Protein AF-A0A6J8BXV3-F1 (afdb_monomer_lite)

InterPro domains:
  IPR002928 Myosin tail [PF01576] (64-296)
  IPR002928 Myosin tail [PF01576] (306-474)
  IPR002928 Myosin tail [PF01576] (907-971)
  IPR049270 Cilia- and flagella-associated protein 58, central coiled coil [PF21771] (560-860)

Structure (mmCIF, N/CA/C/O backbone):
data_AF-A0A6J8BXV3-F1
#
_entry.id   AF-A0A6J8BXV3-F1
#
loop_
_atom_site.group_PDB
_atom_site.id
_atom_site.type_symbol
_atom_site.label_atom_id
_atom_site.label_alt_id
_atom_site.label_comp_id
_atom_site.label_asym_id
_atom_site.label_entity_id
_atom_site.label_seq_id
_atom_site.pdbx_PDB_ins_code
_atom_site.Cartn_x
_atom_site.Cartn_y
_atom_site.Cartn_z
_atom_site.occupancy
_atom_site.B_iso_or_equiv
_atom_site.auth_seq_id
_atom_site.auth_comp_id
_atom_site.auth_asym_id
_atom_site.auth_atom_id
_atom_site.pdbx_PDB_model_num
ATOM 1 N N . MET A 1 1 ? 88.554 -88.468 -6.798 1.00 35.94 1 MET A N 1
ATOM 2 C CA . MET A 1 1 ? 88.464 -89.859 -7.298 1.00 35.94 1 MET A CA 1
ATOM 3 C C . MET A 1 1 ? 88.546 -90.764 -6.083 1.00 35.94 1 MET A C 1
ATOM 5 O O . MET A 1 1 ? 89.487 -90.534 -5.342 1.00 35.94 1 MET A O 1
ATOM 9 N N . ALA A 1 2 ? 87.604 -91.706 -5.894 1.00 37.19 2 ALA A N 1
ATOM 10 C CA . ALA A 1 2 ? 87.440 -92.569 -4.700 1.00 37.19 2 ALA A CA 1
ATOM 11 C C . ALA A 1 2 ? 87.308 -91.778 -3.370 1.00 37.19 2 ALA A C 1
ATOM 13 O O . ALA A 1 2 ? 88.207 -91.047 -2.980 1.00 37.19 2 ALA A O 1
ATOM 14 N N . GLU A 1 3 ? 86.212 -91.775 -2.611 1.00 37.12 3 GLU A N 1
ATOM 15 C CA . GLU A 1 3 ? 85.044 -92.665 -2.494 1.00 37.12 3 GLU A CA 1
ATOM 16 C C . GLU A 1 3 ? 85.309 -94.104 -2.013 1.00 37.12 3 GLU A C 1
ATOM 18 O O . GLU A 1 3 ? 85.526 -95.014 -2.805 1.00 37.12 3 GLU A O 1
ATOM 23 N N . PHE A 1 4 ? 85.086 -94.254 -0.698 1.00 38.31 4 PHE A N 1
ATOM 24 C CA . PHE A 1 4 ? 84.301 -95.309 -0.037 1.00 38.31 4 PHE A CA 1
ATOM 25 C C . PHE A 1 4 ? 84.874 -96.721 0.217 1.00 38.31 4 PHE A C 1
ATOM 27 O O . PHE A 1 4 ? 85.554 -97.315 -0.610 1.00 38.31 4 PHE A O 1
ATOM 34 N N . LYS A 1 5 ? 84.355 -97.285 1.330 1.00 38.53 5 LYS A N 1
ATOM 35 C CA . LYS A 1 5 ? 84.099 -98.720 1.600 1.00 38.53 5 LYS A CA 1
ATOM 36 C C . LYS A 1 5 ? 85.321 -99.614 1.934 1.00 38.53 5 LYS A C 1
ATOM 38 O O . LYS A 1 5 ? 86.455 -99.220 1.714 1.00 38.53 5 LYS A O 1
ATOM 43 N N . ASP A 1 6 ? 85.166 -100.790 2.564 1.00 34.78 6 ASP A N 1
ATOM 44 C CA . ASP A 1 6 ? 83.948 -101.519 2.993 1.00 34.78 6 ASP A CA 1
ATOM 45 C C . ASP A 1 6 ? 84.130 -102.196 4.383 1.00 34.78 6 ASP A C 1
ATOM 47 O O . ASP A 1 6 ? 85.252 -102.384 4.839 1.00 34.78 6 ASP A O 1
ATOM 51 N N . HIS A 1 7 ? 83.075 -102.314 5.204 1.00 36.94 7 HIS A N 1
ATOM 52 C CA . HIS A 1 7 ? 82.355 -103.564 5.560 1.00 36.94 7 HIS A CA 1
ATOM 53 C C . HIS A 1 7 ? 83.187 -104.748 6.094 1.00 36.94 7 HIS A C 1
ATOM 55 O O . HIS A 1 7 ? 84.110 -105.216 5.440 1.00 36.94 7 HIS A O 1
ATOM 61 N N . LEU A 1 8 ? 82.701 -105.349 7.192 1.00 35.50 8 LEU A N 1
ATOM 62 C CA . LEU A 1 8 ? 82.258 -106.756 7.220 1.00 35.50 8 LEU A CA 1
ATOM 63 C C . LEU A 1 8 ? 81.519 -107.075 8.533 1.00 35.50 8 LEU A C 1
ATOM 65 O O . LEU A 1 8 ? 82.005 -106.768 9.622 1.00 35.50 8 LEU A O 1
ATOM 69 N N . PRO A 1 9 ? 80.339 -107.701 8.434 1.00 47.38 9 PRO A N 1
ATOM 70 C CA . PRO A 1 9 ? 80.135 -108.973 9.132 1.00 47.38 9 PRO A CA 1
ATOM 71 C C . PRO A 1 9 ? 80.199 -110.164 8.161 1.00 47.38 9 PRO A C 1
ATOM 73 O O . PRO A 1 9 ? 79.495 -110.168 7.161 1.00 47.38 9 PRO A O 1
ATOM 76 N N . GLN A 1 10 ? 80.993 -111.180 8.522 1.00 46.16 10 GLN A N 1
ATOM 77 C CA . GLN A 1 10 ? 81.059 -112.536 7.935 1.00 46.16 10 GLN A CA 1
ATOM 78 C C . GLN A 1 10 ? 81.529 -112.695 6.461 1.00 46.16 10 GLN A C 1
ATOM 80 O O . GLN A 1 10 ? 80.747 -112.648 5.523 1.00 46.16 10 GLN A O 1
ATOM 85 N N . GLU A 1 11 ? 82.835 -112.980 6.332 1.00 53.09 11 GLU A N 1
ATOM 86 C CA . GLU A 1 11 ? 83.487 -114.007 5.477 1.00 53.09 11 GLU A CA 1
ATOM 87 C C . GLU A 1 11 ? 83.211 -114.118 3.950 1.00 53.09 11 GLU A C 1
ATOM 89 O O . GLU A 1 11 ? 82.202 -114.681 3.539 1.00 53.09 11 GLU A O 1
ATOM 94 N N . ASP A 1 12 ? 84.223 -113.779 3.121 1.00 50.06 12 ASP A N 1
ATOM 95 C CA . ASP A 1 12 ? 84.856 -114.696 2.128 1.00 50.06 12 ASP A CA 1
ATOM 96 C C . ASP A 1 12 ? 86.293 -114.198 1.732 1.00 50.06 12 ASP A C 1
ATOM 98 O O . ASP A 1 12 ? 86.827 -113.304 2.392 1.00 50.06 12 ASP A O 1
ATOM 102 N N . SER A 1 13 ? 86.978 -114.790 0.731 1.00 52.75 13 SER A N 1
ATOM 103 C CA . SER A 1 13 ? 88.441 -115.053 0.797 1.00 52.75 13 SER A CA 1
ATOM 104 C C . SER A 1 13 ? 89.339 -114.662 -0.418 1.00 52.75 13 SER A C 1
ATOM 106 O O . SER A 1 13 ? 89.044 -115.089 -1.534 1.00 52.75 13 SER A O 1
ATOM 108 N N . ARG A 1 14 ? 90.528 -114.031 -0.180 1.00 51.03 14 ARG A N 1
ATOM 109 C CA . ARG A 1 14 ? 91.889 -114.155 -0.850 1.00 51.03 14 ARG A CA 1
ATOM 110 C C . ARG A 1 14 ? 92.750 -112.848 -0.871 1.00 51.03 14 ARG A C 1
ATOM 112 O O . ARG A 1 14 ? 92.301 -111.819 -0.390 1.00 51.03 14 ARG A O 1
ATOM 119 N N . SER A 1 15 ? 94.028 -112.904 -1.312 1.00 51.84 15 SER A N 1
ATOM 120 C CA . SER A 1 15 ? 95.119 -111.943 -0.947 1.00 51.84 15 SER A CA 1
ATOM 121 C C . SER A 1 15 ? 96.309 -111.814 -1.952 1.00 51.84 15 SER A C 1
ATOM 123 O O . SER A 1 15 ? 96.458 -112.734 -2.759 1.00 51.84 15 SER A O 1
ATOM 125 N N . ARG A 1 16 ? 97.169 -110.744 -1.873 1.00 52.94 16 ARG A N 1
ATOM 126 C CA . ARG A 1 16 ? 98.673 -110.674 -2.112 1.00 52.94 16 ARG A CA 1
ATOM 127 C C . ARG A 1 16 ? 99.302 -109.323 -2.610 1.00 52.94 16 ARG A C 1
ATOM 129 O O . ARG A 1 16 ? 98.623 -108.544 -3.260 1.00 52.94 16 ARG A O 1
ATOM 136 N N . LEU A 1 17 ? 100.648 -109.231 -2.443 1.00 51.53 17 LEU A N 1
ATOM 137 C CA . LEU A 1 17 ? 101.731 -108.486 -3.176 1.00 51.53 17 LEU A CA 1
ATOM 138 C C . LEU A 1 17 ? 102.287 -107.131 -2.651 1.00 51.53 17 LEU A C 1
ATOM 140 O O . LEU A 1 17 ? 101.532 -106.271 -2.218 1.00 51.53 17 LEU A O 1
ATOM 144 N N . SER A 1 18 ? 103.633 -106.972 -2.683 1.00 48.94 18 SER A N 1
ATOM 145 C CA . SER A 1 18 ? 104.372 -105.905 -1.954 1.00 48.94 18 SER A CA 1
ATOM 146 C C . SER A 1 18 ? 105.864 -105.623 -2.322 1.00 48.94 18 SER A C 1
ATOM 148 O O . SER A 1 18 ? 106.546 -104.993 -1.523 1.00 48.94 18 SER A O 1
ATOM 150 N N . VAL A 1 19 ? 106.443 -106.162 -3.410 1.00 55.00 19 VAL A N 1
ATOM 151 C CA . VAL A 1 19 ? 107.845 -106.683 -3.349 1.00 55.00 19 VAL A CA 1
ATOM 152 C C . VAL A 1 19 ? 108.976 -105.880 -4.042 1.00 55.00 19 VAL A C 1
ATOM 154 O O . VAL A 1 19 ? 110.131 -106.226 -3.829 1.00 55.00 19 VAL A O 1
ATOM 157 N N . MET A 1 20 ? 108.730 -104.859 -4.877 1.00 51.47 20 MET A N 1
ATOM 158 C CA . MET A 1 20 ? 109.816 -104.218 -5.661 1.00 51.47 20 MET A CA 1
ATOM 159 C C . MET A 1 20 ? 109.723 -102.677 -5.697 1.00 51.47 20 MET A C 1
ATOM 161 O O . MET A 1 20 ? 108.775 -102.151 -6.272 1.00 51.47 20 MET A O 1
ATOM 165 N N . GLU A 1 21 ? 110.636 -101.891 -5.101 1.00 54.66 21 GLU A N 1
ATOM 166 C CA . GLU A 1 21 ? 111.913 -102.257 -4.435 1.00 54.66 21 GLU A CA 1
ATOM 167 C C . GLU A 1 21 ? 112.955 -102.926 -5.381 1.00 54.66 21 GLU A C 1
ATOM 169 O O . GLU A 1 21 ? 112.614 -103.412 -6.454 1.00 54.66 21 GLU A O 1
ATOM 174 N N . THR A 1 22 ? 114.264 -103.001 -5.124 1.00 57.81 22 THR A N 1
ATOM 175 C CA . THR A 1 22 ? 115.130 -102.420 -4.069 1.00 57.81 22 THR A CA 1
ATOM 176 C C . THR A 1 22 ? 116.459 -101.901 -4.671 1.00 57.81 22 THR A C 1
ATOM 178 O O . THR A 1 22 ? 117.236 -101.240 -3.994 1.00 57.81 22 THR A O 1
ATOM 181 N N . ILE A 1 23 ? 116.767 -102.267 -5.927 1.00 58.06 23 ILE A N 1
ATOM 182 C CA . ILE A 1 23 ? 118.145 -102.594 -6.357 1.00 58.06 23 ILE A CA 1
ATOM 183 C C . ILE A 1 23 ? 118.834 -101.486 -7.170 1.00 58.06 23 ILE A C 1
ATOM 185 O O . ILE A 1 23 ? 120.040 -101.303 -7.049 1.00 58.06 23 ILE A O 1
ATOM 189 N N . LEU A 1 24 ? 118.096 -100.702 -7.963 1.00 55.94 24 LEU A N 1
ATOM 190 C CA . LEU A 1 24 ? 118.666 -99.586 -8.743 1.00 55.94 24 LEU A CA 1
ATOM 191 C C . LEU A 1 24 ? 118.981 -98.333 -7.895 1.00 55.94 24 LEU A C 1
ATOM 193 O O . LEU A 1 24 ? 119.321 -97.291 -8.441 1.00 55.94 24 LEU A O 1
ATOM 197 N N . ASN A 1 25 ? 118.909 -98.456 -6.567 1.00 59.34 25 ASN A N 1
ATOM 198 C CA . ASN A 1 25 ? 119.250 -97.411 -5.601 1.00 59.34 25 ASN A CA 1
ATOM 199 C C . ASN A 1 25 ? 120.764 -97.307 -5.309 1.00 59.34 25 ASN A C 1
ATOM 201 O O . ASN A 1 25 ? 121.188 -96.333 -4.697 1.00 59.34 25 ASN A O 1
ATOM 205 N N . ASP A 1 26 ? 121.560 -98.323 -5.668 1.00 64.69 26 ASP A N 1
ATOM 206 C CA . ASP A 1 26 ? 122.862 -98.578 -5.021 1.00 64.69 26 ASP A CA 1
ATOM 207 C C . ASP A 1 26 ? 124.098 -98.083 -5.799 1.00 64.69 26 ASP A C 1
ATOM 209 O O . ASP A 1 26 ? 125.096 -97.704 -5.194 1.00 64.69 26 ASP A O 1
ATOM 213 N N . LEU A 1 27 ? 124.068 -98.082 -7.140 1.00 57.19 27 LEU A N 1
ATOM 214 C CA . LEU A 1 27 ? 125.305 -97.963 -7.930 1.00 57.19 27 LEU A CA 1
ATOM 215 C C . LEU A 1 27 ? 125.801 -96.533 -8.147 1.00 57.19 27 LEU A C 1
ATOM 217 O O . LEU A 1 27 ? 126.956 -96.252 -7.855 1.00 57.19 27 LEU A O 1
ATOM 221 N N . GLU A 1 28 ? 124.969 -95.624 -8.656 1.00 54.41 28 GLU A N 1
ATOM 222 C CA . GLU A 1 28 ? 125.402 -94.246 -8.976 1.00 54.41 28 GLU A CA 1
ATOM 223 C C . GLU A 1 28 ? 125.240 -93.279 -7.789 1.00 54.41 28 GLU A C 1
ATOM 225 O O . GLU A 1 28 ? 125.645 -92.121 -7.846 1.00 54.41 28 GLU A O 1
ATOM 230 N N . LEU A 1 29 ? 124.868 -93.851 -6.636 1.00 61.22 29 LEU A N 1
ATOM 231 C CA . LEU A 1 29 ? 125.384 -93.467 -5.320 1.00 61.22 29 LEU A CA 1
ATOM 232 C C . LEU A 1 29 ? 126.920 -93.295 -5.330 1.00 61.22 29 LEU A C 1
ATOM 234 O O . LEU A 1 29 ? 127.427 -92.482 -4.566 1.00 61.22 29 LEU A O 1
ATOM 238 N N . ARG A 1 30 ? 127.636 -94.043 -6.200 1.00 58.53 30 ARG A N 1
ATOM 239 C CA . ARG A 1 30 ? 129.092 -94.003 -6.456 1.00 58.53 30 ARG A CA 1
ATOM 240 C C . ARG A 1 30 ? 129.558 -93.053 -7.578 1.00 58.53 30 ARG A C 1
ATOM 242 O O . ARG A 1 30 ? 130.626 -93.240 -8.155 1.00 58.53 30 ARG A O 1
ATOM 249 N N . ILE A 1 31 ? 128.796 -91.986 -7.825 1.00 59.12 31 ILE A N 1
ATOM 250 C CA . ILE A 1 31 ? 129.326 -90.677 -8.267 1.00 59.12 31 ILE A CA 1
ATOM 251 C C . ILE A 1 31 ? 128.812 -89.615 -7.261 1.00 59.12 31 ILE A C 1
ATOM 253 O O . ILE A 1 31 ? 128.357 -88.534 -7.606 1.00 59.12 31 ILE A O 1
ATOM 257 N N . GLU A 1 32 ? 128.686 -89.943 -5.973 1.00 56.28 32 GLU A N 1
ATOM 258 C CA . GLU A 1 32 ? 129.803 -90.014 -5.012 1.00 56.28 32 GLU A CA 1
ATOM 259 C C . GLU A 1 32 ? 130.786 -88.865 -5.166 1.00 56.28 32 GLU A C 1
ATOM 261 O O . GLU A 1 32 ? 131.718 -88.929 -5.963 1.00 56.28 32 GLU A O 1
ATOM 266 N N . ILE A 1 33 ? 130.586 -87.876 -4.293 1.00 64.75 33 ILE A N 1
ATOM 267 C CA . ILE A 1 33 ? 131.593 -87.285 -3.399 1.00 64.75 33 ILE A CA 1
ATOM 268 C C . ILE A 1 33 ? 132.709 -86.461 -4.064 1.00 64.75 33 ILE A C 1
ATOM 270 O O . ILE A 1 33 ? 133.043 -85.397 -3.564 1.00 64.75 33 ILE A O 1
ATOM 274 N N . CYS A 1 34 ? 133.220 -86.824 -5.238 1.00 57.19 34 CYS A N 1
ATOM 275 C CA . CYS A 1 34 ? 134.238 -86.041 -5.934 1.00 57.19 34 CYS A CA 1
ATOM 276 C C . CYS A 1 34 ? 133.677 -84.775 -6.613 1.00 57.19 34 CYS A C 1
ATOM 278 O O . CYS A 1 34 ? 134.415 -83.810 -6.783 1.00 57.19 34 CYS A O 1
ATOM 280 N N . MET A 1 35 ? 132.387 -84.755 -6.977 1.00 52.69 35 MET A N 1
ATOM 281 C CA . MET A 1 35 ? 131.678 -83.500 -7.287 1.00 52.69 35 MET A CA 1
ATOM 282 C C . MET A 1 35 ? 131.259 -82.739 -6.016 1.00 52.69 35 MET A C 1
ATOM 284 O O . MET A 1 35 ? 131.094 -81.526 -6.078 1.00 52.69 35 MET A O 1
ATOM 288 N N . ILE A 1 36 ? 131.150 -83.431 -4.875 1.00 64.88 36 ILE A N 1
ATOM 289 C CA . ILE A 1 36 ? 130.735 -82.859 -3.583 1.00 64.88 36 ILE A CA 1
ATOM 290 C C . ILE A 1 36 ? 131.897 -82.090 -2.926 1.00 64.88 36 ILE A C 1
ATOM 292 O O . ILE A 1 36 ? 131.681 -81.035 -2.350 1.00 64.88 36 ILE A O 1
ATOM 296 N N . ASP A 1 37 ? 133.152 -82.521 -3.094 1.00 65.19 37 ASP A N 1
ATOM 297 C CA . ASP A 1 37 ? 134.329 -81.805 -2.563 1.00 65.19 37 ASP A CA 1
ATOM 298 C C . ASP A 1 37 ? 134.546 -80.401 -3.188 1.00 65.19 37 ASP A C 1
ATOM 300 O O . ASP A 1 37 ? 135.087 -79.506 -2.529 1.00 65.19 37 ASP A O 1
ATOM 304 N N . GLU A 1 38 ? 134.111 -80.155 -4.435 1.00 62.47 38 GLU A N 1
ATOM 305 C CA . GLU A 1 38 ? 134.035 -78.782 -4.985 1.00 62.47 38 GLU A CA 1
ATOM 306 C C . GLU A 1 38 ? 132.721 -78.066 -4.608 1.00 62.47 38 GLU A C 1
ATOM 308 O O . GLU A 1 38 ? 132.722 -76.837 -4.466 1.00 62.47 38 GLU A O 1
ATOM 313 N N . GLU A 1 39 ? 131.656 -78.821 -4.304 1.00 60.19 39 GLU A N 1
ATOM 314 C CA . GLU A 1 39 ? 130.474 -78.355 -3.555 1.00 60.19 39 GLU A CA 1
ATOM 315 C C . GLU A 1 39 ? 130.788 -78.007 -2.081 1.00 60.19 39 GLU A C 1
ATOM 317 O O . GLU A 1 39 ? 129.959 -77.399 -1.412 1.00 60.19 39 GLU A O 1
ATOM 322 N N . GLU A 1 40 ? 132.004 -78.241 -1.575 1.00 63.12 40 GLU A N 1
ATOM 323 C CA . GLU A 1 40 ? 132.450 -77.614 -0.327 1.00 63.12 40 GLU A CA 1
ATOM 324 C C . GLU A 1 40 ? 133.136 -76.262 -0.557 1.00 63.12 40 GLU A C 1
ATOM 326 O O . GLU A 1 40 ? 132.737 -75.270 0.044 1.00 63.12 40 GLU A O 1
ATOM 331 N N . LYS A 1 41 ? 134.162 -76.159 -1.413 1.00 62.91 41 LYS A N 1
ATOM 332 C CA . LYS A 1 41 ? 135.013 -74.944 -1.445 1.00 62.91 41 LYS A CA 1
ATOM 333 C C . LYS A 1 41 ? 134.427 -73.757 -2.198 1.00 62.91 41 LYS A C 1
ATOM 335 O O . LYS A 1 41 ? 134.621 -72.623 -1.758 1.00 62.91 41 LYS A O 1
ATOM 340 N N . CYS A 1 42 ? 133.724 -73.984 -3.309 1.00 58.28 42 CYS A N 1
ATOM 341 C CA . CYS A 1 42 ? 133.052 -72.885 -4.005 1.00 58.28 42 CYS A CA 1
ATOM 342 C C . CYS A 1 42 ? 131.865 -72.376 -3.171 1.00 58.28 42 CYS A C 1
ATOM 344 O O . CYS A 1 42 ? 131.676 -71.167 -3.027 1.00 58.28 42 CYS A O 1
ATOM 346 N N . ASN A 1 43 ? 131.157 -73.301 -2.512 1.00 64.06 43 ASN A N 1
ATOM 347 C CA . ASN A 1 43 ? 130.074 -72.973 -1.596 1.00 64.06 43 ASN A CA 1
ATOM 348 C C . ASN A 1 43 ? 130.584 -72.275 -0.324 1.00 64.06 43 ASN A C 1
ATOM 350 O O . ASN A 1 43 ? 130.009 -71.264 0.040 1.00 64.06 43 ASN A O 1
ATOM 354 N N . GLN A 1 44 ? 131.683 -72.699 0.314 1.00 69.75 44 GLN A N 1
ATOM 355 C CA . GLN A 1 44 ? 132.228 -72.038 1.517 1.00 69.75 44 GLN A CA 1
ATOM 356 C C . GLN A 1 44 ? 132.666 -70.584 1.276 1.00 69.75 44 GLN A C 1
ATOM 358 O O . GLN A 1 44 ? 132.439 -69.730 2.134 1.00 69.75 44 GLN A O 1
ATOM 363 N N . LEU A 1 45 ? 133.295 -70.279 0.131 1.00 56.75 45 LEU A N 1
ATOM 364 C CA . LEU A 1 45 ? 133.756 -68.914 -0.150 1.00 56.75 45 LEU A CA 1
ATOM 365 C C . LEU A 1 45 ? 132.573 -67.953 -0.304 1.00 56.75 45 LEU A C 1
ATOM 367 O O . LEU A 1 45 ? 132.543 -66.901 0.330 1.00 56.75 45 LEU A O 1
ATOM 371 N N . ASN A 1 46 ? 131.573 -68.336 -1.099 1.00 62.59 46 ASN A N 1
ATOM 372 C CA . ASN A 1 46 ? 130.433 -67.469 -1.379 1.00 62.59 46 ASN A CA 1
ATOM 373 C C . ASN A 1 46 ? 129.238 -67.693 -0.439 1.00 62.59 46 ASN A C 1
ATOM 375 O O . ASN A 1 46 ? 128.348 -66.852 -0.411 1.00 62.59 46 ASN A O 1
ATOM 379 N N . GLU A 1 47 ? 129.278 -68.692 0.448 1.00 66.94 47 GLU A N 1
ATOM 380 C CA . GLU A 1 47 ? 128.585 -68.643 1.740 1.00 66.94 47 GLU A CA 1
ATOM 381 C C . GLU A 1 47 ? 129.071 -67.441 2.552 1.00 66.94 47 GLU A C 1
ATOM 383 O O . GLU A 1 47 ? 128.259 -66.829 3.233 1.00 66.94 47 GLU A O 1
ATOM 388 N N . PHE A 1 48 ? 130.365 -67.093 2.517 1.00 73.44 48 PHE A N 1
ATOM 389 C CA . PHE A 1 48 ? 130.873 -65.944 3.267 1.00 73.44 48 PHE A CA 1
ATOM 390 C C . PHE A 1 48 ? 130.437 -64.616 2.635 1.00 73.44 48 PHE A C 1
ATOM 392 O O . PHE A 1 48 ? 129.927 -63.762 3.354 1.00 73.44 48 PHE A O 1
ATOM 399 N N . ASP A 1 49 ? 130.528 -64.466 1.307 1.00 65.06 49 ASP A N 1
ATOM 400 C CA . ASP A 1 49 ? 129.946 -63.304 0.608 1.00 65.06 49 ASP A CA 1
ATOM 401 C C . ASP A 1 49 ? 128.422 -63.230 0.812 1.00 65.06 49 ASP A C 1
ATOM 403 O O . ASP A 1 49 ? 127.891 -62.150 1.063 1.00 65.06 49 ASP A O 1
ATOM 407 N N . SER A 1 50 ? 127.714 -64.367 0.768 1.00 72.12 50 SER A N 1
ATOM 408 C CA . SER A 1 50 ? 126.273 -64.431 1.036 1.00 72.12 50 SER A CA 1
ATOM 409 C C . SER A 1 50 ? 125.950 -64.057 2.478 1.00 72.12 50 SER A C 1
ATOM 411 O O . SER A 1 50 ? 125.001 -63.318 2.689 1.00 72.12 50 SER A O 1
ATOM 413 N N . LYS A 1 51 ? 126.727 -64.517 3.467 1.00 77.00 51 LYS A N 1
ATOM 414 C CA . LYS A 1 51 ? 126.553 -64.159 4.885 1.00 77.00 51 LYS A CA 1
ATOM 415 C C . LYS A 1 51 ? 126.903 -62.695 5.136 1.00 77.00 51 LYS A C 1
ATOM 417 O O . LYS A 1 51 ? 126.215 -62.052 5.913 1.00 77.00 51 LYS A O 1
ATOM 422 N N . PHE A 1 52 ? 127.905 -62.138 4.454 1.00 74.00 52 PHE A N 1
ATOM 423 C CA . PHE A 1 52 ? 128.238 -60.717 4.558 1.00 74.00 52 PHE A CA 1
ATOM 424 C C . PHE A 1 52 ? 127.137 -59.839 3.947 1.00 74.00 52 PHE A C 1
ATOM 426 O O . PHE A 1 52 ? 126.613 -58.966 4.636 1.00 74.00 52 PHE A O 1
ATOM 433 N N . MET A 1 53 ? 126.717 -60.122 2.707 1.00 72.56 53 MET A N 1
ATOM 434 C CA . MET A 1 53 ? 125.568 -59.466 2.066 1.00 72.56 53 MET A CA 1
ATOM 435 C C . MET A 1 53 ? 124.286 -59.623 2.886 1.00 72.56 53 MET A C 1
ATOM 437 O O . MET A 1 53 ? 123.539 -58.661 3.017 1.00 72.56 53 MET A O 1
ATOM 441 N N . GLN A 1 54 ? 124.054 -60.798 3.475 1.00 75.81 54 GLN A N 1
ATOM 442 C CA . GLN A 1 54 ? 122.931 -61.042 4.374 1.00 75.81 54 GLN A CA 1
ATOM 443 C C . GLN A 1 54 ? 123.034 -60.171 5.631 1.00 75.81 54 GLN A C 1
ATOM 445 O O . GLN A 1 54 ? 122.086 -59.457 5.905 1.00 75.81 54 GLN A O 1
ATOM 450 N N . THR A 1 55 ? 124.174 -60.109 6.331 1.00 75.88 55 THR A N 1
ATOM 451 C CA . THR A 1 55 ? 124.310 -59.235 7.517 1.00 75.88 55 THR A CA 1
ATOM 452 C C . THR A 1 55 ? 124.230 -57.739 7.199 1.00 75.88 55 THR A C 1
ATOM 454 O O . THR A 1 55 ? 123.825 -56.959 8.055 1.00 75.88 55 THR A O 1
ATOM 457 N N . VAL A 1 56 ? 124.600 -57.314 5.984 1.00 75.25 56 VAL A N 1
ATOM 458 C CA . VAL A 1 56 ? 124.377 -55.931 5.530 1.00 75.25 56 VAL A CA 1
ATOM 459 C C . VAL A 1 56 ? 122.890 -55.702 5.260 1.00 75.25 56 VAL A C 1
ATOM 461 O O . VAL A 1 56 ? 122.347 -54.724 5.756 1.00 75.25 56 VAL A O 1
ATOM 464 N N . SER A 1 57 ? 122.220 -56.632 4.572 1.00 76.00 57 SER A N 1
ATOM 465 C CA . SER A 1 57 ? 120.772 -56.587 4.338 1.00 76.00 57 SER A CA 1
ATOM 466 C C . SER A 1 57 ? 119.977 -56.597 5.646 1.00 76.00 57 SER A C 1
ATOM 468 O O . SER A 1 57 ? 119.057 -55.808 5.784 1.00 76.00 57 SER A O 1
ATOM 470 N N . GLU A 1 58 ? 120.349 -57.435 6.617 1.00 79.31 58 GLU A N 1
ATOM 471 C CA . GLU A 1 58 ? 119.721 -57.530 7.944 1.00 79.31 58 GLU A CA 1
ATOM 472 C C . GLU A 1 58 ? 119.899 -56.226 8.743 1.00 79.31 58 GLU A C 1
ATOM 474 O O . GLU A 1 58 ? 118.973 -55.795 9.421 1.00 79.31 58 GLU A O 1
ATOM 479 N N . LEU A 1 59 ? 121.051 -55.549 8.632 1.00 73.44 59 LEU A N 1
ATOM 480 C CA . LEU A 1 59 ? 121.277 -54.245 9.274 1.00 73.44 59 LEU A CA 1
ATOM 481 C C . LEU A 1 59 ? 120.589 -53.078 8.547 1.00 73.44 59 LEU A C 1
ATOM 483 O O . LEU A 1 59 ? 120.183 -52.117 9.198 1.00 73.44 59 LEU A O 1
ATOM 487 N N . GLU A 1 60 ? 120.457 -53.129 7.220 1.00 77.44 60 GLU A N 1
ATOM 488 C CA . GLU A 1 60 ? 119.661 -52.155 6.462 1.00 77.44 60 GLU A CA 1
ATOM 489 C C . GLU A 1 60 ? 118.157 -52.339 6.754 1.00 77.44 60 GLU A C 1
ATOM 491 O O . GLU A 1 60 ? 117.459 -51.350 6.980 1.00 77.44 60 GLU A O 1
ATOM 496 N N . GLU A 1 61 ? 117.692 -53.586 6.877 1.00 80.75 61 GLU A N 1
ATOM 497 C CA . GLU A 1 61 ? 116.325 -53.964 7.261 1.00 80.75 61 GLU A CA 1
ATOM 498 C C . GLU A 1 61 ? 116.011 -53.571 8.721 1.00 80.75 61 GLU A C 1
ATOM 500 O O . GLU A 1 61 ? 114.997 -52.918 8.953 1.00 80.75 61 GLU A O 1
ATOM 505 N N . GLU A 1 62 ? 116.907 -53.813 9.695 1.00 80.88 62 GLU A N 1
ATOM 506 C CA . GLU A 1 62 ? 116.755 -53.311 11.079 1.00 80.88 62 GLU A CA 1
ATOM 507 C C . GLU A 1 62 ? 116.684 -51.770 11.153 1.00 80.88 62 GLU A C 1
ATOM 509 O O . GLU A 1 62 ? 115.982 -51.216 12.006 1.00 80.88 62 GLU A O 1
ATOM 514 N N . ILE A 1 63 ? 117.397 -51.052 10.276 1.00 78.31 63 ILE A N 1
ATOM 515 C CA . ILE A 1 63 ? 117.370 -49.581 10.231 1.00 78.31 63 ILE A CA 1
ATOM 516 C C . ILE A 1 63 ? 116.070 -49.062 9.598 1.00 78.31 63 ILE A C 1
ATOM 518 O O . ILE A 1 63 ? 115.510 -48.084 10.109 1.00 78.31 63 ILE A O 1
ATOM 522 N N . GLU A 1 64 ? 115.556 -49.699 8.539 1.00 80.38 64 GLU A N 1
ATOM 523 C CA . GLU A 1 64 ? 114.225 -49.373 8.008 1.00 80.38 64 GLU A CA 1
ATOM 524 C C . GLU A 1 64 ? 113.120 -49.703 9.025 1.00 80.38 64 GLU A C 1
ATOM 526 O O . GLU A 1 64 ? 112.265 -48.849 9.268 1.00 80.38 64 GLU A O 1
ATOM 531 N N . ASP A 1 65 ? 113.171 -50.854 9.703 1.00 82.38 65 ASP A N 1
ATOM 532 C CA . ASP A 1 65 ? 112.195 -51.234 10.735 1.00 82.38 65 ASP A CA 1
ATOM 533 C C . ASP A 1 65 ? 112.183 -50.250 11.915 1.00 82.38 65 ASP A C 1
ATOM 535 O O . ASP A 1 65 ? 111.112 -49.820 12.353 1.00 82.38 65 ASP A O 1
ATOM 539 N N . LEU A 1 66 ? 113.349 -49.808 12.404 1.00 80.06 66 LEU A N 1
ATOM 540 C CA . LEU A 1 66 ? 113.430 -48.788 13.459 1.00 80.06 66 LEU A CA 1
ATOM 541 C C . LEU A 1 66 ? 112.893 -47.421 13.001 1.00 80.06 66 LEU A C 1
ATOM 543 O O . LEU A 1 66 ? 112.233 -46.727 13.782 1.00 80.06 66 LEU A O 1
ATOM 547 N N . ALA A 1 67 ? 113.126 -47.035 11.742 1.00 80.00 67 ALA A N 1
ATOM 548 C CA . ALA A 1 67 ? 112.565 -45.809 11.175 1.00 80.00 67 ALA A CA 1
ATOM 549 C C . ALA A 1 67 ? 111.033 -45.895 11.035 1.00 80.00 67 ALA A C 1
ATOM 551 O O . ALA A 1 67 ? 110.319 -44.965 11.424 1.00 80.00 67 ALA A O 1
ATOM 552 N N . ILE A 1 68 ? 110.515 -47.030 10.556 1.00 83.69 68 ILE A N 1
ATOM 553 C CA . ILE A 1 68 ? 109.079 -47.336 10.483 1.00 83.69 68 ILE A CA 1
ATOM 554 C C . ILE A 1 68 ? 108.460 -47.338 11.889 1.00 83.69 68 ILE A C 1
ATOM 556 O O . ILE A 1 68 ? 107.354 -46.819 12.077 1.00 83.69 68 ILE A O 1
ATOM 560 N N . GLN A 1 69 ? 109.167 -47.867 12.892 1.00 81.69 69 GLN A N 1
ATOM 561 C CA . GLN A 1 69 ? 108.696 -47.931 14.272 1.00 81.69 69 GLN A CA 1
ATOM 562 C C . GLN A 1 69 ? 108.600 -46.544 14.924 1.00 81.69 69 GLN A C 1
ATOM 564 O O . GLN A 1 69 ? 107.581 -46.261 15.559 1.00 81.69 69 GLN A O 1
ATOM 569 N N . ASP A 1 70 ? 109.588 -45.654 14.759 1.00 82.62 70 ASP A N 1
ATOM 570 C CA . ASP A 1 70 ? 109.472 -44.283 15.285 1.00 82.62 70 ASP A CA 1
ATOM 571 C C . ASP A 1 70 ? 108.392 -43.480 14.548 1.00 82.62 70 ASP A C 1
ATOM 573 O O . ASP A 1 70 ? 107.554 -42.840 15.184 1.00 82.62 70 ASP A O 1
ATOM 577 N N . ASP A 1 71 ? 108.314 -43.589 13.219 1.00 83.25 71 ASP A N 1
ATOM 578 C CA . ASP A 1 71 ? 107.286 -42.903 12.432 1.00 83.25 71 ASP A CA 1
ATOM 579 C C . ASP A 1 71 ? 105.867 -43.422 12.770 1.00 83.25 71 ASP A C 1
ATOM 581 O O . ASP A 1 71 ? 104.889 -42.671 12.735 1.00 83.25 71 ASP A O 1
ATOM 585 N N . SER A 1 72 ? 105.738 -44.690 13.185 1.00 84.81 72 SER A N 1
ATOM 586 C CA . SER A 1 72 ? 104.515 -45.267 13.767 1.00 84.81 72 SER A CA 1
ATOM 587 C C . SER A 1 72 ? 104.223 -44.726 15.177 1.00 84.81 72 SER A C 1
ATOM 589 O O . SER A 1 72 ? 103.110 -44.264 15.447 1.00 84.81 72 SER A O 1
ATOM 591 N N . ASN A 1 73 ? 105.224 -44.670 16.064 1.00 85.19 73 ASN A N 1
ATOM 592 C CA . ASN A 1 73 ? 105.090 -44.099 17.411 1.00 85.19 73 ASN A CA 1
ATOM 593 C C . ASN A 1 73 ? 104.693 -42.612 17.375 1.00 85.19 73 ASN A C 1
ATOM 595 O O . ASN A 1 73 ? 103.838 -42.174 18.151 1.00 85.19 73 ASN A O 1
ATOM 599 N N . GLN A 1 74 ? 105.247 -41.830 16.445 1.00 86.00 74 GLN A N 1
ATOM 600 C CA . GLN A 1 74 ? 104.877 -40.429 16.246 1.00 86.00 74 GLN A CA 1
ATOM 601 C C . GLN A 1 74 ? 103.431 -40.261 15.759 1.00 86.00 74 GLN A C 1
ATOM 603 O O . GLN A 1 74 ? 102.779 -39.283 16.138 1.00 86.00 74 GLN A O 1
ATOM 608 N N . LYS A 1 75 ? 102.909 -41.190 14.944 1.00 87.69 75 LYS A N 1
ATOM 609 C CA . LYS A 1 75 ? 101.494 -41.206 14.526 1.00 87.69 75 LYS A CA 1
ATOM 610 C C . LYS A 1 75 ? 100.587 -41.541 15.710 1.00 87.69 75 LYS A C 1
ATOM 612 O O . LYS A 1 75 ? 99.690 -40.757 16.010 1.00 87.69 75 LYS A O 1
ATOM 617 N N . LEU A 1 76 ? 100.889 -42.616 16.442 1.00 85.12 76 LEU A N 1
ATOM 618 C CA . LEU A 1 76 ? 100.139 -43.037 17.632 1.00 85.12 76 LEU A CA 1
ATOM 619 C C . LEU A 1 76 ? 100.118 -41.962 18.730 1.00 85.12 76 LEU A C 1
ATOM 621 O O . LEU A 1 76 ? 99.089 -41.757 19.365 1.00 85.12 76 LEU A O 1
ATOM 625 N N . SER A 1 77 ? 101.219 -41.232 18.935 1.00 84.56 77 SER A N 1
ATOM 626 C CA . SER A 1 77 ? 101.284 -40.131 19.907 1.00 84.56 77 SER A CA 1
ATOM 627 C C . SER A 1 77 ? 100.333 -38.978 19.544 1.00 84.56 77 SER A C 1
ATOM 629 O O . SER A 1 77 ? 99.556 -38.523 20.385 1.00 84.56 77 SER A O 1
ATOM 631 N N . LYS A 1 78 ? 100.323 -38.562 18.267 1.00 88.69 78 LYS A N 1
ATOM 632 C CA . LYS A 1 78 ? 99.412 -37.526 17.741 1.00 88.69 78 LYS A CA 1
ATOM 633 C C . LYS A 1 78 ? 97.951 -37.979 17.791 1.00 88.69 78 LYS A C 1
ATOM 635 O O . LYS A 1 78 ? 97.083 -37.203 18.182 1.00 88.69 78 LYS A O 1
ATOM 640 N N . GLU A 1 79 ? 97.680 -39.239 17.452 1.00 85.44 79 GLU A N 1
ATOM 641 C CA . GLU A 1 79 ? 96.341 -39.827 17.551 1.00 85.44 79 GLU A CA 1
ATOM 642 C C . GLU A 1 79 ? 95.856 -39.888 19.007 1.00 85.44 79 GLU A C 1
ATOM 644 O O . GLU A 1 79 ? 94.708 -39.538 19.282 1.00 85.44 79 GLU A O 1
ATOM 649 N N . ARG A 1 80 ? 96.734 -40.221 19.964 1.00 88.38 80 ARG A N 1
ATOM 650 C CA . ARG A 1 80 ? 96.396 -40.212 21.395 1.00 88.38 80 ARG A CA 1
ATOM 651 C C . ARG A 1 80 ? 96.035 -38.811 21.892 1.00 88.38 80 ARG A C 1
ATOM 653 O O . ARG A 1 80 ? 95.030 -38.680 22.581 1.00 88.38 80 ARG A O 1
ATOM 660 N N . GLN A 1 81 ? 96.790 -37.775 21.512 1.00 87.12 81 GLN A N 1
ATOM 661 C CA . GLN A 1 81 ? 96.451 -36.386 21.861 1.00 87.12 81 GLN A CA 1
ATOM 662 C C . GLN A 1 81 ? 95.107 -35.956 21.256 1.00 87.12 81 GLN A C 1
ATOM 664 O O . GLN A 1 81 ? 94.260 -35.432 21.972 1.00 87.12 81 GLN A O 1
ATOM 669 N N . PHE A 1 82 ? 94.863 -36.252 19.977 1.00 88.19 82 PHE A N 1
ATOM 670 C CA . PHE A 1 82 ? 93.587 -35.947 19.320 1.00 88.19 82 PHE A CA 1
ATOM 671 C C . PHE A 1 82 ? 92.391 -36.675 19.968 1.00 88.19 82 PHE A C 1
ATOM 673 O O . PHE A 1 82 ? 91.287 -36.133 20.052 1.00 88.19 82 PHE A O 1
ATOM 680 N N . LEU A 1 83 ? 92.597 -37.900 20.461 1.00 85.31 83 LEU A N 1
ATOM 681 C CA . LEU A 1 83 ? 91.589 -38.638 21.224 1.00 85.31 83 LEU A CA 1
ATOM 682 C C . LEU A 1 83 ? 91.386 -38.069 22.638 1.00 85.31 83 LEU A C 1
ATOM 684 O O . LEU A 1 83 ? 90.241 -37.980 23.075 1.00 85.31 83 LEU A O 1
ATOM 688 N N . GLU A 1 84 ? 92.446 -37.643 23.330 1.00 87.25 84 GLU A N 1
ATOM 689 C CA . GLU A 1 84 ? 92.365 -36.958 24.632 1.00 87.25 84 GLU A CA 1
ATOM 690 C C . GLU A 1 84 ? 91.590 -35.630 24.522 1.00 87.25 84 GLU A C 1
ATOM 692 O O . GLU A 1 84 ? 90.646 -35.404 25.283 1.00 87.25 84 GLU A O 1
ATOM 697 N N . GLU A 1 85 ? 91.912 -34.796 23.527 1.00 89.69 85 GLU A N 1
ATOM 698 C CA . GLU A 1 85 ? 91.200 -33.545 23.229 1.00 89.69 85 GLU A CA 1
ATOM 699 C C . GLU A 1 85 ? 89.719 -33.798 22.915 1.00 89.69 85 GLU A C 1
ATOM 701 O O . GLU A 1 85 ? 88.840 -33.171 23.510 1.00 89.69 85 GLU A O 1
ATOM 706 N N . ARG A 1 86 ? 89.416 -34.772 22.045 1.00 90.19 86 ARG A N 1
ATOM 707 C CA . ARG A 1 86 ? 88.030 -35.080 21.660 1.00 90.19 86 ARG A CA 1
ATOM 708 C C . ARG A 1 86 ? 87.215 -35.718 22.790 1.00 90.19 86 ARG A C 1
ATOM 710 O O . ARG A 1 86 ? 86.008 -35.495 22.862 1.00 90.19 86 ARG A O 1
ATOM 717 N N . VAL A 1 87 ? 87.838 -36.464 23.706 1.00 87.00 87 VAL A N 1
ATOM 718 C CA . VAL A 1 87 ? 87.172 -36.927 24.940 1.00 87.00 87 VAL A CA 1
ATOM 719 C C . VAL A 1 87 ? 86.843 -35.745 25.856 1.00 87.00 87 VAL A C 1
ATOM 721 O O . VAL A 1 87 ? 85.744 -35.706 26.408 1.00 87.00 87 VAL A O 1
ATOM 724 N N . HIS A 1 88 ? 87.739 -34.763 25.986 1.00 89.56 88 HIS A N 1
ATOM 725 C CA . HIS A 1 88 ? 87.486 -33.570 26.797 1.00 89.56 88 HIS A CA 1
ATOM 726 C C . HIS A 1 88 ? 86.382 -32.674 26.203 1.00 89.56 88 HIS A C 1
ATOM 728 O O . HIS A 1 88 ? 85.512 -32.184 26.932 1.00 89.56 88 HIS A O 1
ATOM 734 N N . GLU A 1 89 ? 86.353 -32.521 24.877 1.00 89.12 89 GLU A N 1
ATOM 735 C CA . GLU A 1 89 ? 85.278 -31.824 24.165 1.00 89.12 89 GLU A CA 1
ATOM 736 C C . GLU A 1 89 ? 83.918 -32.509 24.396 1.00 89.12 89 GLU A C 1
ATOM 738 O O . GLU A 1 89 ? 82.961 -31.856 24.818 1.00 89.12 89 GLU A O 1
ATOM 743 N N . ILE A 1 90 ? 83.842 -33.837 24.228 1.00 85.88 90 ILE A N 1
ATOM 744 C CA . ILE A 1 90 ? 82.619 -34.622 24.473 1.00 85.88 90 ILE A CA 1
ATOM 745 C C . ILE A 1 90 ? 82.175 -34.536 25.943 1.00 85.88 90 ILE A C 1
ATOM 747 O O . ILE A 1 90 ? 80.979 -34.429 26.210 1.00 85.88 90 ILE A O 1
ATOM 751 N N . GLN A 1 91 ? 83.102 -34.537 26.908 1.00 87.56 91 GLN A N 1
ATOM 752 C CA . GLN A 1 91 ? 82.766 -34.334 28.325 1.00 87.56 91 GLN A CA 1
ATOM 753 C C . GLN A 1 91 ? 82.171 -32.945 28.586 1.00 87.56 91 GLN A C 1
ATOM 755 O O . GLN A 1 91 ? 81.207 -32.827 29.341 1.00 87.56 91 GLN A O 1
ATOM 760 N N . THR A 1 92 ? 82.703 -31.906 27.942 1.00 89.19 92 THR A N 1
ATOM 761 C CA . THR A 1 92 ? 82.194 -30.533 28.076 1.00 89.19 92 THR A CA 1
ATOM 762 C C . THR A 1 92 ? 80.789 -30.415 27.478 1.00 89.19 92 THR A C 1
ATOM 764 O O . THR A 1 92 ? 79.872 -29.936 28.145 1.00 89.19 92 THR A O 1
ATOM 767 N N . GLN A 1 93 ? 80.586 -30.950 26.269 1.00 87.25 93 GLN A N 1
ATOM 768 C CA . GLN A 1 93 ? 79.276 -31.003 25.611 1.00 87.25 93 GLN A CA 1
ATOM 769 C C . GLN A 1 93 ? 78.248 -31.807 26.430 1.00 87.25 93 GLN A C 1
ATOM 771 O O . GLN A 1 93 ? 77.098 -31.391 26.544 1.00 87.25 93 GLN A O 1
ATOM 776 N N . LEU A 1 94 ? 78.650 -32.916 27.064 1.00 86.44 94 LEU A N 1
ATOM 777 C CA . LEU A 1 94 ? 77.768 -33.711 27.927 1.00 86.44 94 LEU A CA 1
ATOM 778 C C . LEU A 1 94 ? 77.294 -32.924 29.160 1.00 86.44 94 LEU A C 1
ATOM 780 O O . LEU A 1 94 ? 76.116 -32.994 29.507 1.00 86.44 94 LEU A O 1
ATOM 784 N N . VAL A 1 95 ? 78.179 -32.150 29.799 1.00 87.62 95 VAL A N 1
ATOM 785 C CA . VAL A 1 95 ? 77.812 -31.283 30.934 1.00 87.62 95 VAL A CA 1
ATOM 786 C C . VAL A 1 95 ? 76.857 -30.171 30.491 1.00 87.62 95 VAL A C 1
ATOM 788 O O . VAL A 1 95 ? 75.877 -29.899 31.187 1.00 87.62 95 VAL A O 1
ATOM 791 N N . GLU A 1 96 ? 77.081 -29.571 29.320 1.00 88.25 96 GLU A N 1
ATOM 792 C CA . GLU A 1 96 ? 76.149 -28.592 28.757 1.00 88.25 96 GLU A CA 1
ATOM 793 C C . GLU A 1 96 ? 74.767 -29.185 28.440 1.00 88.25 96 GLU A C 1
ATOM 795 O O . GLU A 1 96 ? 73.753 -28.553 28.733 1.00 88.25 96 GLU A O 1
ATOM 800 N N . GLU A 1 97 ? 74.693 -30.380 27.850 1.00 82.25 97 GLU A N 1
ATOM 801 C CA . GLU A 1 97 ? 73.411 -31.044 27.573 1.00 82.25 97 GLU A CA 1
ATOM 802 C C . GLU A 1 97 ? 72.709 -31.506 28.858 1.00 82.25 97 GLU A C 1
ATOM 804 O O . GLU A 1 97 ? 71.482 -31.438 28.953 1.00 82.25 97 GLU A O 1
ATOM 809 N N . GLU A 1 98 ? 73.454 -31.880 29.900 1.00 86.25 98 GLU A N 1
ATOM 810 C CA . GLU A 1 98 ? 72.894 -32.093 31.234 1.00 86.25 98 GLU A CA 1
ATOM 811 C C . GLU A 1 98 ? 72.300 -30.805 31.835 1.00 86.25 98 GLU A C 1
ATOM 813 O O . GLU A 1 98 ? 71.198 -30.841 32.388 1.00 86.25 98 GLU A O 1
ATOM 818 N N . GLU A 1 99 ? 72.994 -29.668 31.734 1.00 87.62 99 GLU A N 1
ATOM 819 C CA . GLU A 1 99 ? 72.496 -28.349 32.154 1.00 87.62 99 GLU A CA 1
ATOM 820 C C . GLU A 1 99 ? 71.226 -27.960 31.376 1.00 87.62 99 GLU A C 1
ATOM 822 O O . GLU A 1 99 ? 70.201 -27.632 31.984 1.00 87.62 99 GLU A O 1
ATOM 827 N N . LYS A 1 100 ? 71.244 -28.079 30.040 1.00 88.88 100 LYS A N 1
ATOM 828 C CA . LYS A 1 100 ? 70.086 -27.824 29.161 1.00 88.88 100 LYS A CA 1
ATOM 829 C C . LYS A 1 100 ? 68.914 -28.744 29.511 1.00 88.88 100 LYS A C 1
ATOM 831 O O . LYS A 1 100 ? 67.790 -28.268 29.651 1.00 88.88 100 LYS A O 1
ATOM 836 N N . SER A 1 101 ? 69.157 -30.033 29.754 1.00 87.19 101 SER A N 1
ATOM 837 C CA . SER A 1 101 ? 68.140 -31.003 30.187 1.00 87.19 101 SER A CA 1
ATOM 838 C C . SER A 1 101 ? 67.514 -30.635 31.542 1.00 87.19 101 SER A C 1
ATOM 840 O O . SER A 1 101 ? 66.286 -30.657 31.700 1.00 87.19 101 SER A O 1
ATOM 842 N N . LYS A 1 102 ? 68.325 -30.192 32.514 1.00 89.19 102 LYS A N 1
ATOM 843 C CA . LYS A 1 102 ? 67.852 -29.697 33.822 1.00 89.19 102 LYS A CA 1
ATOM 844 C C . LYS A 1 102 ? 67.018 -28.415 33.675 1.00 89.19 102 LYS A C 1
ATOM 846 O O . LYS A 1 102 ? 65.992 -28.284 34.345 1.00 89.19 102 LYS A O 1
ATOM 851 N N . GLN A 1 103 ? 67.400 -27.494 32.787 1.00 86.06 103 GLN A N 1
ATOM 852 C CA . GLN A 1 103 ? 66.628 -26.278 32.482 1.00 86.06 103 GLN A CA 1
ATOM 853 C C . GLN A 1 103 ? 65.303 -26.597 31.765 1.00 86.06 103 GLN A C 1
ATOM 855 O O . GLN A 1 103 ? 64.245 -26.145 32.203 1.00 86.06 103 GLN A O 1
ATOM 860 N N . MET A 1 104 ? 65.330 -27.449 30.738 1.00 82.25 104 MET A N 1
ATOM 861 C CA . MET A 1 104 ? 64.136 -27.914 30.020 1.00 82.25 104 MET A CA 1
ATOM 862 C C . MET A 1 104 ? 63.167 -28.668 30.935 1.00 82.25 104 MET A C 1
ATOM 864 O O . MET A 1 104 ? 61.955 -28.527 30.791 1.00 82.25 104 MET A O 1
ATOM 868 N N . THR A 1 105 ? 63.671 -29.412 31.925 1.00 84.81 105 THR A N 1
ATOM 869 C CA . THR A 1 105 ? 62.835 -30.077 32.938 1.00 84.81 105 THR A CA 1
ATOM 870 C C . THR A 1 105 ? 62.135 -29.071 33.860 1.00 84.81 105 THR A C 1
ATOM 872 O O . THR A 1 105 ? 60.961 -29.260 34.178 1.00 84.81 105 THR A O 1
ATOM 875 N N . LYS A 1 106 ? 62.799 -27.971 34.251 1.00 89.12 106 LYS A N 1
ATOM 876 C CA . LYS A 1 106 ? 62.162 -26.881 35.018 1.00 89.12 106 LYS A CA 1
ATOM 877 C C . LYS A 1 106 ? 61.066 -26.194 34.203 1.00 89.12 106 LYS A C 1
ATOM 879 O O . LYS A 1 106 ? 59.923 -26.168 34.648 1.00 89.12 106 LYS A O 1
ATOM 884 N N . LEU A 1 107 ? 61.387 -25.752 32.983 1.00 87.12 107 LEU A N 1
ATOM 885 C CA . LEU A 1 107 ? 60.425 -25.124 32.071 1.00 87.12 107 LEU A CA 1
ATOM 886 C C . LEU A 1 107 ? 59.234 -26.046 31.778 1.00 87.12 107 LEU A C 1
ATOM 888 O O . LEU A 1 107 ? 58.090 -25.604 31.807 1.00 87.12 107 LEU A O 1
ATOM 892 N N . LYS A 1 108 ? 59.472 -27.346 31.559 1.00 89.69 108 LYS A N 1
ATOM 893 C CA . LYS A 1 108 ? 58.402 -28.339 31.406 1.00 89.69 108 LYS A CA 1
ATOM 894 C C . LYS A 1 108 ? 57.483 -28.369 32.631 1.00 89.69 108 LYS A C 1
ATOM 896 O O . LYS A 1 108 ? 56.270 -28.377 32.454 1.00 89.69 108 LYS A O 1
ATOM 901 N N . ASN A 1 109 ? 58.031 -28.388 33.845 1.00 87.62 109 ASN A N 1
ATOM 902 C CA . ASN A 1 109 ? 57.231 -28.426 35.072 1.00 87.62 109 ASN A CA 1
ATOM 903 C C . ASN A 1 109 ? 56.418 -27.133 35.271 1.00 87.62 109 ASN A C 1
ATOM 905 O O . ASN A 1 109 ? 55.252 -27.205 35.656 1.00 87.62 109 ASN A O 1
ATOM 909 N N . GLU A 1 110 ? 56.998 -25.973 34.952 1.00 89.00 110 GLU A N 1
ATOM 910 C CA . GLU A 1 110 ? 56.316 -24.671 34.969 1.00 89.00 110 GLU A CA 1
ATOM 911 C C . GLU A 1 110 ? 55.167 -24.627 33.948 1.00 89.00 110 GLU A C 1
ATOM 913 O O . GLU A 1 110 ? 54.030 -24.315 34.308 1.00 89.00 110 GLU A O 1
ATOM 918 N N . TYR A 1 111 ? 55.409 -25.037 32.697 1.00 85.44 111 TYR A N 1
ATOM 919 C CA . TYR A 1 111 ? 54.356 -25.136 31.683 1.00 85.44 111 TYR A CA 1
ATOM 920 C C . TYR A 1 111 ? 53.300 -26.190 32.033 1.00 85.44 111 TYR A C 1
ATOM 922 O O . TYR A 1 111 ? 52.115 -25.943 31.828 1.00 85.44 111 TYR A O 1
ATOM 930 N N . GLU A 1 112 ? 53.674 -27.333 32.612 1.00 87.00 112 GLU A N 1
ATOM 931 C CA . GLU A 1 112 ? 52.712 -28.316 33.117 1.00 87.00 112 GLU A CA 1
ATOM 932 C C . GLU A 1 112 ? 51.831 -27.746 34.237 1.00 87.00 112 GLU A C 1
ATOM 934 O O . GLU A 1 112 ? 50.645 -28.076 34.289 1.00 87.00 112 GLU A O 1
ATOM 939 N N . GLN A 1 113 ? 52.371 -26.911 35.131 1.00 88.44 113 GLN A N 1
ATOM 940 C CA . GLN A 1 113 ? 51.575 -26.234 36.155 1.00 88.44 113 GLN A CA 1
ATOM 941 C C . GLN A 1 113 ? 50.625 -25.207 35.526 1.00 88.44 113 GLN A C 1
ATOM 943 O O . GLN A 1 113 ? 49.428 -25.243 35.807 1.00 88.44 113 GLN A O 1
ATOM 948 N N . ILE A 1 114 ? 51.118 -24.361 34.617 1.00 87.88 114 ILE A N 1
ATOM 949 C CA . ILE A 1 114 ? 50.293 -23.383 33.889 1.00 87.88 114 ILE A CA 1
ATOM 950 C C . ILE A 1 114 ? 49.171 -24.092 33.111 1.00 87.88 114 ILE A C 1
ATOM 952 O O . ILE A 1 114 ? 48.024 -23.653 33.151 1.00 87.88 114 ILE A O 1
ATOM 956 N N . ILE A 1 115 ? 49.456 -25.227 32.464 1.00 86.88 115 ILE A N 1
ATOM 957 C CA . ILE A 1 115 ? 48.451 -26.052 31.778 1.00 86.88 115 ILE A CA 1
ATOM 958 C C . ILE A 1 115 ? 47.426 -26.615 32.772 1.00 86.88 115 ILE A C 1
ATOM 960 O O . ILE A 1 115 ? 46.232 -26.568 32.482 1.00 86.88 115 ILE A O 1
ATOM 964 N N . LYS A 1 116 ? 47.841 -27.100 33.951 1.00 88.56 116 LYS A N 1
ATOM 965 C CA . LYS A 1 116 ? 46.915 -27.579 34.998 1.00 88.56 116 LYS A CA 1
ATOM 966 C C . LYS A 1 116 ? 45.994 -26.449 35.478 1.00 88.56 116 LYS A C 1
ATOM 968 O O . LYS A 1 116 ? 44.780 -26.642 35.513 1.00 88.56 116 LYS A O 1
ATOM 973 N N . GLU A 1 117 ? 46.533 -25.259 35.739 1.00 89.69 117 GLU A N 1
ATOM 974 C CA . GLU A 1 117 ? 45.752 -24.076 36.127 1.00 89.69 117 GLU A CA 1
ATOM 975 C C . GLU A 1 117 ? 44.800 -23.592 35.019 1.00 89.69 117 GLU A C 1
ATOM 977 O O . GLU A 1 117 ? 43.664 -23.215 35.308 1.00 89.69 117 GLU A O 1
ATOM 982 N N . LEU A 1 118 ? 45.228 -23.608 33.752 1.00 85.25 118 LEU A N 1
ATOM 983 C CA . LEU A 1 118 ? 44.385 -23.248 32.606 1.00 85.25 118 LEU A CA 1
ATOM 984 C C . LEU A 1 118 ? 43.276 -24.280 32.361 1.00 85.25 118 LEU A C 1
ATOM 986 O O . LEU A 1 118 ? 42.144 -23.892 32.088 1.00 85.25 118 LEU A O 1
ATOM 990 N N . VAL A 1 119 ? 43.557 -25.578 32.516 1.00 87.50 119 VAL A N 1
ATOM 991 C CA . VAL A 1 119 ? 42.548 -26.649 32.433 1.00 87.50 119 VAL A CA 1
ATOM 992 C C . VAL A 1 119 ? 41.547 -26.560 33.588 1.00 87.50 119 VAL A C 1
ATOM 994 O O . VAL A 1 119 ? 40.360 -26.808 33.382 1.00 87.50 119 VAL A O 1
ATOM 997 N N . GLU A 1 120 ? 41.977 -26.178 34.792 1.00 89.56 120 GLU A N 1
ATOM 998 C CA . GLU A 1 120 ? 41.065 -25.980 35.922 1.00 89.56 120 GLU A CA 1
ATOM 999 C C . GLU A 1 120 ? 40.186 -24.729 35.746 1.00 89.56 120 GLU A C 1
ATOM 1001 O O . GLU A 1 120 ? 38.980 -24.795 35.990 1.00 89.56 120 GLU A O 1
ATOM 1006 N N . LYS A 1 121 ? 40.754 -23.619 35.249 1.00 87.50 121 LYS A N 1
ATOM 1007 C CA . LYS A 1 121 ? 39.996 -22.417 34.855 1.00 87.50 121 LYS A CA 1
ATOM 1008 C C . LYS A 1 121 ? 38.978 -22.745 33.760 1.00 87.50 121 LYS A C 1
ATOM 1010 O O . LYS A 1 121 ? 37.799 -22.470 33.946 1.00 87.50 121 LYS A O 1
ATOM 1015 N N . LEU A 1 122 ? 39.398 -23.431 32.693 1.00 84.06 122 LEU A N 1
ATOM 1016 C CA . LEU A 1 122 ? 38.521 -23.859 31.600 1.00 84.06 122 LEU A CA 1
ATOM 1017 C C . LEU A 1 122 ? 37.398 -24.788 32.084 1.00 84.06 122 LEU A C 1
ATOM 1019 O O . LEU A 1 122 ? 36.267 -24.644 31.637 1.00 84.06 122 LEU A O 1
ATOM 1023 N N . ARG A 1 123 ? 37.666 -25.710 33.019 1.00 86.62 123 ARG A N 1
ATOM 1024 C CA . ARG A 1 123 ? 36.620 -26.554 33.627 1.00 86.62 123 ARG A CA 1
ATOM 1025 C C . ARG A 1 123 ? 35.617 -25.741 34.438 1.00 86.62 123 ARG A C 1
ATOM 1027 O O . ARG A 1 123 ? 34.420 -25.961 34.290 1.00 86.62 123 ARG A O 1
ATOM 1034 N N . LYS A 1 124 ? 36.084 -24.793 35.254 1.00 87.88 124 LYS A N 1
ATOM 1035 C CA . LYS A 1 124 ? 35.214 -23.893 36.031 1.00 87.88 124 LYS A CA 1
ATOM 1036 C C . LYS A 1 124 ? 34.367 -23.004 35.119 1.00 87.88 124 LYS A C 1
ATOM 1038 O O . LYS A 1 124 ? 33.182 -22.835 35.376 1.00 87.88 124 LYS A O 1
ATOM 1043 N N . GLU A 1 125 ? 34.938 -22.510 34.025 1.00 82.06 125 GLU A N 1
ATOM 1044 C CA . GLU A 1 125 ? 34.228 -21.723 33.012 1.00 82.06 125 GLU A CA 1
ATOM 1045 C C . GLU A 1 125 ? 33.231 -22.576 32.207 1.00 82.06 125 GLU A C 1
ATOM 1047 O O . GLU A 1 125 ? 32.115 -22.137 31.957 1.00 82.06 125 GLU A O 1
ATOM 1052 N N . GLN A 1 126 ? 33.568 -23.830 31.882 1.00 82.94 126 GLN A N 1
ATOM 1053 C CA . GLN A 1 126 ? 32.637 -24.793 31.279 1.00 82.94 126 GLN A CA 1
ATOM 1054 C C . GLN A 1 126 ? 31.475 -25.151 32.217 1.00 82.94 126 GLN A C 1
ATOM 1056 O O . GLN A 1 126 ? 30.342 -25.246 31.753 1.00 82.94 126 GLN A O 1
ATOM 1061 N N . GLN A 1 127 ? 31.725 -25.317 33.519 1.00 84.12 127 GLN A N 1
ATOM 1062 C CA . GLN A 1 127 ? 30.673 -25.557 34.514 1.00 84.12 127 GLN A CA 1
ATOM 1063 C C . GLN A 1 127 ? 29.776 -24.327 34.683 1.00 84.12 127 GLN A C 1
ATOM 1065 O O . GLN A 1 127 ? 28.566 -24.449 34.521 1.00 84.12 127 GLN A O 1
ATOM 1070 N N . ALA A 1 128 ? 30.356 -23.141 34.888 1.00 81.94 128 ALA A N 1
ATOM 1071 C CA . ALA A 1 128 ? 29.605 -21.888 34.976 1.00 81.94 128 ALA A CA 1
ATOM 1072 C C . ALA A 1 128 ? 28.797 -21.611 33.695 1.00 81.94 128 ALA A C 1
ATOM 1074 O O . ALA A 1 128 ? 27.663 -21.144 33.766 1.00 81.94 128 ALA A O 1
ATOM 1075 N N . ARG A 1 129 ? 29.340 -21.956 32.519 1.00 85.56 129 ARG A N 1
ATOM 1076 C CA . ARG A 1 129 ? 28.612 -21.886 31.250 1.00 85.56 129 ARG A CA 1
ATOM 1077 C C . ARG A 1 129 ? 27.464 -22.890 31.189 1.00 85.56 129 ARG A C 1
ATOM 1079 O O . ARG A 1 129 ? 26.389 -22.486 30.788 1.00 85.56 129 ARG A O 1
ATOM 1086 N N . GLN A 1 130 ? 27.644 -24.146 31.602 1.00 82.12 130 GLN A N 1
ATOM 1087 C CA . GLN A 1 130 ? 26.552 -25.133 31.649 1.00 82.12 130 GLN A CA 1
ATOM 1088 C C . GLN A 1 130 ? 25.467 -24.781 32.677 1.00 82.12 130 GLN A C 1
ATOM 1090 O O . GLN A 1 130 ? 24.305 -25.130 32.489 1.00 82.12 130 GLN A O 1
ATOM 1095 N N . GLU A 1 131 ? 25.826 -24.112 33.771 1.00 85.62 131 GLU A N 1
ATOM 1096 C CA . GLU A 1 131 ? 24.871 -23.585 34.749 1.00 85.62 131 GLU A CA 1
ATOM 1097 C C . GLU A 1 131 ? 24.099 -22.394 34.167 1.00 85.62 131 GLU A C 1
ATOM 1099 O O . GLU A 1 131 ? 22.872 -22.387 34.226 1.00 85.62 131 GLU A O 1
ATOM 1104 N N . LEU A 1 132 ? 24.785 -21.454 33.508 1.00 83.62 132 LEU A N 1
ATOM 1105 C CA . LEU A 1 132 ? 24.155 -20.342 32.792 1.00 83.62 132 LEU A CA 1
ATOM 1106 C C . LEU A 1 132 ? 23.259 -20.827 31.640 1.00 83.62 132 LEU A C 1
ATOM 1108 O O . LEU A 1 132 ? 22.165 -20.312 31.464 1.00 83.62 132 LEU A O 1
ATOM 1112 N N . GLU A 1 133 ? 23.693 -21.831 30.880 1.00 82.50 133 GLU A N 1
ATOM 1113 C CA . GLU A 1 133 ? 22.958 -22.423 29.755 1.00 82.50 133 GLU A CA 1
ATOM 1114 C C . GLU A 1 133 ? 21.672 -23.108 30.248 1.00 82.50 133 GLU A C 1
ATOM 1116 O O . GLU A 1 133 ? 20.625 -22.911 29.647 1.00 82.50 133 GLU A O 1
ATOM 1121 N N . LYS A 1 134 ? 21.693 -23.770 31.418 1.00 84.25 134 LYS A N 1
ATOM 1122 C CA . LYS A 1 134 ? 20.482 -24.298 32.084 1.00 84.25 134 LYS A CA 1
ATOM 1123 C C . LYS A 1 134 ? 19.560 -23.218 32.648 1.00 84.25 134 LYS A C 1
ATOM 1125 O O . LYS A 1 134 ? 18.345 -23.387 32.607 1.00 84.25 134 LYS A O 1
ATOM 1130 N N . VAL A 1 135 ? 20.108 -22.132 33.201 1.00 84.50 135 VAL A N 1
ATOM 1131 C CA . VAL A 1 135 ? 19.297 -20.987 33.655 1.00 84.50 135 VAL A CA 1
ATOM 1132 C C . VAL A 1 135 ? 18.618 -20.333 32.454 1.00 84.50 135 VAL A C 1
ATOM 1134 O O . VAL A 1 135 ? 17.412 -20.126 32.494 1.00 84.50 135 VAL A O 1
ATOM 1137 N N . LEU A 1 136 ? 19.347 -20.123 31.356 1.00 79.19 136 LEU A N 1
ATOM 1138 C CA . LEU A 1 136 ? 18.803 -19.612 30.099 1.00 79.19 136 LEU A CA 1
ATOM 1139 C C . LEU A 1 136 ? 17.806 -20.585 29.451 1.00 79.19 136 LEU A C 1
ATOM 1141 O O . LEU A 1 136 ? 16.825 -20.125 28.883 1.00 79.19 136 LEU A O 1
ATOM 1145 N N . GLU A 1 137 ? 17.991 -21.906 29.553 1.00 83.06 137 GLU A N 1
ATOM 1146 C CA . GLU A 1 137 ? 16.975 -22.889 29.145 1.00 83.06 137 GLU A CA 1
ATOM 1147 C C . GLU A 1 137 ? 15.718 -22.813 30.025 1.00 83.06 137 GLU A C 1
ATOM 1149 O O . GLU A 1 137 ? 14.613 -22.921 29.495 1.00 83.06 137 GLU A O 1
ATOM 1154 N N . SER A 1 138 ? 15.847 -22.600 31.340 1.00 83.94 138 SER A N 1
ATOM 1155 C CA . SER A 1 138 ? 14.693 -22.378 32.225 1.00 83.94 138 SER A CA 1
ATOM 1156 C C . SER A 1 138 ? 13.971 -21.089 31.849 1.00 83.94 138 SER A C 1
ATOM 1158 O O . SER A 1 138 ? 12.805 -21.145 31.481 1.00 83.94 138 SER A O 1
ATOM 1160 N N . GLU A 1 139 ? 14.677 -19.955 31.825 1.00 86.25 139 GLU A N 1
ATOM 1161 C CA . GLU A 1 139 ? 14.126 -18.648 31.456 1.00 86.25 139 GLU A CA 1
ATOM 1162 C C . GLU A 1 139 ? 13.516 -18.663 30.048 1.00 86.25 139 GLU A C 1
ATOM 1164 O O . GLU A 1 139 ? 12.458 -18.080 29.831 1.00 86.25 139 GLU A O 1
ATOM 1169 N N . PHE A 1 140 ? 14.124 -19.366 29.087 1.00 83.38 140 PHE A N 1
ATOM 1170 C CA . PHE A 1 140 ? 13.569 -19.531 27.743 1.00 83.38 140 PHE A CA 1
ATOM 1171 C C . PHE A 1 140 ? 12.297 -20.383 27.737 1.00 83.38 140 PHE A C 1
ATOM 1173 O O . PHE A 1 140 ? 11.374 -20.058 26.997 1.00 83.38 140 PHE A O 1
ATOM 1180 N N . ASN A 1 141 ? 12.210 -21.441 28.548 1.00 85.62 141 ASN A N 1
ATOM 1181 C CA . ASN A 1 141 ? 10.978 -22.222 28.682 1.00 85.62 141 ASN A CA 1
ATOM 1182 C C . ASN A 1 141 ? 9.888 -21.433 29.428 1.00 85.62 141 ASN A C 1
ATOM 1184 O O . ASN A 1 141 ? 8.758 -21.395 28.954 1.00 85.62 141 ASN A O 1
ATOM 1188 N N . ASP A 1 142 ? 10.226 -20.709 30.497 1.00 88.19 142 ASP A N 1
ATOM 1189 C CA . ASP A 1 142 ? 9.303 -19.834 31.231 1.00 88.19 142 ASP A CA 1
ATOM 1190 C C . ASP A 1 142 ? 8.780 -18.688 30.342 1.00 88.19 142 ASP A C 1
ATOM 1192 O O . ASP A 1 142 ? 7.593 -18.355 30.374 1.00 88.19 142 ASP A O 1
ATOM 1196 N N . LEU A 1 143 ? 9.641 -18.089 29.508 1.00 82.94 143 LEU A N 1
ATOM 1197 C CA . LEU A 1 143 ? 9.261 -17.084 28.506 1.00 82.94 143 LEU A CA 1
ATOM 1198 C C . LEU A 1 143 ? 8.474 -17.692 27.342 1.00 82.94 143 LEU A C 1
ATOM 1200 O O . LEU A 1 143 ? 7.593 -17.031 26.795 1.00 82.94 143 LEU A O 1
ATOM 1204 N N . ARG A 1 144 ? 8.765 -18.937 26.956 1.00 86.69 144 ARG A N 1
ATOM 1205 C CA . ARG A 1 144 ? 8.029 -19.672 25.922 1.00 86.69 144 ARG A CA 1
ATOM 1206 C C . ARG A 1 144 ? 6.632 -20.044 26.392 1.00 86.69 144 ARG A C 1
ATOM 1208 O O . ARG A 1 144 ? 5.704 -19.903 25.607 1.00 86.69 144 ARG A O 1
ATOM 1215 N N . ASP A 1 145 ? 6.457 -20.460 27.639 1.00 87.88 145 ASP A N 1
ATOM 1216 C CA . ASP A 1 145 ? 5.140 -20.785 28.184 1.00 87.88 145 ASP A CA 1
ATOM 1217 C C . ASP A 1 145 ? 4.325 -19.523 28.479 1.00 87.88 145 ASP A C 1
ATOM 1219 O O . ASP A 1 145 ? 3.140 -19.492 28.154 1.00 87.88 145 ASP A O 1
ATOM 1223 N N . GLN A 1 146 ? 4.960 -18.426 28.910 1.00 84.50 146 GLN A N 1
ATOM 1224 C CA . GLN A 1 146 ? 4.332 -17.098 28.872 1.00 84.50 146 GLN A CA 1
ATOM 1225 C C . GLN A 1 146 ? 3.940 -16.691 27.443 1.00 84.50 146 GLN A C 1
ATOM 1227 O O . GLN A 1 146 ? 2.846 -16.173 27.238 1.00 84.50 146 GLN A O 1
ATOM 1232 N N . LEU A 1 147 ? 4.785 -16.932 26.434 1.00 81.00 147 LEU A N 1
ATOM 1233 C CA . LEU A 1 147 ? 4.457 -16.645 25.035 1.00 81.00 147 LEU A CA 1
ATOM 1234 C C . LEU A 1 147 ? 3.301 -17.522 24.530 1.00 81.00 147 LEU A C 1
ATOM 1236 O O . LEU A 1 147 ? 2.423 -17.001 23.854 1.00 81.00 147 LEU A O 1
ATOM 1240 N N . ASN A 1 148 ? 3.252 -18.805 24.897 1.00 86.06 148 ASN A N 1
ATOM 1241 C CA . ASN A 1 148 ? 2.142 -19.713 24.595 1.00 86.06 148 ASN A CA 1
ATOM 1242 C C . ASN A 1 148 ? 0.841 -19.228 25.264 1.00 86.06 148 ASN A C 1
ATOM 1244 O O . ASN A 1 148 ? -0.199 -19.164 24.613 1.00 86.06 148 ASN A O 1
ATOM 1248 N N . GLU A 1 149 ? 0.896 -18.805 26.532 1.00 88.81 149 GLU A N 1
ATOM 1249 C CA . GLU A 1 149 ? -0.243 -18.212 27.246 1.00 88.81 149 GLU A CA 1
ATOM 1250 C C . GLU A 1 149 ? -0.708 -16.908 26.574 1.00 88.81 149 GLU A C 1
ATOM 1252 O O . GLU A 1 149 ? -1.909 -16.674 26.439 1.00 88.81 149 GLU A O 1
ATOM 1257 N N . LYS A 1 150 ? 0.221 -16.069 26.090 1.00 83.94 150 LYS A N 1
ATOM 1258 C CA . LYS A 1 150 ? -0.112 -14.855 25.326 1.00 83.94 150 LYS A CA 1
ATOM 1259 C C . LYS A 1 150 ? -0.643 -15.160 23.929 1.00 83.94 150 LYS A C 1
ATOM 1261 O O . LYS A 1 150 ? -1.523 -14.433 23.483 1.00 83.94 150 LYS A O 1
ATOM 1266 N N . ILE A 1 151 ? -0.182 -16.221 23.268 1.00 83.00 151 ILE A N 1
ATOM 1267 C CA . ILE A 1 151 ? -0.756 -16.704 22.005 1.00 83.00 151 ILE A CA 1
ATOM 1268 C C . ILE A 1 151 ? -2.198 -17.151 22.245 1.00 83.00 151 ILE A C 1
ATOM 1270 O O . ILE A 1 151 ? -3.083 -16.615 21.593 1.00 83.00 151 ILE A O 1
ATOM 1274 N N . HIS A 1 152 ? -2.466 -17.999 23.241 1.00 85.06 152 HIS A N 1
ATOM 1275 C CA . HIS A 1 152 ? -3.833 -18.414 23.570 1.00 85.06 152 HIS A CA 1
ATOM 1276 C C . HIS A 1 152 ? -4.725 -17.244 24.012 1.00 85.06 152 HIS A C 1
ATOM 1278 O O . HIS A 1 152 ? -5.881 -17.177 23.610 1.00 85.06 152 HIS A O 1
ATOM 1284 N N . GLN A 1 153 ? -4.203 -16.262 24.757 1.00 82.81 153 GLN A N 1
ATOM 1285 C CA . GLN A 1 153 ? -4.949 -15.034 25.071 1.00 82.81 153 GLN A CA 1
ATOM 1286 C C . GLN A 1 153 ? -5.228 -14.182 23.827 1.00 82.81 153 GLN A C 1
ATOM 1288 O O . GLN A 1 153 ? -6.286 -13.564 23.745 1.00 82.81 153 GLN A O 1
ATOM 1293 N N . VAL A 1 154 ? -4.322 -14.152 22.846 1.00 82.06 154 VAL A N 1
ATOM 1294 C CA . VAL A 1 154 ? -4.549 -13.492 21.552 1.00 82.06 154 VAL A CA 1
ATOM 1295 C C . VAL A 1 154 ? -5.540 -14.280 20.691 1.00 82.06 154 VAL A C 1
ATOM 1297 O O . VAL A 1 154 ? -6.378 -13.651 20.059 1.00 82.06 154 VAL A O 1
ATOM 1300 N N . GLU A 1 155 ? -5.517 -15.612 20.699 1.00 83.50 155 GLU A N 1
ATOM 1301 C CA . GLU A 1 155 ? -6.490 -16.472 20.009 1.00 83.50 155 GLU A CA 1
ATOM 1302 C C . GLU A 1 155 ? -7.899 -16.319 20.611 1.00 83.50 155 GLU A C 1
ATOM 1304 O O . GLU A 1 155 ? -8.858 -16.097 19.872 1.00 83.50 155 GLU A O 1
ATOM 1309 N N . ASP A 1 156 ? -8.030 -16.322 21.943 1.00 85.56 156 ASP A N 1
ATOM 1310 C CA . ASP A 1 156 ? -9.292 -16.045 22.643 1.00 85.56 156 ASP A CA 1
ATOM 1311 C C . ASP A 1 156 ? -9.792 -14.619 22.374 1.00 85.56 156 ASP A C 1
ATOM 1313 O O . ASP A 1 156 ? -10.988 -14.413 22.159 1.00 85.56 156 ASP A O 1
ATOM 1317 N N . LEU A 1 157 ? -8.900 -13.620 22.358 1.00 83.94 157 LEU A N 1
ATOM 1318 C CA . LEU A 1 157 ? -9.260 -12.241 22.014 1.00 83.94 157 LEU A CA 1
ATOM 1319 C C . LEU A 1 157 ? -9.612 -12.088 20.530 1.00 83.94 157 LEU A C 1
ATOM 1321 O O . LEU A 1 157 ? -10.508 -11.313 20.217 1.00 83.94 157 LEU A O 1
ATOM 1325 N N . GLN A 1 158 ? -8.984 -12.837 19.621 1.00 78.00 158 GLN A N 1
ATOM 1326 C CA . GLN A 1 158 ? -9.344 -12.884 18.200 1.00 78.00 158 GLN A CA 1
ATOM 1327 C C . GLN A 1 158 ? -10.690 -13.580 17.982 1.00 78.00 158 GLN A C 1
ATOM 1329 O O . GLN A 1 158 ? -11.491 -13.103 17.184 1.00 78.00 158 GLN A O 1
ATOM 1334 N N . HIS A 1 159 ? -10.990 -14.653 18.717 1.00 84.88 159 HIS A N 1
ATOM 1335 C CA . HIS A 1 159 ? -12.300 -15.300 18.666 1.00 84.88 159 HIS A CA 1
ATOM 1336 C C . HIS A 1 159 ? -13.397 -14.397 19.255 1.00 84.88 159 HIS A C 1
ATOM 1338 O O . HIS A 1 159 ? -14.479 -14.271 18.679 1.00 84.88 159 HIS A O 1
ATOM 1344 N N . GLN A 1 160 ? -13.104 -13.693 20.354 1.00 82.12 160 GLN A N 1
ATOM 1345 C CA . GLN A 1 160 ? -13.996 -12.676 20.916 1.00 82.12 160 GLN A CA 1
ATOM 1346 C C . GLN A 1 160 ? -14.167 -11.467 19.987 1.00 82.12 160 GLN A C 1
ATOM 1348 O O . GLN A 1 160 ? -15.284 -10.967 19.886 1.00 82.12 160 GLN A O 1
ATOM 1353 N N . LEU A 1 161 ? -13.117 -11.020 19.287 1.00 77.25 161 LEU A N 1
ATOM 1354 C CA . LEU A 1 161 ? -13.198 -9.962 18.275 1.00 77.25 161 LEU A CA 1
ATOM 1355 C C . LEU A 1 161 ? -14.029 -10.410 17.074 1.00 77.25 161 LEU A C 1
ATOM 1357 O O . LEU A 1 161 ? -15.009 -9.748 16.782 1.00 77.25 161 LEU A O 1
ATOM 1361 N N . SER A 1 162 ? -13.754 -11.576 16.482 1.00 82.50 162 SER A N 1
ATOM 1362 C CA . SER A 1 162 ? -14.565 -12.148 15.393 1.00 82.50 162 SER A CA 1
ATOM 1363 C C . SER A 1 162 ? -16.045 -12.230 15.774 1.00 82.50 162 SER A C 1
ATOM 1365 O O . SER A 1 162 ? -16.914 -11.871 14.987 1.00 82.50 162 SER A O 1
ATOM 1367 N N . LYS A 1 163 ? -16.348 -12.635 17.013 1.00 84.31 163 LYS A N 1
ATOM 1368 C CA . LYS A 1 163 ? -17.720 -12.666 17.524 1.00 84.31 163 LYS A CA 1
ATOM 1369 C C . LYS A 1 163 ? -18.307 -11.269 17.771 1.00 84.31 163 LYS A C 1
ATOM 1371 O O . LYS A 1 163 ? -19.496 -11.062 17.544 1.00 84.31 163 LYS A O 1
ATOM 1376 N N . ARG A 1 164 ? -17.508 -10.299 18.228 1.00 81.50 164 ARG A N 1
ATOM 1377 C CA . ARG A 1 164 ? -17.925 -8.888 18.319 1.00 81.50 164 ARG A CA 1
ATOM 1378 C C . ARG A 1 164 ? -18.163 -8.291 16.933 1.00 81.50 164 ARG A C 1
ATOM 1380 O O . ARG A 1 164 ? -19.111 -7.534 16.794 1.00 81.50 164 ARG A O 1
ATOM 1387 N N . ASP A 1 165 ? -17.375 -8.657 15.928 1.00 82.06 165 ASP A N 1
ATOM 1388 C CA . ASP A 1 165 ? -17.532 -8.226 14.540 1.00 82.06 165 ASP A CA 1
ATOM 1389 C C . ASP A 1 165 ? -18.784 -8.848 13.904 1.00 82.06 165 ASP A C 1
ATOM 1391 O O . ASP A 1 165 ? -19.531 -8.141 13.235 1.00 82.06 165 ASP A O 1
ATOM 1395 N N . GLU A 1 166 ? -19.094 -10.121 14.182 1.00 84.44 166 GLU A N 1
ATOM 1396 C CA . GLU A 1 166 ? -20.380 -10.749 13.830 1.00 84.44 166 GLU A CA 1
ATOM 1397 C C . GLU A 1 166 ? -21.570 -10.036 14.501 1.00 84.44 166 GLU A C 1
ATOM 1399 O O . GLU A 1 166 ? -22.548 -9.687 13.837 1.00 84.44 166 GLU A O 1
ATOM 1404 N N . GLU A 1 167 ? -21.488 -9.768 15.810 1.00 83.50 167 GLU A N 1
ATOM 1405 C CA . GLU A 1 167 ? -22.519 -9.036 16.560 1.00 83.50 167 GLU A CA 1
ATOM 1406 C C . GLU A 1 167 ? -22.674 -7.582 16.061 1.00 83.50 167 GLU A C 1
ATOM 1408 O O . GLU A 1 167 ? -23.795 -7.075 15.976 1.00 83.50 167 GLU A O 1
ATOM 1413 N N . VAL A 1 168 ? -21.579 -6.917 15.671 1.00 83.00 168 VAL A N 1
ATOM 1414 C CA . VAL A 1 168 ? -21.577 -5.556 15.107 1.00 83.00 168 VAL A CA 1
ATOM 1415 C C . VAL A 1 168 ? -22.090 -5.540 13.669 1.00 83.00 168 VAL A C 1
ATOM 1417 O O . VAL A 1 168 ? -22.871 -4.651 13.344 1.00 83.00 168 VAL A O 1
ATOM 1420 N N . GLN A 1 169 ? -21.745 -6.508 12.816 1.00 80.94 169 GLN A N 1
ATOM 1421 C CA . GLN A 1 169 ? -22.331 -6.613 11.474 1.00 80.94 169 GLN A CA 1
ATOM 1422 C C . GLN A 1 169 ? -23.832 -6.902 11.544 1.00 80.94 169 GLN A C 1
ATOM 1424 O O . GLN A 1 169 ? -24.598 -6.266 10.826 1.00 80.94 169 GLN A O 1
ATOM 1429 N N . HIS A 1 170 ? -24.280 -7.764 12.462 1.00 84.12 170 HIS A N 1
ATOM 1430 C CA . HIS A 1 170 ? -25.708 -7.974 12.707 1.00 84.12 170 HIS A CA 1
ATOM 1431 C C . HIS A 1 170 ? -26.397 -6.691 13.214 1.00 84.12 170 HIS A C 1
ATOM 1433 O O . HIS A 1 170 ? -27.523 -6.391 12.813 1.00 84.12 170 HIS A O 1
ATOM 1439 N N . ALA A 1 171 ? -25.746 -5.909 14.082 1.00 78.88 171 ALA A N 1
ATOM 1440 C CA . ALA A 1 171 ? -26.280 -4.628 14.549 1.00 78.88 171 ALA A CA 1
ATOM 1441 C C . ALA A 1 171 ? -26.323 -3.563 13.435 1.00 78.88 171 ALA A C 1
ATOM 1443 O O . ALA A 1 171 ? -27.301 -2.824 13.341 1.00 78.88 171 ALA A O 1
ATOM 1444 N N . LEU A 1 172 ? -25.306 -3.508 12.569 1.00 78.44 172 LEU A N 1
ATOM 1445 C CA . LEU A 1 172 ? -25.255 -2.618 11.406 1.00 78.44 172 LEU A CA 1
ATOM 1446 C C . LEU A 1 172 ? -26.323 -2.990 10.375 1.00 78.44 172 LEU A C 1
ATOM 1448 O O . LEU A 1 172 ? -27.085 -2.116 9.976 1.00 78.44 172 LEU A O 1
ATOM 1452 N N . GLN A 1 173 ? -26.461 -4.273 10.024 1.00 83.50 173 GLN A N 1
ATOM 1453 C CA . GLN A 1 173 ? -27.529 -4.743 9.138 1.00 83.50 173 GLN A CA 1
ATOM 1454 C C . GLN A 1 173 ? -28.912 -4.411 9.720 1.00 83.50 173 GLN A C 1
ATOM 1456 O O . GLN A 1 173 ? -29.764 -3.881 9.014 1.00 83.50 173 GLN A O 1
ATOM 1461 N N . SER A 1 174 ? -29.128 -4.636 11.022 1.00 83.81 174 SER A N 1
ATOM 1462 C CA . SER A 1 174 ? -30.384 -4.261 11.686 1.00 83.81 174 SER A CA 1
ATOM 1463 C C . SER A 1 174 ? -30.636 -2.746 11.648 1.00 83.81 174 SER A C 1
ATOM 1465 O O . SER A 1 174 ? -31.777 -2.325 11.478 1.00 83.81 174 SER A O 1
ATOM 1467 N N . ALA A 1 175 ? -29.594 -1.919 11.776 1.00 75.75 175 ALA A N 1
ATOM 1468 C CA . ALA A 1 175 ? -29.700 -0.464 11.674 1.00 75.75 175 ALA A CA 1
ATOM 1469 C C . ALA A 1 175 ? -29.941 0.015 10.229 1.00 75.75 175 ALA A C 1
ATOM 1471 O O . ALA A 1 175 ? -30.640 1.007 10.022 1.00 75.75 175 ALA A O 1
ATOM 1472 N N . GLU A 1 176 ? -29.415 -0.686 9.223 1.00 81.12 176 GLU A N 1
ATOM 1473 C CA . GLU A 1 176 ? -29.717 -0.448 7.808 1.00 81.12 176 GLU A CA 1
ATOM 1474 C C . GLU A 1 176 ? -31.160 -0.850 7.469 1.00 81.12 176 GLU A C 1
ATOM 1476 O O . GLU A 1 176 ? -31.875 -0.067 6.842 1.00 81.12 176 GLU A O 1
ATOM 1481 N N . GLU A 1 177 ? -31.637 -1.999 7.955 1.00 82.81 177 GLU A N 1
ATOM 1482 C CA . GLU A 1 177 ? -33.033 -2.434 7.818 1.00 82.81 177 GLU A CA 1
ATOM 1483 C C . GLU A 1 177 ? -34.005 -1.457 8.513 1.00 82.81 177 GLU A C 1
ATOM 1485 O O . GLU A 1 177 ? -35.012 -1.056 7.917 1.00 82.81 177 GLU A O 1
ATOM 1490 N N . GLU A 1 178 ? -33.683 -0.974 9.720 1.00 78.12 178 GLU A N 1
ATOM 1491 C CA . GLU A 1 178 ? -34.434 0.103 10.382 1.00 78.12 178 GLU A CA 1
ATOM 1492 C C . GLU A 1 178 ? -34.363 1.432 9.615 1.00 78.12 178 GLU A C 1
ATOM 1494 O O . GLU A 1 178 ? -35.372 2.133 9.513 1.00 78.12 178 GLU A O 1
ATOM 1499 N N . SER A 1 179 ? -33.212 1.787 9.038 1.00 76.81 179 SER A N 1
ATOM 1500 C CA . SER A 1 179 ? -33.039 3.008 8.239 1.00 76.81 179 SER A CA 1
ATOM 1501 C C . SER A 1 179 ? -33.884 2.976 6.960 1.00 76.81 179 SER A C 1
ATOM 1503 O O . SER A 1 179 ? -34.593 3.941 6.660 1.00 76.81 179 SER A O 1
ATOM 1505 N N . VAL A 1 180 ? -33.906 1.841 6.252 1.00 84.00 180 VAL A N 1
ATOM 1506 C CA . VAL A 1 180 ? -34.767 1.607 5.082 1.00 84.00 180 VAL A CA 1
ATOM 1507 C C . VAL A 1 180 ? -36.246 1.643 5.479 1.00 84.00 180 VAL A C 1
ATOM 1509 O O . VAL A 1 180 ? -37.031 2.340 4.833 1.00 84.00 180 VAL A O 1
ATOM 1512 N N . SER A 1 181 ? -36.625 0.984 6.578 1.00 77.88 181 SER A N 1
ATOM 1513 C CA . SER A 1 181 ? -37.992 1.002 7.122 1.00 77.88 181 SER A CA 1
ATOM 1514 C C . SER A 1 181 ? -38.450 2.417 7.512 1.00 77.88 181 SER A C 1
ATOM 1516 O O . SER A 1 181 ? -39.569 2.847 7.200 1.00 77.88 181 SER A O 1
ATOM 1518 N N . LYS A 1 182 ? -37.558 3.202 8.125 1.00 83.50 182 LYS A N 1
ATOM 1519 C CA . LYS A 1 182 ? -37.773 4.613 8.468 1.00 83.50 182 LYS A CA 1
ATOM 1520 C C . LYS A 1 182 ? -37.889 5.487 7.221 1.00 83.50 182 LYS A C 1
ATOM 1522 O O . LYS A 1 182 ? -38.743 6.370 7.192 1.00 83.50 182 LYS A O 1
ATOM 1527 N N . ALA A 1 183 ? -37.098 5.231 6.179 1.00 77.25 183 ALA A N 1
ATOM 1528 C CA . ALA A 1 183 ? -37.191 5.933 4.902 1.00 77.25 183 ALA A CA 1
ATOM 1529 C C . ALA A 1 183 ? -38.518 5.638 4.177 1.00 77.25 183 ALA A C 1
ATOM 1531 O O . ALA A 1 183 ? -39.172 6.575 3.713 1.00 77.25 183 ALA A O 1
ATOM 1532 N N . SER A 1 184 ? -38.978 4.379 4.143 1.00 77.31 184 SER A N 1
ATOM 1533 C CA . SER A 1 184 ? -40.297 4.042 3.585 1.00 77.31 184 SER A CA 1
ATOM 1534 C C . SER A 1 184 ? -41.442 4.637 4.404 1.00 77.31 184 SER A C 1
ATOM 1536 O O . SER A 1 184 ? -42.372 5.196 3.827 1.00 77.31 184 SER A O 1
ATOM 1538 N N . SER A 1 185 ? -41.343 4.611 5.737 1.00 78.88 185 SER A N 1
ATOM 1539 C CA . SER A 1 185 ? -42.343 5.212 6.632 1.00 78.88 185 SER A CA 1
ATOM 1540 C C . SER A 1 185 ? -42.399 6.736 6.482 1.00 78.88 185 SER A C 1
ATOM 1542 O O . SER A 1 185 ? -43.477 7.321 6.471 1.00 78.88 185 SER A O 1
ATOM 1544 N N . MET A 1 186 ? -41.251 7.397 6.298 1.00 76.88 186 MET A N 1
ATOM 1545 C CA . MET A 1 186 ? -41.180 8.837 6.029 1.00 76.88 186 MET A CA 1
ATOM 1546 C C . MET A 1 186 ? -41.725 9.192 4.637 1.00 76.88 186 MET A C 1
ATOM 1548 O O . MET A 1 186 ? -42.327 10.251 4.475 1.00 76.88 186 MET A O 1
ATOM 1552 N N . LYS A 1 187 ? -41.567 8.313 3.636 1.00 83.38 187 LYS A N 1
ATOM 1553 C CA . LYS A 1 187 ? -42.201 8.486 2.320 1.00 83.38 187 LYS A CA 1
ATOM 1554 C C . LYS A 1 187 ? -43.724 8.370 2.418 1.00 83.38 187 LYS A C 1
ATOM 1556 O O . LYS A 1 187 ? -44.406 9.268 1.943 1.00 83.38 187 LYS A O 1
ATOM 1561 N N . GLN A 1 188 ? -44.238 7.351 3.109 1.00 80.62 188 GLN A N 1
ATOM 1562 C CA . GLN A 1 188 ? -45.676 7.205 3.374 1.00 80.62 188 GLN A CA 1
ATOM 1563 C C . GLN A 1 188 ? -46.237 8.383 4.183 1.00 80.62 188 GLN A C 1
ATOM 1565 O O . GLN A 1 188 ? -47.316 8.876 3.878 1.00 80.62 188 GLN A O 1
ATOM 1570 N N . MET A 1 189 ? -45.489 8.891 5.167 1.00 77.44 189 MET A N 1
ATOM 1571 C CA . MET A 1 189 ? -45.867 10.092 5.919 1.00 77.44 189 MET A CA 1
ATOM 1572 C C . MET A 1 189 ? -45.995 11.318 5.007 1.00 77.44 189 MET A C 1
ATOM 1574 O O . MET A 1 189 ? -46.957 12.061 5.152 1.00 77.44 189 MET A O 1
ATOM 1578 N N . ARG A 1 190 ? -45.087 11.506 4.038 1.00 82.69 190 ARG A N 1
ATOM 1579 C CA . ARG A 1 190 ? -45.201 12.580 3.034 1.00 82.69 190 ARG A CA 1
ATOM 1580 C C . ARG A 1 190 ? -46.366 12.364 2.073 1.00 82.69 190 ARG A C 1
ATOM 1582 O O . ARG A 1 190 ? -47.061 13.316 1.763 1.00 82.69 190 ARG A O 1
ATOM 1589 N N . GLU A 1 191 ? -46.609 11.134 1.631 1.00 82.81 191 GLU A N 1
ATOM 1590 C CA . GLU A 1 191 ? -47.757 10.806 0.773 1.00 82.81 191 GLU A CA 1
ATOM 1591 C C . GLU A 1 191 ? -49.088 11.108 1.485 1.00 82.81 191 GLU A C 1
ATOM 1593 O O . GLU A 1 191 ? -49.968 11.723 0.892 1.00 82.81 191 GLU A O 1
ATOM 1598 N N . VAL A 1 192 ? -49.197 10.793 2.781 1.00 79.81 192 VAL A N 1
ATOM 1599 C CA . VAL A 1 192 ? -50.358 11.153 3.614 1.00 79.81 192 VAL A CA 1
ATOM 1600 C C . VAL A 1 192 ? -50.413 12.656 3.922 1.00 79.81 192 VAL A C 1
ATOM 1602 O O . VAL A 1 192 ? -51.500 13.219 3.947 1.00 79.81 192 VAL A O 1
ATOM 1605 N N . GLN A 1 193 ? -49.282 13.339 4.125 1.00 76.31 193 GLN A N 1
ATOM 1606 C CA . GLN A 1 193 ? -49.262 14.801 4.299 1.00 76.31 193 GLN A CA 1
ATOM 1607 C C . GLN A 1 193 ? -49.713 15.535 3.033 1.00 76.31 193 GLN A C 1
ATOM 1609 O O . GLN A 1 193 ? -50.491 16.476 3.141 1.00 76.31 193 GLN A O 1
ATOM 1614 N N . ASN A 1 194 ? -49.294 15.077 1.851 1.00 83.38 194 ASN A N 1
ATOM 1615 C CA . ASN A 1 194 ? -49.769 15.607 0.576 1.00 83.38 194 ASN A CA 1
ATOM 1616 C C . ASN A 1 194 ? -51.275 15.364 0.408 1.00 83.38 194 ASN A C 1
ATOM 1618 O O . ASN A 1 194 ? -51.986 16.295 0.066 1.00 83.38 194 ASN A O 1
ATOM 1622 N N . GLN A 1 195 ? -51.781 14.167 0.730 1.00 80.50 195 GLN A N 1
ATOM 1623 C CA . GLN A 1 195 ? -53.226 13.885 0.707 1.00 80.50 195 GLN A CA 1
ATOM 1624 C C . GLN A 1 195 ? -54.016 14.745 1.704 1.00 80.50 195 GLN A C 1
ATOM 1626 O O . GLN A 1 195 ? -55.133 15.154 1.410 1.00 80.50 195 GLN A O 1
ATOM 1631 N N . ILE A 1 196 ? -53.452 15.042 2.880 1.00 80.69 196 ILE A N 1
ATOM 1632 C CA . ILE A 1 196 ? -54.056 15.979 3.838 1.00 80.69 196 ILE A CA 1
ATOM 1633 C C . ILE A 1 196 ? -54.062 17.402 3.269 1.00 80.69 196 ILE A C 1
ATOM 1635 O O . ILE A 1 196 ? -55.057 18.091 3.452 1.00 80.69 196 ILE A O 1
ATOM 1639 N N . GLN A 1 197 ? -53.007 17.827 2.566 1.00 82.31 197 GLN A N 1
ATOM 1640 C CA . GLN A 1 197 ? -52.963 19.139 1.917 1.00 82.31 197 GLN A CA 1
ATOM 1641 C C . GLN A 1 197 ? -53.957 19.231 0.746 1.00 82.31 197 GLN A C 1
ATOM 1643 O O . GLN A 1 197 ? -54.709 20.194 0.685 1.00 82.31 197 GLN A O 1
ATOM 1648 N N . GLU A 1 198 ? -54.033 18.221 -0.124 1.00 83.62 198 GLU A N 1
ATOM 1649 C CA . GLU A 1 198 ? -55.029 18.138 -1.207 1.00 83.62 198 GLU A CA 1
ATOM 1650 C C . GLU A 1 198 ? -56.459 18.215 -0.637 1.00 83.62 198 GLU A C 1
ATOM 1652 O O . GLU A 1 198 ? -57.257 19.036 -1.078 1.00 83.62 198 GLU A O 1
ATOM 1657 N N . LEU A 1 199 ? -56.757 17.463 0.431 1.00 79.75 199 LEU A N 1
ATOM 1658 C CA . LEU A 1 199 ? -58.050 17.522 1.129 1.00 79.75 199 LEU A CA 1
ATOM 1659 C C . LEU A 1 199 ? -58.288 18.832 1.906 1.00 79.75 199 LEU A C 1
ATOM 1661 O O . LEU A 1 199 ? -59.434 19.136 2.236 1.00 79.75 199 LEU A O 1
ATOM 1665 N N . GLN A 1 200 ? -57.243 19.596 2.232 1.00 76.38 200 GLN A N 1
ATOM 1666 C CA . GLN A 1 200 ? -57.363 20.939 2.810 1.00 76.38 200 GLN A CA 1
ATOM 1667 C C . GLN A 1 200 ? -57.660 21.976 1.726 1.00 76.38 200 GLN A C 1
ATOM 1669 O O . GLN A 1 200 ? -58.554 22.791 1.921 1.00 76.38 200 GLN A O 1
ATOM 1674 N N . GLU A 1 201 ? -56.986 21.904 0.578 1.00 84.38 201 GLU A N 1
ATOM 1675 C CA . GLU A 1 201 ? -57.238 22.765 -0.582 1.00 84.38 201 GLU A CA 1
ATOM 1676 C C . GLU A 1 201 ? -58.648 22.518 -1.162 1.00 84.38 201 GLU A C 1
ATOM 1678 O O . GLU A 1 201 ? -59.378 23.478 -1.414 1.00 84.38 201 GLU A O 1
ATOM 1683 N N . ASP A 1 202 ? -59.095 21.257 -1.253 1.00 80.19 202 ASP A N 1
ATOM 1684 C CA . ASP A 1 202 ? -60.481 20.895 -1.601 1.00 80.19 202 ASP A CA 1
ATOM 1685 C C . ASP A 1 202 ? -61.498 21.443 -0.578 1.00 80.19 202 ASP A C 1
ATOM 1687 O O . ASP A 1 202 ? -62.534 21.994 -0.958 1.00 80.19 202 ASP A O 1
ATOM 1691 N N . LEU A 1 203 ? -61.215 21.327 0.728 1.00 77.44 203 LEU A N 1
ATOM 1692 C CA . LEU A 1 203 ? -62.102 21.827 1.786 1.00 77.44 203 LEU A CA 1
ATOM 1693 C C . LEU A 1 203 ? -62.170 23.361 1.807 1.00 77.44 203 LEU A C 1
ATOM 1695 O O . LEU A 1 203 ? -63.240 23.917 2.049 1.00 77.44 203 LEU A O 1
ATOM 1699 N N . GLU A 1 204 ? -61.061 24.055 1.554 1.00 83.25 204 GLU A N 1
ATOM 1700 C CA . GLU A 1 204 ? -61.034 25.513 1.427 1.00 83.25 204 GLU A CA 1
ATOM 1701 C C . GLU A 1 204 ? -61.806 25.968 0.179 1.00 83.25 204 GLU A C 1
ATOM 1703 O O . GLU A 1 204 ? -62.634 26.876 0.282 1.00 83.25 204 GLU A O 1
ATOM 1708 N N . ALA A 1 205 ? -61.666 25.273 -0.956 1.00 81.94 205 ALA A N 1
ATOM 1709 C CA . ALA A 1 205 ? -62.460 25.527 -2.159 1.00 81.94 205 ALA A CA 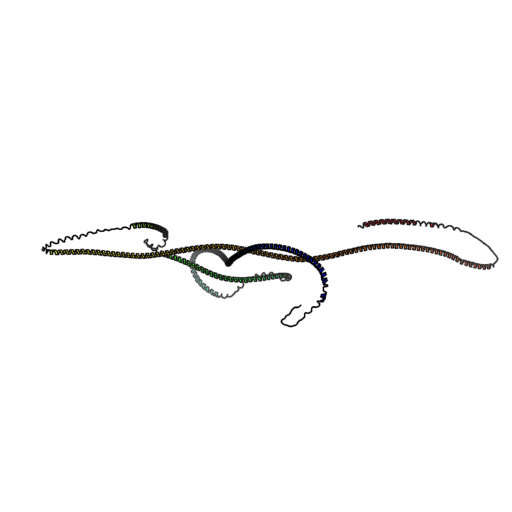1
ATOM 1710 C C . ALA A 1 205 ? -63.966 25.258 -1.954 1.00 81.94 205 ALA A C 1
ATOM 1712 O O . ALA A 1 205 ? -64.806 26.047 -2.403 1.00 81.94 205 ALA A O 1
ATOM 1713 N N . GLU A 1 206 ? -64.347 24.190 -1.243 1.00 76.00 206 GLU A N 1
ATOM 1714 C CA . GLU A 1 206 ? -65.753 23.927 -0.910 1.00 76.00 206 GLU A CA 1
ATOM 1715 C C . GLU A 1 206 ? -66.294 24.923 0.134 1.00 76.00 206 GLU A C 1
ATOM 1717 O O . GLU A 1 206 ? -67.464 25.307 0.064 1.00 76.00 206 GLU A O 1
ATOM 1722 N N . LEU A 1 207 ? -65.456 25.437 1.042 1.00 80.69 207 LEU A N 1
ATOM 1723 C CA . LEU A 1 207 ? -65.818 26.537 1.941 1.00 80.69 207 LEU A CA 1
ATOM 1724 C C . LEU A 1 207 ? -65.997 27.868 1.196 1.00 80.69 207 LEU A C 1
ATOM 1726 O O . LEU A 1 207 ? -66.960 28.576 1.487 1.00 80.69 207 LEU A O 1
ATOM 1730 N N . GLU A 1 208 ? -65.153 28.216 0.221 1.00 79.00 208 GLU A N 1
ATOM 1731 C CA . GLU A 1 208 ? -65.367 29.395 -0.635 1.00 79.00 208 GLU A CA 1
ATOM 1732 C C . GLU A 1 208 ? -66.641 29.257 -1.480 1.00 79.00 208 GLU A C 1
ATOM 1734 O O . GLU A 1 208 ? -67.472 30.171 -1.505 1.00 79.00 208 GLU A O 1
ATOM 1739 N N . SER A 1 209 ? -66.852 28.089 -2.095 1.00 76.88 209 SER A N 1
ATOM 1740 C CA . SER A 1 209 ? -68.079 27.748 -2.825 1.00 76.88 209 SER A CA 1
ATOM 1741 C C . SER A 1 209 ? -69.318 27.885 -1.932 1.00 76.88 209 SER A C 1
ATOM 1743 O O . SER A 1 209 ? -70.262 28.610 -2.264 1.00 76.88 209 SER A O 1
ATOM 1745 N N . ARG A 1 210 ? -69.290 27.289 -0.732 1.00 78.69 210 ARG A N 1
ATOM 1746 C CA . ARG A 1 210 ? -70.361 27.413 0.263 1.00 78.69 210 ARG A CA 1
ATOM 1747 C C . ARG A 1 210 ? -70.564 28.856 0.712 1.00 78.69 210 ARG A C 1
ATOM 1749 O O . ARG A 1 210 ? -71.710 29.262 0.857 1.00 78.69 210 ARG A O 1
ATOM 1756 N N . ASN A 1 211 ? -69.508 29.635 0.935 1.00 79.88 211 ASN A N 1
ATOM 1757 C CA . ASN A 1 211 ? -69.623 31.041 1.333 1.00 79.88 211 ASN A CA 1
ATOM 1758 C C . ASN A 1 211 ? -70.248 31.893 0.218 1.00 79.88 211 ASN A C 1
ATOM 1760 O O . ASN A 1 211 ? -71.057 32.774 0.508 1.00 79.88 211 ASN A O 1
ATOM 1764 N N . SER A 1 212 ? -69.945 31.590 -1.047 1.00 78.50 212 SER A N 1
ATOM 1765 C CA . SER A 1 212 ? -70.597 32.192 -2.215 1.00 78.50 212 SER A CA 1
ATOM 1766 C C . SER A 1 212 ? -72.091 31.841 -2.274 1.00 78.50 212 SER A C 1
ATOM 1768 O O . SER A 1 212 ? -72.929 32.735 -2.392 1.00 78.50 212 SER A O 1
ATOM 1770 N N . VAL A 1 213 ? -72.450 30.566 -2.078 1.00 79.00 213 VAL A N 1
ATOM 1771 C CA . VAL A 1 213 ? -73.852 30.108 -2.025 1.00 79.00 213 VAL A CA 1
ATOM 1772 C C . VAL A 1 213 ? -74.594 30.656 -0.799 1.00 79.00 213 VAL A C 1
ATOM 1774 O O . VAL A 1 213 ? -75.751 31.049 -0.910 1.00 79.00 213 VAL A O 1
ATOM 1777 N N . GLU A 1 214 ? -73.958 30.747 0.370 1.00 75.81 214 GLU A N 1
ATOM 1778 C CA . GLU A 1 214 ? -74.540 31.392 1.552 1.00 75.81 214 GLU A CA 1
ATOM 1779 C C . GLU A 1 214 ? -74.708 32.900 1.358 1.00 75.81 214 GLU A C 1
ATOM 1781 O O . GLU A 1 214 ? -75.659 33.465 1.895 1.00 75.81 214 GLU A O 1
ATOM 1786 N N . LYS A 1 215 ? -73.825 33.560 0.598 1.00 80.12 215 LYS A N 1
ATOM 1787 C CA . LYS A 1 215 ? -74.021 34.958 0.212 1.00 80.12 215 LYS A CA 1
ATOM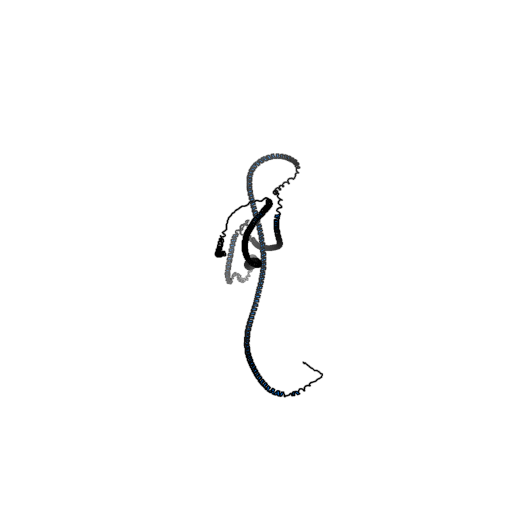 1788 C C . LYS A 1 215 ? -75.216 35.089 -0.730 1.00 80.12 215 LYS A C 1
ATOM 1790 O O . LYS A 1 215 ? -76.156 35.775 -0.364 1.00 80.12 215 LYS A O 1
ATOM 1795 N N . GLN A 1 216 ? -75.251 34.354 -1.843 1.00 75.81 216 GLN A N 1
ATOM 1796 C CA . GLN A 1 216 ? -76.403 34.345 -2.756 1.00 75.81 216 GLN A CA 1
ATOM 1797 C C . GLN A 1 216 ? -77.711 33.997 -2.031 1.00 75.81 216 GLN A C 1
ATOM 1799 O O . GLN A 1 216 ? -78.755 34.562 -2.330 1.00 75.81 216 GLN A O 1
ATOM 1804 N N . LYS A 1 217 ? -77.666 33.112 -1.028 1.00 80.25 217 LYS A N 1
ATOM 1805 C CA . LYS A 1 217 ? -78.818 32.808 -0.176 1.00 80.25 217 LYS A CA 1
ATOM 1806 C C . LYS A 1 217 ? -79.212 33.977 0.732 1.00 80.25 217 LYS A C 1
ATOM 1808 O O . LYS A 1 217 ? -80.407 34.144 0.948 1.00 80.25 217 LYS A O 1
ATOM 1813 N N . ARG A 1 218 ? -78.270 34.758 1.279 1.00 79.31 218 ARG A N 1
ATOM 1814 C CA . ARG A 1 218 ? -78.579 36.008 2.006 1.00 79.31 218 ARG A CA 1
ATOM 1815 C C . ARG A 1 218 ? -79.184 37.032 1.054 1.00 79.31 218 ARG A C 1
ATOM 1817 O O . ARG A 1 218 ? -80.291 37.469 1.326 1.00 79.31 218 ARG A O 1
ATOM 1824 N N . ASP A 1 219 ? -78.541 37.278 -0.085 1.00 80.62 219 ASP A N 1
ATOM 1825 C CA . ASP A 1 219 ? -79.009 38.191 -1.132 1.00 80.62 219 ASP A CA 1
ATOM 1826 C C . ASP A 1 219 ? -80.468 37.844 -1.546 1.00 80.62 219 ASP A C 1
ATOM 1828 O O . ASP A 1 219 ? -81.357 38.686 -1.456 1.00 80.62 219 ASP A O 1
ATOM 1832 N N . ILE A 1 220 ? -80.765 36.569 -1.845 1.00 75.94 220 ILE A N 1
ATOM 1833 C CA . ILE A 1 220 ? -82.126 36.072 -2.163 1.00 75.94 220 ILE A CA 1
ATOM 1834 C C . ILE A 1 220 ? -83.080 36.108 -0.951 1.00 75.94 220 ILE A C 1
ATOM 1836 O O . ILE A 1 220 ? -84.289 36.233 -1.125 1.00 75.94 220 ILE A O 1
ATOM 1840 N N . SER A 1 221 ? -82.584 35.985 0.285 1.00 74.56 221 SER A N 1
ATOM 1841 C CA . SER A 1 221 ? -83.429 36.107 1.489 1.00 74.56 221 SER A CA 1
ATOM 1842 C C . SER A 1 221 ? -83.793 37.564 1.780 1.00 74.56 221 SER A C 1
ATOM 1844 O O . SER A 1 221 ? -84.885 37.823 2.273 1.00 74.56 221 SER A O 1
ATOM 1846 N N . GLU A 1 222 ? -82.906 38.506 1.461 1.00 80.50 222 GLU A N 1
ATOM 1847 C CA . GLU A 1 222 ? -83.165 39.944 1.535 1.00 80.50 222 GLU A CA 1
ATOM 1848 C C . GLU A 1 222 ? -84.136 40.368 0.420 1.00 80.50 222 GLU A C 1
ATOM 1850 O O . GLU A 1 222 ? -85.109 41.055 0.717 1.00 80.50 222 GLU A O 1
ATOM 1855 N N . GLU A 1 223 ? -83.977 39.861 -0.812 1.00 78.38 223 GLU A N 1
ATOM 1856 C CA . GLU A 1 223 ? -84.981 40.002 -1.884 1.00 78.38 223 GLU A CA 1
ATOM 1857 C C . GLU A 1 223 ? -86.341 39.385 -1.503 1.00 78.38 223 GLU A C 1
ATOM 1859 O O . GLU A 1 223 ? -87.390 39.965 -1.777 1.00 78.38 223 GLU A O 1
ATOM 1864 N N . LEU A 1 224 ? -86.358 38.219 -0.847 1.00 72.00 224 LEU A N 1
ATOM 1865 C CA . LEU A 1 224 ? -87.601 37.611 -0.364 1.00 72.00 224 LEU A CA 1
ATOM 1866 C C . LEU A 1 224 ? -88.257 38.424 0.754 1.00 72.00 224 LEU A C 1
ATOM 1868 O O . LEU A 1 224 ? -89.482 38.502 0.773 1.00 72.00 224 LEU A O 1
ATOM 1872 N N . GLU A 1 225 ? -87.493 39.029 1.666 1.00 78.75 225 GLU A N 1
ATOM 1873 C CA . GLU A 1 225 ? -88.071 39.860 2.726 1.00 78.75 225 GLU A CA 1
ATOM 1874 C C . GLU A 1 225 ? -88.547 41.218 2.182 1.00 78.75 225 GLU A C 1
ATOM 1876 O O . GLU A 1 225 ? -89.593 41.692 2.617 1.00 78.75 225 GLU A O 1
ATOM 1881 N N . THR A 1 226 ? -87.888 41.816 1.176 1.00 77.75 226 THR A N 1
ATOM 1882 C CA . THR A 1 226 ? -88.432 43.011 0.498 1.00 77.75 226 THR A CA 1
ATOM 1883 C C . THR A 1 226 ? -89.708 42.684 -0.275 1.00 77.75 226 THR A C 1
ATOM 1885 O O . THR A 1 226 ? -90.706 43.375 -0.089 1.00 77.75 226 THR A O 1
ATOM 1888 N N . LEU A 1 227 ? -89.740 41.589 -1.044 1.00 74.69 227 LEU A N 1
ATOM 1889 C CA . LEU A 1 227 ? -90.961 41.106 -1.704 1.00 74.69 227 LEU A CA 1
ATOM 1890 C C . LEU A 1 227 ? -92.061 40.723 -0.704 1.00 74.69 227 LEU A C 1
ATOM 1892 O O . LEU A 1 227 ? -93.243 40.853 -1.014 1.00 74.69 227 LEU A O 1
ATOM 1896 N N . LYS A 1 228 ? -91.702 40.261 0.498 1.00 77.06 228 LYS A N 1
ATOM 1897 C CA . LYS A 1 228 ? -92.646 39.973 1.584 1.00 77.06 228 LYS A CA 1
ATOM 1898 C C . LYS A 1 228 ? -93.181 41.254 2.228 1.00 77.06 228 LYS A C 1
ATOM 1900 O O . LYS A 1 228 ? -94.362 41.283 2.542 1.00 77.06 228 LYS A O 1
ATOM 1905 N N . ILE A 1 229 ? -92.375 42.307 2.371 1.00 77.88 229 ILE A N 1
ATOM 1906 C CA . ILE A 1 229 ? -92.839 43.632 2.814 1.00 77.88 229 ILE A CA 1
ATOM 1907 C C . ILE A 1 229 ? -93.758 44.253 1.753 1.00 77.88 229 ILE A C 1
ATOM 1909 O O . ILE A 1 229 ? -94.856 44.682 2.091 1.00 77.88 229 ILE A O 1
ATOM 1913 N N . GLU A 1 230 ? -93.387 44.216 0.469 1.00 77.25 230 GLU A N 1
ATOM 1914 C CA . GLU A 1 230 ? -94.264 44.649 -0.632 1.00 77.25 230 GLU A CA 1
ATOM 1915 C C . GLU A 1 230 ? -95.565 43.826 -0.683 1.00 77.25 230 GLU A C 1
ATOM 1917 O O . GLU A 1 230 ? -96.639 44.371 -0.945 1.00 77.25 230 GLU A O 1
ATOM 1922 N N . LEU A 1 231 ? -95.501 42.522 -0.386 1.00 72.69 231 LEU A N 1
ATOM 1923 C CA . LEU A 1 231 ? -96.677 41.662 -0.268 1.00 72.69 231 LEU A CA 1
ATOM 1924 C C . LEU A 1 231 ? -97.504 41.967 0.988 1.00 72.69 231 LEU A C 1
ATOM 1926 O O . LEU A 1 231 ? -98.722 41.884 0.911 1.00 72.69 231 LEU A O 1
ATOM 1930 N N . GLU A 1 232 ? -96.898 42.328 2.118 1.00 76.94 232 GLU A N 1
ATOM 1931 C CA . GLU A 1 232 ? -97.597 42.726 3.348 1.00 76.94 232 GLU A CA 1
ATOM 1932 C C . GLU A 1 232 ? -98.284 44.093 3.175 1.00 76.94 232 GLU A C 1
ATOM 1934 O O . GLU A 1 232 ? -99.473 44.203 3.469 1.00 76.94 232 GLU A O 1
ATOM 1939 N N . GLU A 1 233 ? -97.630 45.085 2.561 1.00 73.69 233 GLU A N 1
ATOM 1940 C CA . GLU A 1 233 ? -98.268 46.354 2.167 1.00 73.69 233 GLU A CA 1
ATOM 1941 C C . GLU A 1 233 ? -99.383 46.136 1.124 1.00 73.69 233 GLU A C 1
ATOM 1943 O O . GLU A 1 233 ? -100.461 46.732 1.212 1.00 73.69 233 GLU A O 1
ATOM 1948 N N . SER A 1 234 ? -99.174 45.231 0.160 1.00 68.94 234 SER A N 1
ATOM 1949 C CA . SER A 1 234 ? -100.200 44.824 -0.809 1.00 68.94 234 SER A CA 1
ATOM 1950 C C . SER A 1 234 ? -101.360 44.064 -0.151 1.00 68.94 234 SER A C 1
ATOM 1952 O O . SER A 1 234 ? -102.512 44.226 -0.564 1.00 68.94 234 SER A O 1
ATOM 1954 N N . LEU A 1 235 ? -101.095 43.270 0.890 1.00 68.88 235 LEU A N 1
ATOM 1955 C CA . LEU A 1 235 ? -102.100 42.552 1.670 1.00 68.88 235 LEU A CA 1
ATOM 1956 C C . LEU A 1 235 ? -102.902 43.496 2.561 1.00 68.88 235 LEU A C 1
ATOM 1958 O O . LEU A 1 235 ? -104.114 43.331 2.605 1.00 68.88 235 LEU A O 1
ATOM 1962 N N . ASP A 1 236 ? -102.293 44.506 3.184 1.00 69.88 236 ASP A N 1
ATOM 1963 C CA . ASP A 1 236 ? -103.008 45.531 3.956 1.00 69.88 236 ASP A CA 1
ATOM 1964 C C . ASP A 1 236 ? -103.857 46.432 3.044 1.00 69.88 236 ASP A C 1
ATOM 1966 O O . ASP A 1 236 ? -105.034 46.679 3.327 1.00 69.88 236 ASP A O 1
ATOM 1970 N N . ALA A 1 237 ? -103.330 46.832 1.880 1.00 68.12 237 ALA A N 1
ATOM 1971 C CA . ALA A 1 237 ? -104.120 47.500 0.844 1.00 68.12 237 ALA A CA 1
ATOM 1972 C C . ALA A 1 237 ? -105.282 46.611 0.357 1.00 68.12 237 ALA A C 1
ATOM 1974 O O . ALA A 1 237 ? -106.415 47.075 0.203 1.00 68.12 237 ALA A O 1
ATOM 1975 N N . THR A 1 238 ? -105.035 45.310 0.175 1.00 65.88 238 THR A N 1
ATOM 1976 C CA . THR A 1 238 ? -106.064 44.327 -0.196 1.00 65.88 238 THR A CA 1
ATOM 1977 C C . THR A 1 238 ? -107.049 44.062 0.946 1.00 65.88 238 THR A C 1
ATOM 1979 O O . THR A 1 238 ? -108.213 43.788 0.669 1.00 65.88 238 THR A O 1
ATOM 1982 N N . ALA A 1 239 ? -106.643 44.169 2.212 1.00 68.56 239 ALA A N 1
ATOM 1983 C CA . ALA A 1 239 ? -107.495 43.995 3.384 1.00 68.56 239 ALA A CA 1
ATOM 1984 C C . ALA A 1 239 ? -108.445 45.185 3.549 1.00 68.56 239 ALA A C 1
ATOM 1986 O O . ALA A 1 239 ? -109.647 44.978 3.698 1.00 68.56 239 ALA A O 1
ATOM 1987 N N . ALA A 1 240 ? -107.947 46.417 3.397 1.00 67.50 240 ALA A N 1
ATOM 1988 C CA . ALA A 1 240 ? -108.780 47.617 3.334 1.00 67.50 240 ALA A CA 1
ATOM 1989 C C . ALA A 1 240 ? -109.804 47.528 2.184 1.00 67.50 240 ALA A C 1
ATOM 1991 O O . ALA A 1 240 ? -111.005 47.721 2.393 1.00 67.50 240 ALA A O 1
ATOM 1992 N N . VAL A 1 241 ? -109.353 47.126 0.988 1.00 68.50 241 VAL A N 1
ATOM 1993 C CA . VAL A 1 241 ? -110.239 46.867 -0.158 1.00 68.50 241 VAL A CA 1
ATOM 1994 C C . VAL A 1 241 ? -111.206 45.709 0.117 1.00 68.50 241 VAL A C 1
ATOM 1996 O O . VAL A 1 241 ? -112.341 45.767 -0.346 1.00 68.50 241 VAL A O 1
ATOM 1999 N N . GLN A 1 242 ? -110.826 44.675 0.876 1.00 62.38 242 GLN A N 1
ATOM 2000 C CA . GLN A 1 242 ? -111.716 43.566 1.239 1.00 62.38 242 GLN A CA 1
ATOM 2001 C C . GLN A 1 242 ? -112.744 43.928 2.311 1.00 62.38 242 GLN A C 1
ATOM 2003 O O . GLN A 1 242 ? -113.852 43.410 2.223 1.00 62.38 242 GLN A O 1
ATOM 2008 N N . GLU A 1 243 ? -112.448 44.811 3.264 1.00 71.31 243 GLU A N 1
ATOM 2009 C CA . GLU A 1 243 ? -113.432 45.341 4.220 1.00 71.31 243 GLU A CA 1
ATOM 2010 C C . GLU A 1 243 ? -114.513 46.145 3.467 1.00 71.31 243 GLU A C 1
ATOM 2012 O O . GLU A 1 243 ? -115.719 45.955 3.653 1.00 71.31 243 GLU A O 1
ATOM 2017 N N . GLU A 1 244 ? -114.098 46.975 2.506 1.00 70.88 244 GLU A N 1
ATOM 2018 C CA . GLU A 1 244 ? -115.012 47.757 1.669 1.00 70.88 244 GLU A CA 1
ATOM 2019 C C . GLU A 1 244 ? -115.778 46.874 0.658 1.00 70.88 244 GLU A C 1
ATOM 2021 O O . GLU A 1 244 ? -117.003 46.994 0.519 1.00 70.88 244 GLU A O 1
ATOM 2026 N N . LEU A 1 245 ? -115.115 45.890 0.029 1.00 64.50 245 LEU A N 1
ATOM 2027 C CA . LEU A 1 245 ? -115.790 44.869 -0.784 1.00 64.50 245 LEU A CA 1
ATOM 2028 C C . LEU A 1 245 ? -116.702 43.972 0.048 1.00 64.50 245 LEU A C 1
ATOM 2030 O O . LEU A 1 245 ? -117.667 43.457 -0.508 1.00 64.50 245 LEU A O 1
ATOM 2034 N N . ARG A 1 246 ? -116.421 43.738 1.333 1.00 72.25 246 ARG A N 1
ATOM 2035 C CA . ARG A 1 246 ? -117.265 42.929 2.216 1.00 72.25 246 ARG A CA 1
ATOM 2036 C C . ARG A 1 246 ? -118.583 43.635 2.476 1.00 72.25 246 ARG A C 1
ATOM 2038 O O . ARG A 1 246 ? -119.620 43.018 2.258 1.00 72.25 246 ARG A O 1
ATOM 2045 N N . ASN A 1 247 ? -118.557 44.920 2.817 1.00 69.25 247 ASN A N 1
ATOM 2046 C CA . ASN A 1 247 ? -119.776 45.720 2.947 1.00 69.25 247 ASN A CA 1
ATOM 2047 C C . ASN A 1 247 ? -120.591 45.701 1.637 1.00 69.25 247 ASN A C 1
ATOM 2049 O O . ASN A 1 247 ? -121.776 45.362 1.640 1.00 69.25 247 ASN A O 1
ATOM 2053 N N . GLN A 1 248 ? -119.937 45.901 0.484 1.00 69.06 248 GLN A N 1
ATOM 2054 C CA . GLN A 1 248 ? -120.605 45.750 -0.817 1.00 69.06 248 GLN A CA 1
ATOM 2055 C C . GLN A 1 248 ? -121.093 44.318 -1.108 1.00 69.06 248 GLN A C 1
ATOM 2057 O O . GLN A 1 248 ? -122.084 44.151 -1.817 1.00 69.06 248 GLN A O 1
ATOM 2062 N N . ARG A 1 249 ? -120.408 43.277 -0.619 1.00 68.06 249 ARG A N 1
ATOM 2063 C CA . ARG A 1 249 ? -120.790 41.864 -0.779 1.00 68.06 249 ARG A CA 1
ATOM 2064 C C . ARG A 1 249 ? -121.947 41.482 0.131 1.00 68.06 249 ARG A C 1
ATOM 2066 O O . ARG A 1 249 ? -122.736 40.652 -0.293 1.00 68.06 249 ARG A O 1
ATOM 2073 N N . GLU A 1 250 ? -122.087 42.055 1.322 1.00 73.25 250 GLU A N 1
ATOM 2074 C CA . GLU A 1 250 ? -123.208 41.765 2.225 1.00 73.25 250 GLU A CA 1
ATOM 2075 C C . GLU A 1 250 ? -124.521 42.395 1.715 1.00 73.25 250 GLU A C 1
ATOM 2077 O O . GLU A 1 250 ? -125.568 41.743 1.766 1.00 73.25 250 GLU A O 1
ATOM 2082 N N . ASP A 1 251 ? -124.467 43.580 1.093 1.00 68.50 251 ASP A N 1
ATOM 2083 C CA . ASP A 1 251 ? -125.600 44.128 0.332 1.00 68.50 251 ASP A CA 1
ATOM 2084 C C . ASP A 1 251 ? -125.854 43.342 -0.970 1.00 68.50 251 ASP A C 1
ATOM 2086 O O . ASP A 1 251 ? -126.973 42.872 -1.193 1.00 68.50 251 ASP A O 1
ATOM 2090 N N . LYS A 1 252 ? -124.820 43.074 -1.788 1.00 69.25 252 LYS A N 1
ATOM 2091 C CA . LYS A 1 252 ? -124.966 42.255 -3.011 1.00 69.25 252 LYS A CA 1
ATOM 2092 C C . LYS A 1 252 ? -125.417 40.818 -2.719 1.00 69.25 252 LYS A C 1
ATOM 2094 O O . LYS A 1 252 ? -126.074 40.233 -3.567 1.00 69.25 252 LYS A O 1
ATOM 2099 N N . LEU A 1 253 ? -125.140 40.243 -1.545 1.00 68.88 253 LEU A N 1
ATOM 2100 C CA . LEU A 1 253 ? -125.666 38.936 -1.115 1.00 68.88 253 LEU A CA 1
ATOM 2101 C C . LEU A 1 253 ? -127.165 38.981 -0.808 1.00 68.88 253 LEU A C 1
ATOM 2103 O O . LEU A 1 253 ? -127.849 37.973 -0.993 1.00 68.88 253 LEU A O 1
ATOM 2107 N N . ARG A 1 254 ? -127.686 40.130 -0.363 1.00 67.88 254 ARG A N 1
ATOM 2108 C CA . ARG A 1 254 ? -129.122 40.340 -0.141 1.00 67.88 254 ARG A CA 1
ATOM 2109 C C . ARG A 1 254 ? -129.876 40.314 -1.474 1.00 67.88 254 ARG A C 1
ATOM 2111 O O . ARG A 1 254 ? -130.878 39.609 -1.590 1.00 67.88 254 ARG A O 1
ATOM 2118 N N . ASP A 1 255 ? -129.330 40.978 -2.491 1.00 70.94 255 ASP A N 1
ATOM 2119 C CA . ASP A 1 255 ? -129.880 40.979 -3.852 1.00 70.94 255 ASP A CA 1
ATOM 2120 C C . ASP A 1 255 ? -129.631 39.650 -4.590 1.00 70.94 255 ASP A C 1
ATOM 2122 O O . ASP A 1 255 ? -130.533 39.119 -5.241 1.00 70.94 255 ASP A O 1
ATOM 2126 N N . LEU A 1 256 ? -128.442 39.053 -4.448 1.00 63.94 256 LEU A N 1
ATOM 2127 C CA . LEU A 1 256 ? -128.107 37.776 -5.085 1.00 63.94 256 LEU A CA 1
ATOM 2128 C C . LEU A 1 256 ? -128.881 36.597 -4.498 1.00 63.94 256 LEU A C 1
ATOM 2130 O O . LEU A 1 256 ? -129.204 35.697 -5.261 1.00 63.94 256 LEU A O 1
ATOM 2134 N N . LYS A 1 257 ? -129.251 36.587 -3.208 1.00 67.19 257 LYS A N 1
ATOM 2135 C CA . LYS A 1 257 ? -130.182 35.565 -2.688 1.00 67.19 257 LYS A CA 1
ATOM 2136 C C . LYS A 1 257 ? -131.529 35.618 -3.406 1.00 67.19 257 LYS A C 1
ATOM 2138 O O . LYS A 1 257 ? -132.024 34.587 -3.848 1.00 67.19 257 LYS A O 1
ATOM 2143 N N . LYS A 1 258 ? -132.067 36.823 -3.599 1.00 69.62 258 LYS A N 1
ATOM 2144 C CA . LYS A 1 258 ? -133.325 37.048 -4.321 1.00 69.62 258 LYS A CA 1
ATOM 2145 C C . LYS A 1 258 ? -133.215 36.624 -5.793 1.00 69.62 258 LYS A C 1
ATOM 2147 O O . LYS A 1 258 ? -134.084 35.932 -6.308 1.00 69.62 258 LYS A O 1
ATOM 2152 N N . SER A 1 259 ? -132.101 36.962 -6.446 1.00 66.00 259 SER A N 1
ATOM 2153 C CA . SER A 1 259 ? -131.820 36.537 -7.823 1.00 66.00 259 SER A CA 1
ATOM 2154 C C . SER A 1 259 ? -131.538 35.031 -7.955 1.00 66.00 259 SER A C 1
ATOM 2156 O O . SER A 1 259 ? -131.820 34.458 -9.007 1.00 66.00 259 SER A O 1
ATOM 2158 N N . LEU A 1 260 ? -131.012 34.374 -6.916 1.00 68.44 260 LEU A N 1
ATOM 2159 C CA . LEU A 1 260 ? -130.740 32.935 -6.890 1.00 68.44 260 LEU A CA 1
ATOM 2160 C C . LEU A 1 260 ? -132.032 32.114 -6.790 1.00 68.44 260 LEU A C 1
ATOM 2162 O O . LEU A 1 260 ? -132.152 31.118 -7.497 1.00 68.44 260 LEU A O 1
ATOM 2166 N N . GLU A 1 261 ? -133.015 32.559 -6.003 1.00 71.31 261 GLU A N 1
ATOM 2167 C CA . GLU A 1 261 ? -134.354 31.945 -5.948 1.00 71.31 261 GLU A CA 1
ATOM 2168 C C . GLU A 1 261 ? -135.059 31.996 -7.319 1.00 71.31 261 GLU A C 1
ATOM 2170 O O . GLU A 1 261 ? -135.608 30.990 -7.777 1.00 71.31 261 GLU A O 1
ATOM 2175 N N . ASP A 1 262 ? -134.964 33.125 -8.031 1.00 66.00 262 ASP A N 1
ATOM 2176 C CA . ASP A 1 262 ? -135.457 33.251 -9.413 1.00 66.00 262 ASP A CA 1
ATOM 2177 C C . ASP A 1 262 ? -134.620 32.443 -10.431 1.00 66.00 262 ASP A C 1
ATOM 2179 O O . ASP A 1 262 ? -135.138 32.016 -11.465 1.00 66.00 262 ASP A O 1
ATOM 2183 N N . SER A 1 263 ? -133.336 32.192 -10.147 1.00 60.16 263 SER A N 1
ATOM 2184 C CA . SER A 1 263 ? -132.433 31.434 -11.031 1.00 60.16 263 SER A CA 1
ATOM 2185 C C . SER A 1 263 ? -132.539 29.917 -10.859 1.00 60.16 263 SER A C 1
ATOM 2187 O O . SER A 1 263 ? -132.427 29.194 -11.847 1.00 60.16 263 SER A O 1
ATOM 2189 N N . GLN A 1 264 ? -132.808 29.405 -9.653 1.00 65.56 264 GLN A N 1
ATOM 2190 C CA . GLN A 1 264 ? -133.049 27.969 -9.443 1.00 65.56 264 GLN A CA 1
ATOM 2191 C C . GLN A 1 264 ? -134.245 27.477 -10.274 1.00 65.56 264 GLN A C 1
ATOM 2193 O O . GLN A 1 264 ? -134.152 26.427 -10.905 1.00 65.56 264 GLN A O 1
ATOM 2198 N N . LYS A 1 265 ? -135.301 28.296 -10.398 1.00 68.00 265 LYS A N 1
ATOM 2199 C CA . LYS A 1 265 ? -136.442 28.035 -11.296 1.00 68.00 265 LYS A CA 1
ATOM 2200 C C . LYS A 1 265 ? -136.081 27.934 -12.783 1.00 68.00 265 LYS A C 1
ATOM 2202 O O . LYS A 1 265 ? -136.858 27.357 -13.537 1.00 68.00 265 LYS A O 1
ATOM 2207 N N . LYS A 1 266 ? -134.945 28.490 -13.226 1.00 67.31 266 LYS A N 1
ATOM 2208 C CA . LYS A 1 266 ? -134.436 28.281 -14.593 1.00 67.31 266 LYS A CA 1
ATOM 2209 C C . LYS A 1 266 ? -133.639 26.987 -14.706 1.00 67.31 266 LYS A C 1
ATOM 2211 O O . LYS A 1 266 ? -133.901 26.202 -15.609 1.00 67.31 266 LYS A O 1
ATOM 2216 N N . TYR A 1 267 ? -132.736 26.724 -13.762 1.00 57.72 267 TYR A N 1
ATOM 2217 C CA . TYR A 1 267 ? -131.878 25.537 -13.821 1.00 57.72 267 TYR A CA 1
ATOM 2218 C C . TYR A 1 267 ? -132.639 24.207 -13.681 1.00 57.72 267 TYR A C 1
ATOM 2220 O O . TYR A 1 267 ? -132.197 23.205 -14.240 1.00 57.72 267 TYR A O 1
ATOM 2228 N N . GLU A 1 268 ? -133.806 24.184 -13.025 1.00 69.69 268 GLU A N 1
ATOM 2229 C CA . GLU A 1 268 ? -134.715 23.023 -13.073 1.00 69.69 268 GLU A CA 1
ATOM 2230 C C . GLU A 1 268 ? -135.295 22.771 -14.481 1.00 69.69 268 GLU A C 1
ATOM 2232 O O . GLU A 1 268 ? -135.569 21.623 -14.831 1.00 69.69 268 GLU A O 1
ATOM 2237 N N . GLY A 1 269 ? -135.428 23.812 -15.312 1.00 67.06 269 GLY A N 1
ATOM 2238 C CA . GLY A 1 269 ? -135.778 23.698 -16.731 1.00 67.06 269 GLY A CA 1
ATOM 2239 C C . GLY A 1 269 ? -134.596 23.249 -17.595 1.00 67.06 269 GLY A C 1
ATOM 2240 O O . GLY A 1 269 ? -134.711 22.279 -18.341 1.00 67.06 269 GLY A O 1
ATOM 2241 N N . ASP A 1 270 ? -133.435 23.891 -17.456 1.00 64.81 270 ASP A N 1
ATOM 2242 C CA . ASP A 1 270 ? -132.255 23.605 -18.293 1.00 64.81 270 ASP A CA 1
ATOM 2243 C C . ASP A 1 270 ? -131.719 22.166 -18.090 1.00 64.81 270 ASP A C 1
ATOM 2245 O O . ASP A 1 270 ? -131.236 21.523 -19.030 1.00 64.81 270 ASP A O 1
ATOM 2249 N N . LEU A 1 271 ? -131.873 21.605 -16.881 1.00 66.00 271 LEU A N 1
ATOM 2250 C CA . LEU A 1 271 ? -131.560 20.199 -16.577 1.00 66.00 271 LEU A CA 1
ATOM 2251 C C . LEU A 1 271 ? -132.442 19.185 -17.329 1.00 66.00 271 LEU A C 1
ATOM 2253 O O . LEU A 1 271 ? -132.047 18.020 -17.460 1.00 66.00 271 LEU A O 1
ATOM 2257 N N . TYR A 1 272 ? -133.608 19.599 -17.831 1.00 68.69 272 TYR A N 1
ATOM 2258 C CA . TYR A 1 272 ? -134.464 18.770 -18.680 1.00 68.69 272 TYR A CA 1
ATOM 2259 C C . TYR A 1 272 ? -133.923 18.705 -20.118 1.00 68.69 272 TYR A C 1
ATOM 2261 O O . TYR A 1 272 ? -133.824 17.616 -20.687 1.00 68.69 272 TYR A O 1
ATOM 2269 N N . GLU A 1 273 ? -133.486 19.836 -20.688 1.00 67.56 273 GLU A N 1
ATOM 2270 C CA . GLU A 1 273 ? -132.928 19.873 -22.048 1.00 67.56 273 GLU A CA 1
ATOM 2271 C C . GLU A 1 273 ? -131.602 19.113 -22.175 1.00 67.56 273 GLU A C 1
ATOM 2273 O O . GLU A 1 273 ? -131.391 18.390 -23.154 1.00 67.56 273 GLU A O 1
ATOM 2278 N N . LEU A 1 274 ? -130.699 19.239 -21.194 1.00 61.72 274 LEU A N 1
ATOM 2279 C CA . LEU A 1 274 ? -129.363 18.642 -21.302 1.00 61.72 274 LEU A CA 1
ATOM 2280 C C . LEU A 1 274 ? -129.405 17.102 -21.341 1.00 61.72 274 LEU A C 1
ATOM 2282 O O . LEU A 1 274 ? -128.601 16.479 -22.037 1.00 61.72 274 LEU A O 1
ATOM 2286 N N . ARG A 1 275 ? -130.398 16.483 -20.682 1.00 71.56 275 ARG A N 1
ATOM 2287 C CA . ARG A 1 275 ? -130.656 15.033 -20.776 1.00 71.56 275 ARG A CA 1
ATOM 2288 C C . ARG A 1 275 ? -131.083 14.586 -22.176 1.00 71.56 275 ARG A C 1
ATOM 2290 O O . ARG A 1 275 ? -130.820 13.444 -22.533 1.00 71.56 275 ARG A O 1
ATOM 2297 N N . SER A 1 276 ? -131.700 15.465 -22.967 1.00 66.56 276 SER A N 1
ATOM 2298 C CA . SER A 1 276 ? -132.086 15.168 -24.353 1.00 66.56 276 SER A CA 1
ATOM 2299 C C . SER A 1 276 ? -130.857 15.081 -25.268 1.00 66.56 276 SER A C 1
ATOM 2301 O O . SER A 1 276 ? -130.692 14.112 -26.008 1.00 66.56 276 SER A O 1
ATOM 2303 N N . LYS A 1 277 ? -129.925 16.040 -25.150 1.00 69.81 277 LYS A N 1
ATOM 2304 C CA . LYS A 1 277 ? -128.704 16.094 -25.981 1.00 69.81 277 LYS A CA 1
ATOM 2305 C C . LYS A 1 277 ? -127.761 14.909 -25.762 1.00 69.81 277 LYS A C 1
ATOM 2307 O O . LYS A 1 277 ? -127.156 14.436 -26.719 1.00 69.81 277 LYS A O 1
ATOM 2312 N N . HIS A 1 278 ? -127.669 14.389 -24.537 1.00 63.62 278 HIS A N 1
ATOM 2313 C CA . HIS A 1 278 ? -126.753 13.289 -24.208 1.00 63.62 278 HIS A CA 1
ATOM 2314 C C . HIS A 1 278 ? -127.110 11.951 -24.891 1.00 63.62 278 HIS A C 1
ATOM 2316 O O . HIS A 1 278 ? -126.242 11.096 -25.041 1.00 63.62 278 HIS A O 1
ATOM 2322 N N . ASN A 1 279 ? -128.353 11.769 -25.361 1.00 60.50 279 ASN A N 1
ATOM 2323 C CA . ASN A 1 279 ? -128.708 10.623 -26.208 1.00 60.50 279 ASN A CA 1
ATOM 2324 C C . ASN A 1 279 ? -128.170 10.761 -27.642 1.00 60.50 279 ASN A C 1
ATOM 2326 O O . ASN A 1 279 ? -127.853 9.755 -28.267 1.00 60.50 279 ASN A O 1
ATOM 2330 N N . GLN A 1 280 ? -128.040 11.986 -28.155 1.00 59.62 280 GLN A N 1
ATOM 2331 C CA . GLN A 1 280 ? -127.761 12.248 -29.570 1.00 59.62 280 GLN A CA 1
ATOM 2332 C C . GLN A 1 280 ? -126.276 12.081 -29.947 1.00 59.62 280 GLN A C 1
ATOM 2334 O O . GLN A 1 280 ? -125.954 11.904 -31.115 1.00 59.62 280 GLN A O 1
ATOM 2339 N N . GLN A 1 281 ? -125.366 12.101 -28.965 1.00 60.50 281 GLN A N 1
ATOM 2340 C CA . GLN A 1 281 ? -123.922 11.910 -29.186 1.00 60.50 281 GLN A CA 1
ATOM 2341 C C . GLN A 1 281 ? -123.484 10.433 -29.187 1.00 60.50 281 GLN A C 1
ATOM 2343 O O . GLN A 1 281 ? -122.377 10.124 -29.627 1.00 60.50 281 GLN A O 1
ATOM 2348 N N . ASN A 1 282 ? -124.334 9.510 -28.719 1.00 58.16 282 ASN A N 1
ATOM 2349 C CA . ASN A 1 282 ? -124.022 8.076 -28.725 1.00 58.16 282 ASN A CA 1
ATOM 2350 C C . ASN A 1 282 ? -124.175 7.435 -30.115 1.00 58.16 282 ASN A C 1
ATOM 2352 O O . ASN A 1 282 ? -123.561 6.405 -30.367 1.00 58.16 282 ASN A O 1
ATOM 2356 N N . GLU A 1 283 ? -124.954 8.031 -31.024 1.00 57.56 283 GLU A N 1
ATOM 2357 C CA . GLU A 1 283 ? -125.111 7.515 -32.393 1.00 57.56 283 GLU A CA 1
ATOM 2358 C C . GLU A 1 283 ? -123.886 7.842 -33.267 1.00 57.56 283 GLU A C 1
ATOM 2360 O O . GLU A 1 283 ? -123.430 6.992 -34.028 1.00 57.56 283 GLU A O 1
ATOM 2365 N N . THR A 1 284 ? -123.274 9.019 -33.088 1.00 60.56 284 THR A N 1
ATOM 2366 C CA . THR A 1 284 ? -122.072 9.448 -33.833 1.00 60.56 284 THR A CA 1
ATOM 2367 C C . THR A 1 284 ? -120.804 8.644 -33.524 1.00 60.56 284 THR A C 1
ATOM 2369 O O . THR A 1 284 ? -119.858 8.682 -34.302 1.00 60.56 284 THR A O 1
ATOM 2372 N N . LEU A 1 285 ? -120.759 7.902 -32.412 1.00 54.31 285 LEU A N 1
ATOM 2373 C CA . LEU A 1 285 ? -119.565 7.163 -31.974 1.00 54.31 285 LEU A CA 1
ATOM 2374 C C . LEU A 1 285 ? -119.340 5.813 -32.687 1.00 54.31 285 LEU A C 1
ATOM 2376 O O . LEU A 1 285 ? -118.332 5.160 -32.426 1.00 54.31 285 LEU A O 1
ATOM 2380 N N . ASN A 1 286 ? -120.246 5.395 -33.580 1.00 50.41 286 ASN A N 1
ATOM 2381 C CA . ASN A 1 286 ? -120.161 4.106 -34.281 1.00 50.41 286 ASN A CA 1
ATOM 2382 C C . ASN A 1 286 ? -119.551 4.165 -35.697 1.00 50.41 286 ASN A C 1
ATOM 2384 O O . ASN A 1 286 ? -119.244 3.107 -36.236 1.00 50.41 286 ASN A O 1
ATOM 2388 N N . GLU A 1 287 ? -119.370 5.342 -36.313 1.00 56.31 287 GLU A N 1
ATOM 2389 C CA . GLU A 1 287 ? -118.949 5.436 -37.730 1.00 56.31 287 GLU A CA 1
ATOM 2390 C C . GLU A 1 287 ? -117.444 5.711 -37.941 1.00 56.31 287 GLU A C 1
ATOM 2392 O O . GLU A 1 287 ? -116.904 5.393 -38.999 1.00 56.31 287 GLU A O 1
ATOM 2397 N N . GLU A 1 288 ? -116.723 6.252 -36.951 1.00 56.00 288 GLU A N 1
ATOM 2398 C CA . GLU A 1 288 ? -115.298 6.620 -37.113 1.00 56.00 288 GLU A CA 1
ATOM 2399 C C . GLU A 1 288 ? -114.306 5.459 -36.863 1.00 56.00 288 GLU A C 1
ATOM 2401 O O . GLU A 1 288 ? -113.104 5.605 -37.087 1.00 56.00 288 GLU A O 1
ATOM 2406 N N . LEU A 1 289 ? -114.784 4.291 -36.417 1.00 48.81 289 LEU A N 1
ATOM 2407 C CA . LEU A 1 289 ? -113.948 3.203 -35.881 1.00 48.81 289 LEU A CA 1
ATOM 2408 C C . LEU A 1 289 ? -113.397 2.209 -36.932 1.00 48.81 289 LEU A C 1
ATOM 2410 O O . LEU A 1 289 ? -112.678 1.284 -36.567 1.00 48.81 289 LEU A O 1
ATOM 2414 N N . GLU A 1 290 ? -113.705 2.376 -38.224 1.00 50.41 290 GLU A N 1
ATOM 2415 C CA . GLU A 1 290 ? -113.456 1.344 -39.258 1.00 50.41 290 GLU A CA 1
ATOM 2416 C C . GLU A 1 290 ? -112.326 1.679 -40.269 1.00 50.41 290 GLU A C 1
ATOM 2418 O O . GLU A 1 290 ? -112.066 0.897 -41.180 1.00 50.41 290 GLU A O 1
ATOM 2423 N N . ASN A 1 291 ? -111.643 2.835 -40.161 1.00 42.84 291 ASN A N 1
ATOM 2424 C CA . ASN A 1 291 ? -111.047 3.473 -41.358 1.00 42.84 291 ASN A CA 1
ATOM 2425 C C . ASN A 1 291 ? -109.533 3.821 -41.357 1.00 42.84 291 ASN A C 1
ATOM 2427 O O . ASN A 1 291 ? -109.067 4.422 -42.324 1.00 42.84 291 ASN A O 1
ATOM 2431 N N . VAL A 1 292 ? -108.738 3.487 -40.324 1.00 53.12 292 VAL A N 1
ATOM 2432 C CA . VAL A 1 292 ? -107.298 3.886 -40.254 1.00 53.12 292 VAL A CA 1
ATOM 2433 C C . VAL A 1 292 ? -106.337 2.754 -39.835 1.00 53.12 292 VAL A C 1
ATOM 2435 O O . VAL A 1 292 ? -105.210 3.002 -39.417 1.00 53.12 292 VAL A O 1
ATOM 2438 N N . GLU A 1 293 ? -106.717 1.483 -39.989 1.00 44.06 293 GLU A N 1
ATOM 2439 C CA . GLU A 1 293 ? -105.826 0.335 -39.716 1.00 44.06 293 GLU A CA 1
ATOM 2440 C C . GLU A 1 293 ? -104.844 0.062 -40.887 1.00 44.06 293 GLU A C 1
ATOM 2442 O O . GLU A 1 293 ? -104.727 -1.055 -41.395 1.00 44.06 293 GLU A O 1
ATOM 2447 N N . LYS A 1 294 ? -104.175 1.110 -41.401 1.00 40.62 294 LYS A N 1
ATOM 2448 C CA . LYS A 1 294 ? -103.315 1.023 -42.597 1.00 40.62 294 LYS A CA 1
ATOM 2449 C C . LYS A 1 294 ? -102.252 2.129 -42.674 1.00 40.62 294 LYS A C 1
ATOM 2451 O O . LYS A 1 294 ? -102.528 3.269 -42.318 1.00 40.62 294 LYS A O 1
ATOM 2456 N N . ASN A 1 295 ? -101.098 1.788 -43.263 1.00 43.38 295 ASN A N 1
ATOM 2457 C CA . ASN A 1 295 ? -99.867 2.590 -43.413 1.00 43.38 295 ASN A CA 1
ATOM 2458 C C . ASN A 1 295 ? -99.107 2.729 -42.070 1.00 43.38 295 ASN A C 1
ATOM 2460 O O . ASN A 1 295 ? -99.516 3.476 -41.190 1.00 43.38 295 ASN A O 1
ATOM 2464 N N . GLU A 1 296 ? -98.111 1.894 -41.758 1.00 35.03 296 GLU A N 1
ATOM 2465 C CA . GLU A 1 296 ? -96.739 1.844 -42.323 1.00 35.03 296 GLU A CA 1
ATOM 2466 C C . GLU A 1 296 ? -95.915 3.117 -42.001 1.00 35.03 296 GLU A C 1
ATOM 2468 O O . GLU A 1 296 ? -96.365 4.231 -42.235 1.00 35.03 296 GLU A O 1
ATOM 2473 N N . LEU A 1 297 ? -94.765 3.058 -41.308 1.00 35.19 297 LEU A N 1
ATOM 2474 C CA . LEU A 1 297 ? -93.527 2.283 -41.556 1.00 35.19 297 LEU A CA 1
ATOM 2475 C C . LEU A 1 297 ? -92.690 2.828 -42.738 1.00 35.19 297 LEU A C 1
ATOM 2477 O O . LEU A 1 297 ? -92.342 2.059 -43.624 1.00 35.19 297 LEU A O 1
ATOM 2481 N N . ASP A 1 298 ? -92.332 4.128 -42.765 1.00 41.09 298 ASP A N 1
ATOM 2482 C CA . ASP A 1 298 ? -91.482 4.636 -43.872 1.00 41.09 298 ASP A CA 1
ATOM 2483 C C . ASP A 1 298 ? -90.596 5.893 -43.622 1.00 41.09 298 ASP A C 1
ATOM 2485 O O . ASP A 1 298 ? -90.439 6.731 -44.507 1.00 41.09 298 ASP A O 1
ATOM 2489 N N . GLN A 1 299 ? -89.996 6.091 -42.430 1.00 44.97 299 GLN A N 1
ATOM 2490 C CA . GLN A 1 299 ? -89.067 7.238 -42.200 1.00 44.97 299 GLN A CA 1
ATOM 2491 C C . GLN A 1 299 ? -87.719 6.935 -41.508 1.00 44.97 299 GLN A C 1
ATOM 2493 O O . GLN A 1 299 ? -86.913 7.841 -41.303 1.00 44.97 299 GLN A O 1
ATOM 2498 N N . VAL A 1 300 ? -87.394 5.675 -41.201 1.00 47.78 300 VAL A N 1
ATOM 2499 C CA . VAL A 1 300 ? -86.159 5.317 -40.455 1.00 47.78 300 VAL A CA 1
ATOM 2500 C C . VAL A 1 300 ? -84.888 5.295 -41.341 1.00 47.78 300 VAL A C 1
ATOM 2502 O O . VAL A 1 300 ? -83.767 5.227 -40.844 1.00 47.78 300 VAL A O 1
ATOM 2505 N N . THR A 1 301 ? -85.030 5.396 -42.666 1.00 43.56 301 THR A N 1
ATOM 2506 C CA . THR A 1 301 ? -84.013 4.925 -43.634 1.00 43.56 301 THR A CA 1
ATOM 2507 C C . THR A 1 301 ? -83.072 6.008 -44.203 1.00 43.56 301 THR A C 1
ATOM 2509 O O . THR A 1 301 ? -82.134 5.682 -44.932 1.00 43.56 301 THR A O 1
ATOM 2512 N N . ILE A 1 302 ? -83.301 7.302 -43.937 1.00 52.72 302 ILE A N 1
ATOM 2513 C CA . ILE A 1 302 ? -82.773 8.379 -44.808 1.00 52.72 302 ILE A CA 1
ATOM 2514 C C . ILE A 1 302 ? -81.584 9.185 -44.235 1.00 52.72 302 ILE A C 1
ATOM 2516 O O . ILE A 1 302 ? -80.788 9.717 -45.012 1.00 52.72 302 ILE A O 1
ATOM 2520 N N . HIS A 1 303 ? -81.397 9.277 -42.913 1.00 42.12 303 HIS A N 1
ATOM 2521 C CA . HIS A 1 303 ? -80.694 10.443 -42.341 1.00 42.12 303 HIS A CA 1
ATOM 2522 C C . HIS A 1 303 ? -79.169 10.374 -42.085 1.00 42.12 303 HIS A C 1
ATOM 2524 O O . HIS A 1 303 ? -78.604 11.364 -41.622 1.00 42.12 303 HIS A O 1
ATOM 2530 N N . LEU A 1 304 ? -78.470 9.279 -42.424 1.00 35.41 304 LEU A N 1
ATOM 2531 C CA . LEU A 1 304 ? -77.008 9.135 -42.226 1.00 35.41 304 LEU A CA 1
ATOM 2532 C C . LEU A 1 304 ? -76.230 8.835 -43.527 1.00 35.41 304 LEU A C 1
ATOM 2534 O O . LEU A 1 304 ? -75.440 7.900 -43.614 1.00 35.41 304 LEU A O 1
ATOM 2538 N N . LYS A 1 305 ? -76.432 9.676 -44.552 1.00 46.81 305 LYS A N 1
ATOM 2539 C CA . LYS A 1 305 ? -75.666 9.687 -45.822 1.00 46.81 305 LYS A CA 1
ATOM 2540 C C . LYS A 1 305 ? -74.925 11.018 -46.056 1.00 46.81 305 LYS A C 1
ATOM 2542 O O . LYS A 1 305 ? -75.064 11.624 -47.115 1.00 46.81 305 LYS A O 1
ATOM 2547 N N . GLN A 1 306 ? -74.191 11.527 -45.060 1.00 47.47 306 GLN A N 1
ATOM 2548 C CA . GLN A 1 306 ? -73.594 12.881 -45.114 1.00 47.47 306 GLN A CA 1
ATOM 2549 C C . GLN A 1 306 ? -72.112 12.986 -44.686 1.00 47.47 306 GLN A C 1
ATOM 2551 O O . GLN A 1 306 ? -71.630 14.080 -44.404 1.00 47.47 306 GLN A O 1
ATOM 2556 N N . THR A 1 307 ? -71.352 11.884 -44.681 1.00 39.00 307 THR A N 1
ATOM 2557 C CA . THR A 1 307 ? -69.937 11.866 -44.240 1.00 39.00 307 THR A CA 1
ATOM 2558 C C . THR A 1 307 ? -68.972 11.234 -45.253 1.00 39.00 307 THR A C 1
ATOM 2560 O O . THR A 1 307 ? -67.994 10.613 -44.852 1.00 39.00 307 THR A O 1
ATOM 2563 N N . ASP A 1 308 ? -69.229 11.386 -46.560 1.00 36.25 308 ASP A N 1
ATOM 2564 C CA . ASP A 1 308 ? -68.516 10.637 -47.620 1.00 36.25 308 ASP A CA 1
ATOM 2565 C C . ASP A 1 308 ? -67.930 11.520 -48.751 1.00 36.25 308 ASP A C 1
ATOM 2567 O O . ASP A 1 308 ? -67.586 11.054 -49.833 1.00 36.25 308 ASP A O 1
ATOM 2571 N N . THR A 1 309 ? -67.817 12.839 -48.536 1.00 43.62 309 THR A N 1
ATOM 2572 C CA . THR A 1 309 ? -67.360 13.788 -49.577 1.00 43.62 309 THR A CA 1
ATOM 2573 C C . THR A 1 309 ? -66.517 14.945 -49.023 1.00 43.62 309 THR A C 1
ATOM 2575 O O . THR A 1 309 ? -67.036 16.057 -48.880 1.00 43.62 309 THR A O 1
ATOM 2578 N N . LYS A 1 310 ? -65.216 14.725 -48.735 1.00 44.28 310 LYS A N 1
ATOM 2579 C CA . LYS A 1 310 ? -64.212 15.829 -48.666 1.00 44.28 310 LYS A CA 1
ATOM 2580 C C . LYS A 1 310 ? -62.709 15.493 -48.620 1.00 44.28 310 LYS A C 1
ATOM 2582 O O . LYS A 1 310 ? -61.920 16.429 -48.544 1.00 44.28 310 LYS A O 1
ATOM 2587 N N . LEU A 1 311 ? -62.278 14.229 -48.712 1.00 39.09 311 LEU A N 1
ATOM 2588 C CA . LEU A 1 311 ? -60.845 13.866 -48.623 1.00 39.09 311 LEU A CA 1
ATOM 2589 C C . LEU A 1 311 ? -60.298 13.086 -49.837 1.00 39.09 311 LEU A C 1
ATOM 2591 O O . LEU A 1 311 ? -59.381 12.282 -49.721 1.00 39.09 311 LEU A O 1
ATOM 2595 N N . LEU A 1 312 ? -60.836 13.370 -51.029 1.00 41.78 312 LEU A N 1
ATOM 2596 C CA . LEU A 1 312 ? -60.431 12.751 -52.301 1.00 41.78 312 LEU A CA 1
ATOM 2597 C C . LEU A 1 312 ? -60.229 13.821 -53.397 1.00 41.78 312 LEU A C 1
ATOM 2599 O O . LEU A 1 312 ? -60.848 13.779 -54.456 1.00 41.78 312 LEU A O 1
ATOM 2603 N N . GLN A 1 313 ? -59.404 14.843 -53.120 1.00 46.88 313 GLN A N 1
ATOM 2604 C CA . GLN A 1 313 ? -59.195 15.967 -54.055 1.00 46.88 313 GLN A CA 1
ATOM 2605 C C . GLN A 1 313 ? -57.789 16.611 -54.011 1.00 46.88 313 GLN A C 1
ATOM 2607 O O . GLN A 1 313 ? -57.648 17.818 -54.185 1.00 46.88 313 GLN A O 1
ATOM 2612 N N . VAL A 1 314 ? -56.731 15.814 -53.795 1.00 44.31 314 VAL A N 1
ATOM 2613 C CA . VAL A 1 314 ? -55.324 16.293 -53.836 1.00 44.31 314 VAL A CA 1
ATOM 2614 C C . VAL A 1 314 ? -54.433 15.469 -54.781 1.00 44.31 314 VAL A C 1
ATOM 2616 O O . VAL A 1 314 ? -53.601 16.032 -55.491 1.00 44.31 314 VAL A O 1
ATOM 2619 N N . CYS A 1 315 ? -54.620 14.149 -54.865 1.00 41.22 315 CYS A N 1
ATOM 2620 C CA . CYS A 1 315 ? -53.731 13.228 -55.594 1.00 41.22 315 CYS A CA 1
ATOM 2621 C C . CYS A 1 315 ? -53.946 13.187 -57.125 1.00 41.22 315 CYS A C 1
ATOM 2623 O O . CYS A 1 315 ? -53.996 12.112 -57.714 1.00 41.22 315 CYS A O 1
ATOM 2625 N N . ALA A 1 316 ? -54.077 14.345 -57.780 1.00 38.88 316 ALA A N 1
ATOM 2626 C CA . ALA A 1 316 ? -54.333 14.443 -59.223 1.00 38.88 316 ALA A CA 1
ATOM 2627 C C . ALA A 1 316 ? -53.573 15.601 -59.903 1.00 38.88 316 ALA A C 1
ATOM 2629 O O . ALA A 1 316 ? -54.120 16.295 -60.762 1.00 38.88 316 ALA A O 1
ATOM 2630 N N . LYS A 1 317 ? -52.311 15.851 -59.512 1.00 38.81 317 LYS A N 1
ATOM 2631 C CA . LYS A 1 317 ? -51.503 16.927 -60.118 1.00 38.81 317 LYS A CA 1
ATOM 2632 C C . LYS A 1 317 ? -49.999 16.644 -60.246 1.00 38.81 317 LYS A C 1
ATOM 2634 O O . LYS A 1 317 ? -49.178 17.460 -59.847 1.00 38.81 317 LYS A O 1
ATOM 2639 N N . ASN A 1 318 ? -49.662 15.492 -60.829 1.00 34.53 318 ASN A N 1
ATOM 2640 C CA . ASN A 1 318 ? -48.706 15.407 -61.944 1.00 34.53 318 ASN A CA 1
ATOM 2641 C C . ASN A 1 318 ? -48.705 13.989 -62.534 1.00 34.53 318 ASN A C 1
ATOM 2643 O O . ASN A 1 318 ? -48.262 13.037 -61.902 1.00 34.53 318 ASN A O 1
ATOM 2647 N N . SER A 1 319 ? -49.216 13.873 -63.758 1.00 33.62 319 SER A N 1
ATOM 2648 C CA . SER A 1 319 ? -49.013 12.708 -64.624 1.00 33.62 319 SER A CA 1
ATOM 2649 C C . SER A 1 319 ? -47.762 12.925 -65.491 1.00 33.62 319 SER A C 1
ATOM 2651 O O . SER A 1 319 ? -47.244 14.037 -65.551 1.00 33.62 319 SER A O 1
ATOM 2653 N N . SER A 1 320 ? -47.354 11.892 -66.232 1.00 35.34 320 SER A N 1
ATOM 2654 C CA . SER A 1 320 ? -46.525 12.003 -67.440 1.00 35.34 320 SER A CA 1
ATOM 2655 C C . SER A 1 320 ? -45.121 12.611 -67.275 1.00 35.34 320 SER A C 1
ATOM 2657 O O . SER A 1 320 ? -44.906 13.774 -67.613 1.00 35.34 320 SER A O 1
ATOM 2659 N N . LEU A 1 321 ? -44.137 11.765 -66.935 1.00 35.62 321 LEU A N 1
ATOM 2660 C CA . LEU A 1 321 ? -42.995 11.489 -67.836 1.00 35.62 321 LEU A CA 1
ATOM 2661 C C . LEU A 1 321 ? -42.123 10.317 -67.336 1.00 35.62 321 LEU A C 1
ATOM 2663 O O . LEU A 1 321 ? -40.949 10.463 -67.002 1.00 35.62 321 LEU A O 1
ATOM 2667 N N . GLU A 1 322 ? -42.703 9.117 -67.310 1.00 39.09 322 GLU A N 1
ATOM 2668 C CA . GLU A 1 322 ? -41.911 7.883 -67.250 1.00 39.09 322 GLU A CA 1
ATOM 2669 C C . GLU A 1 322 ? -41.302 7.541 -68.632 1.00 39.09 322 GLU A C 1
ATOM 2671 O O . GLU A 1 322 ? -41.775 7.991 -69.675 1.00 39.09 322 GLU A O 1
ATOM 2676 N N . ALA A 1 323 ? -40.288 6.666 -68.626 1.00 48.06 323 ALA A N 1
ATOM 2677 C CA . ALA A 1 323 ? -39.946 5.749 -69.726 1.00 48.06 323 ALA A CA 1
ATOM 2678 C C . ALA A 1 323 ? -39.186 6.224 -71.000 1.00 48.06 323 ALA A C 1
ATOM 2680 O O . ALA A 1 323 ? -39.249 5.504 -71.995 1.00 48.06 323 ALA A O 1
ATOM 2681 N N . GLN A 1 324 ? -38.393 7.317 -71.014 1.00 41.59 324 GLN A N 1
ATOM 2682 C CA . GLN A 1 324 ? -37.530 7.637 -72.194 1.00 41.59 324 GLN A CA 1
ATOM 2683 C C . GLN A 1 324 ? -36.032 7.984 -71.978 1.00 41.59 324 GLN A C 1
ATOM 2685 O O . GLN A 1 324 ? -35.347 8.275 -72.953 1.00 41.59 324 GLN A O 1
ATOM 2690 N N . LEU A 1 325 ? -35.454 7.873 -70.771 1.00 40.47 325 LEU A N 1
ATOM 2691 C CA . LEU A 1 325 ? -33.994 8.050 -70.553 1.00 40.47 325 LEU A CA 1
ATOM 2692 C C . LEU A 1 325 ? -33.350 6.903 -69.744 1.00 40.47 325 LEU A C 1
ATOM 2694 O O . LEU A 1 325 ? -32.576 7.123 -68.816 1.00 40.47 325 LEU A O 1
ATOM 2698 N N . ALA A 1 326 ? -33.684 5.656 -70.088 1.00 51.09 326 ALA A N 1
ATOM 2699 C CA . ALA A 1 326 ? -33.364 4.481 -69.267 1.00 51.09 326 ALA A CA 1
ATOM 2700 C C . ALA A 1 326 ? -32.007 3.790 -69.540 1.00 51.09 326 ALA A C 1
ATOM 2702 O O . ALA A 1 326 ? -31.586 2.985 -68.709 1.00 51.09 326 ALA A O 1
ATOM 2703 N N . GLU A 1 327 ? -31.320 4.062 -70.662 1.00 52.03 327 GLU A N 1
ATOM 2704 C CA . GLU A 1 327 ? -30.280 3.139 -71.175 1.00 52.03 327 GLU A CA 1
ATOM 2705 C C . GLU A 1 327 ? -28.858 3.708 -71.347 1.00 52.03 327 GLU A C 1
ATOM 2707 O O . GLU A 1 327 ? -27.925 2.930 -71.510 1.00 52.03 327 GLU A O 1
ATOM 2712 N N . ALA A 1 328 ? -28.645 5.027 -71.256 1.00 49.47 328 ALA A N 1
ATOM 2713 C CA . ALA A 1 328 ? -27.320 5.626 -71.499 1.00 49.47 328 ALA A CA 1
ATOM 2714 C C . ALA A 1 328 ? -26.391 5.666 -70.264 1.00 49.47 328 ALA A C 1
ATOM 2716 O O . ALA A 1 328 ? -25.177 5.547 -70.400 1.00 49.47 328 ALA A O 1
ATOM 2717 N N . ASN A 1 329 ? -26.941 5.798 -69.049 1.00 49.59 329 ASN A N 1
ATOM 2718 C CA . ASN A 1 329 ? -26.149 6.066 -67.832 1.00 49.59 329 ASN A CA 1
ATOM 2719 C C . ASN A 1 329 ? -25.751 4.803 -67.033 1.00 49.59 329 ASN A C 1
ATOM 2721 O O . ASN A 1 329 ? -25.091 4.907 -65.997 1.00 49.59 329 ASN A O 1
ATOM 2725 N N . LYS A 1 330 ? -26.157 3.605 -67.477 1.00 52.56 330 LYS A N 1
ATOM 2726 C CA . LYS A 1 330 ? -25.999 2.347 -66.717 1.00 52.56 330 LYS A CA 1
ATOM 2727 C C . LYS A 1 330 ? -24.549 1.852 -66.617 1.00 52.56 330 LYS A C 1
ATOM 2729 O O . LYS A 1 330 ? -24.195 1.234 -65.615 1.00 52.56 330 LYS A O 1
ATOM 2734 N N . GLU A 1 331 ? -23.708 2.126 -67.615 1.00 53.59 331 GLU A N 1
ATOM 2735 C CA . GLU A 1 331 ? -22.343 1.576 -67.673 1.00 53.59 331 GLU A CA 1
ATOM 2736 C C . GLU A 1 331 ? -21.346 2.318 -66.765 1.00 53.59 331 GLU A C 1
ATOM 2738 O O . GLU A 1 331 ? -20.477 1.696 -66.153 1.00 53.59 331 GLU A O 1
ATOM 2743 N N . GLU A 1 332 ? -21.489 3.639 -66.618 1.00 53.78 332 GLU A N 1
ATOM 2744 C CA . GLU A 1 332 ? -20.603 4.440 -65.762 1.00 53.78 332 GLU A CA 1
ATOM 2745 C C . GLU A 1 332 ? -20.978 4.312 -64.277 1.00 53.78 332 GLU A C 1
ATOM 2747 O O . GLU A 1 332 ? -20.103 4.117 -63.426 1.00 53.78 332 GLU A O 1
ATOM 2752 N N . TYR A 1 333 ? -22.281 4.287 -63.961 1.00 50.28 333 TYR A N 1
ATOM 2753 C CA . TYR A 1 333 ? -22.748 4.013 -62.599 1.00 50.28 333 TYR A CA 1
ATOM 2754 C C . TYR A 1 333 ? -22.304 2.635 -62.096 1.00 50.28 333 TYR A C 1
ATOM 2756 O O . TYR A 1 333 ? -21.914 2.534 -60.935 1.00 50.28 333 TYR A O 1
ATOM 2764 N N . ARG A 1 334 ? -22.270 1.600 -62.953 1.00 57.00 334 ARG A N 1
ATOM 2765 C CA . ARG A 1 334 ? -21.861 0.231 -62.579 1.00 57.00 334 ARG A CA 1
ATOM 2766 C C . ARG A 1 334 ? -20.519 0.164 -61.849 1.00 57.00 334 ARG A C 1
ATOM 2768 O O . ARG A 1 334 ? -20.418 -0.536 -60.844 1.00 57.00 334 ARG A O 1
ATOM 2775 N N . LYS A 1 335 ? -19.498 0.900 -62.306 1.00 57.19 335 LYS A N 1
ATOM 2776 C CA . LYS A 1 335 ? -18.180 0.919 -61.637 1.00 57.19 335 LYS A CA 1
ATOM 2777 C C . LYS A 1 335 ? -18.230 1.593 -60.268 1.00 57.19 335 LYS A C 1
ATOM 2779 O O . LYS A 1 335 ? -17.571 1.129 -59.342 1.00 57.19 335 LYS A O 1
ATOM 2784 N N . LYS A 1 336 ? -19.036 2.647 -60.125 1.00 57.12 336 LYS A N 1
ATOM 2785 C CA . LYS A 1 336 ? -19.202 3.361 -58.855 1.00 57.12 336 LYS A CA 1
ATOM 2786 C C . LYS A 1 336 ? -19.992 2.523 -57.844 1.00 57.12 336 LYS A C 1
ATOM 2788 O O . LYS A 1 336 ? -19.526 2.322 -56.726 1.00 57.12 336 LYS A O 1
ATOM 2793 N N . THR A 1 337 ? -21.094 1.910 -58.282 1.00 55.09 337 THR A N 1
ATOM 2794 C CA . THR A 1 337 ? -21.890 0.993 -57.457 1.00 55.09 337 THR A CA 1
ATOM 2795 C C . THR A 1 337 ? -21.135 -0.277 -57.071 1.00 55.09 337 THR A C 1
ATOM 2797 O O . THR A 1 337 ? -21.449 -0.846 -56.035 1.00 55.09 337 THR A O 1
ATOM 2800 N N . ASN A 1 338 ? -20.136 -0.734 -57.844 1.00 62.34 338 ASN A N 1
ATOM 2801 C CA . ASN A 1 338 ? -19.327 -1.895 -57.445 1.00 62.34 338 ASN A CA 1
ATOM 2802 C C . ASN A 1 338 ? -18.365 -1.558 -56.294 1.00 62.34 338 ASN A C 1
ATOM 2804 O O . ASN A 1 338 ? -18.262 -2.329 -55.347 1.00 62.34 338 ASN A O 1
ATOM 2808 N N . GLY A 1 339 ? -17.736 -0.376 -56.318 1.00 64.00 339 GLY A N 1
ATOM 2809 C CA . GLY A 1 339 ? -16.940 0.112 -55.184 1.00 64.00 339 GLY A CA 1
ATOM 2810 C C . GLY A 1 339 ? -17.794 0.406 -53.944 1.00 64.00 339 GLY A C 1
ATOM 2811 O O . GLY A 1 339 ? -17.401 0.093 -52.823 1.00 64.00 339 GLY A O 1
ATOM 2812 N N . GLU A 1 340 ? -19.003 0.941 -54.135 1.00 61.84 340 GLU A N 1
ATOM 2813 C CA . GLU A 1 340 ? -19.977 1.139 -53.052 1.00 61.84 340 GLU A CA 1
ATOM 2814 C C . GLU A 1 340 ? -20.521 -0.204 -52.513 1.00 61.84 340 GLU A C 1
ATOM 2816 O O . GLU A 1 340 ? -20.725 -0.331 -51.307 1.00 61.84 340 GLU A O 1
ATOM 2821 N N . MET A 1 341 ? -20.661 -1.237 -53.355 1.00 64.50 341 MET A N 1
ATOM 2822 C CA . MET A 1 341 ? -20.969 -2.621 -52.955 1.00 64.50 341 MET A CA 1
ATOM 2823 C C . MET A 1 341 ? -19.829 -3.277 -52.172 1.00 64.50 341 MET A C 1
ATOM 2825 O O . MET A 1 341 ? -20.088 -3.923 -51.163 1.00 64.50 341 MET A O 1
ATOM 2829 N N . GLU A 1 342 ? -18.573 -3.115 -52.587 1.00 69.38 342 GLU A N 1
ATOM 2830 C CA . GLU A 1 342 ? -17.413 -3.630 -51.846 1.00 69.38 342 GLU A CA 1
ATOM 2831 C C . GLU A 1 342 ? -17.279 -2.933 -50.482 1.00 69.38 342 GLU A C 1
ATOM 2833 O O . GLU A 1 342 ? -17.102 -3.601 -49.462 1.00 69.38 342 GLU A O 1
ATOM 2838 N N . ALA A 1 343 ? -17.498 -1.614 -50.424 1.00 70.12 343 ALA A N 1
ATOM 2839 C CA . ALA A 1 343 ? -17.553 -0.862 -49.171 1.00 70.12 343 ALA A CA 1
ATOM 2840 C C . ALA A 1 343 ? -18.749 -1.254 -48.277 1.00 70.12 343 ALA A C 1
ATOM 2842 O O . ALA A 1 343 ? -18.613 -1.293 -47.052 1.00 70.12 343 ALA A O 1
ATOM 2843 N N . MET A 1 344 ? -19.916 -1.566 -48.853 1.00 70.19 344 MET A N 1
ATOM 2844 C CA . MET A 1 344 ? -21.073 -2.067 -48.098 1.00 70.19 344 MET A CA 1
ATOM 2845 C C . MET A 1 344 ? -20.891 -3.518 -47.646 1.00 70.19 344 MET A C 1
ATOM 2847 O O . MET A 1 344 ? -21.313 -3.840 -46.542 1.00 70.19 344 MET A O 1
ATOM 2851 N N . ASN A 1 345 ? -20.211 -4.371 -48.414 1.00 71.00 345 ASN A N 1
ATOM 2852 C CA . ASN A 1 345 ? -19.862 -5.730 -47.994 1.00 71.00 345 ASN A CA 1
ATOM 2853 C C . ASN A 1 345 ? -18.816 -5.723 -46.869 1.00 71.00 345 ASN A C 1
ATOM 2855 O O . ASN A 1 345 ? -18.971 -6.464 -45.903 1.00 71.00 345 ASN A O 1
ATOM 2859 N N . ALA A 1 346 ? -17.816 -4.837 -46.921 1.00 73.19 346 ALA A N 1
ATOM 2860 C CA . ALA A 1 346 ? -16.890 -4.631 -45.805 1.00 73.19 346 ALA A CA 1
ATOM 2861 C C . ALA A 1 346 ? -17.635 -4.202 -44.526 1.00 73.19 346 ALA A C 1
ATOM 2863 O O . ALA A 1 346 ? -17.453 -4.806 -43.469 1.00 73.19 346 ALA A O 1
ATOM 2864 N N . LYS A 1 347 ? -18.559 -3.235 -44.638 1.00 73.88 347 LYS A N 1
ATOM 2865 C CA . LYS A 1 347 ? -19.440 -2.823 -43.530 1.00 73.88 347 LYS A CA 1
ATOM 2866 C C . LYS A 1 347 ? -20.404 -3.923 -43.080 1.00 73.88 347 LYS A C 1
ATOM 2868 O O . LYS A 1 347 ? -20.758 -3.961 -41.907 1.00 73.88 347 LYS A O 1
ATOM 2873 N N . LEU A 1 348 ? -20.832 -4.815 -43.975 1.00 73.44 348 LEU A N 1
ATOM 2874 C CA . LEU A 1 348 ? -21.697 -5.950 -43.652 1.00 73.44 348 LEU A CA 1
ATOM 2875 C C . LEU A 1 348 ? -20.938 -7.023 -42.862 1.00 73.44 348 LEU A C 1
ATOM 2877 O O . LEU A 1 348 ? -21.497 -7.568 -41.915 1.00 73.44 348 LEU A O 1
ATOM 2881 N N . GLU A 1 349 ? -19.676 -7.300 -43.197 1.00 76.75 349 GLU A N 1
ATOM 2882 C CA . GLU A 1 349 ? -18.826 -8.200 -42.407 1.00 76.75 349 GLU A CA 1
ATOM 2883 C C . GLU A 1 349 ? -18.386 -7.569 -41.076 1.00 76.75 349 GLU A C 1
ATOM 2885 O O . GLU A 1 349 ? -18.394 -8.261 -40.059 1.00 76.75 349 GLU A O 1
ATOM 2890 N N . GLU A 1 350 ? -18.119 -6.257 -41.011 1.00 75.06 350 GLU A N 1
ATOM 2891 C CA . GLU A 1 350 ? -17.977 -5.562 -39.719 1.00 75.06 350 GLU A CA 1
ATOM 2892 C C . GLU A 1 350 ? -19.265 -5.649 -38.891 1.00 75.06 350 GLU A C 1
ATOM 2894 O O . GLU A 1 350 ? -19.211 -5.999 -37.712 1.00 75.06 350 GLU A O 1
ATOM 2899 N N . ALA A 1 351 ? -20.432 -5.401 -39.493 1.00 75.38 351 ALA A N 1
ATOM 2900 C CA . ALA A 1 351 ? -21.719 -5.507 -38.812 1.00 75.38 351 ALA A CA 1
ATOM 2901 C C . ALA A 1 351 ? -21.999 -6.939 -38.329 1.00 75.38 351 ALA A C 1
ATOM 2903 O O . ALA A 1 351 ? -22.478 -7.108 -37.210 1.00 75.38 351 ALA A O 1
ATOM 2904 N N . LYS A 1 352 ? -21.650 -7.974 -39.106 1.00 74.62 352 LYS A N 1
ATOM 2905 C CA . LYS A 1 352 ? -21.706 -9.382 -38.675 1.00 74.62 352 LYS A CA 1
ATOM 2906 C C . LYS A 1 352 ? -20.735 -9.663 -37.532 1.00 74.62 352 LYS A C 1
ATOM 2908 O O . LYS A 1 352 ? -21.149 -10.240 -36.535 1.00 74.62 352 LYS A O 1
ATOM 2913 N N . ALA A 1 353 ? -19.484 -9.210 -37.612 1.00 76.06 353 ALA A N 1
ATOM 2914 C CA . ALA A 1 353 ? -18.495 -9.391 -36.548 1.00 76.06 353 ALA A CA 1
ATOM 2915 C C . ALA A 1 353 ? -18.892 -8.663 -35.249 1.00 76.06 353 ALA A C 1
ATOM 2917 O O . ALA A 1 353 ? -18.651 -9.168 -34.150 1.00 76.06 353 ALA A O 1
ATOM 2918 N N . ILE A 1 354 ? -19.541 -7.500 -35.357 1.00 77.25 354 ILE A N 1
ATOM 2919 C CA . ILE A 1 354 ? -20.170 -6.790 -34.238 1.00 77.25 354 ILE A CA 1
ATOM 2920 C C . ILE A 1 354 ? -21.374 -7.584 -33.717 1.00 77.25 354 ILE A C 1
ATOM 2922 O O . ILE A 1 354 ? -21.480 -7.775 -32.509 1.00 77.25 354 ILE A O 1
ATOM 2926 N N . ASN A 1 355 ? -22.237 -8.111 -34.588 1.00 73.50 355 ASN A N 1
ATOM 2927 C CA . ASN A 1 355 ? -23.406 -8.899 -34.191 1.00 73.50 355 ASN A CA 1
ATOM 2928 C C . ASN A 1 355 ? -23.012 -10.227 -33.513 1.00 73.50 355 ASN A C 1
ATOM 2930 O O . ASN A 1 355 ? -23.621 -10.605 -32.523 1.00 73.50 355 ASN A O 1
ATOM 2934 N N . ASP A 1 356 ? -21.928 -10.881 -33.937 1.00 76.00 356 ASP A N 1
ATOM 2935 C CA . ASP A 1 356 ? -21.351 -12.060 -33.277 1.00 76.00 356 ASP A CA 1
ATOM 2936 C C . ASP A 1 356 ? -20.756 -11.731 -31.899 1.00 76.00 356 ASP A C 1
ATOM 2938 O O . ASP A 1 356 ? -20.868 -12.521 -30.955 1.00 76.00 356 ASP A O 1
ATOM 2942 N N . ARG A 1 357 ? -20.126 -10.556 -31.753 1.00 78.12 357 ARG A N 1
ATOM 2943 C CA . ARG A 1 357 ? -19.672 -10.044 -30.448 1.00 78.12 357 ARG A CA 1
ATOM 2944 C C . ARG A 1 357 ? -20.867 -9.726 -29.546 1.00 78.12 357 ARG A C 1
ATOM 2946 O O . ARG A 1 357 ? -20.843 -10.096 -28.375 1.00 78.12 357 ARG A O 1
ATOM 2953 N N . LEU A 1 358 ? -21.925 -9.122 -30.087 1.00 73.38 358 LEU A N 1
ATOM 2954 C CA . LEU A 1 358 ? -23.177 -8.847 -29.380 1.00 73.38 358 LEU A CA 1
ATOM 2955 C C . LEU A 1 358 ? -23.944 -10.128 -29.033 1.00 73.38 358 LEU A C 1
ATOM 2957 O O . LEU A 1 358 ? -24.500 -10.200 -27.948 1.00 73.38 358 LEU A O 1
ATOM 2961 N N . ALA A 1 359 ? -23.921 -11.167 -29.868 1.00 75.19 359 ALA A N 1
ATOM 2962 C CA . ALA A 1 359 ? -24.526 -12.465 -29.576 1.00 75.19 359 ALA A CA 1
ATOM 2963 C C . ALA A 1 359 ? -23.775 -13.199 -28.454 1.00 75.19 359 ALA A C 1
ATOM 2965 O O . ALA A 1 359 ? -24.399 -13.767 -27.558 1.00 75.19 359 ALA A O 1
ATOM 2966 N N . LYS A 1 360 ? -22.435 -13.133 -28.446 1.00 82.38 360 LYS A N 1
ATOM 2967 C CA . LYS A 1 360 ? -21.598 -13.659 -27.351 1.00 82.38 360 LYS A CA 1
ATOM 2968 C C . LYS A 1 360 ? -21.777 -12.855 -26.057 1.00 82.38 360 LYS A C 1
ATOM 2970 O O . LYS A 1 360 ? -21.880 -13.458 -24.994 1.00 82.38 360 LYS A O 1
ATOM 2975 N N . SER A 1 361 ? -21.880 -11.528 -26.149 1.00 75.94 361 SER A N 1
ATOM 2976 C CA . SER A 1 361 ? -22.207 -10.641 -25.022 1.00 75.94 361 SER A CA 1
ATOM 2977 C C . SER A 1 361 ? -23.605 -10.931 -24.466 1.00 75.94 361 SER A C 1
ATOM 2979 O O . SER A 1 361 ? -23.750 -11.193 -23.279 1.00 75.94 361 SER A O 1
ATOM 2981 N N . LYS A 1 362 ? -24.621 -11.024 -25.332 1.00 81.00 362 LYS A N 1
ATOM 2982 C CA . LYS A 1 362 ? -25.989 -11.412 -24.971 1.00 81.00 362 LYS A CA 1
ATOM 2983 C C . LYS A 1 362 ? -26.023 -12.779 -24.299 1.00 81.00 362 LYS A C 1
ATOM 2985 O O . LYS A 1 362 ? -26.716 -12.916 -23.305 1.00 81.00 362 LYS A O 1
ATOM 2990 N N . LYS A 1 363 ? -25.279 -13.776 -24.794 1.00 79.06 363 LYS A N 1
ATOM 2991 C CA . LYS A 1 363 ? -25.241 -15.102 -24.161 1.00 79.06 363 LYS A CA 1
ATOM 2992 C C . LYS A 1 363 ? -24.583 -15.070 -22.775 1.00 79.06 363 LYS A C 1
ATOM 2994 O O . LYS A 1 363 ? -25.046 -15.787 -21.899 1.00 79.06 363 LYS A O 1
ATOM 2999 N N . LYS A 1 364 ? -23.569 -14.221 -22.558 1.00 77.44 364 LYS A N 1
ATOM 3000 C CA . LYS A 1 364 ? -23.016 -13.963 -21.218 1.00 77.44 364 LYS A CA 1
ATOM 3001 C C . LYS A 1 364 ? -24.026 -13.276 -20.305 1.00 77.44 364 LYS A C 1
ATOM 3003 O O . LYS A 1 364 ? -24.357 -13.842 -19.280 1.00 77.44 364 LYS A O 1
ATOM 3008 N N . LEU A 1 365 ? -24.596 -12.147 -20.726 1.00 70.81 365 LEU A N 1
ATOM 3009 C CA . LEU A 1 365 ? -25.626 -11.417 -19.974 1.00 70.81 365 LEU A CA 1
ATOM 3010 C C . LEU A 1 365 ? -26.853 -12.288 -19.665 1.00 70.81 365 LEU A C 1
ATOM 3012 O O . LEU A 1 365 ? -27.463 -12.151 -18.614 1.00 70.81 365 LEU A O 1
ATOM 3016 N N . GLN A 1 366 ? -27.221 -13.196 -20.569 1.00 74.75 366 GLN A N 1
ATOM 3017 C CA . GLN A 1 366 ? -28.314 -14.142 -20.363 1.00 74.75 366 GLN A CA 1
ATOM 3018 C C . GLN A 1 366 ? -27.951 -15.219 -19.330 1.00 74.75 366 GLN A C 1
ATOM 3020 O O . GLN A 1 366 ? -28.793 -15.553 -18.506 1.00 74.75 366 GLN A O 1
ATOM 3025 N N . GLN A 1 367 ? -26.702 -15.696 -19.316 1.00 79.44 367 GLN A N 1
ATOM 3026 C CA . GLN A 1 367 ? -26.207 -16.595 -18.273 1.00 79.44 367 GLN A CA 1
ATOM 3027 C C . GLN A 1 367 ? -26.067 -15.875 -16.919 1.00 79.44 367 GLN A C 1
ATOM 3029 O O . GLN A 1 367 ? -26.530 -16.393 -15.917 1.00 79.44 367 GLN A O 1
ATOM 3034 N N . GLU A 1 368 ? -25.553 -14.643 -16.895 1.00 76.44 368 GLU A N 1
ATOM 3035 C CA . GLU A 1 368 ? -25.495 -13.779 -15.705 1.00 76.44 368 GLU A CA 1
ATOM 3036 C C . GLU A 1 368 ? -26.904 -13.490 -15.143 1.00 76.44 368 GLU A C 1
ATOM 3038 O O . GLU A 1 368 ? -27.085 -13.416 -13.931 1.00 76.44 368 GLU A O 1
ATOM 3043 N N . VAL A 1 369 ? -27.926 -13.389 -16.004 1.00 78.00 369 VAL A N 1
ATOM 3044 C CA . VAL A 1 369 ? -29.342 -13.297 -15.604 1.00 78.00 369 VAL A CA 1
ATOM 3045 C C . VAL A 1 369 ? -29.898 -14.638 -15.111 1.00 78.00 369 VAL A C 1
ATOM 3047 O O . VAL A 1 369 ? -30.701 -14.642 -14.183 1.00 78.00 369 VAL A O 1
ATOM 3050 N N . GLU A 1 370 ? -29.509 -15.774 -15.689 1.00 83.56 370 GLU A N 1
ATOM 3051 C CA . GLU A 1 370 ? -29.903 -17.104 -15.198 1.00 83.56 370 GLU A CA 1
ATOM 3052 C C . GLU A 1 370 ? -29.285 -17.376 -13.809 1.00 83.56 370 GLU A C 1
ATOM 3054 O O . GLU A 1 370 ? -30.019 -17.709 -12.876 1.00 83.56 370 GLU A O 1
ATOM 3059 N N . ASP A 1 371 ? -27.992 -17.095 -13.627 1.00 82.81 371 ASP A N 1
ATOM 3060 C CA . ASP A 1 371 ? -27.277 -17.177 -12.347 1.00 82.81 371 ASP A CA 1
ATOM 3061 C C . ASP A 1 371 ? -27.889 -16.222 -11.298 1.00 82.81 371 ASP A C 1
ATOM 3063 O O . ASP A 1 371 ? -28.213 -16.640 -10.183 1.00 82.81 371 ASP A O 1
ATOM 3067 N N . ALA A 1 372 ? -28.163 -14.960 -11.660 1.00 75.12 372 ALA A N 1
ATOM 3068 C CA . ALA A 1 372 ? -28.813 -13.995 -10.767 1.00 75.12 372 ALA A CA 1
ATOM 3069 C C . ALA A 1 372 ? -30.268 -14.364 -10.411 1.00 75.12 372 ALA A C 1
ATOM 3071 O O . ALA A 1 372 ? -30.746 -13.994 -9.338 1.00 75.12 372 ALA A O 1
ATOM 3072 N N . ASN A 1 373 ? -30.986 -15.107 -11.263 1.00 76.12 373 ASN A N 1
ATOM 3073 C CA . ASN A 1 373 ? -32.303 -15.644 -10.908 1.00 76.12 373 ASN A CA 1
ATOM 3074 C C . ASN A 1 373 ? -32.193 -16.810 -9.913 1.00 76.12 373 ASN A C 1
ATOM 3076 O O . ASN A 1 373 ? -33.025 -16.902 -9.013 1.00 76.12 373 ASN A O 1
ATOM 3080 N N . VAL A 1 374 ? -31.162 -17.660 -10.010 1.00 85.44 374 VAL A N 1
ATOM 3081 C CA . VAL A 1 374 ? -30.890 -18.711 -9.009 1.00 85.44 374 VAL A CA 1
ATOM 3082 C C . VAL A 1 374 ? -30.508 -18.093 -7.658 1.00 85.44 374 VAL A C 1
ATOM 3084 O O . VAL A 1 374 ? -31.039 -18.506 -6.624 1.00 85.44 374 VAL A O 1
ATOM 3087 N N . GLU A 1 375 ? -29.670 -17.053 -7.661 1.00 78.56 375 GLU A N 1
ATOM 3088 C CA . GLU A 1 375 ? -29.358 -16.230 -6.482 1.00 78.56 375 GLU A CA 1
ATOM 3089 C C . GLU A 1 375 ? -30.642 -15.620 -5.880 1.00 78.56 375 GLU A C 1
ATOM 3091 O O . GLU A 1 375 ? -30.895 -15.733 -4.681 1.00 78.56 375 GLU A O 1
ATOM 3096 N N . LEU A 1 376 ? -31.524 -15.052 -6.711 1.00 75.19 376 LEU A N 1
ATOM 3097 C CA . LEU A 1 376 ? -32.800 -14.475 -6.276 1.00 75.19 376 LEU A CA 1
ATOM 3098 C C . LEU A 1 376 ? -33.759 -15.524 -5.682 1.00 75.19 376 LEU A C 1
ATOM 3100 O O . LEU A 1 376 ? -34.431 -15.244 -4.688 1.00 75.19 376 LEU A O 1
ATOM 3104 N N . GLU A 1 377 ? -33.828 -16.730 -6.248 1.00 80.44 377 GLU A N 1
ATOM 3105 C CA . GLU A 1 377 ? -34.647 -17.830 -5.721 1.00 80.44 377 GLU A CA 1
ATOM 3106 C C . GLU A 1 377 ? -34.094 -18.351 -4.378 1.00 80.44 377 GLU A C 1
ATOM 3108 O O . GLU A 1 377 ? -34.857 -18.614 -3.441 1.00 80.44 377 GLU A O 1
ATOM 3113 N N . SER A 1 378 ? -32.763 -18.415 -4.246 1.00 78.44 378 SER A N 1
ATOM 3114 C CA . SER A 1 378 ? -32.053 -18.708 -2.993 1.00 78.44 378 SER A CA 1
ATOM 3115 C C . SER A 1 378 ? -32.375 -17.667 -1.912 1.00 78.44 378 SER A C 1
ATOM 3117 O O . SER A 1 378 ? -32.851 -18.017 -0.827 1.00 78.44 378 SER A O 1
ATOM 3119 N N . GLN A 1 379 ? -32.244 -16.377 -2.236 1.00 71.38 379 GLN A N 1
ATOM 3120 C CA . GLN A 1 379 ? -32.585 -15.260 -1.349 1.00 71.38 379 GLN A CA 1
ATOM 3121 C C . GLN A 1 379 ? -34.070 -15.272 -0.947 1.00 71.38 379 GLN A C 1
ATOM 3123 O O . GLN A 1 379 ? -34.401 -15.087 0.225 1.00 71.38 379 GLN A O 1
ATOM 3128 N N . ARG A 1 380 ? -34.993 -15.580 -1.871 1.00 80.00 380 ARG A N 1
ATOM 3129 C CA . ARG A 1 380 ? -36.432 -15.753 -1.571 1.00 80.00 380 ARG A CA 1
ATOM 3130 C C . ARG A 1 380 ? -36.702 -16.927 -0.629 1.00 80.00 380 ARG A C 1
ATOM 3132 O O . ARG A 1 380 ? -37.563 -16.816 0.251 1.00 80.00 380 ARG A O 1
ATOM 3139 N N . SER A 1 381 ? -35.978 -18.035 -0.786 1.00 75.38 381 SER A N 1
ATOM 3140 C CA . SER A 1 381 ? -36.043 -19.194 0.111 1.00 75.38 381 SER A CA 1
ATOM 3141 C C . SER A 1 381 ? -35.562 -18.825 1.520 1.00 75.38 381 SER A C 1
ATOM 3143 O O . SER A 1 381 ? -36.296 -19.020 2.497 1.00 75.38 381 SER A O 1
ATOM 3145 N N . ALA A 1 382 ? -34.390 -18.189 1.623 1.00 73.94 382 ALA A N 1
ATOM 3146 C CA . ALA A 1 382 ? -33.820 -17.699 2.877 1.00 73.94 382 ALA A CA 1
ATOM 3147 C C . ALA A 1 382 ? -34.748 -16.688 3.573 1.00 73.94 382 ALA A C 1
ATOM 3149 O O . ALA A 1 382 ? -35.104 -16.883 4.736 1.00 73.94 382 ALA A O 1
ATOM 3150 N N . PHE A 1 383 ? -35.247 -15.682 2.849 1.00 77.06 383 PHE A N 1
ATOM 3151 C CA . PHE A 1 383 ? -36.218 -14.705 3.347 1.00 77.06 383 PHE A CA 1
ATOM 3152 C C . PHE A 1 383 ? -37.507 -15.371 3.846 1.00 77.06 383 PHE A C 1
ATOM 3154 O O . PHE A 1 383 ? -38.010 -15.036 4.918 1.00 77.06 383 PHE A O 1
ATOM 3161 N N . THR A 1 384 ? -38.028 -16.371 3.128 1.00 73.94 384 THR A N 1
ATOM 3162 C CA . THR A 1 384 ? -39.215 -17.130 3.559 1.00 73.94 384 THR A CA 1
ATOM 3163 C C . THR A 1 384 ? -38.936 -17.952 4.823 1.00 73.94 384 THR A C 1
ATOM 3165 O O . THR A 1 384 ? -39.814 -18.081 5.682 1.00 73.94 384 THR A O 1
ATOM 3168 N N . GLN A 1 385 ? -37.717 -18.477 4.989 1.00 72.38 385 GLN A N 1
ATOM 3169 C CA . GLN A 1 385 ? -37.308 -19.182 6.202 1.00 72.38 385 GLN A CA 1
ATOM 3170 C C . GLN A 1 385 ? -37.129 -18.218 7.389 1.00 72.38 385 GLN A C 1
ATOM 3172 O O . GLN A 1 385 ? -37.663 -18.485 8.467 1.00 72.38 385 GLN A O 1
ATOM 3177 N N . SER A 1 386 ? -36.478 -17.068 7.196 1.00 66.75 386 SER A N 1
ATOM 3178 C CA . SER A 1 386 ? -36.349 -16.021 8.219 1.00 66.75 386 SER A CA 1
ATOM 3179 C C . SER A 1 386 ? -37.704 -15.430 8.606 1.00 66.75 386 SER A C 1
ATOM 3181 O O . SER A 1 386 ? -37.996 -15.335 9.790 1.00 66.75 386 SER A O 1
ATOM 3183 N N . LYS A 1 387 ? -38.620 -15.193 7.660 1.00 69.44 387 LYS A N 1
ATOM 3184 C CA . LYS A 1 387 ? -40.002 -14.755 7.942 1.00 69.44 387 LYS A CA 1
ATOM 3185 C C . LYS A 1 387 ? -40.815 -15.784 8.747 1.00 69.44 387 LYS A C 1
ATOM 3187 O O . LYS A 1 387 ? -41.752 -15.412 9.454 1.00 69.44 387 LYS A O 1
ATOM 3192 N N . ARG A 1 388 ? -40.454 -17.075 8.689 1.00 77.50 388 ARG A N 1
ATOM 3193 C CA . ARG A 1 388 ? -40.990 -18.128 9.578 1.00 77.50 388 ARG A CA 1
ATOM 3194 C C . ARG A 1 388 ? -40.305 -18.160 10.951 1.00 77.50 388 ARG A C 1
ATOM 3196 O O . ARG A 1 388 ? -40.977 -18.507 11.918 1.00 77.50 388 ARG A O 1
ATOM 3203 N N . LYS A 1 389 ? -39.017 -17.807 11.055 1.00 75.25 389 LYS A N 1
ATOM 3204 C CA . LYS A 1 389 ? -38.311 -17.627 12.341 1.00 75.25 389 LYS A CA 1
ATOM 3205 C C . LYS A 1 389 ? -38.836 -16.392 13.082 1.00 75.25 389 LYS A C 1
ATOM 3207 O O . LYS A 1 389 ? -39.216 -16.518 14.240 1.00 75.25 389 LYS A O 1
ATOM 3212 N N . GLN A 1 390 ? -38.966 -15.260 12.387 1.00 65.81 390 GLN A N 1
ATOM 3213 C CA . GLN A 1 390 ? -39.493 -14.002 12.919 1.00 65.81 390 GLN A CA 1
ATOM 3214 C C . GLN A 1 390 ? -40.872 -14.204 13.544 1.00 65.81 390 GLN A C 1
ATOM 3216 O O . GLN A 1 390 ? -41.027 -13.974 14.731 1.00 65.81 390 GLN A O 1
ATOM 3221 N N . ARG A 1 391 ? -41.827 -14.804 12.816 1.00 74.62 391 ARG A N 1
ATOM 3222 C CA . ARG A 1 391 ? -43.168 -15.106 13.354 1.00 74.62 391 ARG A CA 1
ATOM 3223 C C . ARG A 1 391 ? -43.175 -15.974 14.619 1.00 74.62 391 ARG A C 1
ATOM 3225 O O . ARG A 1 391 ? -44.123 -15.882 15.390 1.00 74.62 391 ARG A O 1
ATOM 3232 N N . LYS A 1 392 ? -42.160 -16.821 14.834 1.00 77.00 392 LYS A N 1
ATOM 3233 C CA . LYS A 1 392 ? -42.007 -17.582 16.086 1.00 77.00 392 LYS A CA 1
ATOM 3234 C C . LYS A 1 392 ? -41.429 -16.720 17.207 1.00 77.00 392 LYS A C 1
ATOM 3236 O O . LYS A 1 392 ? -41.910 -16.818 18.327 1.00 77.00 392 LYS A O 1
ATOM 3241 N N . PHE A 1 393 ? -40.457 -15.859 16.904 1.00 70.88 393 PHE A N 1
ATOM 3242 C CA . PHE A 1 393 ? -39.969 -14.850 17.846 1.00 70.88 393 PHE A CA 1
ATOM 3243 C C . PHE A 1 393 ? -41.077 -13.871 18.250 1.00 70.88 393 PHE A C 1
ATOM 3245 O O . PHE A 1 393 ? -41.279 -13.663 19.439 1.00 70.88 393 PHE A O 1
ATOM 3252 N N . ASP A 1 394 ? -41.848 -13.345 17.295 1.00 73.19 394 ASP A N 1
ATOM 3253 C CA . ASP A 1 394 ? -42.995 -12.465 17.539 1.00 73.19 394 ASP A CA 1
ATOM 3254 C C . ASP A 1 394 ? -44.042 -13.151 18.433 1.00 73.19 394 ASP A C 1
ATOM 3256 O O . ASP A 1 394 ? -44.579 -12.525 19.345 1.00 73.19 394 ASP A O 1
ATOM 3260 N N . GLN A 1 395 ? -44.305 -14.448 18.205 1.00 76.00 395 GLN A N 1
ATOM 3261 C CA . GLN A 1 395 ? -45.195 -15.251 19.047 1.00 76.00 395 GLN A CA 1
ATOM 3262 C C . GLN A 1 395 ? -44.649 -15.383 20.474 1.00 76.00 395 GLN A C 1
ATOM 3264 O O . GLN A 1 395 ? -45.351 -15.021 21.415 1.00 76.00 395 GLN A O 1
ATOM 3269 N N . SER A 1 396 ? -43.409 -15.845 20.656 1.00 69.94 396 SER A N 1
ATOM 3270 C CA . SER A 1 396 ? -42.824 -15.989 21.996 1.00 69.94 396 SER A CA 1
ATOM 3271 C C . SER A 1 396 ? -42.683 -14.645 22.718 1.00 69.94 396 SER A C 1
ATOM 3273 O O . SER A 1 396 ? -42.869 -14.579 23.925 1.00 69.94 396 SER A O 1
ATOM 3275 N N . LEU A 1 397 ? -42.440 -13.549 21.997 1.00 70.31 397 LEU A N 1
ATOM 3276 C CA . LEU A 1 397 ? -42.360 -12.198 22.556 1.00 70.31 397 LEU A CA 1
ATOM 3277 C C . LEU A 1 397 ? -43.751 -11.630 22.904 1.00 70.31 397 LEU A C 1
ATOM 3279 O O . LEU A 1 397 ? -43.869 -10.819 23.823 1.00 70.31 397 LEU A O 1
ATOM 3283 N N . ALA A 1 398 ? -44.816 -12.075 22.230 1.00 75.62 398 ALA A N 1
ATOM 3284 C CA . ALA A 1 398 ? -46.200 -11.823 22.637 1.00 75.62 398 ALA A CA 1
ATOM 3285 C C . ALA A 1 398 ? -46.612 -12.673 23.855 1.00 75.62 398 ALA A C 1
ATOM 3287 O O . ALA A 1 398 ? -47.298 -12.168 24.741 1.00 75.62 398 ALA A O 1
ATOM 3288 N N . GLU A 1 399 ? -46.160 -13.927 23.938 1.00 77.12 399 GLU A N 1
ATOM 3289 C CA . GLU A 1 399 ? -46.352 -14.804 25.101 1.00 77.12 399 GLU A CA 1
ATOM 3290 C C . GLU A 1 399 ? -45.631 -14.239 26.343 1.00 77.12 399 GLU A C 1
ATOM 3292 O O . GLU A 1 399 ? -46.258 -14.084 27.391 1.00 77.12 399 GLU A O 1
ATOM 3297 N N . GLU A 1 400 ? -44.373 -13.807 26.205 1.00 70.25 400 GLU A N 1
ATOM 3298 C CA . GLU A 1 400 ? -43.581 -13.136 27.249 1.00 70.25 400 GLU A CA 1
ATOM 3299 C C . GLU A 1 400 ? -44.248 -11.827 27.717 1.00 70.25 400 GLU A C 1
ATOM 3301 O O . GLU A 1 400 ? -44.383 -11.573 28.917 1.00 70.25 400 GLU A O 1
ATOM 3306 N N . LYS A 1 401 ? -44.752 -11.009 26.778 1.00 73.19 401 LYS A N 1
ATOM 3307 C CA . LYS A 1 401 ? -45.534 -9.801 27.096 1.00 73.19 401 LYS A CA 1
ATOM 3308 C C . LYS A 1 401 ? -46.821 -10.134 27.846 1.00 73.19 401 LYS A C 1
ATOM 3310 O O . LYS A 1 401 ? -47.106 -9.474 28.838 1.00 73.19 401 LYS A O 1
ATOM 3315 N N . ALA A 1 402 ? -47.557 -11.167 27.439 1.00 77.38 402 ALA A N 1
ATOM 3316 C CA . ALA A 1 402 ? -48.773 -11.598 28.127 1.00 77.38 402 ALA A CA 1
ATOM 3317 C C . ALA A 1 402 ? -48.495 -12.175 29.530 1.00 77.38 402 ALA A C 1
ATOM 3319 O O . ALA A 1 402 ? -49.347 -12.071 30.411 1.00 77.38 402 ALA A O 1
ATOM 3320 N N . VAL A 1 403 ? -47.316 -12.761 29.772 1.00 75.81 403 VAL A N 1
ATOM 3321 C CA . VAL A 1 403 ? -46.860 -13.154 31.119 1.00 75.81 403 VAL A CA 1
ATOM 3322 C C . VAL A 1 403 ? -46.500 -11.922 31.953 1.00 75.81 403 VAL A C 1
ATOM 3324 O O . VAL A 1 403 ? -46.971 -11.796 33.081 1.00 75.81 403 VAL A O 1
ATOM 3327 N N . SER A 1 404 ? -45.742 -10.976 31.397 1.00 67.56 404 SER A N 1
ATOM 3328 C CA . SER A 1 404 ? -45.384 -9.717 32.068 1.00 67.56 404 SER A CA 1
ATOM 3329 C C . SER A 1 404 ? -46.618 -8.873 32.424 1.00 67.56 404 SER A C 1
ATOM 3331 O O . SER A 1 404 ? -46.740 -8.368 33.540 1.00 67.56 404 SER A O 1
ATOM 3333 N N . GLU A 1 405 ? -47.594 -8.793 31.519 1.00 76.75 405 GLU A N 1
ATOM 3334 C CA . GLU A 1 405 ? -48.855 -8.081 31.726 1.00 76.75 405 GLU A CA 1
ATOM 3335 C C . GLU A 1 405 ? -49.756 -8.783 32.756 1.00 76.75 405 GLU A C 1
ATOM 3337 O O . GLU A 1 405 ? -50.373 -8.108 33.579 1.00 76.75 405 GLU A O 1
ATOM 3342 N N . LYS A 1 406 ? -49.763 -10.125 32.812 1.00 75.94 406 LYS A N 1
ATOM 3343 C CA . LYS A 1 406 ? -50.393 -10.873 33.917 1.00 75.94 406 LYS A CA 1
ATOM 3344 C C . LYS A 1 406 ? -49.722 -10.588 35.257 1.00 75.94 406 LYS A C 1
ATOM 3346 O O . LYS A 1 406 ? -50.428 -10.304 36.214 1.00 75.94 406 LYS A O 1
ATOM 3351 N N . LEU A 1 407 ? -48.390 -10.592 35.331 1.00 71.50 407 LEU A N 1
ATOM 3352 C CA . LEU A 1 407 ? -47.659 -10.272 36.565 1.00 71.50 407 LEU A CA 1
ATOM 3353 C C . LEU A 1 407 ? -47.902 -8.820 37.016 1.00 71.50 407 LEU A C 1
ATOM 3355 O O . LEU A 1 407 ? -48.024 -8.553 38.212 1.00 71.50 407 LEU A O 1
ATOM 3359 N N . ALA A 1 408 ? -48.043 -7.881 36.075 1.00 72.44 408 ALA A N 1
ATOM 3360 C CA . ALA A 1 408 ? -48.464 -6.513 36.367 1.00 72.44 408 ALA A CA 1
ATOM 3361 C C . ALA A 1 408 ? -49.914 -6.457 36.887 1.00 72.44 408 ALA A C 1
ATOM 3363 O O . ALA A 1 408 ? -50.175 -5.790 37.887 1.00 72.44 408 ALA A O 1
ATOM 3364 N N . GLN A 1 409 ? -50.845 -7.195 36.273 1.00 74.50 409 GLN A N 1
ATOM 3365 C CA . GLN A 1 409 ? -52.232 -7.290 36.741 1.00 74.50 409 GLN A CA 1
ATOM 3366 C C . GLN A 1 409 ? -52.340 -7.971 38.113 1.00 74.50 409 GLN A C 1
ATOM 3368 O O . GLN A 1 409 ? -53.090 -7.491 38.955 1.00 74.50 409 GLN A O 1
ATOM 3373 N N . GLU A 1 410 ? -51.571 -9.026 38.390 1.00 73.12 410 GLU A N 1
ATOM 3374 C CA . GLU A 1 410 ? -51.502 -9.688 39.701 1.00 73.12 410 GLU A CA 1
ATOM 3375 C C . GLU A 1 410 ? -50.926 -8.760 40.776 1.00 73.12 410 GLU A C 1
ATOM 3377 O O . GLU A 1 410 ? -51.482 -8.674 41.872 1.00 73.12 410 GLU A O 1
ATOM 3382 N N . ARG A 1 411 ? -49.871 -7.995 40.459 1.00 70.50 411 ARG A N 1
ATOM 3383 C CA . ARG A 1 411 ? -49.331 -6.948 41.340 1.00 70.50 411 ARG A CA 1
ATOM 3384 C C . ARG A 1 411 ? -50.375 -5.869 41.630 1.00 70.50 411 ARG A C 1
ATOM 3386 O O . ARG A 1 411 ? -50.569 -5.506 42.787 1.00 70.50 411 ARG A O 1
ATOM 3393 N N . ASP A 1 412 ? -51.062 -5.372 40.607 1.00 73.81 412 ASP A N 1
ATOM 3394 C CA . ASP A 1 412 ? -52.044 -4.289 40.734 1.00 73.81 412 ASP A CA 1
ATOM 3395 C C . ASP A 1 412 ? -53.361 -4.766 41.370 1.00 73.81 412 ASP A C 1
ATOM 3397 O O . ASP A 1 412 ? -54.076 -3.977 41.993 1.00 73.81 412 ASP A O 1
ATOM 3401 N N . LEU A 1 413 ? -53.678 -6.060 41.262 1.00 73.56 413 LEU A N 1
ATOM 3402 C CA . LEU A 1 413 ? -54.719 -6.727 42.040 1.00 73.56 413 LEU A CA 1
ATOM 3403 C C . LEU A 1 413 ? -54.291 -6.857 43.501 1.00 73.56 413 LEU A C 1
ATOM 3405 O O . LEU A 1 413 ? -55.048 -6.437 44.365 1.00 73.56 413 LEU A O 1
ATOM 3409 N N . ALA A 1 414 ? -53.079 -7.334 43.799 1.00 70.88 414 ALA A N 1
ATOM 3410 C CA . ALA A 1 414 ? -52.563 -7.416 45.166 1.00 70.88 414 ALA A CA 1
ATOM 3411 C C . ALA A 1 414 ? -52.462 -6.033 45.840 1.00 70.88 414 ALA A C 1
ATOM 3413 O O . ALA A 1 414 ? -52.749 -5.898 47.033 1.00 70.88 414 ALA A O 1
ATOM 3414 N N . GLU A 1 415 ? -52.121 -4.981 45.087 1.00 68.38 415 GLU A N 1
ATOM 3415 C CA . GLU A 1 415 ? -52.131 -3.612 45.601 1.00 68.38 415 GLU A CA 1
ATOM 3416 C C . GLU A 1 415 ? -53.559 -3.087 45.809 1.00 68.38 415 GLU A C 1
ATOM 3418 O O . GLU A 1 415 ? -53.830 -2.479 46.847 1.00 68.38 415 GLU A O 1
ATOM 3423 N N . ARG A 1 416 ? -54.503 -3.367 44.894 1.00 72.50 416 ARG A N 1
ATOM 3424 C CA . ARG A 1 416 ? -55.936 -3.101 45.125 1.00 72.50 416 ARG A CA 1
ATOM 3425 C C . ARG A 1 416 ? -56.444 -3.824 46.368 1.00 72.50 416 ARG A C 1
ATOM 3427 O O . ARG A 1 416 ? -57.109 -3.193 47.177 1.00 72.50 416 ARG A O 1
ATOM 3434 N N . ASP A 1 417 ? -56.086 -5.087 46.562 1.00 71.94 417 ASP A N 1
ATOM 3435 C CA . ASP A 1 417 ? -56.499 -5.915 47.697 1.00 71.94 417 ASP A CA 1
ATOM 3436 C C . ASP A 1 417 ? -55.924 -5.373 49.020 1.00 71.94 417 ASP A C 1
ATOM 3438 O O . ASP A 1 417 ? -56.616 -5.296 50.034 1.00 71.94 417 ASP A O 1
ATOM 3442 N N . SER A 1 418 ? -54.671 -4.903 49.003 1.00 67.81 418 SER A N 1
ATOM 3443 C CA . SER A 1 418 ? -54.025 -4.201 50.121 1.00 67.81 418 SER A CA 1
ATOM 3444 C C . SER A 1 418 ? -54.708 -2.861 50.438 1.00 67.81 418 SER A C 1
ATOM 3446 O O . SER A 1 418 ? -55.037 -2.577 51.595 1.00 67.81 418 SER A O 1
ATOM 3448 N N . ARG A 1 419 ? -55.004 -2.051 49.410 1.00 70.44 419 ARG A N 1
ATOM 3449 C CA . ARG A 1 419 ? -55.751 -0.787 49.535 1.00 70.44 419 ARG A CA 1
ATOM 3450 C C . ARG A 1 419 ? -57.181 -1.022 50.034 1.00 70.44 419 ARG A C 1
ATOM 3452 O O . ARG A 1 419 ? -57.650 -0.278 50.890 1.00 70.44 419 ARG A O 1
ATOM 3459 N N . GLU A 1 420 ? -57.868 -2.056 49.561 1.00 67.38 420 GLU A N 1
ATOM 3460 C CA . GLU A 1 420 ? -59.237 -2.374 49.969 1.00 67.38 420 GLU A CA 1
ATOM 3461 C C . GLU A 1 420 ? -59.286 -2.931 51.399 1.00 67.38 420 GLU A C 1
ATOM 3463 O O . GLU A 1 420 ? -60.142 -2.516 52.179 1.00 67.38 420 GLU A O 1
ATOM 3468 N N . LYS A 1 421 ? -58.314 -3.761 51.805 1.00 70.88 421 LYS A N 1
ATOM 3469 C CA . LYS A 1 421 ? -58.115 -4.153 53.212 1.00 70.88 421 LYS A CA 1
ATOM 3470 C C . LYS A 1 421 ? -57.880 -2.925 54.096 1.00 70.88 421 LYS A C 1
ATOM 3472 O O . LYS A 1 421 ? -58.554 -2.782 55.111 1.00 70.88 421 LYS A O 1
ATOM 3477 N N . LYS A 1 422 ? -57.024 -1.984 53.678 1.00 61.66 422 LYS A N 1
ATOM 3478 C CA . LYS A 1 422 ? -56.790 -0.708 54.385 1.00 61.66 422 LYS A CA 1
ATOM 3479 C C . LYS A 1 422 ? -58.068 0.139 54.509 1.00 61.66 422 LYS A C 1
ATOM 3481 O O . LYS A 1 422 ? -58.342 0.666 55.586 1.00 61.66 422 LYS A O 1
ATOM 3486 N N . THR A 1 423 ? -58.889 0.208 53.460 1.00 58.66 423 THR A N 1
ATOM 3487 C CA . THR A 1 423 ? -60.197 0.892 53.474 1.00 58.66 423 THR A CA 1
ATOM 3488 C C . THR A 1 423 ? -61.233 0.157 54.331 1.00 58.66 423 THR A C 1
ATOM 3490 O O . THR A 1 423 ? -62.014 0.803 55.027 1.00 58.66 423 THR A O 1
ATOM 3493 N N . LYS A 1 424 ? -61.221 -1.182 54.368 1.00 58.56 424 LYS A N 1
ATOM 3494 C CA . LYS A 1 424 ? -62.051 -1.990 55.277 1.00 58.56 424 LYS A CA 1
ATOM 3495 C C . LYS A 1 424 ? -61.665 -1.747 56.739 1.00 58.56 424 LYS A C 1
ATOM 3497 O O . LYS A 1 424 ? -62.561 -1.530 57.551 1.00 58.56 424 LYS A O 1
ATOM 3502 N N . THR A 1 425 ? -60.373 -1.650 57.068 1.00 54.28 425 THR A N 1
ATOM 3503 C CA . THR A 1 425 ? -59.916 -1.219 58.402 1.00 54.28 425 THR A CA 1
ATOM 3504 C C . THR A 1 425 ? -60.412 0.191 58.731 1.00 54.28 425 THR A C 1
ATOM 3506 O O . THR A 1 425 ? -60.994 0.396 59.793 1.00 54.28 425 THR A O 1
ATOM 3509 N N . LEU A 1 426 ? -60.271 1.150 57.807 1.00 56.94 426 LEU A N 1
ATOM 3510 C CA . LEU A 1 426 ? -60.748 2.527 57.998 1.00 56.94 426 LEU A CA 1
ATOM 3511 C C . LEU A 1 426 ? -62.271 2.594 58.227 1.00 56.94 426 LEU A C 1
ATOM 3513 O O . LEU A 1 426 ? -62.742 3.336 59.087 1.00 56.94 426 LEU A O 1
ATOM 3517 N N . ASN A 1 427 ? -63.044 1.780 57.503 1.00 52.69 427 ASN A N 1
ATOM 3518 C CA . ASN A 1 427 ? -64.495 1.686 57.656 1.00 52.69 427 ASN A CA 1
ATOM 3519 C C . ASN A 1 427 ? -64.923 0.969 58.944 1.00 52.69 427 ASN A C 1
ATOM 3521 O O . ASN A 1 427 ? -65.941 1.342 59.523 1.00 52.69 427 ASN A O 1
ATOM 3525 N N . LEU A 1 428 ? -64.148 0.003 59.446 1.00 54.56 428 LEU A N 1
ATOM 3526 C CA . LEU A 1 428 ? -64.369 -0.584 60.772 1.00 54.56 428 LEU A CA 1
ATOM 3527 C C . LEU A 1 428 ? -64.101 0.441 61.885 1.00 54.56 428 LEU A C 1
ATOM 3529 O O . LEU A 1 428 ? -64.906 0.545 62.812 1.00 54.56 428 LEU A O 1
ATOM 3533 N N . THR A 1 429 ? -63.060 1.271 61.755 1.00 52.25 429 THR A N 1
ATOM 3534 C CA . THR A 1 429 ? -62.827 2.411 62.658 1.00 52.25 429 THR A CA 1
ATOM 3535 C C . THR A 1 429 ? -63.977 3.420 62.585 1.00 52.25 429 THR A C 1
ATOM 3537 O O . THR A 1 429 ? -64.540 3.769 63.619 1.00 52.25 429 THR A O 1
ATOM 3540 N N . ASN A 1 430 ? -64.416 3.819 61.385 1.00 49.41 430 ASN A N 1
ATOM 3541 C CA . ASN A 1 430 ? -65.556 4.730 61.204 1.00 49.41 430 ASN A CA 1
ATOM 3542 C C . ASN A 1 430 ? -66.885 4.156 61.727 1.00 49.41 430 ASN A C 1
ATOM 3544 O O . ASN A 1 430 ? -67.707 4.906 62.248 1.00 49.41 430 ASN A O 1
ATOM 3548 N N . ASN A 1 431 ? -67.119 2.846 61.630 1.00 45.75 431 ASN A N 1
ATOM 3549 C CA . ASN A 1 431 ? -68.328 2.224 62.178 1.00 45.75 431 ASN A CA 1
ATOM 3550 C C . ASN A 1 431 ? -68.271 2.108 63.711 1.00 45.75 431 ASN A C 1
ATOM 3552 O O . ASN A 1 431 ? -69.287 2.315 64.371 1.00 45.75 431 ASN A O 1
ATOM 3556 N N . ARG A 1 432 ? -67.084 1.890 64.294 1.00 49.06 432 ARG A N 1
ATOM 3557 C CA . ARG A 1 432 ? -66.854 2.009 65.744 1.00 49.06 432 ARG A CA 1
ATOM 3558 C C . ARG A 1 432 ? -67.052 3.454 66.232 1.00 49.06 432 ARG A C 1
ATOM 3560 O O . ARG A 1 432 ? -67.668 3.648 67.276 1.00 49.06 432 ARG A O 1
ATOM 3567 N N . GLN A 1 433 ? -66.640 4.449 65.441 1.00 45.81 433 GLN A N 1
ATOM 3568 C CA . GLN A 1 433 ? -66.917 5.874 65.674 1.00 45.81 433 GLN A CA 1
ATOM 3569 C C . GLN A 1 433 ? -68.433 6.165 65.659 1.00 45.81 433 GLN A C 1
ATOM 3571 O O . GLN A 1 433 ? -68.950 6.798 66.576 1.00 45.81 433 GLN A O 1
ATOM 3576 N N . LYS A 1 434 ? -69.155 5.651 64.649 1.00 45.25 434 LYS A N 1
ATOM 3577 C CA . LYS A 1 434 ? -70.613 5.817 64.488 1.00 45.25 434 LYS A CA 1
ATOM 3578 C C . LYS A 1 434 ? -71.435 5.133 65.582 1.00 45.25 434 LYS A C 1
ATOM 3580 O O . LYS A 1 434 ? -72.467 5.661 65.976 1.00 45.25 434 LYS A O 1
ATOM 3585 N N . SER A 1 435 ? -70.993 3.977 66.079 1.00 41.12 435 SER A N 1
ATOM 3586 C CA . SER A 1 435 ? -71.716 3.264 67.140 1.00 41.12 435 SER A CA 1
ATOM 3587 C C . SER A 1 435 ? -71.650 3.989 68.489 1.00 41.12 435 SER A C 1
ATOM 3589 O O . SER A 1 435 ? -72.608 3.908 69.258 1.00 41.12 435 SER A O 1
ATOM 3591 N N . LEU A 1 436 ? -70.553 4.703 68.778 1.00 44.00 436 LEU A N 1
ATOM 3592 C CA . LEU A 1 436 ? -70.439 5.535 69.982 1.00 44.00 436 LEU A CA 1
ATOM 3593 C C . LEU A 1 436 ? -71.341 6.776 69.899 1.00 44.00 436 LEU A C 1
ATOM 3595 O O . LEU A 1 436 ? -72.042 7.088 70.863 1.00 44.00 436 LEU A O 1
ATOM 3599 N N . THR A 1 437 ? -71.388 7.449 68.743 1.00 43.84 437 THR A N 1
ATOM 3600 C CA . THR A 1 437 ? -72.193 8.671 68.576 1.00 43.84 437 THR A CA 1
ATOM 3601 C C . THR A 1 437 ? -73.704 8.434 68.622 1.00 43.84 437 THR A C 1
ATOM 3603 O O . THR A 1 437 ? -74.439 9.350 68.973 1.00 43.84 437 THR A O 1
ATOM 3606 N N . THR A 1 438 ? -74.196 7.214 68.378 1.00 45.41 438 THR A N 1
ATOM 3607 C CA . THR A 1 438 ? -75.625 6.883 68.561 1.00 45.41 438 THR A CA 1
ATOM 3608 C C . THR A 1 438 ? -76.074 6.663 70.012 1.00 45.41 438 THR A C 1
ATOM 3610 O O . THR A 1 438 ? -77.278 6.566 70.241 1.00 45.41 438 THR A O 1
ATOM 3613 N N . SER A 1 439 ? -75.160 6.569 70.989 1.00 42.91 439 SER A N 1
ATOM 3614 C CA . SER A 1 439 ? -75.512 6.205 72.378 1.00 42.91 439 SER A CA 1
ATOM 3615 C C . SER A 1 439 ? -75.386 7.334 73.405 1.00 42.91 439 SER A C 1
ATOM 3617 O O . SER A 1 439 ? -75.902 7.181 74.505 1.00 42.91 439 SER A O 1
ATOM 3619 N N . GLN A 1 440 ? -74.695 8.435 73.094 1.00 42.03 440 GLN A N 1
ATOM 3620 C CA . GLN A 1 440 ? -74.356 9.485 74.074 1.00 42.03 440 GLN A CA 1
ATOM 3621 C C . GLN A 1 440 ? -75.054 10.829 73.801 1.00 42.03 440 GLN A C 1
ATOM 3623 O O . GLN A 1 440 ? -74.623 11.866 74.293 1.00 42.03 440 GLN A O 1
ATOM 3628 N N . GLN A 1 441 ? -76.137 10.813 73.017 1.00 42.88 441 GLN A N 1
ATOM 3629 C CA . GLN A 1 441 ? -76.857 12.017 72.583 1.00 42.88 441 GLN A CA 1
ATOM 3630 C C . GLN A 1 441 ? -78.384 11.897 72.762 1.00 42.88 441 GLN A C 1
ATOM 3632 O O . GLN A 1 441 ? -79.164 12.405 71.960 1.00 42.88 441 GLN A O 1
ATOM 3637 N N . ARG A 1 442 ? -78.806 11.190 73.821 1.00 46.00 442 ARG A N 1
ATOM 3638 C CA . ARG A 1 442 ? -80.198 11.146 74.316 1.00 46.00 442 ARG A CA 1
ATOM 3639 C C . ARG A 1 442 ? -80.372 11.667 75.745 1.00 46.00 442 ARG A C 1
ATOM 3641 O O . ARG A 1 442 ? -81.454 12.130 76.072 1.00 46.00 442 ARG A O 1
ATOM 3648 N N . ASP A 1 443 ? -79.314 11.654 76.557 1.00 43.97 443 ASP A N 1
ATOM 3649 C CA . ASP A 1 443 ? -79.452 11.710 78.020 1.00 43.97 443 ASP A CA 1
ATOM 3650 C C . ASP A 1 443 ? -78.989 13.052 78.641 1.00 43.97 443 ASP A C 1
ATOM 3652 O O . ASP A 1 443 ? -78.797 13.126 79.853 1.00 43.97 443 ASP A O 1
ATOM 3656 N N . LEU A 1 444 ? -78.760 14.108 77.837 1.00 41.78 444 LEU A N 1
ATOM 3657 C CA . LEU A 1 444 ? -78.155 15.370 78.320 1.00 41.78 444 LEU A CA 1
ATOM 3658 C C . LEU A 1 444 ? -78.834 16.690 77.889 1.00 41.78 444 LEU A C 1
ATOM 3660 O O . LEU A 1 444 ? -78.364 17.746 78.298 1.00 41.78 444 LEU A O 1
ATOM 3664 N N . ASP A 1 445 ? -79.937 16.660 77.133 1.00 40.34 445 ASP A N 1
ATOM 3665 C CA . ASP A 1 445 ? -80.750 17.867 76.841 1.00 40.34 445 ASP A CA 1
ATOM 3666 C C . ASP A 1 445 ? -82.057 17.932 77.671 1.00 40.34 445 ASP A C 1
ATOM 3668 O O . ASP A 1 445 ? -82.748 18.948 77.671 1.00 40.34 445 ASP A O 1
ATOM 3672 N N . ASP A 1 446 ? -82.391 16.876 78.424 1.00 42.12 446 ASP A N 1
ATOM 3673 C CA . ASP A 1 446 ? -83.755 16.632 78.934 1.00 42.12 446 ASP A CA 1
ATOM 3674 C C . ASP A 1 446 ? -84.034 17.158 80.366 1.00 42.12 446 ASP A C 1
ATOM 3676 O O . ASP A 1 446 ? -85.096 16.882 80.923 1.00 42.12 446 ASP A O 1
ATOM 3680 N N . LEU A 1 447 ? -83.099 17.887 81.012 1.00 40.84 447 LEU A N 1
ATOM 3681 C CA . LEU A 1 447 ? -83.223 18.211 82.454 1.00 40.84 447 LEU A CA 1
ATOM 3682 C C . LEU A 1 447 ? -82.825 19.622 82.956 1.00 40.84 447 LEU A C 1
ATOM 3684 O O . LEU A 1 447 ? -82.817 19.820 84.171 1.00 40.84 447 LEU A O 1
ATOM 3688 N N . ILE A 1 448 ? -82.557 20.631 82.108 1.00 34.56 448 ILE A N 1
ATOM 3689 C CA . ILE A 1 448 ? -82.524 22.049 82.568 1.00 34.56 448 ILE A CA 1
ATOM 3690 C C . ILE A 1 448 ? -83.238 23.010 81.598 1.00 34.56 448 ILE A C 1
ATOM 3692 O O . ILE A 1 448 ? -82.646 23.935 81.049 1.00 34.56 448 ILE A O 1
ATOM 3696 N N . SER A 1 449 ? -84.551 22.833 81.453 1.00 35.28 449 SER A N 1
ATOM 3697 C CA . SER A 1 449 ? -85.531 23.921 81.630 1.00 35.28 449 SER A CA 1
ATOM 3698 C C . SER A 1 449 ? -86.938 23.328 81.645 1.00 35.28 449 SER A C 1
ATOM 3700 O O . SER A 1 449 ? -87.371 22.720 80.672 1.00 35.28 449 SER A O 1
ATOM 3702 N N . SER A 1 450 ? -87.669 23.484 82.747 1.00 39.72 450 SER A N 1
ATOM 3703 C CA . SER A 1 450 ? -89.010 22.908 82.873 1.00 39.72 450 SER A CA 1
ATOM 3704 C C . SER A 1 450 ? -90.049 23.692 82.067 1.00 39.72 450 SER A C 1
ATOM 3706 O O . SER A 1 450 ? -90.320 24.838 82.426 1.00 39.72 450 SER A O 1
ATOM 3708 N N . LYS A 1 451 ? -90.709 23.009 81.118 1.00 36.25 451 LYS A N 1
ATOM 3709 C CA . LYS A 1 451 ? -91.899 23.453 80.359 1.00 36.25 451 LYS A CA 1
ATOM 3710 C C . LYS A 1 451 ? -91.679 24.650 79.405 1.00 36.25 451 LYS A C 1
ATOM 3712 O O . LYS A 1 451 ? -90.850 25.513 79.658 1.00 36.25 451 LYS A O 1
ATOM 3717 N N . ASP A 1 452 ? -92.371 24.745 78.268 1.00 32.88 452 ASP A N 1
ATOM 3718 C CA . ASP A 1 452 ? -93.566 24.011 77.807 1.00 32.88 452 ASP A CA 1
ATOM 3719 C C . ASP A 1 452 ? -93.359 23.268 76.471 1.00 32.88 452 ASP A C 1
ATOM 3721 O O . ASP A 1 452 ? -92.584 23.688 75.612 1.00 32.88 452 ASP A O 1
ATOM 3725 N N . ASP A 1 453 ? -94.126 22.192 76.268 1.00 31.98 453 ASP A N 1
ATOM 3726 C CA . ASP A 1 453 ? -94.312 21.566 74.957 1.00 31.98 453 ASP A CA 1
ATOM 3727 C C . ASP A 1 453 ? -95.112 22.475 74.009 1.00 31.98 453 ASP A C 1
ATOM 3729 O O . ASP A 1 453 ? -96.180 22.965 74.376 1.00 31.98 453 ASP A O 1
ATOM 3733 N N . VAL A 1 454 ? -94.666 22.598 72.752 1.00 34.38 454 VAL A N 1
ATOM 3734 C CA . VAL A 1 454 ? -95.420 22.149 71.555 1.00 34.38 454 VAL A CA 1
ATOM 3735 C C . VAL A 1 454 ? -94.654 22.492 70.264 1.00 34.38 454 VAL A C 1
ATOM 3737 O O . VAL A 1 454 ? -94.541 23.640 69.856 1.00 34.38 454 VAL A O 1
ATOM 3740 N N . GLY A 1 455 ? -94.223 21.444 69.556 1.00 43.34 455 GLY A N 1
ATOM 3741 C CA . GLY A 1 455 ? -94.338 21.349 68.094 1.00 43.34 455 GLY A CA 1
ATOM 3742 C C . GLY A 1 455 ? -93.458 22.215 67.169 1.00 43.34 455 GLY A C 1
ATOM 3743 O O . GLY A 1 455 ? -93.812 23.332 66.818 1.00 43.34 455 GLY A O 1
ATOM 3744 N N . LYS A 1 456 ? -92.500 21.538 66.512 1.00 44.50 456 LYS A N 1
ATOM 3745 C CA . LYS A 1 456 ? -92.069 21.789 65.112 1.00 44.50 456 LYS A CA 1
ATOM 3746 C C . LYS A 1 456 ? -91.259 23.071 64.812 1.00 44.50 456 LYS A C 1
ATOM 3748 O O . LYS A 1 456 ? -91.645 23.857 63.952 1.00 44.50 456 LYS A O 1
ATOM 3753 N N . SER A 1 457 ? -90.050 23.189 65.366 1.00 42.47 457 SER A N 1
ATOM 3754 C CA . SER A 1 457 ? -88.971 23.962 64.716 1.00 42.47 457 SER A CA 1
ATOM 3755 C C . SER A 1 457 ? -87.597 23.348 65.006 1.00 42.47 457 SER A C 1
ATOM 3757 O O . SER A 1 457 ? -86.932 23.699 65.976 1.00 42.47 457 SER A O 1
ATOM 3759 N N . ILE A 1 458 ? -87.198 22.348 64.209 1.00 43.41 458 ILE A N 1
ATOM 3760 C CA . ILE A 1 458 ? -85.954 21.587 64.406 1.00 43.41 458 ILE A CA 1
ATOM 3761 C C . ILE A 1 458 ? -85.310 21.300 63.044 1.00 43.41 458 ILE A C 1
ATOM 3763 O O . ILE A 1 458 ? -85.890 20.553 62.261 1.00 43.41 458 ILE A O 1
ATOM 3767 N N . MET A 1 459 ? -84.124 21.879 62.791 1.00 45.19 459 MET A N 1
ATOM 3768 C CA . MET A 1 459 ? -82.924 21.201 62.236 1.00 45.19 459 MET A CA 1
ATOM 3769 C C . MET A 1 459 ? -81.779 22.156 61.822 1.00 45.19 459 MET A C 1
ATOM 3771 O O . MET A 1 459 ? -80.659 21.682 61.662 1.00 45.19 459 MET A O 1
ATOM 3775 N N . ALA A 1 460 ? -82.009 23.466 61.649 1.00 48.81 460 ALA A N 1
ATOM 3776 C CA . ALA A 1 460 ? -81.076 24.317 60.886 1.00 48.81 460 ALA A CA 1
ATOM 3777 C C . ALA A 1 460 ? -80.055 25.174 61.678 1.00 48.81 460 ALA A C 1
ATOM 3779 O O . ALA A 1 460 ? -78.972 25.432 61.160 1.00 48.81 460 ALA A O 1
ATOM 3780 N N . GLU A 1 461 ? -80.359 25.652 62.895 1.00 46.94 461 GLU A N 1
ATOM 3781 C CA . GLU A 1 461 ? -79.774 26.930 63.371 1.00 46.94 461 GLU A CA 1
ATOM 3782 C C . GLU A 1 461 ? -79.065 26.896 64.748 1.00 46.94 461 GLU A C 1
ATOM 3784 O O . GLU A 1 461 ? -79.258 27.765 65.596 1.00 46.94 461 GLU A O 1
ATOM 3789 N N . ARG A 1 462 ? -78.197 25.899 64.992 1.00 50.56 462 ARG A N 1
ATOM 3790 C CA . ARG A 1 462 ? -77.241 25.926 66.134 1.00 50.56 462 ARG A CA 1
ATOM 3791 C C . ARG A 1 462 ? -75.776 25.605 65.805 1.00 50.56 462 ARG A C 1
ATOM 3793 O O . ARG A 1 462 ? -74.907 25.917 66.609 1.00 50.56 462 ARG A O 1
ATOM 3800 N N . ALA A 1 463 ? -75.467 25.078 64.619 1.00 51.50 463 ALA A N 1
ATOM 3801 C CA . ALA A 1 463 ? -74.136 24.542 64.295 1.00 51.50 463 ALA A CA 1
ATOM 3802 C C . ALA A 1 463 ? -72.975 25.567 64.248 1.00 51.50 463 ALA A C 1
ATOM 3804 O O . ALA A 1 463 ? -71.819 25.161 64.197 1.00 51.50 463 ALA A O 1
ATOM 3805 N N . ILE A 1 464 ? -73.257 26.876 64.243 1.00 55.50 464 ILE A N 1
ATOM 3806 C CA . ILE A 1 464 ? -72.245 27.922 63.999 1.00 55.50 464 ILE A CA 1
ATOM 3807 C C . ILE A 1 464 ? -71.635 28.492 65.297 1.00 55.50 464 ILE A C 1
ATOM 3809 O O . ILE A 1 464 ? -70.486 28.919 65.278 1.00 55.50 464 ILE A O 1
ATOM 3813 N N . LYS A 1 465 ? -72.345 28.483 66.439 1.00 52.34 465 LYS A N 1
ATOM 3814 C CA . LYS A 1 465 ? -71.879 29.182 67.661 1.00 52.34 465 LYS A CA 1
ATOM 3815 C C . LYS A 1 465 ? -71.004 28.366 68.618 1.00 52.34 465 LYS A C 1
ATOM 3817 O O . LYS A 1 465 ? -70.263 28.965 69.393 1.00 52.34 465 LYS A O 1
ATOM 3822 N N . ASP A 1 466 ? -71.037 27.036 68.555 1.00 47.91 466 ASP A N 1
ATOM 3823 C CA . ASP A 1 466 ? -70.196 26.193 69.422 1.00 47.91 466 ASP A CA 1
ATOM 3824 C C . ASP A 1 466 ? -68.757 26.013 68.898 1.00 47.91 466 ASP A C 1
ATOM 3826 O O . ASP A 1 466 ? -67.864 25.654 69.669 1.00 47.91 466 ASP A O 1
ATOM 3830 N N . ALA A 1 467 ? -68.500 26.309 67.617 1.00 54.28 467 ALA A N 1
ATOM 3831 C CA . ALA A 1 467 ? -67.173 26.201 67.003 1.00 54.28 467 ALA A CA 1
ATOM 3832 C C . ALA A 1 467 ? -66.148 27.168 67.634 1.00 54.28 467 ALA A C 1
ATOM 3834 O O . ALA A 1 467 ? -65.055 26.753 68.035 1.00 54.28 467 ALA A O 1
ATOM 3835 N N . ASP A 1 468 ? -66.525 28.439 67.804 1.00 47.41 468 ASP A N 1
ATOM 3836 C CA . ASP A 1 468 ? -65.671 29.439 68.457 1.00 47.41 468 ASP A CA 1
ATOM 3837 C C . ASP A 1 468 ? -65.438 29.088 69.934 1.00 47.41 468 ASP A C 1
ATOM 3839 O O . ASP A 1 468 ? -64.303 29.107 70.418 1.00 47.41 468 ASP A O 1
ATOM 3843 N N . MET A 1 469 ? -66.498 28.686 70.649 1.00 50.91 469 MET A N 1
ATOM 3844 C CA . MET A 1 469 ? -66.407 28.406 72.084 1.00 50.91 469 MET A CA 1
ATOM 3845 C C . MET A 1 469 ? -65.524 27.188 72.393 1.00 50.91 469 MET A C 1
ATOM 3847 O O . MET A 1 469 ? -64.808 27.210 73.394 1.00 50.91 469 MET A O 1
ATOM 3851 N N . GLN A 1 470 ? -65.509 26.151 71.545 1.00 55.62 470 GLN A N 1
ATOM 3852 C CA . GLN A 1 470 ? -64.592 25.013 71.713 1.00 55.62 470 GLN A CA 1
ATOM 3853 C C . GLN A 1 470 ? -63.132 25.371 71.405 1.00 55.62 470 GLN A C 1
ATOM 3855 O O . GLN A 1 470 ? -62.229 24.846 72.057 1.00 55.62 470 GLN A O 1
ATOM 3860 N N . THR A 1 471 ? -62.883 26.321 70.500 1.00 55.72 471 THR A N 1
ATOM 3861 C CA . THR A 1 471 ? -61.524 26.821 70.227 1.00 55.72 471 THR A CA 1
ATOM 3862 C C . THR A 1 471 ? -60.946 27.537 71.456 1.00 55.72 471 THR A C 1
ATOM 3864 O O . THR A 1 471 ? -59.811 27.271 71.855 1.00 55.72 471 THR A O 1
ATOM 3867 N N . THR A 1 472 ? -61.751 28.353 72.152 1.00 52.16 472 THR A N 1
ATOM 3868 C CA . THR A 1 472 ? -61.362 28.931 73.457 1.00 52.16 472 THR A CA 1
ATOM 3869 C C . THR A 1 472 ? -61.249 27.869 74.560 1.00 52.16 472 THR A C 1
ATOM 3871 O O . THR A 1 472 ? -60.442 28.007 75.482 1.00 52.16 472 THR A O 1
ATOM 3874 N N . ARG A 1 473 ? -62.043 26.791 74.488 1.00 54.91 473 ARG A N 1
ATOM 3875 C CA . ARG A 1 473 ? -62.029 25.702 75.478 1.00 54.91 473 ARG A CA 1
ATOM 3876 C C . ARG A 1 473 ? -60.776 24.838 75.384 1.00 54.91 473 ARG A C 1
ATOM 3878 O O . ARG A 1 473 ? -60.268 24.451 76.426 1.00 54.91 473 ARG A O 1
ATOM 3885 N N . LEU A 1 474 ? -60.243 24.598 74.185 1.00 55.81 474 LEU A N 1
ATOM 3886 C CA . LEU A 1 474 ? -58.954 23.919 73.995 1.00 55.81 474 LEU A CA 1
ATOM 3887 C C . LEU A 1 474 ? -57.785 24.734 74.561 1.00 55.81 474 LEU A C 1
ATOM 3889 O O . LEU A 1 474 ? -56.956 24.176 75.273 1.00 55.81 474 LEU A O 1
ATOM 3893 N N . GLN A 1 475 ? -57.762 26.054 74.335 1.00 55.88 475 GLN A N 1
ATOM 3894 C CA . GLN A 1 475 ? -56.760 26.931 74.956 1.00 55.88 475 GLN A CA 1
ATOM 3895 C C . GLN A 1 475 ? -56.844 26.904 76.489 1.00 55.88 475 GLN A C 1
ATOM 3897 O O . GLN A 1 475 ? -55.810 26.811 77.148 1.00 55.88 475 GLN A O 1
ATOM 3902 N N . LYS A 1 476 ? -58.058 26.910 77.061 1.00 55.22 476 LYS A N 1
ATOM 3903 C CA . LYS A 1 476 ? -58.235 26.732 78.510 1.00 55.22 476 LYS A CA 1
ATOM 3904 C C . LYS A 1 476 ? -57.814 25.353 78.999 1.00 55.22 476 LYS A C 1
ATOM 3906 O O . LYS A 1 476 ? -57.101 25.296 79.983 1.00 55.22 476 LYS A O 1
ATOM 3911 N N . LEU A 1 477 ? -58.175 24.269 78.314 1.00 58.16 477 LEU A N 1
ATOM 3912 C CA . LEU A 1 477 ? -57.836 22.914 78.758 1.00 58.16 477 LEU A CA 1
ATOM 3913 C C . LEU A 1 477 ? -56.321 22.648 78.714 1.00 58.16 477 LEU A C 1
ATOM 3915 O O . LEU A 1 477 ? -55.810 21.880 79.522 1.00 58.16 477 LEU A O 1
ATOM 3919 N N . GLN A 1 478 ? -55.598 23.314 77.809 1.00 57.09 478 GLN A N 1
ATOM 3920 C CA . GLN A 1 478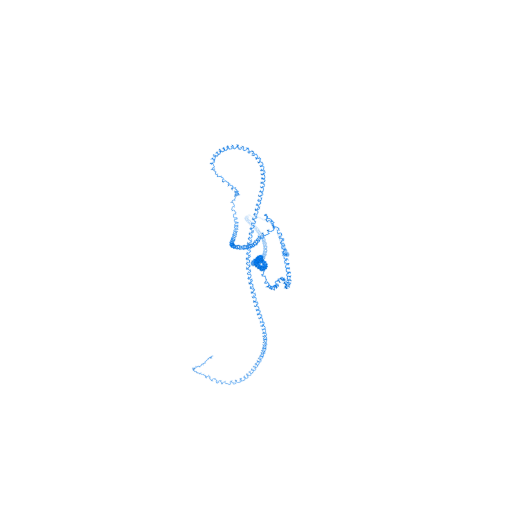 ? -54.136 23.315 77.786 1.00 57.09 478 GLN A CA 1
ATOM 3921 C C . GLN A 1 478 ? -53.555 24.129 78.959 1.00 57.09 478 GLN A C 1
ATOM 3923 O O . GLN A 1 478 ? -52.658 23.648 79.646 1.00 57.09 478 GLN A O 1
ATOM 3928 N N . GLN A 1 479 ? -54.132 25.296 79.270 1.00 62.75 479 GLN A N 1
ATOM 3929 C CA . GLN A 1 479 ? -53.796 26.068 80.476 1.00 62.75 479 GLN A CA 1
ATOM 3930 C C . GLN A 1 479 ? -54.091 25.299 81.776 1.00 62.75 479 GLN A C 1
ATOM 3932 O O . GLN A 1 479 ? -53.282 25.323 82.699 1.00 62.75 479 GLN A O 1
ATOM 3937 N N . ASP A 1 480 ? -55.220 24.592 81.839 1.00 60.50 480 ASP A N 1
ATOM 3938 C CA . ASP A 1 480 ? -55.620 23.744 82.961 1.00 60.50 480 ASP A CA 1
ATOM 3939 C C . ASP A 1 480 ? -54.681 22.534 83.093 1.00 60.50 480 ASP A C 1
ATOM 3941 O O . ASP A 1 480 ? -54.379 22.129 84.210 1.00 60.50 480 ASP A O 1
ATOM 3945 N N . TYR A 1 481 ? -54.170 21.978 81.988 1.00 66.62 481 TYR A N 1
ATOM 3946 C CA . TYR A 1 481 ? -53.175 20.900 82.010 1.00 66.62 481 TYR A CA 1
ATOM 3947 C C . TYR A 1 481 ? -51.823 21.379 82.560 1.00 66.62 481 TYR A C 1
ATOM 3949 O O . TYR A 1 481 ? -51.286 20.753 83.473 1.00 66.62 481 TYR A O 1
ATOM 3957 N N . ASP A 1 482 ? -51.312 22.521 82.094 1.00 68.19 482 ASP A N 1
ATOM 3958 C CA . ASP A 1 482 ? -50.059 23.106 82.601 1.00 68.19 482 ASP A CA 1
ATOM 3959 C C . ASP A 1 482 ? -50.200 23.578 84.069 1.00 68.19 482 ASP A C 1
ATOM 3961 O O . ASP A 1 482 ? -49.264 23.479 84.872 1.00 68.19 482 ASP A O 1
ATOM 3965 N N . TYR A 1 483 ? -51.400 24.021 84.464 1.00 69.69 483 TYR A N 1
ATOM 3966 C CA . TYR A 1 483 ? -51.751 24.334 85.852 1.00 69.69 483 TYR A CA 1
ATOM 3967 C C . TYR A 1 483 ? -51.874 23.074 86.726 1.00 69.69 483 TYR A C 1
ATOM 3969 O O . TYR A 1 483 ? -51.442 23.079 87.876 1.00 69.69 483 TYR A O 1
ATOM 3977 N N . GLN A 1 484 ? -52.406 21.964 86.208 1.00 66.75 484 GLN A N 1
ATOM 3978 C CA . GLN A 1 484 ? -52.389 20.671 86.904 1.00 66.75 484 GLN A CA 1
ATOM 3979 C C . GLN A 1 484 ? -50.965 20.112 87.020 1.00 66.75 484 GLN A C 1
ATOM 3981 O O . GLN A 1 484 ? -50.634 19.538 88.053 1.00 66.75 484 GLN A O 1
ATOM 3986 N N . LEU A 1 485 ? -50.100 20.329 86.025 1.00 71.00 485 LEU A N 1
ATOM 3987 C CA . LEU A 1 485 ? -48.700 19.905 86.068 1.00 71.00 485 LEU A CA 1
ATOM 3988 C C . LEU A 1 485 ? -47.916 20.677 87.142 1.00 71.00 485 LEU A C 1
ATOM 3990 O O . LEU A 1 485 ? -47.272 20.064 87.990 1.00 71.00 485 LEU A O 1
ATOM 3994 N N . THR A 1 486 ? -48.053 22.005 87.190 1.00 71.31 486 THR A N 1
ATOM 3995 C CA . THR A 1 486 ? -47.433 22.829 88.246 1.00 71.31 486 THR A CA 1
ATOM 3996 C C . THR A 1 486 ? -48.049 22.595 89.630 1.00 71.31 486 THR A C 1
ATOM 3998 O O . THR A 1 486 ? -47.315 22.584 90.618 1.00 71.31 486 THR A O 1
ATOM 4001 N N . ASN A 1 487 ? -49.355 22.315 89.736 1.00 70.12 487 ASN A N 1
ATOM 4002 C CA . ASN A 1 487 ? -49.958 21.844 90.991 1.00 70.12 487 ASN A CA 1
ATOM 4003 C C . ASN A 1 487 ? -49.440 20.457 91.401 1.00 70.12 487 ASN A C 1
ATOM 4005 O O . ASN A 1 487 ? -49.268 20.215 92.590 1.00 70.12 487 ASN A O 1
ATOM 4009 N N . TYR A 1 488 ? -49.165 19.549 90.459 1.00 67.62 488 TYR A N 1
ATOM 4010 C CA . TYR A 1 488 ? -48.585 18.235 90.751 1.00 67.62 488 TYR A CA 1
ATOM 4011 C C . TYR A 1 488 ? -47.135 18.360 91.236 1.00 67.62 488 TYR A C 1
ATOM 4013 O O . TYR A 1 488 ? -46.758 17.713 92.210 1.00 67.62 488 TYR A O 1
ATOM 4021 N N . GLU A 1 489 ? -46.337 19.244 90.633 1.00 73.00 489 GLU A N 1
ATOM 4022 C CA . GLU A 1 489 ? -44.983 19.564 91.103 1.00 73.00 489 GLU A CA 1
ATOM 4023 C C . GLU A 1 489 ? -44.994 20.228 92.491 1.00 73.00 489 GLU A C 1
ATOM 4025 O O . GLU A 1 489 ? -44.234 19.812 93.368 1.00 73.00 489 GLU A O 1
ATOM 4030 N N . GLN A 1 490 ? -45.901 21.182 92.743 1.00 67.75 490 GLN A N 1
ATOM 4031 C CA . GLN A 1 490 ? -46.083 21.775 94.075 1.00 67.75 490 GLN A CA 1
ATOM 4032 C C . GLN A 1 490 ? -46.582 20.757 95.106 1.00 67.75 490 GLN A C 1
ATOM 4034 O O . GLN A 1 490 ? -46.071 20.733 96.222 1.00 67.75 490 GLN A O 1
ATOM 4039 N N . LEU A 1 491 ? -47.526 19.882 94.751 1.00 68.00 491 LEU A N 1
ATOM 4040 C CA . LEU A 1 491 ? -48.037 18.839 95.643 1.00 68.00 491 LEU A CA 1
ATOM 4041 C C . LEU A 1 491 ? -46.963 17.790 95.955 1.00 68.00 491 LEU A C 1
ATOM 4043 O O . LEU A 1 491 ? -46.894 17.317 97.083 1.00 68.00 491 LEU A O 1
ATOM 4047 N N . ASN A 1 492 ? -46.093 17.459 94.998 1.00 73.88 492 ASN A N 1
ATOM 4048 C CA . ASN A 1 492 ? -44.972 16.543 95.204 1.00 73.88 492 ASN A CA 1
ATOM 4049 C C . ASN A 1 492 ? -43.871 17.189 96.074 1.00 73.88 492 ASN A C 1
ATOM 4051 O O . ASN A 1 492 ? -43.314 16.534 96.954 1.00 73.88 492 ASN A O 1
ATOM 4055 N N . ALA A 1 493 ? -43.615 18.494 95.916 1.00 73.25 493 ALA A N 1
ATOM 4056 C CA . ALA A 1 493 ? -42.745 19.258 96.815 1.00 73.25 493 ALA A CA 1
ATOM 4057 C C . ALA A 1 493 ? -43.324 19.359 98.241 1.00 73.25 493 ALA A C 1
ATOM 4059 O O . ALA A 1 493 ? -42.609 19.127 99.216 1.00 73.25 493 ALA A O 1
ATOM 4060 N N . ASP A 1 494 ? -44.625 19.621 98.382 1.00 68.94 494 ASP A N 1
ATOM 4061 C CA . ASP A 1 494 ? -45.313 19.655 99.677 1.00 68.94 494 ASP A CA 1
ATOM 4062 C C . ASP A 1 494 ? -45.416 18.252 100.306 1.00 68.94 494 ASP A C 1
ATOM 4064 O O . ASP A 1 494 ? -45.310 18.097 101.519 1.00 68.94 494 ASP A O 1
ATOM 4068 N N . GLN A 1 495 ? -45.507 17.192 99.499 1.00 68.38 495 GLN A N 1
ATOM 4069 C CA . GLN A 1 495 ? -45.423 15.802 99.954 1.00 68.38 495 GLN A CA 1
ATOM 4070 C C . GLN A 1 495 ? -44.006 15.440 100.433 1.00 68.38 495 GLN A C 1
ATOM 4072 O O . GLN A 1 495 ? -43.872 14.751 101.445 1.00 68.38 495 GLN A O 1
ATOM 4077 N N . GLN A 1 496 ? -42.947 15.936 99.783 1.00 69.50 496 GLN A N 1
ATOM 4078 C CA . GLN A 1 496 ? -41.572 15.814 100.290 1.00 69.50 496 GLN A CA 1
ATOM 4079 C C . GLN A 1 496 ? -41.364 16.625 101.582 1.00 69.50 496 GLN A C 1
ATOM 4081 O O . GLN A 1 496 ? -40.723 16.127 102.509 1.00 69.50 496 GLN A O 1
ATOM 4086 N N . SER A 1 497 ? -41.970 17.813 101.691 1.00 70.12 497 SER A N 1
ATOM 4087 C CA . SER A 1 497 ? -41.988 18.615 102.923 1.00 70.12 497 SER A CA 1
ATOM 4088 C C . SER A 1 497 ? -42.680 17.868 104.072 1.00 70.12 497 SER A C 1
ATOM 4090 O O . SER A 1 497 ? -42.076 17.624 105.117 1.00 70.12 497 SER A O 1
ATOM 4092 N N . ARG A 1 498 ? -43.901 17.368 103.849 1.00 72.19 498 ARG A N 1
ATOM 4093 C CA . ARG A 1 498 ? -44.664 16.585 104.836 1.00 72.19 498 ARG A CA 1
ATOM 4094 C C . ARG A 1 498 ? -44.003 15.255 105.198 1.00 72.19 498 ARG A C 1
ATOM 4096 O O . ARG A 1 498 ? -44.189 14.788 106.314 1.00 72.19 498 ARG A O 1
ATOM 4103 N N . LEU A 1 499 ? -43.203 14.647 104.316 1.00 65.69 499 LEU A N 1
ATOM 4104 C CA . LEU A 1 499 ? -42.370 13.480 104.652 1.00 65.69 499 LEU A CA 1
ATOM 4105 C C . LEU A 1 499 ? -41.167 13.836 105.548 1.00 65.69 499 LEU A C 1
ATOM 4107 O O . LEU A 1 499 ? -40.678 12.970 106.276 1.00 65.69 499 LEU A O 1
ATOM 4111 N N . SER A 1 500 ? -40.713 15.092 105.537 1.00 63.72 500 SER A N 1
ATOM 4112 C CA . SER A 1 500 ? -39.748 15.625 106.507 1.00 63.72 500 SER A CA 1
ATOM 4113 C C . SER A 1 500 ? -40.420 15.899 107.860 1.00 63.72 500 SER A C 1
ATOM 4115 O O . SER A 1 500 ? -39.945 15.435 108.898 1.00 63.72 500 SER A O 1
ATOM 4117 N N . GLU A 1 501 ? -41.585 16.559 107.854 1.00 66.88 501 GLU A N 1
ATOM 4118 C CA . GLU A 1 501 ? -42.366 16.823 109.071 1.00 66.88 501 GLU A CA 1
ATOM 4119 C C . GLU A 1 501 ? -42.855 15.533 109.746 1.00 66.88 501 GLU A C 1
ATOM 4121 O O . GLU A 1 501 ? -42.767 15.410 110.965 1.00 66.88 501 GLU A O 1
ATOM 4126 N N . LEU A 1 502 ? -43.313 14.534 108.980 1.00 61.91 502 LEU A N 1
ATOM 4127 C CA . LEU A 1 502 ? -43.736 13.240 109.524 1.00 61.91 502 LEU A CA 1
ATOM 4128 C C . LEU A 1 502 ? -42.581 12.468 110.167 1.00 61.91 502 LEU A C 1
ATOM 4130 O O . LEU A 1 502 ? -42.814 11.797 111.168 1.00 61.91 502 LEU A O 1
ATOM 4134 N N . LYS A 1 503 ? -41.340 12.609 109.679 1.00 64.06 503 LYS A N 1
ATOM 4135 C CA . LYS A 1 503 ? -40.166 12.062 110.379 1.00 64.06 503 LYS A CA 1
ATOM 4136 C C . LYS A 1 503 ? -39.949 12.739 111.731 1.00 64.06 503 LYS A C 1
ATOM 4138 O O . LYS A 1 503 ? -39.823 12.039 112.730 1.00 64.06 503 LYS A O 1
ATOM 4143 N N . GLN A 1 504 ? -40.001 14.072 111.790 1.00 61.28 504 GLN A N 1
ATOM 4144 C CA . GLN A 1 504 ? -39.933 14.786 113.072 1.00 61.28 504 GLN A CA 1
ATOM 4145 C C . GLN A 1 504 ? -41.095 14.407 114.008 1.00 61.28 504 GLN A C 1
ATOM 4147 O O . GLN A 1 504 ? -40.891 14.275 115.213 1.00 61.28 504 GLN A O 1
ATOM 4152 N N . LYS A 1 505 ? -42.301 14.171 113.473 1.00 63.31 505 LYS A N 1
ATOM 4153 C CA . LYS A 1 505 ? -43.460 13.731 114.264 1.00 63.31 505 LYS A CA 1
ATOM 4154 C C . LYS A 1 505 ? -43.343 12.292 114.759 1.00 63.31 505 LYS A C 1
ATOM 4156 O O . LYS A 1 505 ? -43.735 12.047 115.894 1.00 63.31 505 LYS A O 1
ATOM 4161 N N . ASP A 1 506 ? -42.791 11.357 113.989 1.00 60.06 506 ASP A N 1
ATOM 4162 C CA . ASP A 1 506 ? -42.517 10.004 114.493 1.00 60.06 506 ASP A CA 1
ATOM 4163 C C . ASP A 1 506 ? -41.402 10.008 115.554 1.00 60.06 506 ASP A C 1
ATOM 4165 O O . ASP A 1 506 ? -41.510 9.292 116.553 1.00 60.06 506 ASP A O 1
ATOM 4169 N N . ASP A 1 507 ? -40.379 10.858 115.418 1.00 57.50 507 ASP A N 1
ATOM 4170 C CA . ASP A 1 507 ? -39.346 11.034 116.448 1.00 57.50 507 ASP A CA 1
ATOM 4171 C C . ASP A 1 507 ? -39.919 11.640 117.753 1.00 57.50 507 ASP A C 1
ATOM 4173 O O . ASP A 1 507 ? -39.569 11.186 118.846 1.00 57.50 507 ASP A O 1
ATOM 4177 N N . GLU A 1 508 ? -40.872 12.581 117.675 1.00 58.28 508 GLU A N 1
ATOM 4178 C CA . GLU A 1 508 ? -41.647 13.057 118.839 1.00 58.28 508 GLU A CA 1
ATOM 4179 C C . GLU A 1 508 ? -42.570 11.965 119.424 1.00 58.28 508 GLU A C 1
ATOM 4181 O O . GLU A 1 508 ? -42.610 11.745 120.639 1.00 58.28 508 GLU A O 1
ATOM 4186 N N . ILE A 1 509 ? -43.316 11.243 118.581 1.00 55.84 509 ILE A N 1
ATOM 4187 C CA . ILE A 1 509 ? -44.300 10.229 119.004 1.00 55.84 509 ILE A CA 1
ATOM 4188 C C . ILE A 1 509 ? -43.619 9.022 119.662 1.00 55.84 509 ILE A C 1
ATOM 4190 O O . ILE A 1 509 ? -44.182 8.425 120.588 1.00 55.84 509 ILE A O 1
ATOM 4194 N N . ASN A 1 510 ? -42.399 8.674 119.249 1.00 54.25 510 ASN A N 1
ATOM 4195 C CA . ASN A 1 510 ? -41.615 7.620 119.891 1.00 54.25 510 ASN A CA 1
ATOM 4196 C C . ASN A 1 510 ? -41.077 8.020 121.280 1.00 54.25 510 ASN A C 1
ATOM 4198 O O . ASN A 1 510 ? -40.801 7.129 122.085 1.00 54.25 510 ASN A O 1
ATOM 4202 N N . GLN A 1 511 ? -41.025 9.314 121.628 1.00 49.62 511 GLN A N 1
ATOM 4203 C CA . GLN A 1 511 ? -40.767 9.752 123.011 1.00 49.62 511 GLN A CA 1
ATOM 4204 C C . GLN A 1 511 ? -42.018 9.683 123.908 1.00 49.62 511 GLN A C 1
ATOM 4206 O O . GLN A 1 511 ? -41.891 9.492 125.117 1.00 49.62 511 GLN A O 1
ATOM 4211 N N . LEU A 1 512 ? -43.228 9.773 123.342 1.00 51.31 512 LEU A N 1
ATOM 4212 C CA . LEU A 1 512 ? -44.482 9.878 124.108 1.00 51.31 512 LEU A CA 1
ATOM 4213 C C . LEU A 1 512 ? -45.176 8.537 124.430 1.00 51.31 512 LEU A C 1
ATOM 4215 O O . LEU A 1 512 ? -46.163 8.514 125.165 1.00 51.31 512 LEU A O 1
ATOM 4219 N N . LYS A 1 513 ? -44.667 7.390 123.958 1.00 42.25 513 LYS A N 1
ATOM 4220 C CA . LYS A 1 513 ? -45.252 6.051 124.221 1.00 42.25 513 LYS A CA 1
ATOM 4221 C C . LYS A 1 513 ? -44.819 5.412 125.558 1.00 42.25 513 LYS A C 1
ATOM 4223 O O . LYS A 1 513 ? -44.615 4.200 125.639 1.00 42.25 513 LYS A O 1
ATOM 4228 N N . LYS A 1 514 ? -44.719 6.208 126.630 1.00 45.53 514 LYS A N 1
ATOM 4229 C CA . LYS A 1 514 ? -44.511 5.737 128.016 1.00 45.53 514 LYS A CA 1
ATOM 4230 C C . LYS A 1 514 ? -45.243 6.605 129.053 1.00 45.53 514 LYS A C 1
ATOM 4232 O O . LYS A 1 514 ? -44.612 7.440 129.681 1.00 45.53 514 LYS A O 1
ATOM 4237 N N . GLU A 1 515 ? -46.526 6.329 129.310 1.00 36.97 515 GLU A N 1
ATOM 4238 C CA . GLU A 1 515 ? -47.114 6.384 130.668 1.00 36.97 515 GLU A CA 1
ATOM 4239 C C . GLU A 1 515 ? -48.552 5.831 130.728 1.00 36.97 515 GLU A C 1
ATOM 4241 O O . GLU A 1 515 ? -49.250 5.769 129.721 1.00 36.97 515 GLU A O 1
ATOM 4246 N N . THR A 1 516 ? -48.989 5.386 131.917 1.00 46.31 516 THR A N 1
ATOM 4247 C CA . THR A 1 516 ? -50.359 4.898 132.197 1.00 46.31 516 THR A CA 1
ATOM 4248 C C . THR A 1 516 ? -50.723 5.065 133.678 1.00 46.31 516 THR A C 1
ATOM 4250 O O . THR A 1 516 ? -49.916 4.703 134.534 1.00 46.31 516 THR A O 1
ATOM 4253 N N . ARG A 1 517 ? -51.934 5.581 133.972 1.00 47.72 517 ARG A N 1
ATOM 4254 C CA . ARG A 1 517 ? -52.692 5.621 135.262 1.00 47.72 517 ARG A CA 1
ATOM 4255 C C . ARG A 1 517 ? -53.803 6.688 135.126 1.00 47.72 517 ARG A C 1
ATOM 4257 O O . ARG A 1 517 ? -53.633 7.601 134.334 1.00 47.72 517 ARG A O 1
ATOM 4264 N N . LEU A 1 518 ? -54.936 6.701 135.836 1.00 42.03 518 LEU A N 1
ATOM 4265 C CA . LEU A 1 518 ? -55.668 5.762 136.713 1.00 42.03 518 LEU A CA 1
ATOM 4266 C C . LEU A 1 518 ? -57.104 6.338 136.872 1.00 42.03 518 LEU A C 1
ATOM 4268 O O . LEU A 1 518 ? -57.295 7.513 136.575 1.00 42.03 518 LEU A O 1
ATOM 4272 N N . ASN A 1 519 ? -58.073 5.601 137.441 1.00 34.91 519 ASN A N 1
ATOM 4273 C CA . ASN A 1 519 ? -58.803 6.095 138.630 1.00 34.91 519 ASN A CA 1
ATOM 4274 C C . ASN A 1 519 ? -59.757 5.078 139.288 1.00 34.91 519 ASN A C 1
ATOM 4276 O O . ASN A 1 519 ? -60.180 4.094 138.688 1.00 34.91 519 ASN A O 1
ATOM 4280 N N . LYS A 1 520 ? -60.068 5.347 140.563 1.00 45.81 520 LYS A N 1
ATOM 4281 C CA . LYS A 1 520 ? -61.039 4.652 141.432 1.00 45.81 520 LYS A CA 1
ATOM 4282 C C . LYS A 1 520 ? -62.064 5.674 141.975 1.00 45.81 520 LYS A C 1
ATOM 4284 O O . LYS A 1 520 ? -62.036 6.836 141.593 1.00 45.81 520 LYS A O 1
ATOM 4289 N N . VAL A 1 521 ? -62.880 5.242 142.944 1.00 43.16 521 VAL A N 1
ATOM 4290 C CA . VAL A 1 521 ? -63.723 6.062 143.843 1.00 43.16 521 VAL A CA 1
ATOM 4291 C C . VAL A 1 521 ? -65.026 6.593 143.225 1.00 43.16 521 VAL A C 1
ATOM 4293 O O . VAL A 1 521 ? -65.168 7.763 142.885 1.00 43.16 521 VAL A O 1
ATOM 4296 N N . ARG A 1 522 ? -66.052 5.730 143.224 1.00 40.34 522 ARG A N 1
ATOM 4297 C CA . ARG A 1 522 ? -67.461 6.154 143.343 1.00 40.34 522 ARG A CA 1
ATOM 4298 C C . ARG A 1 522 ? -68.184 5.364 144.442 1.00 40.34 522 ARG A C 1
ATOM 4300 O O . ARG A 1 522 ? -69.224 4.752 144.231 1.00 40.34 522 ARG A O 1
ATOM 4307 N N . GLU A 1 523 ? -67.559 5.352 145.615 1.00 44.88 523 GLU A N 1
ATOM 4308 C CA . GLU A 1 523 ? -68.111 4.813 146.862 1.00 44.88 523 GLU A CA 1
ATOM 4309 C C . GLU A 1 523 ? -69.230 5.721 147.430 1.00 44.88 523 GLU A C 1
ATOM 4311 O O . GLU A 1 523 ? -69.609 6.730 146.836 1.00 44.88 523 GLU A O 1
ATOM 4316 N N . THR A 1 524 ? -69.674 5.434 148.660 1.00 45.03 524 THR A N 1
ATOM 4317 C CA . THR A 1 524 ? -70.472 6.336 149.531 1.00 45.03 524 THR A CA 1
ATOM 4318 C C . THR A 1 524 ? -71.999 6.321 149.332 1.00 45.03 524 THR A C 1
ATOM 4320 O O . THR A 1 524 ? -72.716 7.105 149.949 1.00 45.03 524 THR A O 1
ATOM 4323 N N . ILE A 1 525 ? -72.534 5.338 148.605 1.00 48.28 525 ILE A N 1
ATOM 4324 C CA . ILE A 1 525 ? -73.958 4.949 148.631 1.00 48.28 525 ILE A CA 1
ATOM 4325 C C . ILE A 1 525 ? -74.029 3.458 149.020 1.00 48.28 525 ILE A C 1
ATOM 4327 O O . ILE A 1 525 ? -73.389 2.647 148.366 1.00 48.28 525 ILE A O 1
ATOM 4331 N N . GLN A 1 526 ? -74.726 3.020 150.079 1.00 32.59 526 GLN A N 1
ATOM 4332 C CA . GLN A 1 526 ? -75.503 3.756 151.091 1.00 32.59 526 GLN A CA 1
ATOM 4333 C C . GLN A 1 526 ? -75.360 3.087 152.473 1.00 32.59 526 GLN A C 1
ATOM 4335 O O . GLN A 1 526 ? -75.637 1.906 152.653 1.00 32.59 526 GLN A O 1
ATOM 4340 N N . ARG A 1 527 ? -74.925 3.853 153.479 1.00 43.75 527 ARG A N 1
ATOM 4341 C CA . ARG A 1 527 ? -74.396 3.340 154.760 1.00 43.75 527 ARG A CA 1
ATOM 4342 C C . ARG A 1 527 ? -75.441 3.323 155.900 1.00 43.75 527 ARG A C 1
ATOM 4344 O O . ARG A 1 527 ? -75.100 3.696 157.019 1.00 43.75 527 ARG A O 1
ATOM 4351 N N . ARG A 1 528 ? -76.725 3.032 155.612 1.00 42.38 528 ARG A N 1
ATOM 4352 C CA . ARG A 1 528 ? -77.851 3.483 156.476 1.00 42.38 528 ARG A CA 1
ATOM 4353 C C . ARG A 1 528 ? -78.997 2.523 156.846 1.00 42.38 528 ARG A C 1
ATOM 4355 O O . ARG A 1 528 ? -79.863 2.960 157.591 1.00 42.38 528 ARG A O 1
ATOM 4362 N N . LEU A 1 529 ? -79.004 1.247 156.451 1.00 32.56 529 LEU A N 1
ATOM 4363 C CA . LEU A 1 529 ? -79.970 0.254 156.979 1.00 32.56 529 LEU A CA 1
ATOM 4364 C C . LEU A 1 529 ? -79.379 -0.551 158.153 1.00 32.56 529 LEU A C 1
ATOM 4366 O O . LEU A 1 529 ? -79.295 -1.772 158.126 1.00 32.56 529 LEU A O 1
ATOM 4370 N N . ARG A 1 530 ? -78.931 0.171 159.186 1.00 46.97 530 ARG A N 1
ATOM 4371 C CA . ARG A 1 530 ? -78.275 -0.365 160.394 1.00 46.97 530 ARG A CA 1
ATOM 4372 C C . ARG A 1 530 ? -79.083 0.027 161.637 1.00 46.97 530 ARG A C 1
ATOM 4374 O O . ARG A 1 530 ? -78.605 0.783 162.474 1.00 46.97 530 ARG A O 1
ATOM 4381 N N . GLN A 1 531 ? -80.363 -0.351 161.648 1.00 42.41 531 GLN A N 1
ATOM 4382 C CA . GLN A 1 531 ? -81.355 0.189 162.593 1.00 42.41 531 GLN A CA 1
ATOM 4383 C C . GLN A 1 531 ? -82.455 -0.821 162.990 1.00 42.41 531 GLN A C 1
ATOM 4385 O O . GLN A 1 531 ? -83.491 -0.429 163.514 1.00 42.41 531 GLN A O 1
ATOM 4390 N N . ILE A 1 532 ? -82.247 -2.114 162.709 1.00 52.12 532 ILE A N 1
ATOM 4391 C CA . ILE A 1 532 ? -83.210 -3.205 162.973 1.00 52.12 532 ILE A CA 1
ATOM 4392 C C . ILE A 1 532 ? -82.738 -4.142 164.106 1.00 52.12 532 ILE A C 1
ATOM 4394 O O . ILE A 1 532 ? -83.538 -4.899 164.645 1.00 52.12 532 ILE A O 1
ATOM 4398 N N . GLU A 1 533 ? -81.462 -4.088 164.498 1.00 56.75 533 GLU A N 1
ATOM 4399 C CA . GLU A 1 533 ? -80.837 -5.138 165.319 1.00 56.75 533 GLU A CA 1
ATOM 4400 C C . GLU A 1 533 ? -80.850 -4.854 166.839 1.00 56.75 533 GLU A C 1
ATOM 4402 O O . GLU A 1 533 ? -80.868 -5.801 167.622 1.00 56.75 533 GLU A O 1
ATOM 4407 N N . ASP A 1 534 ? -80.921 -3.587 167.275 1.00 54.16 534 ASP A N 1
ATOM 4408 C CA . ASP A 1 534 ? -80.582 -3.211 168.664 1.00 54.16 534 ASP A CA 1
ATOM 4409 C C . ASP A 1 534 ? -81.746 -3.214 169.685 1.00 54.16 534 ASP A C 1
ATOM 4411 O O . ASP A 1 534 ? -81.508 -3.385 170.878 1.00 54.16 534 ASP A O 1
ATOM 4415 N N . LEU A 1 535 ? -83.014 -3.054 169.272 1.00 47.16 535 LEU A N 1
ATOM 4416 C CA . LEU A 1 535 ? -84.159 -2.897 170.203 1.00 47.16 535 LEU A CA 1
ATOM 4417 C C . LEU A 1 535 ? -84.965 -4.183 170.470 1.00 47.16 535 LEU A C 1
ATOM 4419 O O . LEU A 1 535 ? -86.122 -4.140 170.883 1.00 47.16 535 LEU A O 1
ATOM 4423 N N . LYS A 1 536 ? -84.337 -5.351 170.300 1.00 60.34 536 LYS A N 1
ATOM 4424 C CA . LYS A 1 536 ? -84.899 -6.652 170.715 1.00 60.34 536 LYS A CA 1
ATOM 4425 C C . LYS A 1 536 ? -84.706 -6.939 172.224 1.00 60.34 536 LYS A C 1
ATOM 4427 O O . LYS A 1 536 ? -85.071 -8.008 172.695 1.00 60.34 536 LYS A O 1
ATOM 4432 N N . ALA A 1 537 ? -84.098 -6.021 172.979 1.00 59.06 537 ALA A N 1
ATOM 4433 C CA . ALA A 1 537 ? -83.459 -6.334 174.261 1.00 59.06 537 ALA A CA 1
ATOM 4434 C C . ALA A 1 537 ? -84.349 -6.276 175.526 1.00 59.06 537 ALA A C 1
ATOM 4436 O O . ALA A 1 537 ? -83.995 -6.908 176.517 1.00 59.06 537 ALA A O 1
ATOM 4437 N N . GLU A 1 538 ? -85.464 -5.533 175.538 1.00 52.38 538 GLU A N 1
ATOM 4438 C CA . GLU A 1 538 ? -86.077 -5.081 176.812 1.00 52.38 538 GLU A CA 1
ATOM 4439 C C . GLU A 1 538 ? -87.425 -5.732 177.195 1.00 52.38 538 GLU A C 1
ATOM 4441 O O . GLU A 1 538 ? -87.866 -5.605 178.336 1.00 52.38 538 GLU A O 1
ATOM 4446 N N . VAL A 1 539 ? -88.100 -6.450 176.287 1.00 56.06 539 VAL A N 1
ATOM 4447 C CA . VAL A 1 539 ? -89.489 -6.924 176.517 1.00 56.06 539 VAL A CA 1
ATOM 4448 C C . VAL A 1 539 ? -89.571 -8.252 177.289 1.00 56.06 539 VAL A C 1
ATOM 4450 O O . VAL A 1 539 ? -90.568 -8.518 177.962 1.00 56.06 539 VAL A O 1
ATOM 4453 N N . GLU A 1 540 ? -88.523 -9.077 177.255 1.00 59.84 540 GLU A N 1
ATOM 4454 C CA . GLU A 1 540 ? -88.538 -10.448 177.798 1.00 59.84 540 GLU A CA 1
ATOM 4455 C C . GLU A 1 540 ? -88.609 -10.526 179.343 1.00 59.84 540 GLU A C 1
ATOM 4457 O O . GLU A 1 540 ? -88.835 -11.602 179.890 1.00 59.84 540 GLU A O 1
ATOM 4462 N N . GLN A 1 541 ? -88.403 -9.415 180.069 1.00 54.56 541 GLN A N 1
ATOM 4463 C CA . GLN A 1 541 ? -88.118 -9.447 181.516 1.00 54.56 541 GLN A CA 1
ATOM 4464 C C . GLN A 1 541 ? -89.281 -9.050 182.450 1.00 54.56 541 GLN A C 1
ATOM 4466 O O . GLN A 1 541 ? -89.167 -9.243 183.659 1.00 54.56 541 GLN A O 1
ATOM 4471 N N . GLN A 1 542 ? -90.397 -8.507 181.943 1.00 46.38 542 GLN A N 1
ATOM 4472 C CA . GLN A 1 542 ? -91.502 -8.015 182.799 1.00 46.38 542 GLN A CA 1
ATOM 4473 C C . GLN A 1 542 ? -92.818 -8.808 182.688 1.00 46.38 542 GLN A C 1
ATOM 4475 O O . GLN A 1 542 ? -93.726 -8.612 183.497 1.00 46.38 542 GLN A O 1
ATOM 4480 N N . LYS A 1 543 ? -92.906 -9.763 181.753 1.00 53.44 543 LYS A N 1
ATOM 4481 C CA . LYS A 1 543 ? -94.032 -10.698 181.621 1.00 53.44 543 LYS A CA 1
ATOM 4482 C C . LYS A 1 543 ? -93.644 -12.078 182.189 1.00 53.44 543 LYS A C 1
ATOM 4484 O O . LYS A 1 543 ? -92.918 -12.821 181.547 1.00 53.44 543 LYS A O 1
ATOM 4489 N N . GLU A 1 544 ? -94.123 -12.508 183.355 1.00 55.09 544 GLU A N 1
ATOM 4490 C CA . GLU A 1 544 ? -95.104 -11.853 184.222 1.00 55.09 544 GLU A CA 1
ATOM 4491 C C . GLU A 1 544 ? -94.989 -12.359 185.669 1.00 55.09 544 GLU A C 1
ATOM 4493 O O . GLU A 1 544 ? -95.101 -13.557 185.933 1.00 55.09 544 GLU A O 1
ATOM 4498 N N . ILE A 1 545 ? -94.806 -11.440 186.621 1.00 56.91 545 ILE A N 1
ATOM 4499 C CA . ILE A 1 545 ? -94.813 -11.742 188.067 1.00 56.91 545 ILE A CA 1
ATOM 4500 C C . ILE A 1 545 ? -96.254 -11.899 188.592 1.00 56.91 545 ILE A C 1
ATOM 4502 O O . ILE A 1 545 ? -96.488 -12.576 189.591 1.00 56.91 545 ILE A O 1
ATOM 4506 N N . LEU A 1 546 ? -97.232 -11.285 187.913 1.00 41.53 546 LEU A N 1
ATOM 4507 C CA . LEU A 1 546 ? -98.592 -11.060 188.423 1.00 41.53 546 LEU A CA 1
ATOM 4508 C C . LEU A 1 546 ? -99.679 -11.967 187.823 1.00 41.53 546 LEU A C 1
ATOM 4510 O O . LEU A 1 546 ? -100.874 -11.739 188.005 1.00 41.53 546 LEU A O 1
ATOM 4514 N N . LYS A 1 547 ? -99.222 -13.149 187.404 1.00 49.69 547 LYS A N 1
ATOM 4515 C CA . LYS A 1 547 ? -99.889 -14.464 187.491 1.00 49.69 547 LYS A CA 1
ATOM 4516 C C . LYS A 1 547 ? -100.514 -14.784 188.878 1.00 49.69 547 LYS A C 1
ATOM 4518 O O . LYS A 1 547 ? -101.026 -15.878 189.095 1.00 49.69 547 LYS A O 1
ATOM 4523 N N . SER A 1 548 ? -100.436 -13.861 189.837 1.00 56.16 548 SER A N 1
ATOM 4524 C CA . SER A 1 548 ? -100.909 -13.940 191.219 1.00 56.16 548 SER A CA 1
ATOM 4525 C C . SER A 1 548 ? -102.296 -13.328 191.453 1.00 56.16 548 SER A C 1
ATOM 4527 O O . SER A 1 548 ? -102.887 -13.609 192.491 1.00 56.16 548 SER A O 1
ATOM 4529 N N . GLN A 1 549 ? -102.854 -12.542 190.521 1.00 41.41 549 GLN A N 1
ATOM 4530 C CA . GLN A 1 549 ? -104.204 -11.956 190.660 1.00 41.41 549 GLN A CA 1
ATOM 4531 C C . GLN A 1 549 ? -105.292 -12.774 189.943 1.00 41.41 549 GLN A C 1
ATOM 4533 O O . GLN A 1 549 ? -106.233 -12.262 189.343 1.00 41.41 549 GLN A O 1
ATOM 4538 N N . ASN A 1 550 ? -105.175 -14.091 190.113 1.00 51.84 550 ASN A N 1
ATOM 4539 C CA . ASN A 1 550 ? -106.184 -15.122 189.864 1.00 51.84 550 ASN A CA 1
ATOM 4540 C C . ASN A 1 550 ? -107.342 -15.017 190.889 1.00 51.84 550 ASN A C 1
ATOM 4542 O O . ASN A 1 550 ? -107.542 -15.925 191.694 1.00 51.84 550 ASN A O 1
ATOM 4546 N N . LEU A 1 551 ? -108.012 -13.858 190.952 1.00 54.22 551 LEU A N 1
ATOM 4547 C CA . LEU A 1 551 ? -108.880 -13.489 192.085 1.00 54.22 551 LEU A CA 1
ATOM 4548 C C . LEU A 1 551 ? -110.202 -12.778 191.719 1.00 54.22 551 LEU A C 1
ATOM 4550 O O . LEU A 1 551 ? -110.947 -12.419 192.622 1.00 54.22 551 LEU A O 1
ATOM 4554 N N . ALA A 1 552 ? -110.508 -12.608 190.428 1.00 55.16 552 ALA A N 1
ATOM 4555 C CA . ALA A 1 552 ? -111.837 -12.261 189.897 1.00 55.16 552 ALA A CA 1
ATOM 4556 C C . ALA A 1 552 ? -111.834 -12.467 188.360 1.00 55.16 552 ALA A C 1
ATOM 4558 O O . ALA A 1 552 ? -111.278 -11.635 187.652 1.00 55.16 552 ALA A O 1
ATOM 4559 N N . LEU A 1 553 ? -112.402 -13.523 187.762 1.00 52.25 553 LEU A N 1
ATOM 4560 C CA . LEU A 1 553 ? -113.363 -14.538 188.234 1.00 52.25 553 LEU A CA 1
ATOM 4561 C C . LEU A 1 553 ? -114.762 -14.027 188.626 1.00 52.25 553 LEU A C 1
ATOM 4563 O O . LEU A 1 553 ? -115.684 -14.832 188.696 1.00 52.25 553 LEU A O 1
ATOM 4567 N N . GLU A 1 554 ? -114.966 -12.713 188.781 1.00 53.09 554 GLU A N 1
ATOM 4568 C CA . GLU A 1 554 ? -116.298 -12.116 189.019 1.00 53.09 554 GLU A CA 1
ATOM 4569 C C . GLU A 1 554 ? -116.846 -11.318 187.818 1.00 53.09 554 GLU A C 1
ATOM 4571 O O . GLU A 1 554 ? -118.042 -11.049 187.763 1.00 53.09 554 GLU A O 1
ATOM 4576 N N . SER A 1 555 ? -116.018 -10.977 186.818 1.00 49.59 555 SER A N 1
ATOM 4577 C CA . SER A 1 555 ? -116.449 -10.238 185.607 1.00 49.59 555 SER A CA 1
ATOM 4578 C C . SER A 1 555 ? -116.273 -11.030 184.297 1.00 49.59 555 SER A C 1
ATOM 4580 O O . SER A 1 555 ? -116.572 -10.538 183.208 1.00 49.59 555 SER A O 1
ATOM 4582 N N . ASP A 1 556 ? -115.871 -12.303 184.382 1.00 56.62 556 ASP A N 1
ATOM 4583 C CA . ASP A 1 556 ? -115.766 -13.202 183.221 1.00 56.62 556 ASP A CA 1
ATOM 4584 C C . ASP A 1 556 ? -117.110 -13.443 182.502 1.00 56.62 556 ASP A C 1
ATOM 4586 O O . ASP A 1 556 ? -117.119 -13.838 181.334 1.00 56.62 556 ASP A O 1
ATOM 4590 N N . LEU A 1 557 ? -118.239 -13.134 183.154 1.00 51.03 557 LEU A N 1
ATOM 4591 C CA . LEU A 1 557 ? -119.570 -13.143 182.543 1.00 51.03 557 LEU A CA 1
ATOM 4592 C C . LEU A 1 557 ? -119.787 -11.935 181.608 1.00 51.03 557 LEU A C 1
ATOM 4594 O O . LEU A 1 557 ? -120.093 -12.117 180.433 1.00 51.03 557 LEU A O 1
ATOM 4598 N N . ASP A 1 558 ? -119.547 -10.701 182.064 1.00 52.97 558 ASP A N 1
ATOM 4599 C CA . ASP A 1 558 ? -119.647 -9.497 181.211 1.00 52.97 558 ASP A CA 1
ATOM 4600 C C . ASP A 1 558 ? -118.638 -9.522 180.052 1.00 5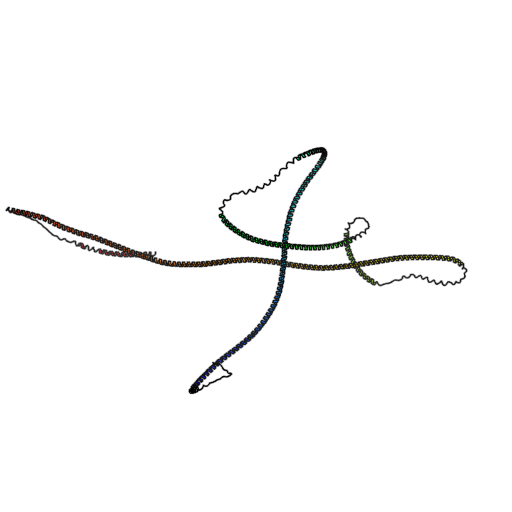2.97 558 ASP A C 1
ATOM 4602 O O . ASP A 1 558 ? -118.887 -8.996 178.957 1.00 52.97 558 ASP A O 1
ATOM 4606 N N . ALA A 1 559 ? -117.500 -10.189 180.266 1.00 57.78 559 ALA A N 1
ATOM 4607 C CA . ALA A 1 559 ? -116.492 -10.413 179.244 1.00 57.78 559 ALA A CA 1
ATOM 4608 C C . ALA A 1 559 ? -117.008 -11.223 178.038 1.00 57.78 559 ALA A C 1
ATOM 4610 O O . ALA A 1 559 ? -116.377 -11.151 176.981 1.00 57.78 559 ALA A O 1
ATOM 4611 N N . THR A 1 560 ? -118.121 -11.970 178.125 1.00 64.62 560 THR A N 1
ATOM 4612 C CA . THR A 1 560 ? -118.680 -12.672 176.953 1.00 64.62 560 THR A CA 1
ATOM 4613 C C . THR A 1 560 ? -119.461 -11.742 176.029 1.00 64.62 560 THR A C 1
ATOM 4615 O O . THR A 1 560 ? -119.346 -11.875 174.812 1.00 64.62 560 THR A O 1
ATOM 4618 N N . ILE A 1 561 ? -120.204 -10.770 176.570 1.00 59.34 561 ILE A N 1
ATOM 4619 C CA . ILE A 1 561 ? -121.053 -9.866 175.773 1.00 59.34 561 ILE A CA 1
ATOM 4620 C C . ILE A 1 561 ? -120.187 -8.987 174.856 1.00 59.34 561 ILE A C 1
ATOM 4622 O O . ILE A 1 561 ? -120.425 -8.918 173.651 1.00 59.34 561 ILE A O 1
ATOM 4626 N N . LYS A 1 562 ? -119.111 -8.389 175.388 1.00 59.91 562 LYS A N 1
ATOM 4627 C CA . LYS A 1 562 ? -118.214 -7.518 174.601 1.00 59.91 562 LYS A CA 1
ATOM 4628 C C . LYS A 1 562 ? -117.413 -8.253 173.512 1.00 59.91 562 LYS A C 1
ATOM 4630 O O . LYS A 1 562 ? -117.065 -7.627 172.514 1.00 59.91 562 LYS A O 1
ATOM 4635 N N . LYS A 1 563 ? -117.145 -9.559 173.660 1.00 59.94 563 LYS A N 1
ATOM 4636 C CA . LYS A 1 563 ? -116.358 -10.350 172.685 1.00 59.94 563 LYS A CA 1
ATOM 4637 C C . LYS A 1 563 ? -117.082 -10.578 171.350 1.00 59.94 563 LYS A C 1
ATOM 4639 O O . LYS A 1 563 ? -116.420 -10.776 170.334 1.00 59.94 563 LYS A O 1
ATOM 4644 N N . VAL A 1 564 ? -118.418 -10.532 171.323 1.00 61.81 564 VAL A N 1
ATOM 4645 C CA . VAL A 1 564 ? -119.203 -10.744 170.089 1.00 61.81 564 VAL A CA 1
ATOM 4646 C C . VAL A 1 564 ? -119.138 -9.531 169.150 1.00 61.81 564 VAL A C 1
ATOM 4648 O O . VAL A 1 564 ? -119.106 -9.699 167.928 1.00 61.81 564 VAL A O 1
ATOM 4651 N N . ASP A 1 565 ? -119.077 -8.314 169.695 1.00 58.81 565 ASP A N 1
ATOM 4652 C CA . ASP A 1 565 ? -119.072 -7.085 168.891 1.00 58.81 565 ASP A CA 1
ATOM 4653 C C . ASP A 1 565 ? -117.676 -6.671 168.401 1.00 58.81 565 ASP A C 1
ATOM 4655 O O . ASP A 1 565 ? -117.565 -6.054 167.337 1.00 58.81 565 ASP A O 1
ATOM 4659 N N . THR A 1 566 ? -116.596 -7.044 169.099 1.00 62.09 566 THR A N 1
ATOM 4660 C CA . THR A 1 566 ? -115.225 -6.797 168.611 1.00 62.09 566 THR A CA 1
ATOM 4661 C C . THR A 1 566 ? -114.891 -7.662 167.394 1.00 62.09 566 THR A C 1
ATOM 4663 O O . THR A 1 566 ? -114.433 -7.130 166.380 1.00 62.09 566 THR A O 1
ATOM 4666 N N . GLY A 1 567 ? -115.212 -8.962 167.431 1.00 60.47 567 GLY A N 1
ATOM 4667 C CA . GLY A 1 567 ? -114.897 -9.902 166.345 1.00 60.47 567 GLY A CA 1
ATOM 4668 C C . GLY A 1 567 ? -115.545 -9.560 164.993 1.00 60.47 567 GLY A C 1
ATOM 4669 O O . GLY A 1 567 ? -115.012 -9.906 163.939 1.00 60.47 567 GLY A O 1
ATOM 4670 N N . LYS A 1 568 ? -116.660 -8.812 164.988 1.00 59.94 568 LYS A N 1
ATOM 4671 C CA . LYS A 1 568 ? -117.286 -8.307 163.750 1.00 59.94 568 LYS A CA 1
ATOM 4672 C C . LYS A 1 568 ? -116.495 -7.182 163.074 1.00 59.94 568 LYS A C 1
ATOM 4674 O O . LYS A 1 568 ? -116.609 -7.031 161.859 1.00 59.94 568 LYS A O 1
ATOM 4679 N N . LYS A 1 569 ? -115.714 -6.391 163.822 1.00 62.59 569 LYS A N 1
ATOM 4680 C CA . LYS A 1 569 ? -114.909 -5.290 163.259 1.00 62.59 569 LYS A CA 1
ATOM 4681 C C . LYS A 1 569 ? -113.603 -5.787 162.652 1.00 62.59 569 LYS A C 1
ATOM 4683 O O . LYS A 1 569 ? -113.296 -5.434 161.519 1.00 62.59 569 LYS A O 1
ATOM 4688 N N . GLU A 1 570 ? -112.879 -6.646 163.365 1.00 61.25 570 GLU A N 1
ATOM 4689 C CA . GLU A 1 570 ? -111.572 -7.163 162.926 1.00 61.25 570 GLU A CA 1
ATOM 4690 C C . GLU A 1 570 ? -111.659 -7.848 161.550 1.00 61.25 570 GLU A C 1
ATOM 4692 O O . GLU A 1 570 ? -110.810 -7.636 160.683 1.00 61.25 570 GLU A O 1
ATOM 4697 N N . ASN A 1 571 ? -112.752 -8.575 161.299 1.00 59.28 571 ASN A N 1
ATOM 4698 C CA . ASN A 1 571 ? -112.984 -9.270 160.034 1.00 59.28 571 ASN A CA 1
ATOM 4699 C C . ASN A 1 571 ? -113.226 -8.319 158.833 1.00 59.28 571 ASN A C 1
ATOM 4701 O O . ASN A 1 571 ? -112.978 -8.701 157.692 1.00 59.28 571 ASN A O 1
ATOM 4705 N N . GLN A 1 572 ? -113.656 -7.065 159.047 1.00 61.28 572 GLN A N 1
ATOM 4706 C CA . GLN A 1 572 ? -113.799 -6.085 157.954 1.00 61.28 572 GLN A CA 1
ATOM 4707 C C . GLN A 1 572 ? -112.461 -5.491 157.493 1.00 61.28 572 GLN A C 1
ATOM 4709 O O . GLN A 1 572 ? -112.312 -5.160 156.315 1.00 61.28 572 GLN A O 1
ATOM 4714 N N . ASP A 1 573 ? -111.484 -5.340 158.389 1.00 65.69 573 ASP A N 1
ATOM 4715 C CA . ASP A 1 573 ? -110.213 -4.686 158.053 1.00 65.69 573 ASP A CA 1
ATOM 4716 C C . ASP A 1 573 ? -109.195 -5.642 157.410 1.00 65.69 573 ASP A C 1
ATOM 4718 O O . ASP A 1 573 ? -108.330 -5.196 156.652 1.00 65.69 573 ASP A O 1
ATOM 4722 N N . VAL A 1 574 ? -109.340 -6.959 157.611 1.00 66.00 574 VAL A N 1
ATOM 4723 C CA . VAL A 1 574 ? -108.581 -7.981 156.863 1.00 66.00 574 VAL A CA 1
ATOM 4724 C C . VAL A 1 574 ? -108.929 -7.944 155.368 1.00 66.00 574 VAL A C 1
ATOM 4726 O O . VAL A 1 574 ? -108.027 -7.915 154.530 1.00 66.00 574 VAL A O 1
ATOM 4729 N N . VAL A 1 575 ? -110.220 -7.862 155.021 1.00 67.44 575 VAL A N 1
ATOM 4730 C CA . VAL A 1 575 ? -110.688 -7.833 153.620 1.00 67.44 575 VAL A CA 1
ATOM 4731 C C . VAL A 1 575 ? -110.115 -6.631 152.858 1.00 67.44 575 VAL A C 1
ATOM 4733 O O . VAL A 1 575 ? -109.611 -6.785 151.745 1.00 67.44 575 VAL A O 1
ATOM 4736 N N . LYS A 1 576 ? -110.111 -5.439 153.474 1.00 72.00 576 LYS A N 1
ATOM 4737 C CA . LYS A 1 576 ? -109.565 -4.213 152.858 1.00 72.00 576 LYS A CA 1
ATOM 4738 C C . LYS A 1 576 ? -108.073 -4.331 152.530 1.00 72.00 576 LYS A C 1
ATOM 4740 O O . LYS A 1 576 ? -107.653 -3.875 151.468 1.00 72.00 576 LYS A O 1
ATOM 4745 N N . LYS A 1 577 ? -107.278 -4.953 153.412 1.00 67.06 577 LYS A N 1
ATOM 4746 C CA . LYS A 1 577 ? -105.838 -5.173 153.179 1.00 67.06 577 LYS A CA 1
ATOM 4747 C C . LYS A 1 577 ? -105.601 -6.080 151.969 1.00 67.06 577 LYS A C 1
ATOM 4749 O O . LYS A 1 577 ? -104.820 -5.722 151.085 1.00 67.06 577 LYS A O 1
ATOM 4754 N N . PHE A 1 578 ? -106.347 -7.181 151.879 1.00 67.19 578 PHE A N 1
ATOM 4755 C CA . PHE A 1 578 ? -106.247 -8.130 150.767 1.00 67.19 578 PHE A CA 1
ATOM 4756 C C . PHE A 1 578 ? -106.572 -7.480 149.407 1.00 67.19 578 PHE A C 1
ATOM 4758 O O . PHE A 1 578 ? -105.870 -7.707 148.418 1.00 67.19 578 PHE A O 1
ATOM 4765 N N . GLU A 1 579 ? -107.575 -6.594 149.347 1.00 67.88 579 GLU A N 1
ATOM 4766 C CA . GLU A 1 579 ? -107.848 -5.815 148.130 1.00 67.88 579 GLU A CA 1
ATOM 4767 C C . GLU A 1 579 ? -106.705 -4.867 147.736 1.00 67.88 579 GLU A C 1
ATOM 4769 O O . GLU A 1 579 ? -106.443 -4.690 146.541 1.00 67.88 579 GLU A O 1
ATOM 4774 N N . THR A 1 580 ? -106.037 -4.231 148.706 1.00 72.44 580 THR A N 1
ATOM 4775 C CA . THR A 1 580 ? -104.919 -3.322 148.407 1.00 72.44 580 THR A CA 1
ATOM 4776 C C . THR A 1 580 ? -103.687 -4.060 147.888 1.00 72.44 580 THR A C 1
ATOM 4778 O O . THR A 1 580 ? -103.077 -3.596 146.924 1.00 72.44 580 THR A O 1
ATOM 4781 N N . GLU A 1 581 ? -103.358 -5.233 148.438 1.00 65.12 581 GLU A N 1
ATOM 4782 C CA . GLU A 1 581 ? -102.235 -6.047 147.950 1.00 65.12 581 GLU A CA 1
ATOM 4783 C C . GLU A 1 581 ? -102.499 -6.605 146.545 1.00 65.12 581 GLU A C 1
ATOM 4785 O O . GLU A 1 581 ? -101.620 -6.526 145.681 1.00 65.12 581 GLU A O 1
ATOM 4790 N N . LYS A 1 582 ? -103.730 -7.060 146.258 1.00 72.31 582 LYS A N 1
ATOM 4791 C CA . LYS A 1 582 ? -104.121 -7.497 144.907 1.00 72.31 582 LYS A CA 1
ATOM 4792 C C . LYS A 1 582 ? -103.889 -6.397 143.860 1.00 72.31 582 LYS A C 1
ATOM 4794 O O . LYS A 1 582 ? -103.244 -6.647 142.842 1.00 72.31 582 LYS A O 1
ATOM 4799 N N . LYS A 1 583 ? -104.342 -5.167 144.139 1.00 74.75 583 LYS A N 1
ATOM 4800 C CA . LYS A 1 583 ? -104.154 -3.999 143.252 1.00 74.75 583 LYS A CA 1
ATOM 4801 C C . LYS A 1 583 ? -102.674 -3.610 143.086 1.00 74.75 583 LYS A C 1
ATOM 4803 O O . LYS A 1 583 ? -102.304 -3.054 142.053 1.00 74.75 583 LYS A O 1
ATOM 4808 N N . GLY A 1 584 ? -101.820 -3.910 144.069 1.00 73.12 584 GLY A N 1
ATOM 4809 C CA . GLY A 1 584 ? -100.362 -3.783 143.951 1.00 73.12 584 GLY A CA 1
ATOM 4810 C C . GLY A 1 584 ? -99.750 -4.831 143.015 1.00 73.12 584 GLY A C 1
ATOM 4811 O O . GLY A 1 584 ? -98.969 -4.488 142.126 1.00 73.12 584 GLY A O 1
ATOM 4812 N N . SER A 1 585 ? -100.156 -6.096 143.164 1.00 68.44 585 SER A N 1
ATOM 4813 C CA . SER A 1 585 ? -99.700 -7.212 142.323 1.00 68.44 585 SER A CA 1
ATOM 4814 C C . SER A 1 585 ? -100.066 -7.020 140.843 1.00 68.44 585 SER A C 1
ATOM 4816 O O . SER A 1 585 ? -99.214 -7.176 139.967 1.00 68.44 585 SER A O 1
ATOM 4818 N N . GLU A 1 586 ? -101.300 -6.592 140.555 1.00 74.38 586 GLU A N 1
ATOM 4819 C CA . GLU A 1 586 ? -101.773 -6.337 139.186 1.00 74.38 586 GLU A CA 1
ATOM 4820 C C . GLU A 1 586 ? -100.984 -5.210 138.489 1.00 74.38 586 GLU A C 1
ATOM 4822 O O . GLU A 1 586 ? -100.663 -5.329 137.306 1.00 74.38 586 GLU A O 1
ATOM 4827 N N . LYS A 1 587 ? -100.576 -4.158 139.218 1.00 77.00 587 LYS A N 1
ATOM 4828 C CA . LYS A 1 587 ? -99.697 -3.105 138.674 1.00 77.00 587 LYS A CA 1
ATOM 4829 C C . LYS A 1 587 ? -98.307 -3.632 138.321 1.00 77.00 587 LYS A C 1
ATOM 4831 O O . LYS A 1 587 ? -97.855 -3.419 137.198 1.00 77.00 587 LYS A O 1
ATOM 4836 N N . MET A 1 588 ? -97.659 -4.352 139.241 1.00 65.75 588 MET A N 1
ATOM 4837 C CA . MET A 1 588 ? -96.319 -4.908 139.010 1.00 65.75 588 MET A CA 1
ATOM 4838 C C . MET A 1 588 ? -96.310 -5.868 137.808 1.00 65.75 588 MET A C 1
ATOM 4840 O O . MET A 1 588 ? -95.387 -5.842 136.994 1.00 65.75 588 MET A O 1
ATOM 4844 N N . LYS A 1 589 ? -97.369 -6.673 137.649 1.00 71.06 589 LYS A N 1
ATOM 4845 C CA . LYS A 1 589 ? -97.535 -7.578 136.504 1.00 71.06 589 LYS A CA 1
ATOM 4846 C C . LYS A 1 589 ? -97.599 -6.825 135.168 1.00 71.06 589 LYS A C 1
ATOM 4848 O O . LYS A 1 589 ? -96.965 -7.253 134.206 1.00 71.06 589 LYS A O 1
ATOM 4853 N N . ASN A 1 590 ? -98.303 -5.694 135.117 1.00 79.25 590 ASN A N 1
ATOM 4854 C CA . ASN A 1 590 ? -98.405 -4.869 133.910 1.00 79.25 590 ASN A CA 1
ATOM 4855 C C . ASN A 1 590 ? -97.079 -4.161 133.564 1.00 79.25 590 ASN A C 1
ATOM 4857 O O . ASN A 1 590 ? -96.737 -4.047 132.387 1.00 79.25 590 ASN A O 1
ATOM 4861 N N . GLU A 1 591 ? -96.294 -3.736 134.559 1.00 77.56 591 GLU A N 1
ATOM 4862 C CA . GLU A 1 591 ? -94.948 -3.185 134.322 1.00 77.56 591 GLU A CA 1
ATOM 4863 C C . GLU A 1 591 ? -93.967 -4.248 133.801 1.00 77.56 591 GLU A C 1
ATOM 4865 O O . GLU A 1 591 ? -93.181 -3.969 132.892 1.00 77.56 591 GLU A O 1
ATOM 4870 N N . PHE A 1 592 ? -94.044 -5.482 134.315 1.00 72.19 592 PHE A N 1
ATOM 4871 C CA . PHE A 1 592 ? -93.278 -6.614 133.781 1.00 72.19 592 PHE A CA 1
ATOM 4872 C C . PHE A 1 592 ? -93.666 -6.948 132.337 1.00 72.19 592 PHE A C 1
ATOM 4874 O O . PHE A 1 592 ? -92.776 -7.115 131.505 1.00 72.19 592 PHE A O 1
ATOM 4881 N N . GLN A 1 593 ? -94.967 -6.992 132.027 1.00 77.25 593 GLN A N 1
ATOM 4882 C CA . GLN A 1 593 ? -95.475 -7.226 130.672 1.00 77.25 593 GLN A CA 1
ATOM 4883 C C . GLN A 1 593 ? -94.907 -6.197 129.679 1.00 77.25 593 GLN A C 1
ATOM 4885 O O . GLN A 1 593 ? -94.315 -6.578 128.669 1.00 77.25 593 GLN A O 1
ATOM 4890 N N . LYS A 1 594 ? -94.983 -4.898 130.013 1.00 82.19 594 LYS A N 1
ATOM 4891 C CA . LYS A 1 594 ? -94.463 -3.816 129.159 1.00 82.19 594 LYS A CA 1
ATOM 4892 C C . LYS A 1 594 ? -92.955 -3.938 128.910 1.00 82.19 594 LYS A C 1
ATOM 4894 O O . LYS A 1 594 ? -92.510 -3.793 127.776 1.00 82.19 594 LYS A O 1
ATOM 4899 N N . ARG A 1 595 ? -92.162 -4.259 129.943 1.00 76.94 595 ARG A N 1
ATOM 4900 C CA . ARG A 1 595 ? -90.711 -4.487 129.784 1.00 76.94 595 ARG A CA 1
ATOM 4901 C C . ARG A 1 595 ? -90.390 -5.701 128.909 1.00 76.94 595 ARG A C 1
ATOM 4903 O O . ARG A 1 595 ? -89.374 -5.694 128.219 1.00 76.94 595 ARG A O 1
ATOM 4910 N N . PHE A 1 596 ? -91.236 -6.730 128.926 1.00 76.69 596 PHE A N 1
ATOM 4911 C CA . PHE A 1 596 ? -91.082 -7.904 128.065 1.00 76.69 596 PHE A CA 1
ATOM 4912 C C . PHE A 1 596 ? -91.338 -7.559 126.589 1.00 76.69 596 PHE A C 1
ATOM 4914 O O . PHE A 1 596 ? -90.602 -8.001 125.709 1.00 76.69 596 PHE A O 1
ATOM 4921 N N . GLU A 1 597 ? -92.340 -6.719 126.324 1.00 79.56 597 GLU A N 1
ATOM 4922 C CA . GLU A 1 597 ? -92.671 -6.211 124.986 1.00 79.56 597 GLU A CA 1
ATOM 4923 C C . GLU A 1 597 ? -91.586 -5.262 124.444 1.00 79.56 597 GLU A C 1
ATOM 4925 O O . GLU A 1 597 ? -91.179 -5.388 123.288 1.00 79.56 597 GLU A O 1
ATOM 4930 N N . GLU A 1 598 ? -91.044 -4.376 125.288 1.00 80.88 598 GLU A N 1
ATOM 4931 C CA . GLU A 1 598 ? -89.894 -3.515 124.963 1.00 80.88 598 GLU A CA 1
ATOM 4932 C C . GLU A 1 598 ? -88.649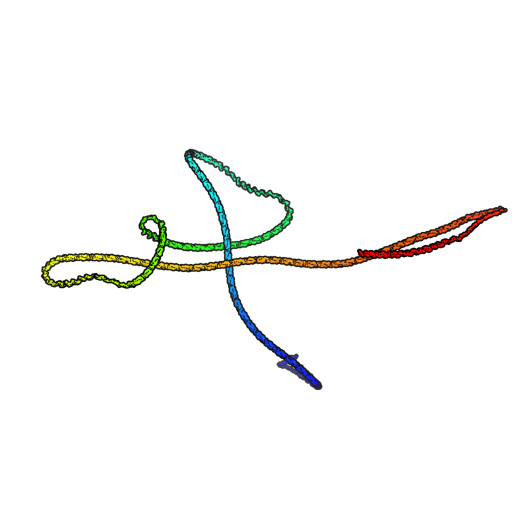 -4.355 124.607 1.00 80.88 598 GLU A C 1
ATOM 4934 O O . GLU A 1 598 ? -88.034 -4.143 123.559 1.00 80.88 598 GLU A O 1
ATOM 4939 N N . MET A 1 599 ? -88.329 -5.382 125.405 1.00 78.94 599 MET A N 1
ATOM 4940 C CA . MET A 1 599 ? -87.211 -6.296 125.134 1.00 78.94 599 MET A CA 1
ATOM 4941 C C . MET A 1 599 ? -87.406 -7.102 123.839 1.00 78.94 599 MET A C 1
ATOM 4943 O O . MET A 1 599 ? -86.460 -7.275 123.069 1.00 78.94 599 MET A O 1
ATOM 4947 N N . ALA A 1 600 ? -88.628 -7.561 123.551 1.00 80.69 600 ALA A N 1
ATOM 4948 C CA . ALA A 1 600 ? -88.946 -8.241 122.296 1.00 80.69 600 ALA A CA 1
ATOM 4949 C C . ALA A 1 600 ? -88.805 -7.311 121.074 1.00 80.69 600 ALA A C 1
ATOM 4951 O O . ALA A 1 600 ? -88.341 -7.743 120.014 1.00 80.69 600 ALA A O 1
ATOM 4952 N N . ALA A 1 601 ? -89.152 -6.027 121.213 1.00 81.75 601 ALA A N 1
ATOM 4953 C CA . ALA A 1 601 ? -88.934 -5.029 120.171 1.00 81.75 601 ALA A CA 1
ATOM 4954 C C . ALA A 1 601 ? -87.435 -4.793 119.908 1.00 81.75 601 ALA A C 1
ATOM 4956 O O . ALA A 1 601 ? -87.030 -4.737 118.746 1.00 81.75 601 ALA A O 1
ATOM 4957 N N . ASP A 1 602 ? -86.603 -4.719 120.950 1.00 80.69 602 ASP A N 1
ATOM 4958 C CA . ASP A 1 602 ? -85.154 -4.528 120.805 1.00 80.69 602 ASP A CA 1
ATOM 4959 C C . ASP A 1 602 ? -84.439 -5.760 120.227 1.00 80.69 602 ASP A C 1
ATOM 4961 O O . ASP A 1 602 ? -83.583 -5.606 119.356 1.00 80.69 602 ASP A O 1
ATOM 4965 N N . ILE A 1 603 ? -84.858 -6.982 120.579 1.00 83.12 603 ILE A N 1
ATOM 4966 C CA . ILE A 1 603 ? -84.387 -8.217 119.918 1.00 83.12 603 ILE A CA 1
ATOM 4967 C C . ILE A 1 603 ? -84.700 -8.188 118.411 1.00 83.12 603 ILE A C 1
ATOM 4969 O O . ILE A 1 603 ? -83.876 -8.594 117.590 1.00 83.12 603 ILE A O 1
ATOM 4973 N N . ASN A 1 604 ? -85.868 -7.669 118.019 1.00 82.69 604 ASN A N 1
ATOM 4974 C CA . ASN A 1 604 ? -86.237 -7.531 116.608 1.00 82.69 604 ASN A CA 1
ATOM 4975 C C . ASN A 1 604 ? -85.496 -6.386 115.888 1.00 82.69 604 ASN A C 1
ATOM 4977 O O . ASN A 1 604 ? -85.321 -6.466 114.672 1.00 82.69 604 ASN A O 1
ATOM 4981 N N . LYS A 1 605 ? -85.022 -5.350 116.597 1.00 84.69 605 LYS A N 1
ATOM 4982 C CA . LYS A 1 605 ? -84.082 -4.357 116.039 1.00 84.69 605 LYS A CA 1
ATOM 4983 C C . LYS A 1 605 ? -82.700 -4.976 115.832 1.00 84.69 605 LYS A C 1
ATOM 4985 O O . LYS A 1 605 ? -82.132 -4.822 114.757 1.00 84.69 605 LYS A O 1
ATOM 4990 N N . PHE A 1 606 ? -82.198 -5.713 116.825 1.00 85.06 606 PHE A N 1
ATOM 4991 C CA . PHE A 1 606 ? -80.892 -6.375 116.770 1.00 85.06 606 PHE A CA 1
ATOM 4992 C C . PHE A 1 606 ? -80.793 -7.304 115.554 1.00 85.06 606 PHE A C 1
ATOM 4994 O O . PHE A 1 606 ? -79.911 -7.116 114.724 1.00 85.06 606 PHE A O 1
ATOM 5001 N N . LYS A 1 607 ? -81.792 -8.173 115.345 1.00 86.06 607 LYS A N 1
ATOM 5002 C CA . LYS A 1 607 ? -81.870 -9.063 114.170 1.00 86.06 607 LYS A CA 1
ATOM 5003 C C . LYS A 1 607 ? -81.874 -8.343 112.817 1.00 86.06 607 LYS A C 1
ATOM 5005 O O . LYS A 1 607 ? -81.374 -8.892 111.840 1.00 86.06 607 LYS A O 1
ATOM 5010 N N . LYS A 1 608 ? -82.436 -7.129 112.729 1.00 85.75 608 LYS A N 1
ATOM 5011 C CA . LYS A 1 608 ? -82.368 -6.321 111.498 1.00 85.75 608 LYS A CA 1
ATOM 5012 C C . LYS A 1 608 ? -80.951 -5.818 111.247 1.00 85.75 608 LYS A C 1
ATOM 5014 O O . LYS A 1 608 ? -80.454 -5.974 110.140 1.00 85.75 608 LYS A O 1
ATOM 5019 N N . VAL A 1 609 ? -80.288 -5.303 112.283 1.00 86.25 609 VAL A N 1
ATOM 5020 C CA . VAL A 1 609 ? -78.892 -4.848 112.200 1.00 86.25 609 VAL A CA 1
ATOM 5021 C C . VAL A 1 609 ? -77.945 -6.019 111.902 1.00 86.25 609 VAL A C 1
ATOM 5023 O O . VAL A 1 609 ? -77.039 -5.866 111.091 1.00 86.25 609 VAL A O 1
ATOM 5026 N N . GLU A 1 610 ? -78.177 -7.208 112.469 1.00 84.25 610 GLU A N 1
ATOM 5027 C CA . GLU A 1 610 ? -77.445 -8.434 112.110 1.00 84.25 610 GLU A CA 1
ATOM 5028 C C . GLU A 1 610 ? -77.613 -8.788 110.622 1.00 84.25 610 GLU A C 1
ATOM 5030 O O . GLU A 1 610 ? -76.622 -9.047 109.940 1.00 84.25 610 GLU A O 1
ATOM 5035 N N . GLN A 1 611 ? -78.842 -8.743 110.092 1.00 89.12 611 GLN A N 1
ATOM 5036 C CA . GLN A 1 611 ? -79.107 -9.012 108.675 1.00 89.12 611 GLN A CA 1
ATOM 5037 C C . GLN A 1 611 ? -78.492 -7.949 107.751 1.00 89.12 611 GLN A C 1
ATOM 5039 O O . GLN A 1 611 ? -77.954 -8.291 106.701 1.00 89.12 611 GLN A O 1
ATOM 5044 N N . GLU A 1 612 ? -78.538 -6.669 108.128 1.00 89.88 612 GLU A N 1
ATOM 5045 C CA . GLU A 1 612 ? -77.872 -5.583 107.398 1.00 89.88 612 GLU A CA 1
ATOM 5046 C C . GLU A 1 612 ? -76.350 -5.787 107.382 1.00 89.88 612 GLU A C 1
ATOM 5048 O O . GLU A 1 612 ? -75.733 -5.713 106.320 1.00 89.88 612 GLU A O 1
ATOM 5053 N N . ILE A 1 613 ? -75.746 -6.138 108.523 1.00 88.25 613 ILE A N 1
ATOM 5054 C CA . ILE A 1 613 ? -74.321 -6.484 108.629 1.00 88.25 613 ILE A CA 1
ATOM 5055 C C . ILE A 1 613 ? -73.961 -7.666 107.717 1.00 88.25 613 ILE A C 1
ATOM 5057 O O . ILE A 1 613 ? -72.928 -7.608 107.049 1.00 88.25 613 ILE A O 1
ATOM 5061 N N . GLU A 1 614 ? -74.784 -8.716 107.645 1.00 90.81 614 GLU A N 1
ATOM 5062 C CA . GLU A 1 614 ? -74.522 -9.853 106.751 1.00 90.81 614 GLU A CA 1
ATOM 5063 C C . GLU A 1 614 ? -74.632 -9.452 105.272 1.00 90.81 614 GLU A C 1
ATOM 5065 O O . GLU A 1 614 ? -73.732 -9.750 104.487 1.00 90.81 614 GLU A O 1
ATOM 5070 N N . ASN A 1 615 ? -75.650 -8.665 104.908 1.00 90.75 615 ASN A N 1
ATOM 5071 C CA . ASN A 1 615 ? -75.798 -8.119 103.557 1.00 90.75 615 ASN A CA 1
ATOM 5072 C C . ASN A 1 615 ? -74.566 -7.280 103.146 1.00 90.75 615 ASN A C 1
ATOM 5074 O O . ASN A 1 615 ? -74.089 -7.386 102.014 1.00 90.75 615 ASN A O 1
ATOM 5078 N N . TYR A 1 616 ? -74.009 -6.479 104.065 1.00 91.31 616 TYR A N 1
ATOM 5079 C CA . TYR A 1 616 ? -72.781 -5.712 103.822 1.00 91.31 616 TYR A CA 1
ATOM 5080 C C . TYR A 1 616 ? -71.524 -6.595 103.721 1.00 91.31 616 TYR A C 1
ATOM 5082 O O . TYR A 1 616 ? -70.629 -6.269 102.937 1.00 91.31 616 TYR A O 1
ATOM 5090 N N . LYS A 1 617 ? -71.435 -7.724 104.444 1.00 88.12 617 LYS A N 1
ATOM 5091 C CA . LYS A 1 617 ? -70.346 -8.708 104.257 1.00 88.12 617 LYS A CA 1
ATOM 5092 C C . LYS A 1 617 ? -70.412 -9.359 102.877 1.00 88.12 617 LYS A C 1
ATOM 5094 O O . LYS A 1 617 ? -69.375 -9.476 102.222 1.00 88.12 617 LYS A O 1
ATOM 5099 N N . ASP A 1 618 ? -71.602 -9.755 102.433 1.00 90.88 618 ASP A N 1
ATOM 5100 C CA . ASP A 1 618 ? -71.814 -10.356 101.113 1.00 90.88 618 ASP A CA 1
ATOM 5101 C C . ASP A 1 618 ? -71.461 -9.379 99.989 1.00 90.88 618 ASP A C 1
ATOM 5103 O O . ASP A 1 618 ? -70.763 -9.747 99.041 1.00 90.88 618 ASP A O 1
ATOM 5107 N N . GLU A 1 619 ? -71.867 -8.113 100.101 1.00 90.38 619 GLU A N 1
ATOM 5108 C CA . GLU A 1 619 ? -71.492 -7.092 99.121 1.00 90.38 619 GLU A CA 1
ATOM 5109 C C . GLU A 1 619 ? -69.980 -6.813 99.139 1.00 90.38 619 GLU A C 1
ATOM 5111 O O . GLU A 1 619 ? -69.340 -6.765 98.087 1.00 90.38 619 GLU A O 1
ATOM 5116 N N . ALA A 1 620 ? -69.356 -6.771 100.322 1.00 87.56 620 ALA A N 1
ATOM 5117 C CA . ALA A 1 620 ? -67.902 -6.684 100.439 1.00 87.56 620 ALA A CA 1
ATOM 5118 C C . ALA A 1 620 ? -67.176 -7.921 99.867 1.00 87.56 620 ALA A C 1
ATOM 5120 O O . ALA A 1 620 ? -66.048 -7.791 99.387 1.00 87.56 620 ALA A O 1
ATOM 5121 N N . GLN A 1 621 ? -67.782 -9.116 99.869 1.00 91.12 621 GLN A N 1
ATOM 5122 C CA . GLN A 1 621 ? -67.242 -10.276 99.146 1.00 91.12 621 GLN A CA 1
ATOM 5123 C C . GLN A 1 621 ? -67.377 -10.131 97.626 1.00 91.12 621 GLN A C 1
ATOM 5125 O O . GLN A 1 621 ? -66.439 -10.487 96.907 1.00 91.12 621 GLN A O 1
ATOM 5130 N N . LYS A 1 622 ? -68.511 -9.627 97.118 1.00 92.50 622 LYS A N 1
ATOM 5131 C CA . LYS A 1 622 ? -68.701 -9.368 95.678 1.00 92.50 622 LYS A CA 1
ATOM 5132 C C . LYS A 1 622 ? -67.680 -8.351 95.176 1.00 92.50 622 LYS A C 1
ATOM 5134 O O . LYS A 1 622 ? -66.974 -8.638 94.213 1.00 92.50 622 LYS A O 1
ATOM 5139 N N . GLN A 1 623 ? -67.516 -7.229 95.877 1.00 90.75 623 GLN A N 1
ATOM 5140 C CA . GLN A 1 623 ? -66.537 -6.205 95.507 1.00 90.75 623 GLN A CA 1
ATOM 5141 C C . GLN A 1 623 ? -65.099 -6.741 95.515 1.00 90.75 623 GLN A C 1
ATOM 5143 O O . GLN A 1 623 ? -64.369 -6.497 94.561 1.00 90.75 623 GLN A O 1
ATOM 5148 N N . ARG A 1 624 ? -64.699 -7.563 96.499 1.00 92.31 624 ARG A N 1
ATOM 5149 C CA . ARG A 1 624 ? -63.377 -8.232 96.482 1.00 92.31 624 ARG A CA 1
ATOM 5150 C C . ARG A 1 624 ? -63.182 -9.146 95.266 1.00 92.31 624 ARG A C 1
ATOM 5152 O O . ARG A 1 624 ? -62.091 -9.172 94.707 1.00 92.31 624 ARG A O 1
ATOM 5159 N N . LYS A 1 625 ? -64.220 -9.878 94.839 1.00 92.31 625 LYS A N 1
ATOM 5160 C CA . LYS A 1 625 ? -64.171 -10.732 93.634 1.00 92.31 625 LYS A CA 1
ATOM 5161 C C . LYS A 1 625 ? -64.034 -9.900 92.353 1.00 92.31 625 LYS A C 1
ATOM 5163 O O . LYS A 1 625 ? -63.251 -10.276 91.487 1.00 92.31 625 LYS A O 1
ATOM 5168 N N . ILE A 1 626 ? -64.735 -8.767 92.264 1.00 92.88 626 ILE A N 1
ATOM 5169 C CA . ILE A 1 626 ? -64.645 -7.824 91.136 1.00 92.88 626 ILE A CA 1
ATOM 5170 C C . ILE A 1 626 ? -63.258 -7.165 91.089 1.00 92.88 626 ILE A C 1
ATOM 5172 O O . ILE A 1 626 ? -62.634 -7.149 90.034 1.00 92.88 626 ILE A O 1
ATOM 5176 N N . ILE A 1 627 ? -62.736 -6.692 92.227 1.00 90.94 627 ILE A N 1
ATOM 5177 C CA . ILE A 1 627 ? -61.382 -6.122 92.327 1.00 90.94 627 ILE A CA 1
ATOM 5178 C C . ILE A 1 627 ? -60.343 -7.144 91.853 1.00 90.94 627 ILE A C 1
ATOM 5180 O O . ILE A 1 627 ? -59.579 -6.839 90.946 1.00 90.94 627 ILE A O 1
ATOM 5184 N N . TYR A 1 628 ? -60.384 -8.382 92.355 1.00 94.06 628 TYR A N 1
ATOM 5185 C CA . TYR A 1 628 ? -59.460 -9.442 91.933 1.00 94.06 628 TYR A CA 1
ATOM 5186 C C . TYR A 1 628 ? -59.538 -9.763 90.424 1.00 94.06 628 TYR A C 1
ATOM 5188 O O . TYR A 1 628 ? -58.526 -10.086 89.800 1.00 94.06 628 TYR A O 1
ATOM 5196 N N . GLN A 1 629 ? -60.724 -9.663 89.811 1.00 92.25 629 GLN A N 1
ATOM 5197 C CA . GLN A 1 629 ? -60.877 -9.799 88.358 1.00 92.25 629 GLN A CA 1
ATOM 5198 C C . GLN A 1 629 ? -60.238 -8.621 87.608 1.00 92.25 629 GLN A C 1
ATOM 5200 O O . GLN A 1 629 ? -59.453 -8.853 86.692 1.00 92.25 629 GLN A O 1
ATOM 5205 N N . LEU A 1 630 ? -60.497 -7.383 88.036 1.00 89.00 630 LEU A N 1
ATOM 5206 C CA . LEU A 1 630 ? -59.925 -6.173 87.432 1.00 89.00 630 LEU A CA 1
ATOM 5207 C C . LEU A 1 630 ? -58.399 -6.092 87.598 1.00 89.00 630 LEU A C 1
ATOM 5209 O O . LEU A 1 630 ? -57.708 -5.668 86.677 1.00 89.00 630 LEU A O 1
ATOM 5213 N N . GLU A 1 631 ? -57.852 -6.541 88.729 1.00 89.12 631 GLU A N 1
ATOM 5214 C CA . GLU A 1 631 ? -56.404 -6.668 88.938 1.00 89.12 631 GLU A CA 1
ATOM 5215 C C . GLU A 1 631 ? -55.793 -7.692 87.974 1.00 89.12 631 GLU A C 1
ATOM 5217 O O . GLU A 1 631 ? -54.790 -7.408 87.322 1.00 89.12 631 GLU A O 1
ATOM 5222 N N . LYS A 1 632 ? -56.440 -8.850 87.803 1.00 94.81 632 LYS A N 1
ATOM 5223 C CA . LYS A 1 632 ? -55.998 -9.882 86.857 1.00 94.81 632 LYS A CA 1
ATOM 5224 C C . LYS A 1 632 ? -56.085 -9.428 85.394 1.00 94.81 632 LYS A C 1
ATOM 5226 O O . LYS A 1 632 ? -55.252 -9.832 84.583 1.00 94.81 632 LYS A O 1
ATOM 5231 N N . GLU A 1 633 ? -57.068 -8.602 85.042 1.00 91.44 633 GLU A N 1
ATOM 5232 C CA . GLU A 1 633 ? -57.174 -7.994 83.711 1.00 91.44 633 GLU A CA 1
ATOM 5233 C C . GLU A 1 633 ? -56.128 -6.892 83.501 1.00 91.44 633 GLU A C 1
ATOM 5235 O O . GLU A 1 633 ? -55.442 -6.909 82.480 1.00 91.44 633 GLU A O 1
ATOM 5240 N N . ARG A 1 634 ? -55.916 -6.007 84.485 1.00 92.69 634 ARG A N 1
ATOM 5241 C CA . ARG A 1 634 ? -54.815 -5.027 84.497 1.00 92.69 634 ARG A CA 1
ATOM 5242 C C . ARG A 1 634 ? -53.472 -5.714 84.252 1.00 92.69 634 ARG A C 1
ATOM 5244 O O . ARG A 1 634 ? -52.740 -5.308 83.356 1.00 92.69 634 ARG A O 1
ATOM 5251 N N . ASP A 1 635 ? -53.165 -6.766 85.004 1.00 90.94 635 ASP A N 1
ATOM 5252 C CA . ASP A 1 635 ? -51.878 -7.463 84.909 1.00 90.94 635 ASP A CA 1
ATOM 5253 C C . ASP A 1 635 ? -51.727 -8.195 83.566 1.00 90.94 635 ASP A C 1
ATOM 5255 O O . ASP A 1 635 ? -50.631 -8.264 83.008 1.00 90.94 635 ASP A O 1
ATOM 5259 N N . ARG A 1 636 ? -52.833 -8.668 82.976 1.00 94.62 636 ARG A N 1
ATOM 5260 C CA . ARG A 1 636 ? -52.845 -9.190 81.603 1.00 94.62 636 ARG A CA 1
ATOM 5261 C C . ARG A 1 636 ? -52.511 -8.103 80.576 1.00 94.62 636 ARG A C 1
ATOM 5263 O O . ARG A 1 636 ? -51.667 -8.350 79.720 1.00 94.62 636 ARG A O 1
ATOM 5270 N N . TYR A 1 637 ? -53.117 -6.919 80.679 1.00 92.88 637 TYR A N 1
ATOM 5271 C CA . TYR A 1 637 ? -52.833 -5.798 79.775 1.00 92.88 637 TYR A CA 1
ATOM 5272 C C . TYR A 1 637 ? -51.424 -5.216 79.966 1.00 92.88 637 TYR A C 1
ATOM 5274 O O . TYR A 1 637 ? -50.809 -4.810 78.985 1.00 92.88 637 TYR A O 1
ATOM 5282 N N . ILE A 1 638 ? -50.874 -5.222 81.187 1.00 91.75 638 ILE A N 1
ATOM 5283 C CA . ILE A 1 638 ? -49.471 -4.852 81.448 1.00 91.75 638 ILE A CA 1
ATOM 5284 C C . ILE A 1 638 ? -48.523 -5.805 80.708 1.00 91.75 638 ILE A C 1
ATOM 5286 O O . ILE A 1 638 ? -47.621 -5.348 80.008 1.00 91.75 638 ILE A O 1
ATOM 5290 N N . ASN A 1 639 ? -48.756 -7.118 80.805 1.00 92.62 639 ASN A N 1
ATOM 5291 C CA . ASN A 1 639 ? -47.953 -8.109 80.087 1.00 92.62 639 ASN A CA 1
ATOM 5292 C C . ASN A 1 639 ? -48.098 -7.963 78.562 1.00 92.62 639 ASN A C 1
ATOM 5294 O O . ASN A 1 639 ? -47.095 -7.946 77.859 1.00 92.62 639 ASN A O 1
ATOM 5298 N N . GLU A 1 640 ? -49.316 -7.776 78.043 1.00 93.06 640 GLU A N 1
ATOM 5299 C CA . GLU A 1 640 ? -49.558 -7.571 76.606 1.00 93.06 640 GLU A CA 1
ATOM 5300 C C . GLU A 1 640 ? -48.901 -6.280 76.074 1.00 93.06 640 GLU A C 1
ATOM 5302 O O . GLU A 1 640 ? -48.304 -6.284 74.996 1.00 93.06 640 GLU A O 1
ATOM 5307 N N . ALA A 1 641 ? -48.918 -5.192 76.851 1.00 86.69 641 ALA A N 1
ATOM 5308 C CA . ALA A 1 641 ? -48.205 -3.958 76.524 1.00 86.69 641 ALA A CA 1
ATOM 5309 C C . ALA A 1 641 ? -46.674 -4.129 76.567 1.00 86.69 641 ALA A C 1
ATOM 5311 O O . ALA A 1 641 ? -45.974 -3.574 75.717 1.00 86.69 641 ALA A O 1
ATOM 5312 N N . SER A 1 642 ? -46.148 -4.920 77.508 1.00 92.50 642 SER A N 1
ATOM 5313 C CA . SER A 1 642 ? -44.723 -5.272 77.580 1.00 92.50 642 SER A CA 1
ATOM 5314 C C . SER A 1 642 ? -44.286 -6.081 76.353 1.00 92.50 642 SER A C 1
ATOM 5316 O O . SER A 1 642 ? -43.324 -5.715 75.678 1.00 92.50 642 SER A O 1
ATOM 5318 N N . ASP A 1 643 ? -45.049 -7.115 76.001 1.00 92.75 643 ASP A N 1
ATOM 5319 C CA . ASP A 1 643 ? -44.874 -7.945 74.805 1.00 92.75 643 ASP A CA 1
ATOM 5320 C C . ASP A 1 643 ? -44.858 -7.122 73.507 1.00 92.75 643 ASP A C 1
ATOM 5322 O O . ASP A 1 643 ? -44.044 -7.358 72.613 1.00 92.75 643 ASP A O 1
ATOM 5326 N N . LEU A 1 644 ? -45.785 -6.167 73.378 1.00 90.75 644 LEU A N 1
ATOM 5327 C CA . LEU A 1 644 ? -45.859 -5.266 72.226 1.00 90.75 644 LEU A CA 1
ATOM 5328 C C . LEU A 1 644 ? -44.682 -4.284 72.202 1.00 90.75 644 LEU A C 1
ATOM 5330 O O . LEU A 1 644 ? -44.121 -4.037 71.136 1.00 90.75 644 LEU A O 1
ATOM 5334 N N . THR A 1 645 ? -44.261 -3.775 73.363 1.00 90.75 645 THR A N 1
ATOM 5335 C CA . THR A 1 645 ? -43.095 -2.885 73.485 1.00 90.75 645 THR A CA 1
ATOM 5336 C C . THR A 1 645 ? -41.806 -3.602 73.076 1.00 90.75 645 THR A C 1
ATOM 5338 O O . THR A 1 645 ? -41.017 -3.047 72.310 1.00 90.75 645 THR A O 1
ATOM 5341 N N . GLN A 1 646 ? -41.620 -4.859 73.494 1.00 93.69 646 GLN A N 1
ATOM 5342 C CA . GLN A 1 646 ? -40.486 -5.678 73.061 1.00 93.69 646 GLN A CA 1
ATOM 5343 C C . GLN A 1 646 ? -40.494 -5.895 71.538 1.00 93.69 646 GLN A C 1
ATOM 5345 O O . GLN A 1 646 ? -39.483 -5.648 70.884 1.00 93.69 646 GLN A O 1
ATOM 5350 N N . LYS A 1 647 ? -41.641 -6.261 70.947 1.00 94.06 647 LYS A N 1
ATOM 5351 C CA . LYS A 1 647 ? -41.775 -6.452 69.486 1.00 94.06 647 LYS A CA 1
ATOM 5352 C C . LYS A 1 647 ? -41.476 -5.170 68.695 1.00 94.06 647 LYS A C 1
ATOM 5354 O O . LYS A 1 647 ? -40.886 -5.236 67.619 1.00 94.06 647 LYS A O 1
ATOM 5359 N N . VAL A 1 648 ? -41.828 -3.995 69.227 1.00 90.50 648 VAL A N 1
ATOM 5360 C CA . VAL A 1 648 ? -41.451 -2.700 68.630 1.00 90.50 648 VAL A CA 1
ATOM 5361 C C . VAL A 1 648 ? -39.933 -2.494 68.663 1.00 90.50 648 VAL A C 1
ATOM 5363 O O . VAL A 1 648 ? -39.365 -2.108 67.642 1.00 90.50 648 VAL A O 1
ATOM 5366 N N . LEU A 1 649 ? -39.259 -2.797 69.778 1.00 93.00 649 LEU A N 1
ATOM 5367 C CA . LEU A 1 649 ? -37.796 -2.701 69.881 1.00 93.00 649 LEU A CA 1
ATOM 5368 C C . LEU A 1 649 ? -37.088 -3.661 68.908 1.00 93.00 649 LEU A C 1
ATOM 5370 O O . LEU A 1 649 ? -36.232 -3.224 68.140 1.00 93.00 649 LEU A O 1
ATOM 5374 N N . GLU A 1 650 ? -37.506 -4.929 68.859 1.00 92.69 650 GLU A N 1
ATOM 5375 C CA . GLU A 1 650 ? -36.994 -5.937 67.915 1.00 92.69 650 GLU A CA 1
ATOM 5376 C C . GLU A 1 650 ? -37.169 -5.490 66.450 1.00 92.69 650 GLU A C 1
ATOM 5378 O O . GLU A 1 650 ? -36.259 -5.618 65.626 1.00 92.69 650 GLU A O 1
ATOM 5383 N N . HIS A 1 651 ? -38.318 -4.896 66.109 1.00 92.19 651 HIS A N 1
ATOM 5384 C CA . HIS A 1 651 ? -38.542 -4.324 64.781 1.00 92.19 651 HIS A CA 1
ATOM 5385 C C . HIS A 1 651 ? -37.688 -3.077 64.506 1.00 92.19 651 HIS A C 1
ATOM 5387 O O . HIS A 1 651 ? -37.224 -2.917 63.376 1.00 92.19 651 HIS A O 1
ATOM 5393 N N . MET A 1 652 ? -37.411 -2.223 65.497 1.00 91.75 652 MET A N 1
ATOM 5394 C CA . MET A 1 652 ? -36.494 -1.087 65.329 1.00 91.75 652 MET A CA 1
ATOM 5395 C C . MET A 1 652 ? -35.047 -1.540 65.083 1.00 91.75 652 MET A C 1
ATOM 5397 O O . MET A 1 652 ? -34.351 -0.928 64.272 1.00 91.75 652 MET A O 1
ATOM 5401 N N . GLU A 1 653 ? -34.584 -2.624 65.709 1.00 93.06 653 GLU A N 1
ATOM 5402 C CA . GLU A 1 653 ? -33.269 -3.211 65.402 1.00 93.06 653 GLU A CA 1
ATOM 5403 C C . GLU A 1 653 ? -33.233 -3.873 64.016 1.00 93.06 653 GLU A C 1
ATOM 5405 O O . GLU A 1 653 ? -32.258 -3.718 63.270 1.00 93.06 653 GLU A O 1
ATOM 5410 N N . LEU A 1 654 ? -34.323 -4.531 63.606 1.00 93.69 654 LEU A N 1
ATOM 5411 C CA . LEU A 1 654 ? -34.468 -5.072 62.251 1.00 93.69 654 LEU A CA 1
ATOM 5412 C C . LEU A 1 654 ? -34.472 -3.968 61.175 1.00 93.69 654 LEU A C 1
ATOM 5414 O O . LEU A 1 654 ? -33.968 -4.184 60.072 1.00 93.69 654 LEU A O 1
ATOM 5418 N N . VAL A 1 655 ? -35.018 -2.785 61.477 1.00 92.81 655 VAL A N 1
ATOM 5419 C CA . VAL A 1 655 ? -34.950 -1.609 60.593 1.00 92.81 655 VAL A CA 1
ATOM 5420 C C . VAL A 1 655 ? -33.515 -1.085 60.517 1.00 92.81 655 VAL A C 1
ATOM 5422 O O . VAL A 1 655 ? -32.959 -1.072 59.421 1.00 92.81 655 VAL A O 1
ATOM 5425 N N . LYS A 1 656 ? -32.862 -0.791 61.651 1.00 93.44 656 LYS A N 1
ATOM 5426 C CA . LYS A 1 656 ? -31.463 -0.311 61.686 1.00 93.44 656 LYS A CA 1
ATOM 5427 C C . LYS A 1 656 ? -30.498 -1.236 60.934 1.00 93.44 656 LYS A C 1
ATOM 5429 O O . LYS A 1 656 ? -29.654 -0.782 60.162 1.00 93.44 656 LYS A O 1
ATOM 5434 N N . THR A 1 657 ? -30.628 -2.552 61.111 1.00 92.75 657 THR A N 1
ATOM 5435 C CA . THR A 1 657 ? -29.777 -3.538 60.417 1.00 92.75 657 THR A CA 1
ATOM 5436 C C . THR A 1 657 ? -30.078 -3.655 58.918 1.00 92.75 657 THR A C 1
ATOM 5438 O O . THR A 1 657 ? -29.184 -4.014 58.147 1.00 92.75 657 THR A O 1
ATOM 5441 N N . LYS A 1 658 ? -31.292 -3.311 58.464 1.00 91.62 658 LYS A N 1
ATOM 5442 C CA . LYS A 1 658 ? -31.612 -3.157 57.034 1.00 91.62 658 LYS A CA 1
ATOM 5443 C C . LYS A 1 658 ? -31.098 -1.833 56.469 1.00 91.62 658 LYS A C 1
ATOM 5445 O O . LYS A 1 658 ? -30.556 -1.839 55.369 1.00 91.62 658 LYS A O 1
ATOM 5450 N N . GLU A 1 659 ? -31.194 -0.733 57.211 1.00 91.62 659 GLU A N 1
ATOM 5451 C CA . GLU A 1 659 ? -30.656 0.580 56.821 1.00 91.62 659 GLU A CA 1
ATOM 5452 C C . GLU A 1 659 ? -29.133 0.533 56.628 1.00 91.62 659 GLU A C 1
ATOM 5454 O O . GLU A 1 659 ? -28.636 0.969 55.591 1.00 91.62 659 GLU A O 1
ATOM 5459 N N . MET A 1 660 ? -28.407 -0.108 57.553 1.00 92.31 660 MET A N 1
ATOM 5460 C CA . MET A 1 660 ? -26.970 -0.399 57.429 1.00 92.31 660 MET A CA 1
ATOM 5461 C C . MET A 1 660 ? -26.640 -1.152 56.129 1.00 92.31 660 MET A C 1
ATOM 5463 O O . MET A 1 660 ? -25.745 -0.755 55.383 1.00 92.31 660 MET A O 1
ATOM 5467 N N . LYS A 1 661 ? -27.403 -2.205 55.801 1.00 93.31 661 LYS A N 1
ATOM 5468 C CA . LYS A 1 661 ? -27.217 -2.971 54.555 1.00 93.31 661 LYS A CA 1
ATOM 5469 C C . LYS A 1 661 ? -27.538 -2.140 53.311 1.00 93.31 661 LYS A C 1
ATOM 5471 O O . LYS A 1 661 ? -26.800 -2.205 52.333 1.00 93.31 661 LYS A O 1
ATOM 5476 N N . ILE A 1 662 ? -28.592 -1.323 53.341 1.00 91.75 662 ILE A N 1
ATOM 5477 C CA . ILE A 1 662 ? -28.929 -0.394 52.250 1.00 91.75 662 ILE A CA 1
ATOM 5478 C C . ILE A 1 662 ? -27.799 0.624 52.036 1.00 91.75 662 ILE A C 1
ATOM 5480 O O . ILE A 1 662 ? -27.470 0.925 50.890 1.00 91.75 662 ILE A O 1
ATOM 5484 N N . PHE A 1 663 ? -27.169 1.118 53.105 1.00 95.69 663 PHE A N 1
ATOM 5485 C CA . PHE A 1 663 ? -26.003 1.998 53.013 1.00 95.69 663 PHE A CA 1
ATOM 5486 C C . PHE A 1 663 ? -24.791 1.291 52.381 1.00 95.69 663 PHE A C 1
ATOM 5488 O O . PHE A 1 663 ? -24.190 1.831 51.451 1.00 95.69 663 PHE A O 1
ATOM 5495 N N . GLU A 1 664 ? -24.475 0.058 52.796 1.00 91.50 664 GLU A N 1
ATOM 5496 C CA . GLU A 1 664 ? -23.421 -0.740 52.152 1.00 91.50 664 GLU A CA 1
ATOM 5497 C C . GLU A 1 664 ? -23.683 -0.993 50.663 1.00 91.50 664 GLU A C 1
ATOM 5499 O O . GLU A 1 664 ? -22.764 -0.870 49.852 1.00 91.50 664 GLU A O 1
ATOM 5504 N N . TYR A 1 665 ? -24.914 -1.354 50.286 1.00 93.44 665 TYR A N 1
ATOM 5505 C CA . TYR A 1 665 ? -25.259 -1.588 48.883 1.00 93.44 665 TYR A CA 1
ATOM 5506 C C . TYR A 1 665 ? -25.188 -0.296 48.063 1.00 93.44 665 TYR A C 1
ATOM 5508 O O . TYR A 1 665 ? -24.632 -0.321 46.969 1.00 93.44 665 TYR A O 1
ATOM 5516 N N . LYS A 1 666 ? -25.638 0.848 48.601 1.00 91.88 666 LYS A N 1
ATOM 5517 C CA . LYS A 1 666 ? -25.455 2.163 47.957 1.00 91.88 666 LYS A CA 1
ATOM 5518 C C . LYS A 1 666 ? -23.977 2.495 47.741 1.00 91.88 666 LYS A C 1
ATOM 5520 O O . LYS A 1 666 ? -23.612 2.919 46.650 1.00 91.88 666 LYS A O 1
ATOM 5525 N N . LYS A 1 667 ? -23.114 2.244 48.733 1.00 95.31 667 LYS A N 1
ATOM 5526 C CA . LYS A 1 667 ? -21.661 2.419 48.582 1.00 95.31 667 LYS A CA 1
ATOM 5527 C C . LYS A 1 667 ? -21.090 1.512 47.480 1.00 95.31 667 LYS A C 1
ATOM 5529 O O . LYS A 1 667 ? -20.352 1.994 46.628 1.00 95.31 667 LYS A O 1
ATOM 5534 N N . LYS A 1 668 ? -21.473 0.230 47.455 1.00 92.88 668 LYS A N 1
ATOM 5535 C CA . LYS A 1 668 ? -21.048 -0.741 46.425 1.00 92.88 668 LYS A CA 1
ATOM 5536 C C . LYS A 1 668 ? -21.524 -0.361 45.013 1.00 92.88 668 LYS A C 1
ATOM 5538 O O . LYS A 1 668 ? -20.793 -0.604 44.061 1.00 92.88 668 LYS A O 1
ATOM 5543 N N . ILE A 1 669 ? -22.701 0.258 44.881 1.00 91.06 669 ILE A N 1
ATOM 5544 C CA . ILE A 1 669 ? -23.212 0.798 43.608 1.00 91.06 669 ILE A CA 1
ATOM 5545 C C . ILE A 1 669 ? -22.325 1.953 43.124 1.00 91.06 669 ILE A C 1
ATOM 5547 O O . ILE A 1 669 ? -21.796 1.867 42.022 1.00 91.06 669 ILE A O 1
ATOM 5551 N N . VAL A 1 670 ? -22.043 2.953 43.966 1.00 94.25 670 VAL A N 1
ATOM 5552 C CA . VAL A 1 670 ? -21.163 4.085 43.599 1.00 94.25 670 VAL A CA 1
ATOM 5553 C C . VAL A 1 670 ? -19.732 3.623 43.270 1.00 94.25 670 VAL A C 1
ATOM 5555 O O . VAL A 1 670 ? -19.103 4.133 42.342 1.00 94.25 670 VAL A O 1
ATOM 5558 N N . GLU A 1 671 ? -19.211 2.614 43.975 1.00 92.50 671 GLU A N 1
ATOM 5559 C CA . GLU A 1 671 ? -17.925 1.977 43.648 1.00 92.50 671 GLU A CA 1
ATOM 5560 C C . GLU A 1 671 ? -17.935 1.193 42.323 1.00 92.50 671 GLU A C 1
ATOM 5562 O O . GLU A 1 671 ? -16.869 0.982 41.745 1.00 92.50 671 GLU A O 1
ATOM 5567 N N . ALA A 1 672 ? -19.098 0.745 41.844 1.00 87.88 672 ALA A N 1
ATOM 5568 C CA . ALA A 1 672 ? -19.251 0.093 40.544 1.00 87.88 672 ALA A CA 1
ATOM 5569 C C . ALA A 1 672 ? -19.447 1.122 39.417 1.00 87.88 672 ALA A C 1
ATOM 5571 O O . ALA A 1 672 ? -18.792 1.017 38.384 1.00 87.88 672 ALA A O 1
ATOM 5572 N N . GLU A 1 673 ? -20.269 2.151 39.635 1.00 90.75 673 GLU A N 1
ATOM 5573 C CA . GLU A 1 673 ? -20.495 3.271 38.708 1.00 90.75 673 GLU A CA 1
ATOM 5574 C C . GLU A 1 673 ? -19.189 4.020 38.396 1.00 90.75 673 GLU A C 1
ATOM 5576 O O . GLU A 1 673 ? -18.882 4.294 37.237 1.00 90.75 673 GLU A O 1
ATOM 5581 N N . THR A 1 674 ? -18.364 4.284 39.414 1.00 93.31 674 THR A N 1
ATOM 5582 C CA . THR A 1 674 ? -17.053 4.935 39.231 1.00 93.31 674 THR A CA 1
ATOM 5583 C C . THR A 1 674 ? -16.056 4.065 38.461 1.00 93.31 674 THR A C 1
ATOM 5585 O O . THR A 1 674 ? -15.321 4.592 37.624 1.00 93.31 674 THR A O 1
ATOM 5588 N N . ARG A 1 675 ? -16.055 2.738 38.663 1.00 92.88 675 ARG A N 1
ATOM 5589 C CA . ARG A 1 675 ? -15.250 1.804 37.849 1.00 92.88 675 ARG A CA 1
ATOM 5590 C C . ARG A 1 675 ? -15.757 1.713 36.411 1.00 92.88 675 ARG A C 1
ATOM 5592 O O . ARG A 1 675 ? -14.942 1.675 35.495 1.00 92.88 675 ARG A O 1
ATOM 5599 N N . LEU A 1 676 ? -17.075 1.718 36.208 1.00 89.31 676 LEU A N 1
ATOM 5600 C CA . LEU A 1 676 ? -17.684 1.705 34.879 1.00 89.31 676 LEU A CA 1
ATOM 5601 C C . LEU A 1 676 ? -17.300 2.964 34.092 1.00 89.31 676 LEU A C 1
ATOM 5603 O O . LEU A 1 676 ? -16.845 2.840 32.961 1.00 89.31 676 LEU A O 1
ATOM 5607 N N . GLY A 1 677 ? -17.371 4.149 34.708 1.00 91.50 677 GLY A N 1
ATOM 5608 C CA . GLY A 1 677 ? -16.910 5.399 34.090 1.00 91.50 677 GLY A CA 1
ATOM 5609 C C . GLY A 1 677 ? -15.410 5.391 33.758 1.00 91.50 677 GLY A C 1
ATOM 5610 O O . GLY A 1 677 ? -15.008 5.835 32.686 1.00 91.50 677 GLY A O 1
ATOM 5611 N N . GLN A 1 678 ? -14.566 4.817 34.624 1.00 92.25 678 GLN A N 1
ATOM 5612 C CA . GLN A 1 678 ? -13.139 4.624 34.322 1.00 92.25 678 GLN A CA 1
ATOM 5613 C C . GLN A 1 678 ? -12.918 3.679 33.129 1.00 92.25 678 GLN A C 1
ATOM 5615 O O . GLN A 1 678 ? -12.094 3.972 32.264 1.00 92.25 678 GLN A O 1
ATOM 5620 N N . GLN A 1 679 ? -13.667 2.575 33.045 1.00 87.50 679 GLN A N 1
ATOM 5621 C CA . GLN A 1 679 ? -13.604 1.643 31.914 1.00 87.50 679 GLN A CA 1
ATOM 5622 C C . GLN A 1 679 ? -14.149 2.252 30.616 1.00 87.50 679 GLN A C 1
ATOM 5624 O O . GLN A 1 679 ? -13.572 2.012 29.559 1.00 87.50 679 GLN A O 1
ATOM 5629 N N . GLN A 1 680 ? -15.200 3.073 30.683 1.00 89.88 680 GLN A N 1
ATOM 5630 C CA . GLN A 1 680 ? -15.731 3.820 29.539 1.00 89.88 680 GLN A CA 1
ATOM 5631 C C . GLN A 1 680 ? -14.696 4.812 29.000 1.00 89.88 680 GLN A C 1
ATOM 5633 O O . GLN A 1 680 ? -14.387 4.762 27.815 1.00 89.88 680 GLN A O 1
ATOM 5638 N N . ASN A 1 681 ? -14.067 5.616 29.865 1.00 91.81 681 ASN A N 1
ATOM 5639 C CA . ASN A 1 681 ? -13.009 6.547 29.458 1.00 91.81 681 ASN A CA 1
ATOM 5640 C C . ASN A 1 681 ? -11.806 5.824 28.817 1.00 91.81 681 ASN A C 1
ATOM 5642 O O . ASN A 1 681 ? -11.252 6.297 27.827 1.00 91.81 681 ASN A O 1
ATOM 5646 N N . LEU A 1 682 ? -11.404 4.665 29.358 1.00 90.00 682 LEU A N 1
ATOM 5647 C CA . LEU A 1 682 ? -10.337 3.837 28.778 1.00 90.00 682 LEU A CA 1
ATOM 5648 C C . LEU A 1 682 ? -10.743 3.234 27.425 1.00 90.00 682 LEU A C 1
ATOM 5650 O O . LEU A 1 682 ? -9.935 3.218 26.501 1.00 90.00 682 LEU A O 1
ATOM 5654 N N . TYR A 1 683 ? -11.988 2.776 27.285 1.00 91.81 683 TYR A N 1
ATOM 5655 C CA . TYR A 1 683 ? -12.523 2.279 26.018 1.00 91.81 683 TYR A CA 1
ATOM 5656 C C . TYR A 1 683 ? -12.611 3.386 24.959 1.00 91.81 683 TYR A C 1
ATOM 5658 O O . TYR A 1 683 ? -12.247 3.156 23.810 1.00 91.81 683 TYR A O 1
ATOM 5666 N N . GLU A 1 684 ? -13.032 4.597 25.328 1.00 92.25 684 GLU A N 1
ATOM 5667 C CA . GLU A 1 684 ? -13.073 5.748 24.420 1.00 92.25 684 GLU A CA 1
ATOM 5668 C C . GLU A 1 684 ? -11.671 6.194 23.986 1.00 92.25 684 GLU A C 1
ATOM 5670 O O . GLU A 1 684 ? -11.475 6.481 22.804 1.00 92.25 684 GLU A O 1
ATOM 5675 N N . ALA A 1 685 ? -10.681 6.159 24.885 1.00 90.50 685 ALA A N 1
ATOM 5676 C CA . ALA A 1 685 ? -9.277 6.381 24.536 1.00 90.50 685 ALA A CA 1
ATOM 5677 C C . ALA A 1 685 ? -8.763 5.317 23.548 1.00 90.50 685 ALA A C 1
ATOM 5679 O O . ALA A 1 685 ? -8.324 5.661 22.454 1.00 90.50 685 ALA A O 1
ATOM 5680 N N . VAL A 1 686 ? -8.923 4.024 23.861 1.00 91.25 686 VAL A N 1
ATOM 5681 C CA . VAL A 1 686 ? -8.515 2.918 22.970 1.00 91.25 686 VAL A CA 1
ATOM 5682 C C . VAL A 1 686 ? -9.247 2.970 21.623 1.00 91.25 686 VAL A C 1
ATOM 5684 O O . VAL A 1 686 ? -8.653 2.678 20.588 1.00 91.25 686 VAL A O 1
ATOM 5687 N N . ARG A 1 687 ? -10.518 3.389 21.596 1.00 92.56 687 ARG A N 1
ATOM 5688 C CA . ARG A 1 687 ? -11.293 3.587 20.362 1.00 92.56 687 ARG A CA 1
ATOM 5689 C C . ARG A 1 687 ? -10.800 4.793 19.555 1.00 92.56 687 ARG A C 1
ATOM 5691 O O . ARG A 1 687 ? -10.770 4.720 18.329 1.00 92.56 687 ARG A O 1
ATOM 5698 N N . SER A 1 688 ? -10.401 5.879 20.215 1.00 91.81 688 SER A N 1
ATOM 5699 C CA . SER A 1 688 ? -9.758 7.034 19.576 1.00 91.81 688 SER A CA 1
ATOM 5700 C C . SER A 1 688 ? -8.421 6.637 18.945 1.00 91.81 688 SER A C 1
ATOM 5702 O O . SER A 1 688 ? -8.197 6.907 17.765 1.00 91.81 688 SER A O 1
ATOM 5704 N N . ASP A 1 689 ? -7.576 5.925 19.691 1.00 91.31 689 ASP A N 1
ATOM 5705 C CA . ASP A 1 689 ? -6.277 5.444 19.219 1.00 91.31 689 ASP A CA 1
ATOM 5706 C C . ASP A 1 689 ? -6.440 4.438 18.072 1.00 91.31 689 ASP A C 1
ATOM 5708 O O . ASP A 1 689 ? -5.782 4.565 17.043 1.00 91.31 689 ASP A O 1
ATOM 5712 N N . HIS A 1 690 ? -7.385 3.496 18.177 1.00 93.25 690 HIS A N 1
ATOM 5713 C CA . HIS A 1 690 ? -7.749 2.589 17.086 1.00 93.25 690 HIS A CA 1
ATOM 5714 C C . HIS A 1 690 ? -8.163 3.350 15.819 1.00 93.25 690 HIS A C 1
ATOM 5716 O O . HIS A 1 690 ? -7.693 3.033 14.728 1.00 93.25 690 HIS A O 1
ATOM 5722 N N . ASN A 1 691 ? -9.006 4.380 15.941 1.00 91.06 691 ASN A N 1
ATOM 5723 C CA . ASN A 1 691 ? -9.428 5.189 14.797 1.00 91.06 691 ASN A CA 1
ATOM 5724 C C . ASN A 1 691 ? -8.253 5.973 14.184 1.00 91.06 691 ASN A C 1
ATOM 5726 O O . ASN A 1 691 ? -8.167 6.084 12.959 1.00 91.06 691 ASN A O 1
ATOM 5730 N N . LEU A 1 692 ? -7.325 6.469 15.009 1.00 93.19 692 LEU A N 1
ATOM 5731 C CA . LEU A 1 692 ? -6.095 7.121 14.557 1.00 93.19 692 LEU A CA 1
ATOM 5732 C C . LEU A 1 692 ? -5.176 6.136 13.818 1.00 93.19 692 LEU A C 1
ATOM 5734 O O . LEU A 1 692 ? -4.743 6.426 12.705 1.00 93.19 692 LEU A O 1
ATOM 5738 N N . TYR A 1 693 ? -4.923 4.950 14.378 1.00 90.81 693 TYR A N 1
ATOM 5739 C CA . TYR A 1 693 ? -4.121 3.914 13.722 1.00 90.81 693 TYR A CA 1
ATOM 5740 C C . TYR A 1 693 ? -4.782 3.384 12.446 1.00 90.81 693 TYR A C 1
ATOM 5742 O O . TYR A 1 693 ? -4.089 3.193 11.451 1.00 90.81 693 TYR A O 1
ATOM 5750 N N . SER A 1 694 ? -6.108 3.224 12.425 1.00 92.12 694 SER A N 1
ATOM 5751 C CA . SER A 1 694 ? -6.866 2.859 11.224 1.00 92.12 694 SER A CA 1
ATOM 5752 C C . SER A 1 694 ? -6.722 3.917 10.128 1.00 92.12 694 SER A C 1
ATOM 5754 O O . SER A 1 694 ? -6.503 3.565 8.972 1.00 92.12 694 SER A O 1
ATOM 5756 N N . LYS A 1 695 ? -6.798 5.210 10.471 1.00 93.94 695 LYS A N 1
ATOM 5757 C CA . LYS A 1 695 ? -6.571 6.304 9.517 1.00 93.94 695 LYS A CA 1
ATOM 5758 C C . LYS A 1 695 ? -5.131 6.300 8.992 1.00 93.94 695 LYS A C 1
ATOM 5760 O O . LYS A 1 695 ? -4.935 6.327 7.781 1.00 93.94 695 LYS A O 1
ATOM 5765 N N . ASN A 1 696 ? -4.142 6.192 9.879 1.00 92.31 696 ASN A N 1
ATOM 5766 C CA . ASN A 1 696 ? -2.725 6.153 9.504 1.00 92.31 696 ASN A CA 1
ATOM 5767 C C . ASN A 1 696 ? -2.395 4.923 8.632 1.00 92.31 696 ASN A C 1
ATOM 5769 O O . ASN A 1 696 ? -1.552 5.002 7.739 1.00 92.31 696 ASN A O 1
ATOM 5773 N N . LEU A 1 697 ? -3.068 3.789 8.866 1.00 89.44 697 LEU A N 1
ATOM 5774 C CA . LEU A 1 697 ? -2.959 2.578 8.052 1.00 89.44 697 LEU A CA 1
ATOM 5775 C C . LEU A 1 697 ? -3.537 2.786 6.646 1.00 89.44 697 LEU A C 1
ATOM 5777 O O . LEU A 1 697 ? -2.898 2.374 5.683 1.00 89.44 697 LEU A O 1
ATOM 5781 N N . ILE A 1 698 ? -4.694 3.445 6.520 1.00 92.69 698 ILE A N 1
ATOM 5782 C CA . ILE A 1 698 ? -5.288 3.806 5.220 1.00 92.69 698 ILE A CA 1
ATOM 5783 C C . ILE A 1 698 ? -4.362 4.766 4.462 1.00 92.69 698 ILE A C 1
ATOM 5785 O O . ILE A 1 698 ? -4.029 4.497 3.313 1.00 92.69 698 ILE A O 1
ATOM 5789 N N . GLU A 1 699 ? -3.856 5.817 5.113 1.00 92.00 699 GLU A N 1
ATOM 5790 C CA . GLU A 1 699 ? -2.913 6.768 4.500 1.00 92.00 699 GLU A CA 1
ATOM 5791 C C . GLU A 1 699 ? -1.623 6.064 4.031 1.00 92.00 699 GLU A C 1
ATOM 5793 O O . GLU A 1 699 ? -1.187 6.251 2.895 1.00 92.00 699 GLU A O 1
ATOM 5798 N N . SER A 1 700 ? -1.079 5.149 4.843 1.00 87.00 700 SER A N 1
ATOM 5799 C CA . SER A 1 700 ? 0.070 4.309 4.463 1.00 87.00 700 SER A CA 1
ATOM 5800 C C . SER A 1 700 ? -0.247 3.358 3.297 1.00 87.00 700 SER A C 1
ATOM 5802 O O . SER A 1 700 ? 0.609 3.088 2.452 1.00 87.00 700 SER A O 1
ATOM 5804 N N . GLN A 1 701 ? -1.468 2.819 3.231 1.00 90.06 701 GLN A N 1
ATOM 5805 C CA . GLN A 1 701 ? -1.913 1.961 2.130 1.00 90.06 701 GLN A CA 1
ATOM 5806 C C . GLN A 1 701 ? -2.068 2.760 0.832 1.00 90.06 701 GLN A C 1
ATOM 5808 O O . GLN A 1 701 ? -1.603 2.292 -0.211 1.00 90.06 701 GLN A O 1
ATOM 5813 N N . ASP A 1 702 ? -2.632 3.967 0.893 1.00 92.38 702 ASP A N 1
ATOM 5814 C CA . ASP A 1 702 ? -2.764 4.876 -0.245 1.00 92.38 702 ASP A CA 1
ATOM 5815 C C . ASP A 1 702 ? -1.391 5.288 -0.792 1.00 92.38 702 ASP A C 1
ATOM 5817 O O . ASP A 1 702 ? -1.157 5.125 -1.995 1.00 92.38 702 ASP A O 1
ATOM 5821 N N . GLU A 1 703 ? -0.440 5.682 0.065 1.00 92.00 703 GLU A N 1
ATOM 5822 C CA . GLU A 1 703 ? 0.961 5.916 -0.328 1.00 92.00 703 GLU A CA 1
ATOM 5823 C C . GLU A 1 703 ? 1.576 4.687 -1.017 1.00 92.00 703 GLU A C 1
ATOM 5825 O O . GLU A 1 703 ? 2.207 4.801 -2.073 1.00 92.00 703 GLU A O 1
ATOM 5830 N N . ILE A 1 704 ? 1.342 3.482 -0.485 1.00 91.00 704 ILE A N 1
ATOM 5831 C CA . ILE A 1 704 ? 1.796 2.230 -1.105 1.00 91.00 704 ILE A CA 1
ATOM 5832 C C . ILE A 1 704 ? 1.134 2.010 -2.478 1.00 91.00 704 ILE A C 1
ATOM 5834 O O . ILE A 1 704 ? 1.800 1.512 -3.393 1.00 91.00 704 ILE A O 1
ATOM 5838 N N . THR A 1 705 ? -0.142 2.368 -2.680 1.00 91.38 705 THR A N 1
ATOM 5839 C CA . THR A 1 705 ? -0.767 2.293 -4.016 1.00 91.38 705 THR A CA 1
ATOM 5840 C C . THR A 1 705 ? -0.188 3.325 -4.982 1.00 91.38 705 THR A C 1
ATOM 5842 O O . THR A 1 705 ? 0.062 2.994 -6.146 1.00 91.38 705 THR A O 1
ATOM 5845 N N . GLU A 1 706 ? 0.107 4.539 -4.516 1.00 93.06 706 GLU A N 1
ATOM 5846 C CA . GLU A 1 706 ? 0.694 5.593 -5.338 1.00 93.06 706 GLU A CA 1
ATOM 5847 C C . GLU A 1 706 ? 2.135 5.242 -5.738 1.00 93.06 706 GLU A C 1
ATOM 5849 O O . GLU A 1 706 ? 2.514 5.388 -6.901 1.00 93.06 706 GLU A O 1
ATOM 5854 N N . MET A 1 707 ? 2.916 4.662 -4.824 1.00 90.81 707 MET A N 1
ATOM 5855 C CA . MET A 1 707 ? 4.252 4.132 -5.107 1.00 90.81 707 MET A CA 1
ATOM 5856 C C . MET A 1 707 ? 4.207 2.925 -6.055 1.00 90.81 707 MET A C 1
ATOM 5858 O O . MET A 1 707 ? 5.003 2.858 -6.992 1.00 90.81 707 MET A O 1
ATOM 5862 N N . LYS A 1 708 ? 3.222 2.022 -5.926 1.00 90.00 708 LYS A N 1
ATOM 5863 C CA . LYS A 1 708 ? 2.968 0.957 -6.921 1.00 90.00 708 LYS A CA 1
ATOM 5864 C C . LYS A 1 708 ? 2.594 1.528 -8.298 1.00 90.00 708 LYS A C 1
ATOM 5866 O O . LYS A 1 708 ? 2.986 0.958 -9.316 1.00 90.00 708 LYS A O 1
ATOM 5871 N N . LYS A 1 709 ? 1.875 2.655 -8.360 1.00 92.75 709 LYS A N 1
ATOM 5872 C CA . LYS A 1 709 ? 1.536 3.368 -9.607 1.00 92.75 709 LYS A CA 1
ATOM 5873 C C . LYS A 1 709 ? 2.767 4.043 -10.226 1.00 92.75 709 LYS A C 1
ATOM 5875 O O . LYS A 1 709 ? 3.009 3.869 -11.418 1.00 92.75 709 LYS A O 1
ATOM 5880 N N . LYS A 1 710 ? 3.592 4.722 -9.421 1.00 92.62 710 LYS A N 1
ATOM 5881 C CA . LYS A 1 710 ? 4.897 5.282 -9.824 1.00 92.62 710 LYS A CA 1
ATOM 5882 C C . LYS A 1 710 ? 5.823 4.191 -10.376 1.00 92.62 710 LYS A C 1
ATOM 5884 O O . LYS A 1 710 ? 6.382 4.367 -11.455 1.00 92.62 710 LYS A O 1
ATOM 5889 N N . LEU A 1 711 ? 5.902 3.036 -9.711 1.00 89.69 711 LEU A N 1
ATOM 5890 C CA . LEU A 1 711 ? 6.702 1.887 -10.150 1.00 89.69 711 LEU A CA 1
ATOM 5891 C C . LEU A 1 711 ? 6.171 1.267 -11.455 1.00 89.69 711 LEU A C 1
ATOM 5893 O O . LEU A 1 711 ? 6.962 0.979 -12.347 1.00 89.69 711 LEU A O 1
ATOM 5897 N N . LYS A 1 712 ? 4.847 1.135 -11.635 1.00 93.00 712 LYS A N 1
ATOM 5898 C CA . LYS A 1 712 ? 4.259 0.726 -12.929 1.00 93.00 712 LYS A CA 1
ATOM 5899 C C . LYS A 1 712 ? 4.617 1.694 -14.061 1.00 93.00 712 LYS A C 1
ATOM 5901 O O . LYS A 1 712 ? 4.986 1.243 -15.142 1.00 93.00 712 LYS A O 1
ATOM 5906 N N . ASN A 1 713 ? 4.555 3.003 -13.810 1.00 92.75 713 ASN A N 1
ATOM 5907 C CA . ASN A 1 713 ? 4.930 4.018 -14.797 1.00 92.75 713 ASN A CA 1
ATOM 5908 C C . ASN A 1 713 ? 6.433 3.963 -15.128 1.00 92.75 713 ASN A C 1
ATOM 5910 O O . ASN A 1 713 ? 6.797 4.046 -16.298 1.00 92.75 713 ASN A O 1
ATOM 5914 N N . MET A 1 714 ? 7.299 3.770 -14.125 1.00 88.69 714 MET A N 1
ATOM 5915 C CA . MET A 1 714 ? 8.739 3.573 -14.335 1.00 88.69 714 MET A CA 1
ATOM 5916 C C . MET A 1 714 ? 9.039 2.295 -15.121 1.00 88.69 714 MET A C 1
ATOM 5918 O O . MET A 1 714 ? 9.855 2.345 -16.032 1.00 88.69 714 MET A O 1
ATOM 5922 N N . ASN A 1 715 ? 8.357 1.180 -14.842 1.00 91.44 715 ASN A N 1
ATOM 5923 C CA . ASN A 1 715 ? 8.515 -0.048 -15.623 1.00 91.44 715 ASN A CA 1
ATOM 5924 C C . ASN A 1 715 ? 8.098 0.161 -17.084 1.00 91.44 715 ASN A C 1
ATOM 5926 O O . ASN A 1 715 ? 8.844 -0.221 -17.977 1.00 91.44 715 ASN A O 1
ATOM 5930 N N . HIS A 1 716 ? 6.975 0.840 -17.345 1.00 93.62 716 HIS A N 1
ATOM 5931 C CA . HIS A 1 716 ? 6.569 1.146 -18.719 1.00 93.62 716 HIS A CA 1
ATOM 5932 C C . HIS A 1 716 ? 7.580 2.056 -19.438 1.00 93.62 716 HIS A C 1
ATOM 5934 O O . HIS A 1 716 ? 7.886 1.814 -20.601 1.00 93.62 716 HIS A O 1
ATOM 5940 N N . LEU A 1 717 ? 8.158 3.046 -18.747 1.00 91.31 717 LEU A N 1
ATOM 5941 C CA . LEU A 1 717 ? 9.240 3.876 -19.289 1.00 91.31 717 LEU A CA 1
ATOM 5942 C C . LEU A 1 717 ? 10.521 3.062 -19.549 1.00 91.31 717 LEU A C 1
ATOM 5944 O O . LEU A 1 717 ? 11.174 3.256 -20.569 1.00 91.31 717 LEU A O 1
ATOM 5948 N N . ILE A 1 718 ? 10.874 2.133 -18.658 1.00 92.38 718 ILE A N 1
ATOM 5949 C CA . ILE A 1 718 ? 12.002 1.208 -18.831 1.00 92.38 718 ILE A CA 1
ATOM 5950 C C . ILE A 1 718 ? 11.776 0.301 -20.047 1.00 92.38 718 ILE A C 1
ATOM 5952 O O . ILE A 1 718 ? 12.708 0.088 -20.817 1.00 92.38 718 ILE A O 1
ATOM 5956 N N . ASP A 1 719 ? 10.563 -0.211 -20.246 1.00 93.75 719 ASP A N 1
ATOM 5957 C CA . ASP A 1 719 ? 10.239 -1.081 -21.378 1.00 93.75 719 ASP A CA 1
ATOM 5958 C C . ASP A 1 719 ? 10.194 -0.304 -22.704 1.00 93.75 719 ASP A C 1
ATOM 5960 O O . ASP A 1 719 ? 10.783 -0.761 -23.682 1.00 93.75 719 ASP A O 1
ATOM 5964 N N . GLN A 1 720 ? 9.654 0.922 -22.716 1.00 91.94 720 GLN A N 1
ATOM 5965 C CA . GLN A 1 720 ? 9.807 1.848 -23.847 1.00 91.94 720 GLN A CA 1
ATOM 5966 C C . GLN A 1 720 ? 11.289 2.095 -24.168 1.00 91.94 720 GLN A C 1
ATOM 5968 O O . GLN A 1 720 ? 11.693 1.979 -25.319 1.00 91.94 720 GLN A O 1
ATOM 5973 N N . LEU A 1 721 ? 12.128 2.376 -23.163 1.00 91.06 721 LEU A N 1
ATOM 5974 C CA . LEU A 1 721 ? 13.566 2.589 -23.362 1.00 91.06 721 LEU A CA 1
ATOM 5975 C C . LEU A 1 721 ? 14.291 1.326 -23.862 1.00 91.06 721 LEU A C 1
ATOM 5977 O O . LEU A 1 721 ? 15.232 1.456 -24.642 1.00 91.06 721 LEU A O 1
ATOM 5981 N N . LYS A 1 722 ? 13.857 0.115 -23.479 1.00 93.44 722 LYS A N 1
ATOM 5982 C CA . LYS A 1 722 ? 14.368 -1.145 -24.054 1.00 93.44 722 LYS A CA 1
ATOM 5983 C C . LYS A 1 722 ? 14.005 -1.274 -25.530 1.00 93.44 722 LYS A C 1
ATOM 5985 O O . LYS A 1 722 ? 14.888 -1.588 -26.320 1.00 93.44 722 LYS A O 1
ATOM 5990 N N . GLU A 1 723 ? 12.752 -1.024 -25.913 1.00 93.88 723 GLU A N 1
ATOM 5991 C CA . GLU A 1 723 ? 12.329 -1.043 -27.323 1.00 93.88 723 GLU A CA 1
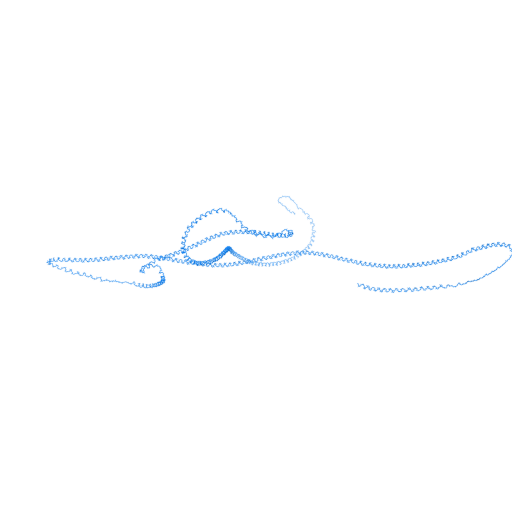ATOM 5992 C C . GLU A 1 723 ? 13.094 0.005 -28.145 1.00 93.88 723 GLU A C 1
ATOM 5994 O O . GLU A 1 723 ? 13.570 -0.273 -29.248 1.00 93.88 723 GLU A O 1
ATOM 5999 N N . ASP A 1 724 ? 13.299 1.189 -27.570 1.00 93.19 724 ASP A N 1
ATOM 6000 C CA . ASP A 1 724 ? 14.025 2.296 -28.181 1.00 93.19 724 ASP A CA 1
ATOM 6001 C C . ASP A 1 724 ? 15.518 1.953 -28.380 1.00 93.19 724 ASP A C 1
ATOM 6003 O O . ASP A 1 724 ? 16.065 2.179 -29.464 1.00 93.19 724 ASP A O 1
ATOM 6007 N N . ILE A 1 725 ? 16.164 1.316 -27.391 1.00 93.12 725 ILE A N 1
ATOM 6008 C CA . ILE A 1 725 ? 17.525 0.752 -27.498 1.00 93.12 725 ILE A CA 1
ATOM 6009 C C . ILE A 1 725 ? 17.569 -0.361 -28.551 1.00 93.12 725 ILE A C 1
ATOM 6011 O O . ILE A 1 725 ? 18.395 -0.295 -29.458 1.00 93.12 725 ILE A O 1
ATOM 6015 N N . GLN A 1 726 ? 16.654 -1.330 -28.499 1.00 94.19 726 GLN A N 1
ATOM 6016 C CA . GLN A 1 726 ? 16.587 -2.447 -29.443 1.00 94.19 726 GLN A CA 1
ATOM 6017 C C . GLN A 1 726 ? 16.401 -1.955 -30.891 1.00 94.19 726 GLN A C 1
ATOM 6019 O O . GLN A 1 726 ? 16.991 -2.504 -31.824 1.00 94.19 726 GLN A O 1
ATOM 6024 N N . SER A 1 727 ? 15.619 -0.892 -31.108 1.00 92.94 727 SER A N 1
ATOM 6025 C CA . SER A 1 727 ? 15.462 -0.270 -32.429 1.00 92.94 727 SER A CA 1
ATOM 6026 C C . SER A 1 727 ? 16.771 0.362 -32.926 1.00 92.94 727 SER A C 1
ATOM 6028 O O . SER A 1 727 ? 17.137 0.198 -34.093 1.00 92.94 727 SER A O 1
ATOM 6030 N N . LYS A 1 728 ? 17.526 1.012 -32.029 1.00 91.56 728 LYS A N 1
ATOM 6031 C CA . LYS A 1 728 ? 18.816 1.654 -32.319 1.00 91.56 728 LYS A CA 1
ATOM 6032 C C . LYS A 1 728 ? 19.917 0.625 -32.559 1.00 91.56 728 LYS A C 1
ATOM 6034 O O . LYS A 1 728 ? 20.675 0.781 -33.510 1.00 91.56 728 LYS A O 1
ATOM 6039 N N . GLU A 1 729 ? 19.962 -0.460 -31.790 1.00 92.50 729 GLU A N 1
ATOM 6040 C CA . GLU A 1 729 ? 20.836 -1.613 -32.038 1.00 92.50 729 GLU A CA 1
ATOM 6041 C C . GLU A 1 729 ? 20.568 -2.225 -33.416 1.00 92.50 729 GLU A C 1
ATOM 6043 O O . GLU A 1 729 ? 21.493 -2.380 -34.214 1.00 92.50 729 GLU A O 1
ATOM 6048 N N . ASN A 1 730 ? 19.301 -2.487 -33.751 1.00 93.06 730 ASN A N 1
ATOM 6049 C CA . ASN A 1 730 ? 18.915 -2.983 -35.073 1.00 93.06 730 ASN A CA 1
ATOM 6050 C C . ASN A 1 730 ? 19.313 -2.008 -36.198 1.00 93.06 730 ASN A C 1
ATOM 6052 O O . ASN A 1 730 ? 19.808 -2.439 -37.244 1.00 93.06 730 ASN A O 1
ATOM 6056 N N . ALA A 1 731 ? 19.159 -0.697 -35.991 1.00 91.12 731 ALA A N 1
ATOM 6057 C CA . ALA A 1 731 ? 19.604 0.322 -36.941 1.00 91.12 731 ALA A CA 1
ATOM 6058 C C . ALA A 1 731 ? 21.138 0.356 -37.096 1.00 91.12 731 ALA A C 1
ATOM 6060 O O . ALA A 1 731 ? 21.631 0.451 -38.222 1.00 91.12 731 ALA A O 1
ATOM 6061 N N . ILE A 1 732 ? 21.895 0.212 -36.002 1.00 90.88 732 ILE A N 1
ATOM 6062 C CA . ILE A 1 732 ? 23.365 0.121 -36.001 1.00 90.88 732 ILE A CA 1
ATOM 6063 C C . ILE A 1 732 ? 23.830 -1.147 -36.727 1.00 90.88 732 ILE A C 1
ATOM 6065 O O . ILE A 1 732 ? 24.724 -1.071 -37.569 1.00 90.88 732 ILE A O 1
ATOM 6069 N N . VAL A 1 733 ? 23.192 -2.298 -36.492 1.00 93.00 733 VAL A N 1
ATOM 6070 C CA . VAL A 1 733 ? 23.481 -3.552 -37.211 1.00 93.00 733 VAL A CA 1
ATOM 6071 C C . VAL A 1 733 ? 23.201 -3.397 -38.709 1.00 93.00 733 VAL A C 1
ATOM 6073 O O . VAL A 1 733 ? 24.045 -3.758 -39.532 1.00 93.00 733 VAL A O 1
ATOM 6076 N N . GLN A 1 734 ? 22.074 -2.790 -39.098 1.00 89.81 734 GLN A N 1
ATOM 6077 C CA . GLN A 1 734 ? 21.797 -2.490 -40.507 1.00 89.81 734 GLN A CA 1
ATOM 6078 C C . GLN A 1 734 ? 22.809 -1.506 -41.114 1.00 89.81 734 GLN A C 1
ATOM 6080 O O . GLN A 1 734 ? 23.202 -1.676 -42.271 1.00 89.81 734 GLN A O 1
ATOM 6085 N N . ALA A 1 735 ? 23.250 -0.493 -40.364 1.00 86.38 735 ALA A N 1
ATOM 6086 C CA . ALA A 1 735 ? 24.274 0.452 -40.801 1.00 86.38 735 ALA A CA 1
ATOM 6087 C C . ALA A 1 735 ? 25.634 -0.238 -40.992 1.00 86.38 735 ALA A C 1
ATOM 6089 O O . ALA A 1 735 ? 26.268 -0.044 -42.026 1.00 86.38 735 ALA A O 1
ATOM 6090 N N . ALA A 1 736 ? 26.040 -1.118 -40.072 1.00 87.50 736 ALA A N 1
ATOM 6091 C CA . ALA A 1 736 ? 27.260 -1.917 -40.183 1.00 87.50 736 ALA A CA 1
ATOM 6092 C C . ALA A 1 736 ? 27.215 -2.889 -41.378 1.00 87.50 736 ALA A C 1
ATOM 6094 O O . ALA A 1 736 ? 28.200 -3.027 -42.105 1.00 87.50 736 ALA A O 1
ATOM 6095 N N . VAL A 1 737 ? 26.063 -3.516 -41.650 1.00 93.25 737 VAL A N 1
ATOM 6096 C CA . VAL A 1 737 ? 25.863 -4.356 -42.846 1.00 93.25 737 VAL A CA 1
ATOM 6097 C C . VAL A 1 737 ? 25.929 -3.527 -44.135 1.00 93.25 737 VAL A C 1
ATOM 6099 O O . VAL A 1 737 ? 26.525 -3.983 -45.112 1.00 93.25 737 VAL A O 1
ATOM 6102 N N . LYS A 1 738 ? 25.373 -2.307 -44.155 1.00 89.19 738 LYS A N 1
ATOM 6103 C CA . LYS A 1 738 ? 25.491 -1.375 -45.293 1.00 89.19 738 LYS A CA 1
ATOM 6104 C C . LYS A 1 738 ? 26.939 -0.918 -45.498 1.00 89.19 738 LYS A C 1
ATOM 6106 O O . LYS A 1 738 ? 27.434 -1.007 -46.616 1.00 89.19 738 LYS A O 1
ATOM 6111 N N . ALA A 1 739 ? 27.643 -0.528 -44.435 1.00 86.56 739 ALA A N 1
ATOM 6112 C CA . ALA A 1 739 ? 29.058 -0.162 -44.485 1.00 86.56 739 ALA A CA 1
ATOM 6113 C C . ALA A 1 739 ? 29.924 -1.318 -45.014 1.00 86.56 739 ALA A C 1
ATOM 6115 O O . ALA A 1 739 ? 30.713 -1.123 -45.930 1.00 86.56 739 ALA A O 1
ATOM 6116 N N . LYS A 1 740 ? 29.701 -2.553 -44.542 1.00 89.31 740 LYS A N 1
ATOM 6117 C CA . LYS A 1 740 ? 30.420 -3.751 -45.014 1.00 89.31 740 LYS A CA 1
ATOM 6118 C C . LYS A 1 740 ? 30.106 -4.144 -46.468 1.00 89.31 740 LYS A C 1
ATOM 6120 O O . LYS A 1 740 ? 30.876 -4.900 -47.060 1.00 89.31 740 LYS A O 1
ATOM 6125 N N . LYS A 1 741 ? 29.003 -3.658 -47.053 1.00 90.25 741 LYS A N 1
ATOM 6126 C CA . LYS A 1 741 ? 28.777 -3.712 -48.509 1.00 90.25 741 LYS A CA 1
ATOM 6127 C C . LYS A 1 741 ? 29.586 -2.626 -49.213 1.00 90.25 741 LYS A C 1
ATOM 6129 O O . LYS A 1 741 ? 30.429 -2.968 -50.028 1.00 90.25 741 LYS A O 1
ATOM 6134 N N . LEU A 1 742 ? 29.435 -1.367 -48.796 1.00 86.44 742 LEU A N 1
ATOM 6135 C CA . LEU A 1 742 ? 30.156 -0.227 -49.375 1.00 86.44 742 LEU A CA 1
ATOM 6136 C C . LEU A 1 742 ? 31.685 -0.391 -49.342 1.00 86.44 742 LEU A C 1
ATOM 6138 O O . LEU A 1 742 ? 32.348 0.032 -50.279 1.00 86.44 742 LEU A O 1
ATOM 6142 N N . GLU A 1 743 ? 32.244 -1.037 -48.315 1.00 86.50 743 GLU A N 1
ATOM 6143 C CA . GLU A 1 743 ? 33.672 -1.378 -48.236 1.00 86.50 743 GLU A CA 1
ATOM 6144 C C . GLU A 1 743 ? 34.085 -2.364 -49.346 1.00 86.50 743 GLU A C 1
ATOM 6146 O O . GLU A 1 743 ? 35.082 -2.147 -50.028 1.00 86.50 743 GLU A O 1
ATOM 6151 N N . LYS A 1 744 ? 33.275 -3.402 -49.605 1.00 91.12 744 LYS A N 1
ATOM 6152 C CA . LYS A 1 744 ? 33.502 -4.345 -50.713 1.00 91.12 744 LYS A CA 1
ATOM 6153 C C . LYS A 1 744 ? 33.315 -3.689 -52.075 1.00 91.12 744 LYS A C 1
ATOM 6155 O O . LYS A 1 744 ? 34.106 -3.937 -52.978 1.00 91.12 744 LYS A O 1
ATOM 6160 N N . ASP A 1 745 ? 32.279 -2.869 -52.222 1.00 88.62 745 ASP A N 1
ATOM 6161 C CA . ASP A 1 745 ? 31.981 -2.162 -53.468 1.00 88.62 745 ASP A CA 1
ATOM 6162 C C . ASP A 1 745 ? 33.121 -1.175 -53.790 1.00 88.62 745 ASP A C 1
ATOM 6164 O O . ASP A 1 745 ? 33.596 -1.109 -54.922 1.00 88.62 745 ASP A O 1
ATOM 6168 N N . LYS A 1 746 ? 33.651 -0.491 -52.766 1.00 89.19 746 LYS A N 1
ATOM 6169 C CA . LYS A 1 746 ? 34.888 0.300 -52.818 1.00 89.19 746 LYS A CA 1
ATOM 6170 C C . LYS A 1 746 ? 36.090 -0.553 -53.228 1.00 89.19 746 LYS A C 1
ATOM 6172 O O . LYS A 1 746 ? 36.794 -0.146 -54.145 1.00 89.19 746 LYS A O 1
ATOM 6177 N N . ASP A 1 747 ? 36.343 -1.705 -52.607 1.00 89.06 747 ASP A N 1
ATOM 6178 C CA . ASP A 1 747 ? 37.487 -2.567 -52.956 1.00 89.06 747 ASP A CA 1
ATOM 6179 C C . ASP A 1 747 ? 37.421 -3.067 -54.413 1.00 89.06 747 ASP A C 1
ATOM 6181 O O . ASP A 1 747 ? 38.435 -3.073 -55.120 1.00 89.06 747 ASP A O 1
ATOM 6185 N N . ILE A 1 748 ? 36.222 -3.410 -54.899 1.00 90.50 748 ILE A N 1
ATOM 6186 C CA . ILE A 1 748 ? 35.967 -3.764 -56.304 1.00 90.50 748 ILE A CA 1
ATOM 6187 C C . ILE A 1 748 ? 36.279 -2.569 -57.214 1.00 90.50 748 ILE A C 1
ATOM 6189 O O . ILE A 1 748 ? 37.108 -2.694 -58.117 1.00 90.50 748 ILE A O 1
ATOM 6193 N N . LEU A 1 749 ? 35.705 -1.394 -56.934 1.00 87.69 749 LEU A N 1
ATOM 6194 C CA . LEU A 1 749 ? 35.936 -0.170 -57.710 1.00 87.69 749 LEU A CA 1
ATOM 6195 C C . LEU A 1 749 ? 37.401 0.296 -57.666 1.00 87.69 749 LEU A C 1
ATOM 6197 O O . LEU A 1 749 ? 37.897 0.849 -58.646 1.00 87.69 749 LEU A O 1
ATOM 6201 N N . MET A 1 750 ? 38.132 0.054 -56.572 1.00 90.62 750 MET A N 1
ATOM 6202 C CA . MET A 1 750 ? 39.578 0.288 -56.508 1.00 90.62 750 MET A CA 1
ATOM 6203 C C . MET A 1 750 ? 40.338 -0.672 -57.430 1.00 90.62 750 MET A C 1
ATOM 6205 O O . MET A 1 750 ? 41.197 -0.216 -58.183 1.00 90.62 750 MET A O 1
ATOM 6209 N N . SER A 1 751 ? 39.989 -1.965 -57.439 1.00 88.50 751 SER A N 1
ATOM 6210 C CA . SER A 1 751 ? 40.578 -2.950 -58.359 1.00 88.50 751 SER A CA 1
ATOM 6211 C C . SER A 1 751 ? 40.299 -2.612 -59.828 1.00 88.50 751 SER A C 1
ATOM 6213 O O . SER A 1 751 ? 41.195 -2.710 -60.665 1.00 88.50 751 SER A O 1
ATOM 6215 N N . GLU A 1 752 ? 39.081 -2.180 -60.159 1.00 86.00 752 GLU A N 1
ATOM 6216 C CA . GLU A 1 752 ? 38.703 -1.749 -61.511 1.00 86.00 752 GLU A CA 1
ATOM 6217 C C . GLU A 1 752 ? 39.402 -0.448 -61.921 1.00 86.00 752 GLU A C 1
ATOM 6219 O O . GLU A 1 752 ? 39.921 -0.353 -63.036 1.00 86.00 752 GLU A O 1
ATOM 6224 N N . ARG A 1 753 ? 39.510 0.524 -61.006 1.00 88.62 753 ARG A N 1
ATOM 6225 C CA . ARG A 1 753 ? 40.283 1.757 -61.203 1.00 88.62 753 ARG A CA 1
ATOM 6226 C C . ARG A 1 753 ? 41.762 1.469 -61.447 1.00 88.62 753 ARG A C 1
ATOM 6228 O O . ARG A 1 753 ? 42.342 2.088 -62.334 1.00 88.62 753 ARG A O 1
ATOM 6235 N N . ASP A 1 754 ? 42.373 0.541 -60.714 1.00 87.31 754 ASP A N 1
ATOM 6236 C CA . ASP A 1 754 ? 43.791 0.213 -60.903 1.00 87.31 754 ASP A CA 1
ATOM 6237 C C . ASP A 1 754 ? 44.043 -0.632 -62.159 1.00 87.31 754 ASP A C 1
ATOM 6239 O O . ASP A 1 754 ? 45.013 -0.362 -62.864 1.00 87.31 754 ASP A O 1
ATOM 6243 N N . LYS A 1 755 ? 43.133 -1.541 -62.544 1.00 88.62 755 LYS A N 1
ATOM 6244 C CA . LYS A 1 755 ? 43.162 -2.194 -63.872 1.00 88.62 755 LYS A CA 1
ATOM 6245 C C . LYS A 1 755 ? 43.053 -1.172 -65.008 1.00 88.62 755 LYS A C 1
ATOM 6247 O O . LYS A 1 755 ? 43.841 -1.212 -65.947 1.00 88.62 755 LYS A O 1
ATOM 6252 N N . SER A 1 756 ? 42.123 -0.224 -64.898 1.00 84.94 756 SER A N 1
ATOM 6253 C CA . SER A 1 756 ? 41.936 0.843 -65.894 1.00 84.94 756 SER A CA 1
ATOM 6254 C C . SER A 1 756 ? 43.165 1.756 -65.971 1.00 84.94 756 SER A C 1
ATOM 6256 O O . SER A 1 756 ? 43.615 2.122 -67.053 1.00 84.94 756 SER A O 1
ATOM 6258 N N . ARG A 1 757 ? 43.765 2.090 -64.822 1.00 87.81 757 ARG A N 1
ATOM 6259 C CA . ARG A 1 757 ? 45.006 2.872 -64.733 1.00 87.81 757 ARG A CA 1
ATOM 6260 C C . ARG A 1 757 ? 46.201 2.134 -65.342 1.00 87.81 757 ARG A C 1
ATOM 6262 O O . ARG A 1 757 ? 47.006 2.771 -66.015 1.00 87.81 757 ARG A O 1
ATOM 6269 N N . GLN A 1 758 ? 46.296 0.823 -65.132 1.00 88.81 758 GLN A N 1
ATOM 6270 C CA . GLN A 1 758 ? 47.311 -0.039 -65.737 1.00 88.81 758 GLN A CA 1
ATOM 6271 C C . GLN A 1 758 ? 47.167 -0.065 -67.268 1.00 88.81 758 GLN A C 1
ATOM 6273 O O . GLN A 1 758 ? 48.131 0.221 -67.970 1.00 88.81 758 GLN A O 1
ATOM 6278 N N . GLN A 1 759 ? 45.949 -0.260 -67.787 1.00 86.31 759 GLN A N 1
ATOM 6279 C CA . GLN A 1 759 ? 45.665 -0.188 -69.228 1.00 86.31 759 GLN A CA 1
ATOM 6280 C C . GLN A 1 759 ? 45.990 1.188 -69.832 1.00 86.31 759 GLN A C 1
ATOM 6282 O O . GLN A 1 759 ? 46.486 1.270 -70.955 1.00 86.31 759 GLN A O 1
ATOM 6287 N N . VAL A 1 760 ? 45.750 2.282 -69.098 1.00 86.62 760 VAL A N 1
ATOM 6288 C CA . VAL A 1 760 ? 46.127 3.643 -69.521 1.00 86.62 760 VAL A CA 1
ATOM 6289 C C . VAL A 1 760 ? 47.648 3.841 -69.532 1.00 86.62 760 VAL A C 1
ATOM 6291 O O . VAL A 1 760 ? 48.149 4.517 -70.428 1.00 86.62 760 VAL A O 1
ATOM 6294 N N . LEU A 1 761 ? 48.393 3.250 -68.591 1.00 88.38 761 LEU A N 1
ATOM 6295 C CA . LEU A 1 761 ? 49.862 3.256 -68.603 1.00 88.38 761 LEU A CA 1
ATOM 6296 C C . LEU A 1 761 ? 50.409 2.472 -69.803 1.00 88.38 761 LEU A C 1
ATOM 6298 O O . LEU A 1 761 ? 51.167 3.028 -70.592 1.00 88.38 761 LEU A O 1
ATOM 6302 N N . GLU A 1 762 ? 49.943 1.240 -70.006 1.00 89.31 762 GLU A N 1
ATOM 6303 C CA . GLU A 1 762 ? 50.329 0.387 -71.139 1.00 89.31 762 GLU A CA 1
ATOM 6304 C C . GLU A 1 762 ? 50.006 1.053 -72.487 1.00 89.31 762 GLU A C 1
ATOM 6306 O O . GLU A 1 762 ? 50.857 1.120 -73.375 1.00 89.31 762 GLU A O 1
ATOM 6311 N N . SER A 1 763 ? 48.815 1.648 -72.619 1.00 85.69 763 SER A N 1
ATOM 6312 C CA . SER A 1 763 ? 48.424 2.420 -73.808 1.00 85.69 763 SER A CA 1
ATOM 6313 C C . SER A 1 763 ? 49.317 3.644 -74.020 1.00 85.69 763 SER A C 1
ATOM 6315 O O . SER A 1 763 ? 49.671 3.966 -75.154 1.00 85.69 763 SER A O 1
ATOM 6317 N N . LYS A 1 764 ? 49.710 4.331 -72.941 1.00 88.88 764 LYS A N 1
ATOM 6318 C CA . LYS A 1 764 ? 50.604 5.491 -73.011 1.00 88.88 764 LYS A CA 1
ATOM 6319 C C . LYS A 1 764 ? 52.013 5.092 -73.445 1.00 88.88 764 LYS A C 1
ATOM 6321 O O . LYS A 1 764 ? 52.612 5.819 -74.230 1.00 88.88 764 LYS A O 1
ATOM 6326 N N . ASP A 1 765 ? 52.515 3.941 -73.010 1.00 88.50 765 ASP A N 1
ATOM 6327 C CA . ASP A 1 765 ? 53.819 3.436 -73.443 1.00 88.50 765 ASP A CA 1
ATOM 6328 C C . ASP A 1 765 ? 53.798 2.927 -74.891 1.00 88.50 765 ASP A C 1
ATOM 6330 O O . ASP A 1 765 ? 54.753 3.162 -75.633 1.00 88.50 765 ASP A O 1
ATOM 6334 N N . VAL A 1 766 ? 52.686 2.350 -75.359 1.00 89.69 766 VAL A N 1
ATOM 6335 C CA . VAL A 1 766 ? 52.468 2.095 -76.796 1.00 89.69 766 VAL A CA 1
ATOM 6336 C C . VAL A 1 766 ? 52.495 3.404 -77.598 1.00 89.69 766 VAL A C 1
ATOM 6338 O O . VAL A 1 766 ? 53.221 3.484 -78.587 1.00 89.69 766 VAL A O 1
ATOM 6341 N N . ILE A 1 767 ? 51.796 4.453 -77.147 1.00 87.88 767 ILE A N 1
ATOM 6342 C CA . ILE A 1 767 ? 51.805 5.778 -77.797 1.00 87.88 767 ILE A CA 1
ATOM 6343 C C . ILE A 1 767 ? 53.210 6.407 -77.775 1.00 87.88 767 ILE A C 1
ATOM 6345 O O . ILE A 1 767 ? 53.650 6.952 -78.785 1.00 87.88 767 ILE A O 1
ATOM 6349 N N . ASN A 1 768 ? 53.950 6.302 -76.666 1.00 88.31 768 ASN A N 1
ATOM 6350 C CA . ASN A 1 768 ? 55.332 6.787 -76.561 1.00 88.31 768 ASN A CA 1
ATOM 6351 C C . ASN A 1 768 ? 56.252 6.087 -77.578 1.00 88.31 768 ASN A C 1
ATOM 6353 O O . ASN A 1 768 ? 57.055 6.745 -78.243 1.00 88.31 768 ASN A O 1
ATOM 6357 N N . ASN A 1 769 ? 56.115 4.765 -77.726 1.00 88.81 769 ASN A N 1
ATOM 6358 C CA . ASN A 1 769 ? 56.873 3.976 -78.696 1.00 88.81 769 ASN A CA 1
ATOM 6359 C C . ASN A 1 769 ? 56.496 4.333 -80.143 1.00 88.81 769 ASN A C 1
ATOM 6361 O O . ASN A 1 769 ? 57.388 4.557 -80.961 1.00 88.81 769 ASN A O 1
ATOM 6365 N N . GLN A 1 770 ? 55.202 4.479 -80.441 1.00 87.88 770 GLN A N 1
ATOM 6366 C CA . GLN A 1 770 ? 54.713 4.914 -81.754 1.00 87.88 770 GLN A CA 1
ATOM 6367 C C . GLN A 1 770 ? 55.203 6.325 -82.109 1.00 87.88 770 GLN A C 1
ATOM 6369 O O . GLN A 1 770 ? 55.702 6.528 -83.208 1.00 87.88 770 GLN A O 1
ATOM 6374 N N . ALA A 1 771 ? 55.180 7.279 -81.174 1.00 86.00 771 ALA A N 1
ATOM 6375 C CA . ALA A 1 771 ? 55.717 8.627 -81.387 1.00 86.00 771 ALA A CA 1
ATOM 6376 C C . ALA A 1 771 ? 57.254 8.647 -81.542 1.00 86.00 771 ALA A C 1
ATOM 6378 O O . ALA A 1 771 ? 57.816 9.527 -82.200 1.00 86.00 771 ALA A O 1
ATOM 6379 N N . ALA A 1 772 ? 57.968 7.685 -80.947 1.00 86.94 772 ALA A N 1
ATOM 6380 C CA . ALA A 1 772 ? 59.401 7.497 -81.174 1.00 86.94 772 ALA A CA 1
ATOM 6381 C C . ALA A 1 772 ? 59.697 6.856 -82.544 1.00 86.94 772 ALA A C 1
ATOM 6383 O O . ALA A 1 772 ? 60.727 7.154 -83.148 1.00 86.94 772 ALA A O 1
ATOM 6384 N N . GLU A 1 773 ? 58.808 6.002 -83.050 1.00 88.00 773 GLU A N 1
ATOM 6385 C CA . GLU A 1 773 ? 58.882 5.419 -84.392 1.00 88.00 773 GLU A CA 1
ATOM 6386 C C . GLU A 1 773 ? 58.496 6.429 -85.481 1.00 88.00 773 GLU A C 1
ATOM 6388 O O . GLU A 1 773 ? 59.243 6.594 -86.443 1.00 88.00 773 GLU A O 1
ATOM 6393 N N . GLU A 1 774 ? 57.438 7.214 -85.273 1.00 85.50 774 GLU A N 1
ATOM 6394 C CA . GLU A 1 774 ? 57.064 8.359 -86.109 1.00 85.50 774 GLU A CA 1
ATOM 6395 C C . GLU A 1 774 ? 58.242 9.330 -86.267 1.00 85.50 774 GLU A C 1
ATOM 6397 O O . GLU A 1 774 ? 58.591 9.699 -87.384 1.00 85.50 774 GLU A O 1
ATOM 6402 N N . LYS A 1 775 ? 58.947 9.673 -85.179 1.00 88.38 775 LYS A N 1
ATOM 6403 C CA . LYS A 1 775 ? 60.158 10.514 -85.242 1.00 88.38 775 LYS A CA 1
ATOM 6404 C C . LYS A 1 775 ? 61.296 9.894 -86.062 1.00 88.38 775 LYS A C 1
ATOM 6406 O O . LYS A 1 775 ? 62.028 10.635 -86.719 1.00 88.38 775 LYS A O 1
ATOM 6411 N N . LYS A 1 776 ? 61.456 8.563 -86.061 1.00 90.06 776 LYS A N 1
ATOM 6412 C CA . LYS A 1 776 ? 62.429 7.875 -86.936 1.00 90.06 776 LYS A CA 1
ATOM 6413 C C . LYS A 1 776 ? 61.990 7.956 -88.398 1.00 90.06 776 LYS A C 1
ATOM 6415 O O . LYS A 1 776 ? 62.803 8.308 -89.247 1.00 90.06 776 LYS A O 1
ATOM 6420 N N . LEU A 1 777 ? 60.716 7.683 -88.681 1.00 88.25 777 LEU A N 1
ATOM 6421 C CA . LEU A 1 777 ? 60.147 7.746 -90.030 1.00 88.25 777 LEU A CA 1
ATOM 6422 C C . LEU A 1 777 ? 60.205 9.170 -90.600 1.00 88.25 777 LEU A C 1
ATOM 6424 O O . LEU A 1 777 ? 60.670 9.346 -91.719 1.00 88.25 777 LEU A O 1
ATOM 6428 N N . MET A 1 778 ? 59.858 10.192 -89.815 1.00 88.50 778 MET A N 1
ATOM 6429 C CA . MET A 1 778 ? 60.000 11.607 -90.183 1.00 88.50 778 MET A CA 1
ATOM 6430 C C . MET A 1 778 ? 61.453 11.982 -90.504 1.00 88.50 778 MET A C 1
ATOM 6432 O O . MET A 1 778 ? 61.696 12.703 -91.469 1.00 88.50 778 MET A O 1
ATOM 6436 N N . LYS A 1 779 ? 62.436 11.463 -89.752 1.00 90.00 779 LYS A N 1
ATOM 6437 C CA . LYS A 1 779 ? 63.863 11.671 -90.053 1.00 90.00 779 LYS A CA 1
ATOM 6438 C C . LYS A 1 779 ? 64.275 11.003 -91.370 1.00 90.00 779 LYS A C 1
ATOM 6440 O O . LYS A 1 779 ? 64.958 11.637 -92.167 1.00 90.00 779 LYS A O 1
ATOM 6445 N N . ILE A 1 780 ? 63.816 9.776 -91.627 1.00 89.94 780 ILE A N 1
ATOM 6446 C CA . ILE A 1 780 ? 64.063 9.054 -92.889 1.00 89.94 780 ILE A CA 1
ATOM 6447 C C . ILE A 1 780 ? 63.410 9.783 -94.076 1.00 89.94 780 ILE A C 1
ATOM 6449 O O . ILE A 1 780 ? 64.033 9.915 -95.127 1.00 89.94 780 ILE A O 1
ATOM 6453 N N . ILE A 1 781 ? 62.189 10.303 -93.909 1.00 88.06 781 ILE A N 1
ATOM 6454 C CA . ILE A 1 781 ? 61.493 11.106 -94.926 1.00 88.06 781 ILE A CA 1
ATOM 6455 C C . ILE A 1 781 ? 62.263 12.402 -95.201 1.00 88.06 781 ILE A C 1
ATOM 6457 O O . ILE A 1 781 ? 62.528 12.698 -96.360 1.00 88.06 781 ILE A O 1
ATOM 6461 N N . ALA A 1 782 ? 62.701 13.128 -94.168 1.00 88.69 782 ALA A N 1
ATOM 6462 C CA . ALA A 1 782 ? 63.490 14.350 -94.332 1.00 88.69 782 ALA A CA 1
ATOM 6463 C C . ALA A 1 782 ? 64.847 14.098 -95.022 1.00 88.69 782 ALA A C 1
ATOM 6465 O O . ALA A 1 782 ? 65.276 14.895 -95.857 1.00 88.69 782 ALA A O 1
ATOM 6466 N N . GLU A 1 783 ? 65.508 12.976 -94.721 1.00 90.19 783 GLU A N 1
ATOM 6467 C CA . GLU A 1 783 ? 66.738 12.547 -95.400 1.00 90.19 783 GLU A CA 1
ATOM 6468 C C . GLU A 1 783 ? 66.479 12.190 -96.875 1.00 90.19 783 GLU A C 1
ATOM 6470 O O . GLU A 1 783 ? 67.229 12.626 -97.749 1.00 90.19 783 GLU A O 1
ATOM 6475 N N . ALA A 1 784 ? 65.382 11.488 -97.176 1.00 87.31 784 ALA A N 1
ATOM 6476 C CA . ALA A 1 784 ? 64.975 11.160 -98.544 1.00 87.31 784 ALA A CA 1
ATOM 6477 C C . ALA A 1 784 ? 64.518 12.391 -99.355 1.00 87.31 784 ALA A C 1
ATOM 6479 O O . ALA A 1 784 ? 64.832 12.499 -100.541 1.00 87.31 784 ALA A O 1
ATOM 6480 N N . ASP A 1 785 ? 63.820 13.346 -98.734 1.00 90.19 785 ASP A N 1
ATOM 6481 C CA . ASP A 1 785 ? 63.439 14.625 -99.343 1.00 90.19 785 ASP A CA 1
ATOM 6482 C C . ASP A 1 785 ? 64.677 15.476 -99.664 1.00 90.19 785 ASP A C 1
ATOM 6484 O O . ASP A 1 785 ? 64.774 16.032 -100.763 1.00 90.19 785 ASP A O 1
ATOM 6488 N N . ALA A 1 786 ? 65.646 15.547 -98.744 1.00 89.38 786 ALA A N 1
ATOM 6489 C CA . ALA A 1 786 ? 66.913 16.243 -98.960 1.00 89.38 786 ALA A CA 1
ATOM 6490 C C . ALA A 1 786 ? 67.732 15.604 -100.094 1.00 89.38 786 ALA A C 1
ATOM 6492 O O . ALA A 1 786 ? 68.281 16.314 -100.940 1.00 89.38 786 ALA A O 1
ATOM 6493 N N . GLU A 1 787 ? 67.770 14.272 -100.159 1.00 91.06 787 GLU A N 1
ATOM 6494 C CA . GLU A 1 787 ? 68.444 13.531 -101.226 1.00 91.06 787 GLU A CA 1
ATOM 6495 C C . GLU A 1 787 ? 67.744 13.720 -102.586 1.00 91.06 787 GLU A C 1
ATOM 6497 O O . GLU A 1 787 ? 68.400 14.029 -103.581 1.00 91.06 787 GLU A O 1
ATOM 6502 N N . ARG A 1 788 ? 66.403 13.700 -102.633 1.00 91.38 788 ARG A N 1
ATOM 6503 C CA . ARG A 1 788 ? 65.632 14.061 -103.840 1.00 91.38 788 ARG A CA 1
ATOM 6504 C C . ARG A 1 788 ? 65.939 15.488 -104.311 1.00 91.38 788 ARG A C 1
ATOM 6506 O O . ARG A 1 788 ? 65.985 15.745 -105.514 1.00 91.38 788 ARG A O 1
ATOM 6513 N N . VAL A 1 789 ? 66.156 16.431 -103.390 1.00 90.44 789 VAL A N 1
ATOM 6514 C CA . VAL A 1 789 ? 66.544 17.814 -103.724 1.00 90.44 789 VAL A CA 1
ATOM 6515 C C . VAL A 1 789 ? 67.976 17.894 -104.272 1.00 90.44 789 VAL A C 1
ATOM 6517 O O . VAL A 1 789 ? 68.206 18.675 -105.197 1.00 90.44 789 VAL A O 1
ATOM 6520 N N . ARG A 1 790 ? 68.924 17.078 -103.783 1.00 89.75 790 ARG A N 1
ATOM 6521 C CA . ARG A 1 790 ? 70.272 16.957 -104.383 1.00 89.75 790 ARG A CA 1
ATOM 6522 C C . ARG A 1 790 ? 70.194 16.420 -105.808 1.00 89.75 790 ARG A C 1
ATOM 6524 O O . ARG A 1 790 ? 70.629 17.104 -106.729 1.00 89.75 790 ARG A O 1
ATOM 6531 N N . GLN A 1 791 ? 69.533 15.281 -105.999 1.00 89.94 791 GLN A N 1
ATOM 6532 C CA . GLN A 1 791 ? 69.368 14.640 -107.308 1.00 89.94 791 GLN A CA 1
ATOM 6533 C C . GLN A 1 791 ? 68.660 15.555 -108.320 1.00 89.94 791 GLN A C 1
ATOM 6535 O O . GLN A 1 791 ? 69.001 15.564 -109.502 1.00 89.94 791 GLN A O 1
ATOM 6540 N N . LYS A 1 792 ? 67.716 16.400 -107.872 1.00 89.62 792 LYS A N 1
ATOM 6541 C CA . LYS A 1 792 ? 67.110 17.434 -108.729 1.00 89.62 792 LYS A CA 1
ATOM 6542 C C . LYS A 1 792 ? 68.119 18.509 -109.155 1.00 89.62 792 LYS A C 1
ATOM 6544 O O . LYS A 1 792 ? 68.115 18.881 -110.324 1.00 89.62 792 LYS A O 1
ATOM 6549 N N . LYS A 1 793 ? 68.991 18.980 -108.254 1.00 90.44 793 LYS A N 1
ATOM 6550 C CA . LYS A 1 793 ? 70.056 19.945 -108.592 1.00 90.44 793 LYS A CA 1
ATOM 6551 C C . LYS A 1 793 ? 71.101 19.345 -109.537 1.00 90.44 793 LYS A C 1
ATOM 6553 O O . LYS A 1 793 ? 71.540 20.030 -110.453 1.00 90.44 793 LYS A O 1
ATOM 6558 N N . GLU A 1 794 ? 71.460 18.078 -109.358 1.00 88.38 794 GLU A N 1
ATOM 6559 C CA . GLU A 1 794 ? 72.352 17.348 -110.272 1.00 88.38 794 GLU A CA 1
ATOM 6560 C C . GLU A 1 794 ? 71.715 17.187 -111.662 1.00 88.38 794 GLU A C 1
ATOM 6562 O O . GLU A 1 794 ? 72.353 17.462 -112.677 1.00 88.38 794 GLU A O 1
ATOM 6567 N N . LEU A 1 795 ? 70.422 16.849 -111.728 1.00 88.81 795 LEU A N 1
ATOM 6568 C CA . LEU A 1 795 ? 69.673 16.805 -112.986 1.00 88.81 795 LEU A CA 1
ATOM 6569 C C . LEU A 1 795 ? 69.593 18.187 -113.661 1.00 88.81 795 LEU A C 1
ATOM 6571 O O . LEU A 1 795 ? 69.738 18.279 -114.878 1.00 88.81 795 LEU A O 1
ATOM 6575 N N . GLU A 1 796 ? 69.396 19.263 -112.896 1.00 90.31 796 GLU A N 1
ATOM 6576 C CA . GLU A 1 796 ? 69.419 20.647 -113.394 1.00 90.31 796 GLU A CA 1
ATOM 6577 C C . GLU A 1 796 ? 70.812 21.042 -113.928 1.00 90.31 796 GLU A C 1
ATOM 6579 O O . GLU A 1 796 ? 70.902 21.655 -114.995 1.00 90.31 796 GLU A O 1
ATOM 6584 N N . GLN A 1 797 ? 71.897 20.618 -113.269 1.00 89.50 797 GLN A N 1
ATOM 6585 C CA . GLN A 1 797 ? 73.271 20.776 -113.765 1.00 89.50 797 GLN A CA 1
ATOM 6586 C C . GLN A 1 797 ? 73.482 20.024 -115.086 1.00 89.50 797 GLN A C 1
ATOM 6588 O O . GLN A 1 797 ? 73.858 20.655 -116.073 1.00 89.50 797 GLN A O 1
ATOM 6593 N N . VAL A 1 798 ? 73.145 18.731 -115.161 1.00 90.44 798 VAL A N 1
ATOM 6594 C CA . VAL A 1 798 ? 73.256 17.916 -116.390 1.00 90.44 798 VAL A CA 1
ATOM 6595 C C . VAL A 1 798 ? 72.398 18.482 -117.531 1.00 90.44 798 VAL A C 1
ATOM 6597 O O . VAL A 1 798 ? 72.814 18.473 -118.691 1.00 90.44 798 VAL A O 1
ATOM 6600 N N . ILE A 1 799 ? 71.221 19.038 -117.229 1.00 89.38 799 ILE A N 1
ATOM 6601 C CA . ILE A 1 799 ? 70.393 19.774 -118.198 1.00 89.38 799 ILE A CA 1
ATOM 6602 C C . ILE A 1 799 ? 71.115 21.032 -118.704 1.00 89.38 799 ILE A C 1
ATOM 6604 O O . ILE A 1 799 ? 71.125 21.278 -119.912 1.00 89.38 799 ILE A O 1
ATOM 6608 N N . SER A 1 800 ? 71.753 21.802 -117.818 1.00 89.56 800 SER A N 1
ATOM 6609 C CA . SER A 1 800 ? 72.514 22.994 -118.210 1.00 89.56 800 SER A CA 1
ATOM 6610 C C . SER A 1 800 ? 73.745 22.651 -119.061 1.00 89.56 800 SER A C 1
ATOM 6612 O O . SER A 1 800 ? 73.971 23.289 -120.088 1.00 89.56 800 SER A O 1
ATOM 6614 N N . GLU A 1 801 ? 74.482 21.588 -118.719 1.00 89.56 801 GLU A N 1
ATOM 6615 C CA . GLU A 1 801 ? 75.610 21.082 -119.508 1.00 89.56 801 GLU A CA 1
ATOM 6616 C C . GLU A 1 801 ? 75.151 20.612 -120.890 1.00 89.56 801 GLU A C 1
ATOM 6618 O O . GLU A 1 801 ? 75.726 21.012 -121.905 1.00 89.56 801 GLU A O 1
ATOM 6623 N N . ARG A 1 802 ? 74.062 19.831 -120.948 1.00 91.31 802 ARG A N 1
ATOM 6624 C CA . ARG A 1 802 ? 73.420 19.402 -122.197 1.00 91.31 802 ARG A CA 1
ATOM 6625 C C . ARG A 1 802 ? 73.067 20.596 -123.077 1.00 91.31 802 ARG A C 1
ATOM 6627 O O . ARG A 1 802 ? 73.317 20.546 -124.278 1.00 91.31 802 ARG A O 1
ATOM 6634 N N . ASP A 1 803 ? 72.494 21.659 -122.518 1.00 90.19 803 ASP A N 1
ATOM 6635 C CA . ASP A 1 803 ? 72.044 22.810 -123.305 1.00 90.19 803 ASP A CA 1
ATOM 6636 C C . ASP A 1 803 ? 73.198 23.752 -123.699 1.00 90.19 803 ASP A C 1
ATOM 6638 O O . ASP A 1 803 ? 73.176 24.322 -124.796 1.00 90.19 803 ASP A O 1
ATOM 6642 N N . ILE A 1 804 ? 74.274 23.818 -122.905 1.00 89.94 804 ILE A N 1
ATOM 6643 C CA . ILE A 1 804 ? 75.558 24.411 -123.313 1.00 89.94 804 ILE A CA 1
ATOM 6644 C C . ILE A 1 804 ? 76.154 23.625 -124.490 1.00 89.94 804 ILE A C 1
ATOM 6646 O O . ILE A 1 804 ? 76.470 24.223 -125.521 1.00 89.94 804 ILE A O 1
ATOM 6650 N N . LEU A 1 805 ? 76.256 22.296 -124.388 1.00 90.44 805 LEU A N 1
ATOM 6651 C CA . LEU A 1 805 ? 76.769 21.424 -125.453 1.00 90.44 805 LEU A CA 1
ATOM 6652 C C . LEU A 1 805 ? 75.900 21.493 -126.715 1.00 90.44 805 LEU A C 1
ATOM 6654 O O . LEU A 1 805 ? 76.427 21.598 -127.821 1.00 90.44 805 LEU A O 1
ATOM 6658 N N . ARG A 1 806 ? 74.572 21.532 -126.570 1.00 90.31 806 ARG A N 1
ATOM 6659 C CA . ARG A 1 806 ? 73.619 21.737 -127.671 1.00 90.31 806 ARG A CA 1
ATOM 6660 C C . ARG A 1 806 ? 73.842 23.083 -128.359 1.00 90.31 806 ARG A C 1
ATOM 6662 O O . ARG A 1 806 ? 73.853 23.142 -129.585 1.00 90.31 806 ARG A O 1
ATOM 6669 N N . THR A 1 807 ? 74.085 24.145 -127.592 1.00 89.00 807 THR A N 1
ATOM 6670 C CA . THR A 1 807 ? 74.400 25.481 -128.125 1.00 89.00 807 THR A CA 1
ATOM 6671 C C . THR A 1 807 ? 75.753 25.504 -128.844 1.00 89.00 807 THR A C 1
ATOM 6673 O O . THR A 1 807 ? 75.878 26.120 -129.902 1.00 89.00 807 THR A O 1
ATOM 6676 N N . GLN A 1 808 ? 76.766 24.803 -128.323 1.00 88.69 808 GLN A N 1
ATOM 6677 C CA . GLN A 1 808 ? 78.056 24.630 -129.002 1.00 88.69 808 GLN A CA 1
ATOM 6678 C C . GLN A 1 808 ? 77.915 23.827 -130.305 1.00 88.69 808 GLN A C 1
ATOM 6680 O O . GLN A 1 808 ? 78.515 24.199 -131.312 1.00 88.69 808 GLN A O 1
ATOM 6685 N N . LEU A 1 809 ? 77.094 22.772 -130.312 1.00 88.62 809 LEU A N 1
ATOM 6686 C CA . LEU A 1 809 ? 76.828 21.948 -131.492 1.00 88.62 809 LEU A CA 1
ATOM 6687 C C . LEU A 1 809 ? 76.080 22.732 -132.581 1.00 88.62 809 LEU A C 1
ATOM 6689 O O . LEU A 1 809 ? 76.436 22.626 -133.750 1.00 88.62 809 LEU A O 1
ATOM 6693 N N . VAL A 1 810 ? 75.102 23.568 -132.208 1.00 88.94 810 VAL A N 1
ATOM 6694 C CA . VAL A 1 810 ? 74.437 24.494 -133.144 1.00 88.94 810 VAL A CA 1
ATOM 6695 C C . VAL A 1 810 ? 75.457 25.457 -133.754 1.00 88.94 810 VAL A C 1
ATOM 6697 O O . VAL A 1 810 ? 75.587 25.481 -134.972 1.00 88.94 810 VAL A O 1
ATOM 6700 N N . ARG A 1 811 ? 76.286 26.131 -132.941 1.00 87.94 811 ARG A N 1
ATOM 6701 C CA . ARG A 1 811 ? 77.351 27.021 -133.451 1.00 87.94 811 ARG A CA 1
ATOM 6702 C C . ARG A 1 811 ? 78.330 26.301 -134.387 1.00 87.94 811 ARG A C 1
ATOM 6704 O O . ARG A 1 811 ? 78.716 26.863 -135.404 1.00 87.94 811 ARG A O 1
ATOM 6711 N N . ARG A 1 812 ? 78.707 25.053 -134.084 1.00 88.19 812 ARG A N 1
ATOM 6712 C CA . ARG A 1 812 ? 79.540 24.206 -134.961 1.00 88.19 812 ARG A CA 1
ATOM 6713 C C . ARG A 1 812 ? 78.839 23.861 -136.278 1.00 88.19 812 ARG A C 1
ATOM 6715 O O . ARG A 1 812 ? 79.490 23.859 -137.318 1.00 88.19 812 ARG A O 1
ATOM 6722 N N . ASN A 1 813 ? 77.533 23.606 -136.255 1.00 89.25 813 ASN A N 1
ATOM 6723 C CA . ASN A 1 813 ? 76.742 23.371 -137.463 1.00 89.25 813 ASN A CA 1
ATOM 6724 C C . ASN A 1 813 ? 76.583 24.652 -138.301 1.00 89.25 813 ASN A C 1
ATOM 6726 O O . ASN A 1 813 ? 76.665 24.572 -139.523 1.00 89.25 813 ASN A O 1
ATOM 6730 N N . ASP A 1 814 ? 76.443 25.820 -137.671 1.00 89.81 814 ASP A N 1
ATOM 6731 C CA . ASP A 1 814 ? 76.412 27.122 -138.351 1.00 89.81 814 ASP A CA 1
ATOM 6732 C C . ASP A 1 814 ? 77.778 27.458 -138.982 1.00 89.81 814 ASP A C 1
ATOM 6734 O O . ASP A 1 814 ? 77.850 27.853 -140.146 1.00 89.81 814 ASP A O 1
ATOM 6738 N N . GLU A 1 815 ? 78.883 27.225 -138.257 1.00 88.44 815 GLU A N 1
ATOM 6739 C CA . GLU A 1 815 ? 80.255 27.313 -138.783 1.00 88.44 815 GLU A CA 1
ATOM 6740 C C . GLU A 1 815 ? 80.443 26.389 -140.006 1.00 88.44 815 GLU A C 1
ATOM 6742 O O . GLU A 1 815 ? 80.976 26.818 -141.033 1.00 88.44 815 GLU A O 1
ATOM 6747 N N . LEU A 1 816 ? 79.958 25.142 -139.939 1.00 88.25 816 LEU A N 1
ATOM 6748 C CA . LEU A 1 816 ? 79.986 24.197 -141.062 1.00 88.25 816 LEU A CA 1
ATOM 6749 C C . LEU A 1 816 ? 79.098 24.644 -142.233 1.00 88.25 816 LEU A C 1
ATOM 6751 O O . LEU A 1 816 ? 79.524 24.534 -143.381 1.00 88.25 816 LEU A O 1
ATOM 6755 N N . ALA A 1 817 ? 77.904 25.184 -141.982 1.00 86.12 817 ALA A N 1
ATOM 6756 C CA . ALA A 1 817 ? 77.015 25.698 -143.024 1.00 86.12 817 ALA A CA 1
ATOM 6757 C C . ALA A 1 817 ? 77.640 26.891 -143.769 1.00 86.12 817 ALA A C 1
ATOM 6759 O O . ALA A 1 817 ? 77.623 26.933 -145.001 1.00 86.12 817 ALA A O 1
ATOM 6760 N N . LEU A 1 818 ? 78.278 27.814 -143.040 1.00 88.62 818 LEU A N 1
ATOM 6761 C CA . LEU A 1 818 ? 79.046 28.921 -143.618 1.00 88.62 818 LEU A CA 1
ATOM 6762 C C . LEU A 1 818 ? 80.241 28.421 -144.448 1.00 88.62 818 LEU A C 1
ATOM 6764 O O . LEU A 1 818 ? 80.533 28.985 -145.505 1.00 88.62 818 LEU A O 1
ATOM 6768 N N . LEU A 1 819 ? 80.915 27.348 -144.018 1.00 86.62 819 LEU A N 1
ATOM 6769 C CA . LEU A 1 819 ? 81.982 26.708 -144.796 1.00 86.62 819 LEU A CA 1
ATOM 6770 C C . LEU A 1 819 ? 81.450 26.021 -146.064 1.00 86.62 819 LEU A C 1
ATOM 6772 O O . LEU A 1 819 ? 82.042 26.202 -147.129 1.00 86.62 819 LEU A O 1
ATOM 6776 N N . TYR A 1 820 ? 80.328 25.299 -145.996 1.00 88.75 820 TYR A N 1
ATOM 6777 C CA . TYR A 1 820 ? 79.699 24.683 -147.169 1.00 88.75 820 TYR A CA 1
ATOM 6778 C C . TYR A 1 820 ? 79.245 25.727 -148.195 1.00 88.75 820 TYR A C 1
ATOM 6780 O O . TYR A 1 820 ? 79.553 25.590 -149.380 1.00 88.75 820 TYR A O 1
ATOM 6788 N N . GLU A 1 821 ? 78.586 26.805 -147.764 1.00 86.00 821 GLU A N 1
ATOM 6789 C CA . GLU A 1 821 ? 78.147 27.861 -148.683 1.00 86.00 821 GLU A CA 1
ATOM 6790 C C . GLU A 1 821 ? 79.352 28.622 -149.273 1.00 86.00 821 GLU A C 1
ATOM 6792 O O . GLU A 1 821 ? 79.358 28.949 -150.461 1.00 86.00 821 GLU A O 1
ATOM 6797 N N . LYS A 1 822 ? 80.441 28.799 -148.509 1.00 88.69 822 LYS A N 1
ATOM 6798 C CA . LYS A 1 822 ? 81.720 29.326 -149.019 1.00 88.69 822 LYS A CA 1
ATOM 6799 C C . LYS A 1 822 ? 82.345 28.415 -150.084 1.00 88.69 822 LYS A C 1
ATOM 6801 O O . LYS A 1 822 ? 82.766 28.923 -151.124 1.00 88.69 822 LYS A O 1
ATOM 6806 N N . ILE A 1 823 ? 82.373 27.096 -149.871 1.00 85.06 823 ILE A N 1
ATOM 6807 C CA . ILE A 1 823 ? 82.860 26.107 -150.854 1.00 85.06 823 ILE A CA 1
ATOM 6808 C C . ILE A 1 823 ? 82.007 26.159 -152.130 1.00 85.06 823 ILE A C 1
ATOM 6810 O O . ILE A 1 823 ? 82.546 26.247 -153.230 1.00 85.06 823 ILE A O 1
ATOM 6814 N N . LYS A 1 824 ? 80.681 26.194 -151.992 1.00 88.06 824 LYS A N 1
ATOM 6815 C CA . LYS A 1 824 ? 79.709 26.290 -153.092 1.00 88.06 824 LYS A CA 1
ATOM 6816 C C . LYS A 1 824 ? 79.848 27.596 -153.891 1.00 88.06 824 LYS A C 1
ATOM 6818 O O . LYS A 1 824 ? 79.801 27.574 -155.122 1.00 88.06 824 LYS A O 1
ATOM 6823 N N . ILE A 1 825 ? 80.098 28.730 -153.229 1.00 84.25 825 ILE A N 1
ATOM 6824 C CA . ILE A 1 825 ? 80.427 30.013 -153.880 1.00 84.25 825 ILE A CA 1
ATOM 6825 C C . ILE A 1 825 ? 81.772 29.925 -154.620 1.00 84.25 825 ILE A C 1
ATOM 6827 O O . ILE A 1 825 ? 81.887 30.414 -155.749 1.00 84.25 825 ILE A O 1
ATOM 6831 N N . GLN A 1 826 ? 82.783 29.275 -154.036 1.00 83.88 826 GLN A N 1
ATOM 6832 C CA . GLN A 1 826 ? 84.076 29.049 -154.688 1.00 83.88 826 GLN A CA 1
ATOM 6833 C C . GLN A 1 826 ? 83.949 28.135 -155.916 1.00 83.88 826 GLN A C 1
ATOM 6835 O O . GLN A 1 826 ? 84.481 28.483 -156.966 1.00 83.88 826 GLN A O 1
ATOM 6840 N N . GLN A 1 827 ? 83.180 27.046 -155.840 1.00 82.75 827 GLN A N 1
ATOM 6841 C CA . GLN A 1 827 ? 82.862 26.163 -156.971 1.00 82.75 827 GLN A CA 1
ATOM 6842 C C . GLN A 1 827 ? 82.077 26.903 -158.065 1.00 82.75 827 GLN A C 1
ATOM 6844 O O . GLN A 1 827 ? 82.464 26.869 -159.226 1.00 82.75 827 GLN A O 1
ATOM 6849 N N . SER A 1 828 ? 81.043 27.673 -157.711 1.00 84.94 828 SER A N 1
ATOM 6850 C CA . SER A 1 828 ? 80.309 28.528 -158.662 1.00 84.94 828 SER A CA 1
ATOM 6851 C C . SER A 1 828 ? 81.231 29.537 -159.368 1.00 84.94 828 SER A C 1
ATOM 6853 O O . SER A 1 828 ? 81.108 29.780 -160.570 1.00 84.94 828 SER A O 1
ATOM 6855 N N . THR A 1 829 ? 82.205 30.092 -158.642 1.00 84.31 829 THR A N 1
ATOM 6856 C CA . THR A 1 829 ? 83.218 31.007 -159.192 1.00 84.31 829 THR A CA 1
ATOM 6857 C C . THR A 1 829 ? 84.228 30.281 -160.084 1.00 84.31 829 THR A C 1
ATOM 6859 O O . THR A 1 829 ? 84.619 30.823 -161.120 1.00 84.31 829 THR A O 1
ATOM 6862 N N . LEU A 1 830 ? 84.627 29.058 -159.720 1.00 86.75 830 LEU A N 1
ATOM 6863 C CA . LEU A 1 830 ? 85.520 28.211 -160.508 1.00 86.75 830 LEU A CA 1
ATOM 6864 C C . LEU A 1 830 ? 84.857 27.821 -161.833 1.00 86.75 830 LEU A C 1
ATOM 6866 O O . LEU A 1 830 ? 85.403 28.141 -162.884 1.00 86.75 830 LEU A O 1
ATOM 6870 N N . ASN A 1 831 ? 83.638 27.277 -161.792 1.00 86.00 831 ASN A N 1
ATOM 6871 C CA . ASN A 1 831 ? 82.873 26.885 -162.978 1.00 86.00 831 ASN A CA 1
ATOM 6872 C C . ASN A 1 831 ? 82.634 28.082 -163.917 1.00 86.00 831 ASN A C 1
ATOM 6874 O O . ASN A 1 831 ? 82.750 27.952 -165.132 1.00 86.00 831 ASN A O 1
ATOM 6878 N N . LYS A 1 832 ? 82.358 29.285 -163.384 1.00 86.44 832 LYS A N 1
ATOM 6879 C CA . LYS A 1 832 ? 82.255 30.510 -164.203 1.00 86.44 832 LYS A CA 1
ATOM 6880 C C . LYS A 1 832 ? 83.571 30.860 -164.907 1.00 86.44 832 LYS A C 1
ATOM 6882 O O . LYS A 1 832 ? 83.541 31.231 -166.079 1.00 86.44 832 LYS A O 1
ATOM 6887 N N . ARG A 1 833 ? 84.715 30.729 -164.226 1.00 83.56 833 ARG A N 1
ATOM 6888 C CA . ARG A 1 833 ? 86.048 30.950 -164.822 1.00 83.56 833 ARG A CA 1
ATOM 6889 C C . ARG A 1 833 ? 86.413 29.867 -165.838 1.00 83.56 833 ARG A C 1
ATOM 6891 O O . ARG A 1 833 ? 87.001 30.186 -166.864 1.00 83.56 833 ARG A O 1
ATOM 6898 N N . GLU A 1 834 ? 86.032 28.621 -165.586 1.00 87.31 834 GLU A N 1
ATOM 6899 C CA . GLU A 1 834 ? 86.224 27.486 -166.492 1.00 87.31 834 GLU A CA 1
ATOM 6900 C C . GLU A 1 834 ? 85.397 27.642 -167.777 1.00 87.31 834 GLU A C 1
ATOM 6902 O O . GLU A 1 834 ? 85.934 27.505 -168.873 1.00 87.31 834 GLU A O 1
ATOM 6907 N N . ILE A 1 835 ? 84.126 28.046 -167.671 1.00 83.94 835 ILE A N 1
ATOM 6908 C CA . ILE A 1 835 ? 83.287 28.392 -168.831 1.00 83.94 835 ILE A CA 1
ATOM 6909 C C . ILE A 1 835 ? 83.923 29.536 -169.637 1.00 83.94 835 ILE A C 1
ATOM 6911 O O . ILE A 1 835 ? 84.029 29.431 -170.857 1.00 83.94 835 ILE A O 1
ATOM 6915 N N . GLN A 1 836 ? 84.406 30.595 -168.977 1.00 83.00 836 GLN A N 1
ATOM 6916 C CA . GLN A 1 836 ? 85.102 31.706 -169.644 1.00 83.00 836 GLN A CA 1
ATOM 6917 C C . GLN A 1 836 ? 86.414 31.267 -170.319 1.00 83.00 836 GLN A C 1
ATOM 6919 O O . GLN A 1 836 ? 86.743 31.752 -171.401 1.00 83.00 836 GLN A O 1
ATOM 6924 N N . TYR A 1 837 ? 87.158 30.340 -169.715 1.00 83.56 837 TYR A N 1
ATOM 6925 C CA . TYR A 1 837 ? 88.373 29.761 -170.291 1.00 83.56 837 TYR A CA 1
ATOM 6926 C C . TYR A 1 837 ? 88.060 28.897 -171.525 1.00 83.56 837 TYR A C 1
ATOM 6928 O O . TYR A 1 837 ? 88.675 29.073 -172.576 1.00 83.56 837 TYR A O 1
ATOM 6936 N N . ASN A 1 838 ? 87.037 28.045 -171.443 1.00 83.69 838 ASN A N 1
ATOM 6937 C CA . ASN A 1 838 ? 86.588 27.206 -172.553 1.00 83.69 838 ASN A CA 1
ATOM 6938 C C . ASN A 1 838 ? 86.009 28.037 -173.715 1.00 83.69 838 ASN A C 1
ATOM 6940 O O . ASN A 1 838 ? 86.279 27.732 -174.875 1.00 83.69 838 ASN A O 1
ATOM 6944 N N . GLN A 1 839 ? 85.309 29.142 -173.428 1.00 80.06 839 GLN A N 1
ATOM 6945 C CA . GLN A 1 839 ? 84.897 30.123 -174.442 1.00 80.06 839 GLN A CA 1
ATOM 6946 C C . GLN A 1 839 ? 86.108 30.727 -175.172 1.00 80.06 839 GLN A C 1
ATOM 6948 O O . GLN A 1 839 ? 86.134 30.736 -176.400 1.00 80.06 839 GLN A O 1
ATOM 6953 N N . ARG A 1 840 ? 87.157 31.138 -174.441 1.00 81.75 840 ARG A N 1
ATOM 6954 C CA . ARG A 1 840 ? 88.404 31.650 -175.045 1.00 81.75 840 ARG A CA 1
ATOM 6955 C C . ARG A 1 840 ? 89.117 30.613 -175.920 1.00 81.75 840 ARG A C 1
ATOM 6957 O O . ARG A 1 840 ? 89.711 30.994 -176.926 1.00 81.75 840 ARG A O 1
ATOM 6964 N N . LEU A 1 841 ? 89.069 29.327 -175.565 1.00 79.50 841 LEU A N 1
ATOM 6965 C CA . LEU A 1 841 ? 89.621 28.249 -176.397 1.00 79.50 841 LEU A CA 1
ATOM 6966 C C . LEU A 1 841 ? 88.823 28.046 -177.696 1.00 79.50 841 LEU A C 1
ATOM 6968 O O . LEU A 1 841 ? 89.420 27.828 -178.753 1.00 79.50 841 LEU A O 1
ATOM 6972 N N . GLU A 1 842 ? 87.494 28.149 -177.646 1.00 78.69 842 GLU A N 1
ATOM 6973 C CA . GLU A 1 842 ? 86.652 27.994 -178.837 1.00 78.69 842 GLU A CA 1
ATOM 6974 C C . GLU A 1 842 ? 86.717 29.227 -179.761 1.00 78.69 842 GLU A C 1
ATOM 6976 O O . GLU A 1 842 ? 86.792 29.067 -180.979 1.00 78.69 842 GLU A O 1
ATOM 6981 N N . ASP A 1 843 ? 86.841 30.446 -179.217 1.00 79.75 843 ASP A N 1
ATOM 6982 C CA . ASP A 1 843 ? 87.155 31.657 -179.999 1.00 79.75 843 ASP A CA 1
ATOM 6983 C C . ASP A 1 843 ? 88.437 31.471 -180.836 1.00 79.75 843 ASP A C 1
ATOM 6985 O O . ASP A 1 843 ? 88.470 31.784 -182.031 1.00 79.75 843 ASP A O 1
ATOM 6989 N N . ILE A 1 844 ? 89.492 30.914 -180.225 1.00 76.69 844 ILE A N 1
ATOM 6990 C CA . ILE A 1 844 ? 90.767 30.617 -180.898 1.00 76.69 844 ILE A CA 1
ATOM 6991 C C . ILE A 1 844 ? 90.561 29.586 -182.020 1.00 76.69 844 ILE A C 1
ATOM 6993 O O . ILE A 1 844 ? 91.015 29.812 -183.144 1.00 76.69 844 ILE A O 1
ATOM 6997 N N . ARG A 1 845 ? 89.824 28.493 -181.769 1.00 76.38 845 ARG A N 1
ATOM 6998 C CA . ARG A 1 845 ? 89.481 27.493 -182.802 1.00 76.38 845 ARG A CA 1
ATOM 6999 C C . ARG A 1 845 ? 88.732 28.105 -183.983 1.00 76.38 845 ARG A C 1
ATOM 7001 O O . ARG A 1 845 ? 89.098 27.858 -185.133 1.00 76.38 845 ARG A O 1
ATOM 7008 N N . VAL A 1 846 ? 87.712 28.924 -183.725 1.00 76.62 846 VAL A N 1
ATOM 7009 C CA . VAL A 1 846 ? 86.907 29.573 -184.773 1.00 76.62 846 VAL A CA 1
ATOM 7010 C C . VAL A 1 846 ? 87.759 30.527 -185.619 1.00 76.62 846 VAL A C 1
ATOM 7012 O O . VAL A 1 846 ? 87.581 30.591 -186.840 1.00 76.62 846 VAL A O 1
ATOM 7015 N N . LEU A 1 847 ? 88.716 31.236 -185.013 1.00 72.88 847 LEU A N 1
ATOM 7016 C CA . LEU A 1 847 ? 89.673 32.079 -185.736 1.00 72.88 847 LEU A CA 1
ATOM 7017 C C . LEU A 1 847 ? 90.628 31.257 -186.618 1.00 72.88 847 LEU A C 1
ATOM 7019 O O . LEU A 1 847 ? 90.847 31.625 -187.776 1.00 72.88 847 LEU A O 1
ATOM 7023 N N . GLU A 1 848 ? 91.133 30.123 -186.131 1.00 75.75 848 GLU A N 1
ATOM 7024 C CA . GLU A 1 848 ? 92.030 29.251 -186.901 1.00 75.75 848 GLU A CA 1
ATOM 7025 C C . GLU A 1 848 ? 91.306 28.585 -188.087 1.00 75.75 848 GLU A C 1
ATOM 7027 O O . GLU A 1 848 ? 91.785 28.621 -189.224 1.00 75.75 848 GLU A O 1
ATOM 7032 N N . ILE A 1 849 ? 90.076 28.101 -187.874 1.00 71.44 849 ILE A N 1
ATOM 7033 C CA . ILE A 1 849 ? 89.203 27.579 -188.940 1.00 71.44 849 ILE A CA 1
ATOM 7034 C C . ILE A 1 849 ? 88.907 28.667 -189.990 1.00 71.44 849 ILE A C 1
ATOM 7036 O O . ILE A 1 849 ? 88.893 28.387 -191.193 1.00 71.44 849 ILE A O 1
ATOM 7040 N N . ARG A 1 850 ? 88.713 29.928 -189.573 1.00 71.94 850 ARG A N 1
ATOM 7041 C CA . ARG A 1 850 ? 88.524 31.066 -190.494 1.00 71.94 850 ARG A CA 1
ATOM 7042 C C . ARG A 1 850 ? 89.775 31.366 -191.329 1.00 71.94 850 ARG A C 1
ATOM 7044 O O . ARG A 1 850 ? 89.614 31.666 -192.513 1.00 71.94 850 ARG A O 1
ATOM 7051 N N . LYS A 1 851 ? 90.994 31.259 -190.779 1.00 71.69 851 LYS A N 1
ATOM 7052 C CA . LYS A 1 851 ? 92.245 31.381 -191.563 1.00 71.69 851 LYS A CA 1
ATOM 7053 C C . LYS A 1 851 ? 92.321 30.301 -192.646 1.00 71.69 851 LYS A C 1
ATOM 7055 O O . LYS A 1 851 ? 92.472 30.626 -193.823 1.00 71.69 851 LYS A O 1
ATOM 7060 N N . LEU A 1 852 ? 92.143 29.033 -192.263 1.00 70.94 852 LEU A N 1
ATOM 7061 C CA . LEU A 1 852 ? 92.251 27.887 -193.174 1.00 70.94 852 LEU A CA 1
ATOM 7062 C C . LEU A 1 852 ? 91.216 27.947 -194.312 1.00 70.94 852 LEU A C 1
ATOM 7064 O O . LEU A 1 852 ? 91.558 27.726 -195.474 1.00 70.94 852 LEU A O 1
ATOM 7068 N N . ARG A 1 853 ? 89.967 28.341 -194.015 1.00 73.44 853 ARG A N 1
ATOM 7069 C CA . ARG A 1 853 ? 88.928 28.545 -195.044 1.00 73.44 853 ARG A CA 1
ATOM 7070 C C . ARG A 1 853 ? 89.263 29.676 -196.026 1.00 73.44 853 ARG A C 1
ATOM 7072 O O . ARG A 1 853 ? 88.961 29.543 -197.209 1.00 73.44 853 ARG A O 1
ATOM 7079 N N . ARG A 1 854 ? 89.906 30.767 -195.579 1.00 72.38 854 ARG A N 1
ATOM 7080 C CA . ARG A 1 854 ? 90.364 31.846 -196.480 1.00 72.38 854 ARG A CA 1
ATOM 7081 C C . ARG A 1 854 ? 91.455 31.361 -197.435 1.00 72.38 854 ARG A C 1
ATOM 7083 O O . ARG A 1 854 ? 91.342 31.610 -198.629 1.00 72.38 854 ARG A O 1
ATOM 7090 N N . ALA A 1 855 ? 92.460 30.642 -196.931 1.00 69.69 855 ALA A N 1
ATOM 7091 C CA . ALA A 1 855 ? 93.544 30.102 -197.757 1.00 69.69 855 ALA A CA 1
ATOM 7092 C C . ALA A 1 855 ? 93.023 29.137 -198.841 1.00 69.69 855 ALA A C 1
ATOM 7094 O O . ALA A 1 855 ? 93.371 29.270 -200.012 1.00 69.69 855 ALA A O 1
ATOM 7095 N N . ASN A 1 856 ? 92.114 28.228 -198.471 1.00 70.25 856 ASN A N 1
ATOM 7096 C CA . ASN A 1 856 ? 91.507 27.268 -199.399 1.00 70.25 856 ASN A CA 1
ATOM 7097 C C . ASN A 1 856 ? 90.681 27.972 -200.505 1.00 70.25 856 ASN A C 1
ATOM 7099 O O . ASN A 1 856 ? 90.832 27.669 -201.687 1.00 70.25 856 ASN A O 1
ATOM 7103 N N . ASN A 1 857 ? 89.903 29.007 -200.159 1.00 70.88 857 ASN A N 1
ATOM 7104 C CA . ASN A 1 857 ? 89.179 29.822 -201.148 1.00 70.88 857 ASN A CA 1
ATOM 7105 C C . ASN A 1 857 ? 90.088 30.605 -202.115 1.00 70.88 857 ASN A C 1
ATOM 7107 O O . ASN A 1 857 ? 89.645 30.930 -203.215 1.00 70.88 857 ASN A O 1
ATOM 7111 N N . ILE A 1 858 ? 91.328 30.924 -201.731 1.00 70.56 858 ILE A N 1
ATOM 7112 C CA . ILE A 1 858 ? 92.298 31.576 -202.624 1.00 70.56 858 ILE A CA 1
ATOM 7113 C C . ILE A 1 858 ? 92.876 30.552 -203.613 1.00 70.56 858 ILE A C 1
ATOM 7115 O O . ILE A 1 858 ? 92.913 30.836 -204.809 1.00 70.56 858 ILE A O 1
ATOM 7119 N N . LEU A 1 859 ? 93.229 29.343 -203.156 1.00 61.81 859 LEU A N 1
ATOM 7120 C CA . LEU A 1 859 ? 93.686 28.261 -204.043 1.00 61.81 859 LEU A CA 1
ATOM 7121 C C . LEU A 1 859 ? 92.608 27.836 -205.052 1.00 61.81 859 LEU A C 1
ATOM 7123 O O . LEU A 1 859 ? 92.888 27.757 -206.243 1.00 61.81 859 LEU A O 1
ATOM 7127 N N . ASN A 1 860 ? 91.360 27.625 -204.622 1.00 63.00 860 ASN A N 1
ATOM 7128 C CA . ASN A 1 860 ? 90.297 27.208 -205.549 1.00 63.00 860 ASN A CA 1
ATOM 7129 C C . ASN A 1 860 ? 90.029 28.244 -206.656 1.00 63.00 860 ASN A C 1
ATOM 7131 O O . ASN A 1 860 ? 89.642 27.873 -207.763 1.00 63.00 860 ASN A O 1
ATOM 7135 N N . LYS A 1 861 ? 90.286 29.535 -206.396 1.00 65.31 861 LYS A N 1
ATOM 7136 C CA . LYS A 1 861 ? 90.197 30.584 -207.421 1.00 65.31 861 LYS A CA 1
ATOM 7137 C C . LYS A 1 861 ? 91.340 30.551 -208.437 1.00 65.31 861 LYS A C 1
ATOM 7139 O O . LYS A 1 861 ? 91.096 30.923 -209.577 1.00 65.31 861 LYS A O 1
ATOM 7144 N N . SER A 1 862 ? 92.548 30.099 -208.083 1.00 59.94 862 SER A N 1
ATOM 7145 C CA . SER A 1 862 ? 93.620 29.945 -209.083 1.00 59.94 862 SER A CA 1
ATOM 7146 C C . SER A 1 862 ? 93.435 28.697 -209.950 1.00 59.94 862 SER A C 1
ATOM 7148 O O . SER A 1 862 ? 93.803 28.721 -211.120 1.00 59.94 862 SER A O 1
ATOM 7150 N N . VAL A 1 863 ? 92.809 27.639 -209.417 1.00 60.25 863 VAL A N 1
ATOM 7151 C CA . VAL A 1 863 ? 92.514 26.401 -210.164 1.00 60.25 863 VAL A CA 1
ATOM 7152 C C . VAL A 1 863 ? 91.488 26.625 -211.283 1.00 60.25 863 VAL A C 1
ATOM 7154 O O . VAL A 1 863 ? 91.631 26.031 -212.350 1.00 60.25 863 VAL A O 1
ATOM 7157 N N . ALA A 1 864 ? 90.493 27.499 -211.085 1.00 61.12 864 ALA A N 1
ATOM 7158 C CA . ALA A 1 864 ? 89.465 27.788 -212.092 1.00 61.12 864 ALA A CA 1
ATOM 7159 C C . ALA A 1 864 ? 90.063 28.271 -213.431 1.00 61.12 864 ALA A C 1
ATOM 7161 O O . ALA A 1 864 ? 89.772 27.701 -214.482 1.00 61.12 864 ALA A O 1
ATOM 7162 N N . ASN A 1 865 ? 90.991 29.234 -213.380 1.00 58.91 865 ASN A N 1
ATOM 7163 C CA . ASN A 1 865 ? 91.622 29.831 -214.565 1.00 58.91 865 ASN A CA 1
ATOM 7164 C C . ASN A 1 865 ? 92.477 28.835 -215.388 1.00 58.91 865 ASN A C 1
ATOM 7166 O O . ASN A 1 865 ? 92.869 29.136 -216.514 1.00 58.91 865 ASN A O 1
ATOM 7170 N N . VAL A 1 866 ? 92.772 27.638 -214.858 1.00 59.44 866 VAL A N 1
ATOM 7171 C CA . VAL A 1 866 ? 93.523 26.575 -215.560 1.00 59.44 866 VAL A CA 1
ATOM 7172 C C . VAL A 1 866 ? 92.648 25.832 -216.594 1.00 59.44 866 VAL A C 1
ATOM 7174 O O . VAL A 1 866 ? 93.163 25.042 -217.394 1.00 59.44 866 VAL A O 1
ATOM 7177 N N . GLY A 1 867 ? 91.330 26.068 -216.599 1.00 61.38 867 GLY A N 1
ATOM 7178 C CA . GLY A 1 867 ? 90.418 25.613 -217.653 1.00 61.38 867 GLY A CA 1
ATOM 7179 C C . GLY A 1 867 ? 90.509 26.473 -218.916 1.00 61.38 867 GLY A C 1
ATOM 7180 O O . GLY A 1 867 ? 90.790 25.956 -219.999 1.00 61.38 867 GLY A O 1
ATOM 7181 N N . ASP A 1 868 ? 90.334 27.786 -218.766 1.00 58.88 868 ASP A N 1
ATOM 7182 C CA . ASP A 1 868 ? 90.209 28.727 -219.889 1.00 58.88 868 ASP A CA 1
ATOM 7183 C C . ASP A 1 868 ? 91.516 28.852 -220.685 1.00 58.88 868 ASP A C 1
ATOM 7185 O O . ASP A 1 868 ? 91.520 28.660 -221.902 1.00 58.88 868 ASP A O 1
ATOM 7189 N N . LEU A 1 869 ? 92.653 28.993 -219.988 1.00 56.16 869 LEU A N 1
ATOM 7190 C CA . LEU A 1 869 ? 93.995 28.990 -220.593 1.00 56.16 869 LEU A CA 1
ATOM 7191 C C . LEU A 1 869 ? 94.275 27.716 -221.414 1.00 56.16 869 LEU A C 1
ATOM 7193 O O . LEU A 1 869 ? 95.046 27.732 -222.373 1.00 56.16 869 LEU A O 1
ATOM 7197 N N . ARG A 1 870 ? 93.642 26.588 -221.063 1.00 59.38 870 ARG A N 1
ATOM 7198 C CA . ARG A 1 870 ? 93.778 25.322 -221.801 1.00 59.38 870 ARG A CA 1
ATOM 7199 C C . ARG A 1 870 ? 92.955 25.322 -223.091 1.00 59.38 870 ARG A C 1
ATOM 7201 O O . ARG A 1 870 ? 93.360 24.691 -224.066 1.00 59.38 870 ARG A O 1
ATOM 7208 N N . CYS A 1 871 ? 91.836 26.045 -223.111 1.00 59.41 871 CYS A N 1
ATOM 7209 C CA . CYS A 1 871 ? 91.015 26.246 -224.301 1.00 59.41 871 CYS A CA 1
ATOM 7210 C C . CYS A 1 871 ? 91.674 27.233 -225.275 1.00 59.41 871 CYS A C 1
ATOM 7212 O O . CYS A 1 871 ? 91.698 26.962 -226.474 1.00 59.41 871 CYS A O 1
ATOM 7214 N N . GLU A 1 872 ? 92.282 28.314 -224.775 1.00 58.22 872 GLU A N 1
ATOM 7215 C CA . GLU A 1 872 ? 93.048 29.265 -225.596 1.00 58.22 872 GLU A CA 1
ATOM 7216 C C . GLU A 1 872 ? 94.255 28.597 -226.270 1.00 58.22 872 GLU A C 1
ATOM 7218 O O . GLU A 1 872 ? 94.440 28.747 -227.477 1.00 58.22 872 GLU A O 1
ATOM 7223 N N . VAL A 1 873 ? 95.017 27.764 -225.547 1.00 60.91 873 VAL A N 1
ATOM 7224 C CA . VAL A 1 873 ? 96.104 26.964 -226.145 1.00 60.91 873 VAL A CA 1
ATOM 7225 C C . VAL A 1 873 ? 95.584 26.048 -227.260 1.00 60.91 873 VAL A C 1
ATOM 7227 O O . VAL A 1 873 ? 96.215 25.958 -228.312 1.00 60.91 873 VAL A O 1
ATOM 7230 N N . TYR A 1 874 ? 94.423 25.409 -227.085 1.00 64.44 874 TYR A N 1
ATOM 7231 C CA . TYR A 1 874 ? 93.828 24.553 -228.121 1.00 64.44 874 TYR A CA 1
ATOM 7232 C C . TYR A 1 874 ? 93.302 25.358 -229.326 1.00 64.44 874 TYR A C 1
ATOM 7234 O O . TYR A 1 874 ? 93.343 24.880 -230.462 1.00 64.44 874 TYR A O 1
ATOM 7242 N N . HIS A 1 875 ? 92.837 26.591 -229.099 1.00 64.50 875 HIS A N 1
ATOM 7243 C CA . HIS A 1 875 ? 92.441 27.525 -230.153 1.00 64.50 875 HIS A CA 1
ATOM 7244 C C . HIS A 1 875 ? 93.661 27.947 -230.982 1.00 64.50 875 HIS A C 1
ATOM 7246 O O . HIS A 1 875 ? 93.701 27.694 -232.185 1.00 64.50 875 HIS A O 1
ATOM 7252 N N . ILE A 1 876 ? 94.705 28.453 -230.319 1.00 63.12 876 ILE A N 1
ATOM 7253 C CA . ILE A 1 876 ? 95.958 28.897 -230.942 1.00 63.12 876 ILE A CA 1
ATOM 7254 C C . ILE A 1 876 ? 96.658 27.738 -231.666 1.00 63.12 876 ILE A C 1
ATOM 7256 O O . ILE A 1 876 ? 97.151 27.927 -232.772 1.00 63.12 876 ILE A O 1
ATOM 7260 N N . GLN A 1 877 ? 96.656 26.515 -231.122 1.00 59.03 877 GLN A N 1
ATOM 7261 C CA . GLN A 1 877 ? 97.196 25.341 -231.826 1.00 59.03 877 GLN A CA 1
ATOM 7262 C C . GLN A 1 877 ? 96.408 24.998 -233.100 1.00 59.03 877 GLN A C 1
ATOM 7264 O O . GLN A 1 877 ? 97.005 24.608 -234.103 1.00 59.03 877 GLN A O 1
ATOM 7269 N N . ARG A 1 878 ? 95.080 25.166 -233.094 1.00 67.06 878 ARG A N 1
ATOM 7270 C CA . ARG A 1 878 ? 94.211 24.920 -234.255 1.00 67.06 878 ARG A CA 1
ATOM 7271 C C . ARG A 1 878 ? 94.330 26.014 -235.318 1.00 67.06 878 ARG A C 1
ATOM 7273 O O . ARG A 1 878 ? 94.245 25.708 -236.506 1.00 67.06 878 ARG A O 1
ATOM 7280 N N . GLU A 1 879 ? 94.548 27.262 -234.917 1.00 59.31 879 GLU A N 1
ATOM 7281 C CA . GLU A 1 879 ? 94.854 28.361 -235.838 1.00 59.31 879 GLU A CA 1
ATOM 7282 C C . GLU A 1 879 ? 96.272 28.245 -236.400 1.00 59.31 879 GLU A C 1
ATOM 7284 O O . GLU A 1 879 ? 96.436 28.308 -237.612 1.00 59.31 879 GLU A O 1
ATOM 7289 N N . LEU A 1 880 ? 97.269 27.910 -235.577 1.00 55.75 880 LEU A N 1
ATOM 7290 C CA . LEU A 1 880 ? 98.628 27.599 -236.028 1.00 55.75 880 LEU A CA 1
ATOM 7291 C C . LEU A 1 880 ? 98.656 26.418 -237.012 1.00 55.75 880 LEU A C 1
ATOM 7293 O O . LEU A 1 880 ? 99.478 26.409 -237.924 1.00 55.75 880 LEU A O 1
ATOM 7297 N N . LEU A 1 881 ? 97.766 25.428 -236.872 1.00 61.97 881 LEU A N 1
ATOM 7298 C CA . LEU A 1 881 ? 97.651 24.341 -237.848 1.00 61.97 881 LEU A CA 1
ATOM 7299 C C . LEU A 1 881 ? 97.035 24.817 -239.175 1.00 61.97 881 LEU A C 1
ATOM 7301 O O . LEU A 1 881 ? 97.511 24.421 -240.235 1.00 61.97 881 LEU A O 1
ATOM 7305 N N . ARG A 1 882 ? 96.015 25.686 -239.130 1.00 60.91 882 ARG A N 1
ATOM 7306 C CA . ARG A 1 882 ? 95.429 26.308 -240.332 1.00 60.91 882 ARG A CA 1
ATOM 7307 C C . ARG A 1 882 ? 96.440 27.191 -241.049 1.00 60.91 882 ARG A C 1
ATOM 7309 O O . ARG A 1 882 ? 96.614 27.034 -242.250 1.00 60.91 882 ARG A O 1
ATOM 7316 N N . GLU A 1 883 ? 97.133 28.057 -240.318 1.00 55.09 883 GLU A N 1
ATOM 7317 C CA . GLU A 1 883 ? 98.147 28.943 -240.881 1.00 55.09 883 GLU A CA 1
ATOM 7318 C C . GLU A 1 883 ? 99.388 28.172 -241.344 1.00 55.09 883 GLU A C 1
ATOM 7320 O O . GLU A 1 883 ? 99.956 28.537 -242.357 1.00 55.09 883 GLU A O 1
ATOM 7325 N N . ARG A 1 884 ? 99.750 27.022 -240.757 1.00 55.25 884 ARG A N 1
ATOM 7326 C CA . ARG A 1 884 ? 100.763 26.128 -241.361 1.00 55.25 884 ARG A CA 1
ATOM 7327 C C . ARG A 1 884 ? 100.317 25.525 -242.695 1.00 55.25 884 ARG A C 1
ATOM 7329 O O . ARG A 1 884 ? 101.137 25.397 -243.600 1.00 55.25 884 ARG A O 1
ATOM 7336 N N . THR A 1 885 ? 99.039 25.179 -242.845 1.00 56.41 885 THR A N 1
ATOM 7337 C CA . THR A 1 885 ? 98.484 24.742 -244.140 1.00 56.41 885 THR A CA 1
ATOM 7338 C C . THR A 1 885 ? 98.378 25.909 -245.129 1.00 56.41 885 THR A C 1
ATOM 7340 O O . THR A 1 885 ? 98.560 25.707 -246.325 1.00 56.41 885 THR A O 1
ATOM 7343 N N . ARG A 1 886 ? 98.147 27.134 -244.641 1.00 52.00 886 ARG A N 1
ATOM 7344 C CA . ARG A 1 886 ? 98.109 28.364 -245.444 1.00 52.00 886 ARG A CA 1
ATOM 7345 C C . ARG A 1 886 ? 99.497 28.799 -245.908 1.00 52.00 886 ARG A C 1
ATOM 7347 O O . ARG A 1 886 ? 99.662 29.084 -247.084 1.00 52.00 886 ARG A O 1
ATOM 7354 N N . CYS A 1 887 ? 100.503 28.762 -245.032 1.00 40.44 887 CYS A N 1
ATOM 7355 C CA . CYS A 1 887 ? 101.906 28.969 -245.383 1.00 40.44 887 CYS A CA 1
ATOM 7356 C C . CYS A 1 887 ? 102.341 27.982 -246.464 1.00 40.44 887 CYS A C 1
ATOM 7358 O O . CYS A 1 887 ? 102.942 28.417 -247.427 1.00 40.44 887 CYS A O 1
ATOM 7360 N N . LYS A 1 888 ? 101.941 26.705 -246.400 1.00 50.00 888 LYS A N 1
ATOM 7361 C CA . LYS A 1 888 ? 102.235 25.754 -247.486 1.00 50.00 888 LYS A CA 1
ATOM 7362 C C . LYS A 1 888 ? 101.575 26.065 -248.833 1.00 50.00 888 LYS A C 1
ATOM 7364 O O . LYS A 1 888 ? 102.071 25.582 -249.839 1.00 50.00 888 LYS A O 1
ATOM 7369 N N . ALA A 1 889 ? 100.482 26.829 -248.860 1.00 44.22 889 ALA A N 1
ATOM 7370 C CA . ALA A 1 889 ? 99.869 27.313 -250.100 1.00 44.22 889 ALA A CA 1
ATOM 7371 C C . ALA A 1 889 ? 100.465 28.657 -250.565 1.00 44.22 889 ALA A C 1
ATOM 7373 O O . ALA A 1 889 ? 100.463 28.950 -251.751 1.00 44.22 889 ALA A O 1
ATOM 7374 N N . LEU A 1 890 ? 101.000 29.461 -249.639 1.00 39.16 890 LEU A N 1
ATOM 7375 C CA . LEU A 1 890 ? 101.650 30.748 -249.922 1.00 39.16 890 LEU A CA 1
ATOM 7376 C C . LEU A 1 890 ? 103.161 30.612 -250.196 1.00 39.16 890 LEU A C 1
ATOM 7378 O O . LEU A 1 890 ? 103.740 31.472 -250.843 1.00 39.16 890 LEU A O 1
ATOM 7382 N N . GLU A 1 891 ? 103.796 29.513 -249.781 1.00 42.78 891 GLU A N 1
ATOM 7383 C CA . GLU A 1 891 ? 105.151 29.110 -250.190 1.00 42.78 891 GLU A CA 1
ATOM 7384 C C . GLU A 1 891 ? 105.204 28.687 -251.676 1.00 42.78 891 GLU A C 1
ATOM 7386 O O . GLU A 1 891 ? 106.287 28.659 -252.255 1.00 42.78 891 GLU A O 1
ATOM 7391 N N . GLU A 1 892 ? 104.051 28.422 -252.311 1.00 41.22 892 GLU A N 1
ATOM 7392 C CA . GLU A 1 892 ? 103.910 28.295 -253.774 1.00 41.22 892 GLU A CA 1
ATOM 7393 C C . GLU A 1 892 ? 103.506 29.621 -254.464 1.00 41.22 892 GLU A C 1
ATOM 7395 O O . GLU A 1 892 ? 103.588 29.710 -255.687 1.00 41.22 892 GLU A O 1
ATOM 7400 N N . GLU A 1 893 ? 103.116 30.669 -253.721 1.00 30.44 893 GLU A N 1
ATOM 7401 C CA . GLU A 1 893 ? 102.532 31.912 -254.267 1.00 30.44 893 GLU A CA 1
ATOM 7402 C C . GLU A 1 893 ? 103.439 33.155 -254.089 1.00 30.44 893 GLU A C 1
ATOM 7404 O O . GLU A 1 893 ? 103.003 34.232 -253.687 1.00 30.44 893 GLU A O 1
ATOM 7409 N N . LEU A 1 894 ? 104.702 32.986 -254.510 1.00 34.38 894 LEU A N 1
ATOM 7410 C CA . LEU A 1 894 ? 105.722 34.013 -254.809 1.00 34.38 894 LEU A CA 1
ATOM 7411 C C . LEU A 1 894 ? 106.423 34.691 -253.597 1.00 34.38 894 LEU A C 1
ATOM 7413 O O . LEU A 1 894 ? 105.840 34.897 -252.542 1.00 34.38 894 LEU A O 1
ATOM 7417 N N . GLU A 1 895 ? 107.732 35.002 -253.579 1.00 44.78 895 GLU A N 1
ATOM 7418 C CA . GLU A 1 895 ? 108.727 35.498 -254.573 1.00 44.78 895 GLU A CA 1
ATOM 7419 C C . GLU A 1 895 ? 109.045 37.017 -254.471 1.00 44.78 895 GLU A C 1
ATOM 7421 O O . GLU A 1 895 ? 109.838 37.511 -255.260 1.00 44.78 895 GLU A O 1
ATOM 7426 N N . ASN A 1 896 ? 108.565 37.784 -253.469 1.00 37.59 896 ASN A N 1
ATOM 7427 C CA . ASN A 1 896 ? 109.204 39.073 -253.083 1.00 37.59 896 ASN A CA 1
ATOM 7428 C C . ASN A 1 896 ? 108.889 39.554 -251.629 1.00 37.59 896 ASN A C 1
ATOM 7430 O O . ASN A 1 896 ? 107.936 39.064 -251.026 1.00 37.59 896 ASN A O 1
ATOM 7434 N N . PRO A 1 897 ? 109.690 40.470 -251.024 1.00 54.75 897 PRO A N 1
ATOM 7435 C CA . PRO A 1 897 ? 109.725 40.718 -249.567 1.00 54.75 897 PRO A CA 1
ATOM 7436 C C . PRO A 1 897 ? 109.096 42.050 -249.091 1.00 54.75 897 PRO A C 1
ATOM 7438 O O . PRO A 1 897 ? 108.857 42.939 -249.902 1.00 54.75 897 PRO A O 1
ATOM 7441 N N . ILE A 1 898 ? 108.976 42.242 -247.759 1.00 29.56 898 ILE A N 1
ATOM 7442 C CA . ILE A 1 898 ? 109.279 43.502 -247.015 1.00 29.56 898 ILE A CA 1
ATOM 7443 C C . ILE A 1 898 ? 109.322 43.254 -245.477 1.00 29.56 898 ILE A C 1
ATOM 7445 O O . ILE A 1 898 ? 109.207 42.111 -245.044 1.00 29.56 898 ILE A O 1
ATOM 7449 N N . ASN A 1 899 ? 109.670 44.261 -244.655 1.00 35.34 899 ASN A N 1
ATOM 7450 C CA . ASN A 1 899 ? 110.445 44.097 -243.407 1.00 35.34 899 ASN A CA 1
ATOM 7451 C C . ASN A 1 899 ? 110.086 45.119 -242.274 1.00 35.34 899 ASN A C 1
ATOM 7453 O O . ASN A 1 899 ? 109.576 46.195 -242.571 1.00 35.34 899 ASN A O 1
ATOM 7457 N N . ILE A 1 900 ? 110.555 44.853 -241.034 1.00 31.69 900 ILE A N 1
ATOM 7458 C CA . ILE A 1 900 ? 111.084 45.832 -240.032 1.00 31.69 900 ILE A CA 1
ATOM 7459 C C . ILE A 1 900 ? 110.150 46.555 -238.983 1.00 31.69 900 ILE A C 1
ATOM 7461 O O . ILE A 1 900 ? 109.052 46.989 -239.304 1.00 31.69 900 ILE A O 1
ATOM 7465 N N . HIS A 1 901 ? 110.685 46.780 -237.746 1.00 31.66 901 HIS A N 1
ATOM 7466 C CA . HIS A 1 901 ? 110.327 47.772 -236.657 1.00 31.66 901 HIS A CA 1
ATOM 7467 C C . HIS A 1 901 ? 109.190 47.517 -235.587 1.00 31.66 901 HIS A C 1
ATOM 7469 O O . HIS A 1 901 ? 108.253 46.797 -235.890 1.00 31.66 901 HIS A O 1
ATOM 7475 N N . ARG A 1 902 ? 109.145 48.085 -234.329 1.00 30.86 902 ARG A N 1
ATOM 7476 C CA . ARG A 1 902 ? 110.128 48.790 -233.404 1.00 30.86 902 ARG A CA 1
ATOM 7477 C C . ARG A 1 902 ? 109.577 49.321 -232.010 1.00 30.86 902 ARG A C 1
ATOM 7479 O O . ARG A 1 902 ? 108.656 50.123 -232.026 1.00 30.86 902 ARG A O 1
ATOM 7486 N N . TRP A 1 903 ? 110.300 49.083 -230.874 1.00 33.09 903 TRP A N 1
ATOM 7487 C CA . TRP A 1 903 ? 110.391 49.863 -229.562 1.00 33.09 903 TRP A CA 1
ATOM 7488 C C . TRP A 1 903 ? 109.163 49.947 -228.569 1.00 33.09 903 TRP A C 1
ATOM 7490 O O . TRP A 1 903 ? 108.087 49.547 -228.981 1.00 33.09 903 TRP A O 1
ATOM 7500 N N . ARG A 1 904 ? 109.181 50.415 -227.271 1.00 31.47 904 ARG A N 1
ATOM 7501 C CA . ARG A 1 904 ? 110.191 50.926 -226.253 1.00 31.47 904 ARG A CA 1
ATOM 7502 C C . ARG A 1 904 ? 109.686 50.957 -224.753 1.00 31.47 904 ARG A C 1
ATOM 7504 O O . ARG A 1 904 ? 108.513 51.239 -224.556 1.00 31.47 904 ARG A O 1
ATOM 7511 N N . LYS A 1 905 ? 110.617 50.954 -223.756 1.00 35.91 905 LYS A N 1
ATOM 7512 C CA . LYS A 1 905 ? 110.551 51.493 -222.333 1.00 35.91 905 LYS A CA 1
ATOM 7513 C C . LYS A 1 905 ? 109.537 50.836 -221.330 1.00 35.91 905 LYS A C 1
ATOM 7515 O O . LYS A 1 905 ? 108.886 49.891 -221.748 1.00 35.91 905 LYS A O 1
ATOM 7520 N N . LEU A 1 906 ? 109.402 51.153 -220.012 1.00 32.03 906 LEU A N 1
ATOM 7521 C CA . LEU A 1 906 ? 109.826 52.288 -219.124 1.00 32.03 906 LEU A CA 1
ATOM 7522 C C . LEU A 1 906 ? 110.299 51.856 -217.672 1.00 32.03 906 LEU A C 1
ATOM 7524 O O . LEU A 1 906 ? 110.835 50.759 -217.547 1.00 32.03 906 LEU A O 1
ATOM 7528 N N . GLU A 1 907 ? 110.172 52.692 -216.611 1.00 35.81 907 GLU A N 1
ATOM 7529 C CA . GLU A 1 907 ? 110.838 52.623 -215.257 1.00 35.81 907 GLU A CA 1
ATOM 7530 C C . GLU A 1 907 ? 109.838 52.587 -214.026 1.00 35.81 907 GLU A C 1
ATOM 7532 O O . GLU A 1 907 ? 108.651 52.438 -214.308 1.00 35.81 907 GLU A O 1
ATOM 7537 N N . LEU A 1 908 ? 110.102 52.682 -212.682 1.00 35.94 908 LEU A N 1
ATOM 7538 C CA . LEU A 1 908 ? 111.186 53.192 -211.758 1.00 35.94 908 LEU A CA 1
ATOM 7539 C C . LEU A 1 908 ? 110.964 52.719 -210.247 1.00 35.94 908 LEU A C 1
ATOM 7541 O O . LEU A 1 908 ? 109.808 52.500 -209.913 1.00 35.94 908 LEU A O 1
ATOM 7545 N N . GLU A 1 909 ? 112.019 52.601 -209.385 1.00 38.50 909 GLU A N 1
ATOM 7546 C CA . GLU A 1 909 ? 112.196 52.712 -207.862 1.00 38.50 909 GLU A CA 1
ATOM 7547 C C . GLU A 1 909 ? 111.122 52.299 -206.769 1.00 38.50 909 GLU A C 1
ATOM 7549 O O . GLU A 1 909 ? 109.973 52.070 -207.118 1.00 38.50 909 GLU A O 1
ATOM 7554 N N . ALA A 1 910 ? 111.335 52.169 -205.418 1.00 40.44 910 ALA A N 1
ATOM 7555 C CA . ALA A 1 910 ? 112.479 52.150 -204.434 1.00 40.44 910 ALA A CA 1
ATOM 7556 C C . ALA A 1 910 ? 112.095 51.614 -202.984 1.00 40.44 910 ALA A C 1
ATOM 7558 O O . ALA A 1 910 ? 110.911 51.491 -202.697 1.00 40.44 910 ALA A O 1
ATOM 7559 N N . GLU A 1 911 ? 113.114 51.338 -202.119 1.00 41.69 911 GLU A N 1
ATOM 7560 C CA . GLU A 1 911 ? 113.294 51.317 -200.604 1.00 41.69 911 GLU A CA 1
ATOM 7561 C C . GLU A 1 911 ? 112.220 50.789 -199.582 1.00 41.69 911 GLU A C 1
ATOM 7563 O O . GLU A 1 911 ? 111.037 50.754 -199.894 1.00 41.69 911 GLU A O 1
ATOM 7568 N N . LEU A 1 912 ? 112.462 50.288 -198.337 1.00 42.34 912 LEU A N 1
ATOM 7569 C CA . LEU A 1 912 ? 113.584 50.060 -197.361 1.00 42.34 912 LEU A CA 1
ATOM 7570 C C . LEU A 1 912 ? 113.615 50.956 -196.066 1.00 42.34 912 LEU A C 1
ATOM 7572 O O . LEU A 1 912 ? 113.084 52.059 -196.069 1.00 42.34 912 LEU A O 1
ATOM 7576 N N . GLU A 1 913 ? 114.228 50.443 -194.971 1.00 32.88 913 GLU A N 1
ATOM 7577 C CA . GLU A 1 913 ? 114.591 51.078 -193.659 1.00 32.88 913 GLU A CA 1
ATOM 7578 C C . GLU A 1 913 ? 113.648 50.970 -192.404 1.00 32.88 913 GLU A C 1
ATOM 7580 O O . GLU A 1 913 ? 112.429 50.849 -192.494 1.00 32.88 913 GLU A O 1
ATOM 7585 N N . ASP A 1 914 ? 114.283 51.038 -191.213 1.00 36.78 914 ASP A N 1
ATOM 7586 C CA . ASP A 1 914 ? 113.803 51.361 -189.836 1.00 36.78 914 ASP A CA 1
ATOM 7587 C C . ASP A 1 914 ? 113.119 50.323 -188.885 1.00 36.78 914 ASP A C 1
ATOM 7589 O O . ASP A 1 914 ? 112.091 50.566 -188.243 1.00 36.78 914 ASP A O 1
ATOM 7593 N N . GLU A 1 915 ? 113.788 49.189 -188.632 1.00 46.38 915 GLU A N 1
ATOM 7594 C CA . GLU A 1 915 ? 113.507 48.262 -187.510 1.00 46.38 915 GLU A CA 1
ATOM 7595 C C . GLU A 1 915 ? 114.189 48.699 -186.178 1.00 46.38 915 GLU A C 1
ATOM 7597 O O . GLU A 1 915 ? 115.158 48.059 -185.756 1.00 46.38 915 GLU A O 1
ATOM 7602 N N . ARG A 1 916 ? 113.770 49.785 -185.477 1.00 37.22 916 ARG A N 1
ATOM 7603 C CA . ARG A 1 916 ? 114.583 50.242 -184.303 1.00 37.22 916 ARG A CA 1
ATOM 7604 C C . ARG A 1 916 ? 114.006 50.896 -183.030 1.00 37.22 916 ARG A C 1
ATOM 7606 O O . ARG A 1 916 ? 114.814 51.241 -182.164 1.00 37.22 916 ARG A O 1
ATOM 7613 N N . LYS A 1 917 ? 112.686 51.001 -182.785 1.00 45.62 917 LYS A N 1
ATOM 7614 C CA . LYS A 1 917 ? 112.138 51.614 -181.530 1.00 45.62 917 LYS A CA 1
ATOM 7615 C C . LYS A 1 917 ? 111.213 50.728 -180.663 1.00 45.62 917 LYS A C 1
ATOM 7617 O O . LYS A 1 917 ? 110.028 50.977 -180.499 1.00 45.62 917 LYS A O 1
ATOM 7622 N N . GLN A 1 918 ? 111.843 49.718 -180.053 1.00 38.94 918 GLN A N 1
ATOM 7623 C CA . GLN A 1 918 ? 112.006 49.533 -178.588 1.00 38.94 918 GLN A CA 1
ATOM 7624 C C . GLN A 1 918 ? 110.764 49.600 -177.656 1.00 38.94 918 GLN A C 1
ATOM 7626 O O . GLN A 1 918 ? 110.224 50.660 -177.369 1.00 38.94 918 GLN A O 1
ATOM 7631 N N . ARG A 1 919 ? 110.314 48.496 -177.035 1.00 45.84 919 ARG A N 1
ATOM 7632 C CA . ARG A 1 919 ? 110.906 47.777 -175.865 1.00 45.84 919 ARG A CA 1
ATOM 7633 C C . ARG A 1 919 ? 111.078 48.550 -174.531 1.00 45.84 919 ARG A C 1
ATOM 7635 O O . ARG A 1 919 ? 111.479 47.926 -173.556 1.00 45.84 919 ARG A O 1
ATOM 7642 N N . ALA A 1 920 ? 110.728 49.835 -174.421 1.00 38.56 920 ALA A N 1
ATOM 7643 C CA . ALA A 1 920 ? 111.042 50.626 -173.214 1.00 38.56 920 ALA A CA 1
ATOM 7644 C C . ALA A 1 920 ? 110.177 50.347 -171.953 1.00 38.56 920 ALA A C 1
ATOM 7646 O O . ALA A 1 920 ? 110.699 50.283 -170.842 1.00 38.56 920 ALA A O 1
ATOM 7647 N N . ASN A 1 921 ? 108.855 50.178 -172.087 1.00 45.28 921 ASN A N 1
ATOM 7648 C CA . ASN A 1 921 ? 107.933 50.382 -170.950 1.00 45.28 921 ASN A CA 1
ATOM 7649 C C . ASN A 1 921 ? 107.693 49.172 -170.017 1.00 45.28 921 ASN A C 1
ATOM 7651 O O . ASN A 1 921 ? 106.979 49.305 -169.027 1.00 45.28 921 ASN A O 1
ATOM 7655 N N . ALA A 1 922 ? 108.282 48.002 -170.283 1.00 53.03 922 ALA A N 1
ATOM 7656 C CA . ALA A 1 922 ? 107.980 46.768 -169.539 1.00 53.03 922 ALA A CA 1
ATOM 7657 C C . ALA A 1 922 ? 108.606 46.679 -168.126 1.00 53.03 922 ALA A C 1
ATOM 7659 O O . ALA A 1 922 ? 108.260 45.784 -167.358 1.00 53.03 922 ALA A O 1
ATOM 7660 N N . VAL A 1 923 ? 109.537 47.574 -167.772 1.00 57.12 923 VAL A N 1
ATOM 7661 C CA . VAL A 1 923 ? 110.367 47.444 -166.555 1.00 57.12 923 VAL A CA 1
ATOM 7662 C C . VAL A 1 923 ? 109.759 48.138 -165.324 1.00 57.12 923 VAL A C 1
ATOM 7664 O O . VAL A 1 923 ? 109.929 47.660 -164.201 1.00 57.12 923 VAL A O 1
ATOM 7667 N N . ASN A 1 924 ? 109.007 49.230 -165.504 1.00 54.09 924 ASN A N 1
ATOM 7668 C CA . ASN A 1 924 ? 108.552 50.068 -164.382 1.00 54.09 924 ASN A CA 1
ATOM 7669 C C . ASN A 1 924 ? 107.452 49.427 -163.516 1.00 54.09 924 ASN A C 1
ATOM 7671 O O . ASN A 1 924 ? 107.367 49.718 -162.324 1.00 54.09 924 ASN A O 1
ATOM 7675 N N . SER A 1 925 ? 106.636 48.524 -164.069 1.00 59.25 925 SER A N 1
ATOM 7676 C CA . SER A 1 925 ? 105.497 47.921 -163.355 1.00 59.25 925 SER A CA 1
ATOM 7677 C C . SER A 1 925 ? 105.895 47.039 -162.164 1.00 59.25 925 SER A C 1
ATOM 7679 O O . SER A 1 925 ? 105.088 46.840 -161.259 1.00 59.25 925 SER A O 1
ATOM 7681 N N . ARG A 1 926 ? 107.130 46.516 -162.134 1.00 66.25 926 ARG A N 1
ATOM 7682 C CA . ARG A 1 926 ? 107.574 45.537 -161.125 1.00 66.25 926 ARG A CA 1
ATOM 7683 C C . ARG A 1 926 ? 107.856 46.147 -159.745 1.00 66.25 926 ARG A C 1
ATOM 7685 O O . ARG A 1 926 ? 107.658 45.464 -158.749 1.00 66.25 926 ARG A O 1
ATOM 7692 N N . LYS A 1 927 ? 108.266 47.420 -159.665 1.00 58.41 927 LYS A N 1
ATOM 7693 C CA . LYS A 1 927 ? 108.657 48.071 -158.394 1.00 58.41 927 LYS A CA 1
ATOM 7694 C C . LYS A 1 927 ? 107.491 48.473 -157.480 1.00 58.41 927 LYS A C 1
ATOM 7696 O O . LYS A 1 927 ? 107.738 48.844 -156.340 1.00 58.41 927 LYS A O 1
ATOM 7701 N N . LYS A 1 928 ? 106.238 48.442 -157.952 1.00 63.06 928 LYS A N 1
ATOM 7702 C CA . LYS A 1 928 ? 105.097 48.941 -157.160 1.00 63.06 928 LYS A CA 1
ATOM 7703 C C . LYS A 1 928 ? 104.588 47.936 -156.115 1.00 63.06 928 LYS A C 1
ATOM 7705 O O . LYS A 1 928 ? 104.209 48.343 -155.030 1.00 63.06 928 LYS A O 1
ATOM 7710 N N . ILE A 1 929 ? 104.636 46.640 -156.430 1.00 70.62 929 ILE A N 1
ATOM 7711 C CA . ILE A 1 929 ? 104.042 45.553 -155.623 1.00 70.62 929 ILE A CA 1
ATOM 7712 C C . ILE A 1 929 ? 104.844 45.269 -154.333 1.00 70.62 929 ILE A C 1
ATOM 7714 O O . ILE A 1 929 ? 104.333 44.678 -153.387 1.00 70.62 929 ILE A O 1
ATOM 7718 N N . GLU A 1 930 ? 106.107 45.693 -154.280 1.00 63.81 930 GLU A N 1
ATOM 7719 C CA . GLU A 1 930 ? 107.049 45.353 -153.204 1.00 63.81 930 GLU A CA 1
ATOM 7720 C C . GLU A 1 930 ? 106.847 46.194 -151.924 1.00 63.81 930 GLU A C 1
ATOM 7722 O O . GLU A 1 930 ? 107.227 45.759 -150.839 1.00 63.81 930 GLU A O 1
ATOM 7727 N N . ASN A 1 931 ? 106.190 47.359 -152.028 1.00 68.19 931 ASN A N 1
ATOM 7728 C CA . ASN A 1 931 ? 105.870 48.216 -150.880 1.00 68.19 931 ASN A CA 1
ATOM 7729 C C . ASN A 1 931 ? 104.591 47.774 -150.149 1.00 68.19 931 ASN A C 1
ATOM 7731 O O . ASN A 1 931 ? 104.591 47.717 -148.922 1.00 68.19 931 ASN A O 1
ATOM 7735 N N . ASP A 1 932 ? 103.533 47.410 -150.883 1.00 69.38 932 ASP A N 1
ATOM 7736 C CA . ASP A 1 932 ? 102.192 47.121 -150.336 1.00 69.38 932 ASP A CA 1
ATOM 7737 C C . ASP A 1 932 ? 102.183 45.963 -149.305 1.00 69.38 932 ASP A C 1
ATOM 7739 O O . ASP A 1 932 ? 101.297 45.861 -148.457 1.00 69.38 932 ASP A O 1
ATOM 7743 N N . ILE A 1 933 ? 103.198 45.090 -149.344 1.00 70.69 933 ILE A N 1
ATOM 7744 C CA . ILE A 1 933 ? 103.393 43.966 -148.409 1.00 70.69 933 ILE A CA 1
ATOM 7745 C C . ILE A 1 933 ? 103.904 44.432 -147.029 1.00 70.69 933 ILE A C 1
ATOM 7747 O O . ILE A 1 933 ? 103.764 43.710 -146.038 1.00 70.69 933 ILE A O 1
ATOM 7751 N N . LYS A 1 934 ? 104.500 45.627 -146.936 1.00 66.94 934 LYS A N 1
ATOM 7752 C CA . LYS A 1 934 ? 105.161 46.122 -145.720 1.00 66.94 934 LYS A CA 1
ATOM 7753 C C . LYS A 1 934 ? 104.166 46.658 -144.687 1.00 66.94 934 LYS A C 1
ATOM 7755 O O . LYS A 1 934 ? 104.284 46.332 -143.505 1.00 66.94 934 LYS A O 1
ATOM 7760 N N . ASP A 1 935 ? 103.167 47.410 -145.138 1.00 68.69 935 ASP A N 1
ATOM 7761 C CA . ASP A 1 935 ? 102.251 48.155 -144.262 1.00 68.69 935 ASP A CA 1
ATOM 7762 C C . ASP A 1 935 ? 101.255 47.233 -143.532 1.00 68.69 935 ASP A C 1
ATOM 7764 O O . ASP A 1 935 ? 100.921 47.456 -142.367 1.00 68.69 935 ASP A O 1
ATOM 7768 N N . LEU A 1 936 ? 100.856 46.123 -144.167 1.00 73.31 936 LEU A N 1
ATOM 7769 C CA . LEU A 1 936 ? 99.935 45.130 -143.594 1.00 73.31 936 LEU A CA 1
ATOM 7770 C C . LEU A 1 936 ? 100.460 44.439 -142.323 1.00 73.31 936 LEU A C 1
ATOM 7772 O O . LEU A 1 936 ? 99.670 43.843 -141.591 1.00 73.31 936 LEU A O 1
ATOM 7776 N N . ARG A 1 937 ? 101.766 44.509 -142.024 1.00 69.06 937 ARG A N 1
ATOM 7777 C CA . ARG A 1 937 ? 102.319 43.941 -140.782 1.00 69.06 937 ARG A CA 1
ATOM 7778 C C . ARG A 1 937 ? 102.073 44.814 -139.550 1.00 69.06 937 ARG A C 1
ATOM 7780 O O . ARG A 1 937 ? 101.853 44.259 -138.479 1.00 69.06 937 ARG A O 1
ATOM 7787 N N . GLN A 1 938 ? 102.057 46.143 -139.678 1.00 63.28 938 GLN A N 1
ATOM 7788 C CA . GLN A 1 938 ? 101.947 47.036 -138.511 1.00 63.28 938 GLN A CA 1
ATOM 7789 C C . GLN A 1 938 ? 100.541 47.073 -137.887 1.00 63.28 938 GLN A C 1
ATOM 7791 O O . GLN A 1 938 ? 100.399 47.432 -136.722 1.00 63.28 938 GLN A O 1
ATOM 7796 N N . GLN A 1 939 ? 99.495 46.668 -138.616 1.00 67.88 939 GLN A N 1
ATOM 7797 C CA . GLN A 1 939 ? 98.128 46.647 -138.076 1.00 67.88 939 GLN A CA 1
ATOM 7798 C C . GLN A 1 939 ? 97.852 45.475 -137.113 1.00 67.88 939 GLN A C 1
ATOM 7800 O O . GLN A 1 939 ? 96.886 45.533 -136.355 1.00 67.88 939 GLN A O 1
ATOM 7805 N N . ALA A 1 940 ? 98.678 44.422 -137.115 1.00 70.12 940 ALA A N 1
ATOM 7806 C CA . ALA A 1 940 ? 98.425 43.218 -136.320 1.00 70.12 940 ALA A CA 1
ATOM 7807 C C . ALA A 1 940 ? 98.748 43.384 -134.821 1.00 70.12 940 ALA A C 1
ATOM 7809 O O . ALA A 1 940 ? 98.058 42.816 -133.977 1.00 70.12 940 ALA A O 1
ATOM 7810 N N . GLU A 1 941 ? 99.779 44.161 -134.478 1.00 67.31 941 GLU A N 1
ATOM 7811 C CA . GLU A 1 941 ? 100.316 44.230 -133.108 1.00 67.31 941 GLU A CA 1
ATOM 7812 C C . GLU A 1 941 ? 99.436 45.075 -132.165 1.00 67.31 941 GLU A C 1
ATOM 7814 O O . GLU A 1 941 ? 99.265 44.734 -130.994 1.00 67.31 941 GLU A O 1
ATOM 7819 N N . LEU A 1 942 ? 98.787 46.126 -132.682 1.00 69.38 942 LEU A N 1
ATOM 7820 C CA . LEU A 1 942 ? 97.919 47.018 -131.896 1.00 69.38 942 LEU A CA 1
ATOM 7821 C C . LEU A 1 942 ? 96.652 46.331 -131.351 1.00 69.38 942 LEU A C 1
ATOM 7823 O O . LEU A 1 942 ? 96.131 46.737 -130.313 1.00 69.38 942 LEU A O 1
ATOM 7827 N N . ALA A 1 943 ? 96.159 45.284 -132.019 1.00 69.31 943 ALA A N 1
ATOM 7828 C CA . ALA A 1 943 ? 94.907 44.615 -131.656 1.00 69.31 943 ALA A CA 1
ATOM 7829 C C . ALA A 1 943 ? 94.997 43.766 -130.371 1.00 69.31 943 ALA A C 1
ATOM 7831 O O . ALA A 1 943 ? 93.969 43.448 -129.773 1.00 69.31 943 ALA A O 1
ATOM 7832 N N . VAL A 1 944 ? 96.206 43.392 -129.935 1.00 70.69 944 VAL A N 1
ATOM 7833 C CA . VAL A 1 944 ? 96.408 42.532 -128.754 1.00 70.69 944 VAL A CA 1
ATOM 7834 C C . VAL A 1 944 ? 96.221 43.317 -127.451 1.00 70.69 944 VAL A C 1
ATOM 7836 O O . VAL A 1 944 ? 95.555 42.837 -126.535 1.00 70.69 944 VAL A O 1
ATOM 7839 N N . CYS A 1 945 ? 96.747 44.544 -127.391 1.00 69.94 945 CYS A N 1
ATOM 7840 C CA . CYS A 1 945 ? 96.841 45.347 -126.165 1.00 69.94 945 CYS A CA 1
ATOM 7841 C C . CYS A 1 945 ? 95.468 45.656 -125.528 1.00 69.94 945 CYS A C 1
ATOM 7843 O O . CYS A 1 945 ? 95.290 45.549 -124.317 1.00 69.94 945 CYS A O 1
ATOM 7845 N N . VAL A 1 946 ? 94.452 45.941 -126.352 1.00 72.00 946 VAL A N 1
ATOM 7846 C CA . VAL A 1 946 ? 93.088 46.298 -125.900 1.00 72.00 946 VAL A CA 1
ATOM 7847 C C . VAL A 1 946 ? 92.391 45.156 -125.137 1.00 72.00 946 VAL A C 1
ATOM 7849 O O . VAL A 1 946 ? 91.457 45.391 -124.370 1.00 72.00 946 VAL A O 1
ATOM 7852 N N . LYS A 1 947 ? 92.830 43.903 -125.318 1.00 75.00 947 LYS A N 1
ATOM 7853 C CA . LYS A 1 947 ? 92.149 42.725 -124.763 1.00 75.00 947 LYS A CA 1
ATOM 7854 C C . LYS A 1 947 ? 92.400 42.514 -123.263 1.00 75.00 947 LYS A C 1
ATOM 7856 O O . LYS A 1 947 ? 91.581 41.874 -122.606 1.00 75.00 947 LYS A O 1
ATOM 7861 N N . GLU A 1 948 ? 93.504 43.022 -122.715 1.00 71.94 948 GLU A N 1
ATOM 7862 C CA . GLU A 1 948 ? 93.928 42.689 -121.346 1.00 71.94 948 GLU A CA 1
ATOM 7863 C C . GLU A 1 948 ? 93.274 43.565 -120.264 1.00 71.94 948 GLU A C 1
ATOM 7865 O O . GLU A 1 948 ? 92.947 43.069 -119.183 1.00 71.94 948 GLU A O 1
ATOM 7870 N N . ASP A 1 949 ? 93.002 44.843 -120.545 1.00 72.12 949 ASP A N 1
ATOM 7871 C CA . ASP A 1 949 ? 92.399 45.751 -119.556 1.00 72.12 949 ASP A CA 1
ATOM 7872 C C . ASP A 1 949 ? 90.915 45.461 -119.281 1.00 72.12 949 ASP A C 1
ATOM 7874 O O . ASP A 1 949 ? 90.457 45.608 -118.144 1.00 72.12 949 ASP A O 1
ATOM 7878 N N . ALA A 1 950 ? 90.176 44.942 -120.268 1.00 70.44 950 ALA A N 1
ATOM 7879 C CA . ALA A 1 950 ? 88.779 44.531 -120.091 1.00 70.44 950 ALA A CA 1
ATOM 7880 C C . ALA A 1 950 ? 88.612 43.431 -119.017 1.00 70.44 950 ALA A C 1
ATOM 7882 O O . ALA A 1 950 ? 87.608 43.387 -118.306 1.00 70.44 950 ALA A O 1
ATOM 7883 N N . VAL A 1 951 ? 89.620 42.565 -118.849 1.00 74.75 951 VAL A N 1
ATOM 7884 C CA . VAL A 1 951 ? 89.604 41.460 -117.872 1.00 74.75 951 VAL A CA 1
ATOM 7885 C C . VAL A 1 951 ? 89.760 41.965 -116.430 1.00 74.75 951 VAL A C 1
ATOM 7887 O O . VAL A 1 951 ? 89.270 41.326 -115.496 1.00 74.75 951 VAL A O 1
ATOM 7890 N N . LYS A 1 952 ? 90.399 43.125 -116.222 1.00 73.12 952 LYS A N 1
ATOM 7891 C CA . LYS A 1 952 ? 90.615 43.704 -114.883 1.00 73.12 952 LYS A CA 1
ATOM 7892 C C . LYS A 1 952 ? 89.317 44.252 -114.282 1.00 73.12 952 LYS A C 1
ATOM 7894 O O . LYS A 1 952 ? 89.058 44.033 -113.101 1.00 73.12 952 LYS A O 1
ATOM 7899 N N . GLN A 1 953 ? 88.482 44.910 -115.090 1.00 69.62 953 GLN A N 1
ATOM 7900 C CA . GLN A 1 953 ? 87.238 45.540 -114.621 1.00 69.62 953 GLN A CA 1
ATOM 7901 C C . GLN A 1 953 ? 86.209 44.512 -114.118 1.00 69.62 953 GLN A C 1
ATOM 7903 O O . GLN A 1 953 ? 85.581 44.720 -113.079 1.00 69.62 953 GLN A O 1
ATOM 7908 N N . LEU A 1 954 ? 86.100 43.363 -114.796 1.00 71.50 954 LEU A N 1
ATOM 7909 C CA . LEU A 1 954 ? 85.140 42.300 -114.470 1.00 71.50 954 LEU A CA 1
ATOM 7910 C C . LEU A 1 954 ? 85.309 41.726 -113.049 1.00 71.50 954 LEU A C 1
ATOM 7912 O O . LEU A 1 954 ? 84.325 41.361 -112.411 1.00 71.50 954 LEU A O 1
ATOM 7916 N N . LYS A 1 955 ? 86.539 41.693 -112.514 1.00 72.50 955 LYS A N 1
ATOM 7917 C CA . LYS A 1 955 ? 86.805 41.191 -111.153 1.00 72.50 955 LYS A CA 1
ATOM 7918 C C . LYS A 1 955 ? 86.340 42.129 -110.035 1.00 72.50 955 LYS A C 1
ATOM 7920 O O . LYS A 1 955 ? 86.156 41.661 -108.917 1.00 72.50 955 LYS A O 1
ATOM 7925 N N . CYS A 1 956 ? 86.144 43.420 -110.313 1.00 72.38 956 CYS A N 1
ATOM 7926 C CA . CYS A 1 956 ? 85.729 44.388 -109.294 1.00 72.38 956 CYS A CA 1
ATOM 7927 C C . CYS A 1 956 ? 84.246 44.209 -108.920 1.00 72.38 956 CYS A C 1
ATOM 7929 O O . CYS A 1 956 ? 83.900 44.118 -107.744 1.00 72.38 956 CYS A O 1
ATOM 7931 N N . VAL A 1 957 ? 83.380 44.040 -109.927 1.00 70.38 957 VAL A N 1
ATOM 7932 C CA . VAL A 1 957 ? 81.923 43.867 -109.753 1.00 70.38 957 VAL A CA 1
ATOM 7933 C C . VAL A 1 957 ? 81.588 42.600 -108.953 1.00 70.38 957 VAL A C 1
ATOM 7935 O O . VAL A 1 957 ? 80.692 42.612 -108.109 1.00 70.38 957 VAL A O 1
ATOM 7938 N N . GLN A 1 958 ? 82.358 41.523 -109.149 1.00 70.94 958 GLN A N 1
ATOM 7939 C CA . GLN A 1 958 ? 82.190 40.251 -108.435 1.00 70.94 958 GLN A CA 1
ATOM 7940 C C . GLN A 1 958 ? 82.302 40.398 -106.903 1.00 70.94 958 GLN A C 1
ATOM 7942 O O . GLN A 1 958 ? 81.674 39.638 -106.168 1.00 70.94 958 GLN A O 1
ATOM 7947 N N . ALA A 1 959 ? 83.081 41.368 -106.411 1.00 68.19 959 ALA A N 1
ATOM 7948 C CA . ALA A 1 959 ? 83.262 41.590 -104.977 1.00 68.19 959 ALA A CA 1
ATOM 7949 C C . ALA A 1 959 ? 82.043 42.257 -104.315 1.00 68.19 959 ALA A C 1
ATOM 7951 O O . ALA A 1 959 ? 81.747 41.958 -103.161 1.00 68.19 959 ALA A O 1
ATOM 7952 N N . GLN A 1 960 ? 81.315 43.119 -105.036 1.00 66.75 960 GLN A N 1
ATOM 7953 C CA . GLN A 1 960 ? 80.162 43.840 -104.481 1.00 66.75 960 GLN A CA 1
ATOM 7954 C C . GLN A 1 960 ? 78.918 42.948 -104.345 1.00 66.75 960 GLN A C 1
ATOM 7956 O O . GLN A 1 960 ? 78.205 43.068 -103.354 1.00 66.75 960 GLN A O 1
ATOM 7961 N N . MET A 1 961 ? 78.699 41.979 -105.246 1.00 67.38 961 MET A N 1
ATOM 7962 C CA . MET A 1 961 ? 77.623 40.986 -105.062 1.00 67.38 961 MET A CA 1
ATOM 7963 C C . MET A 1 961 ? 77.779 40.174 -103.765 1.00 67.38 961 MET A C 1
ATOM 7965 O O . MET A 1 961 ? 76.793 39.903 -103.085 1.00 67.38 961 MET A O 1
ATOM 7969 N N . ASN A 1 962 ? 79.014 39.827 -103.392 1.00 71.62 962 ASN A N 1
ATOM 7970 C CA . ASN A 1 962 ? 79.294 39.031 -102.193 1.00 71.62 962 ASN A CA 1
ATOM 7971 C C . ASN A 1 962 ? 79.085 39.802 -100.873 1.00 71.62 962 ASN A C 1
ATOM 7973 O O . ASN A 1 962 ? 79.083 39.177 -99.813 1.00 71.62 962 ASN A O 1
ATOM 7977 N N . ALA A 1 963 ? 78.931 41.131 -100.919 1.00 63.75 963 ALA A N 1
ATOM 7978 C CA . ALA A 1 963 ? 78.535 41.932 -99.762 1.00 63.75 963 ALA A CA 1
ATOM 7979 C C . ALA A 1 963 ? 77.012 41.870 -99.569 1.00 63.75 963 ALA A C 1
ATOM 7981 O O . ALA A 1 963 ? 76.547 41.392 -98.538 1.00 63.75 963 ALA A O 1
ATOM 7982 N N . ASN A 1 964 ? 76.252 42.237 -100.607 1.00 67.44 964 ASN A N 1
ATOM 7983 C CA . ASN A 1 964 ? 74.785 42.270 -100.583 1.00 67.44 964 ASN A CA 1
ATOM 7984 C C . ASN A 1 964 ? 74.150 40.902 -100.271 1.00 67.44 964 ASN A C 1
ATOM 7986 O O . ASN A 1 964 ? 73.049 40.850 -99.736 1.00 67.44 964 ASN A O 1
ATOM 7990 N N . GLN A 1 965 ? 74.830 39.794 -100.588 1.00 61.75 965 GLN A N 1
ATOM 7991 C CA . GLN A 1 965 ? 74.343 38.452 -100.257 1.00 61.75 965 GLN A CA 1
ATOM 7992 C C . GLN A 1 965 ? 74.297 38.186 -98.740 1.00 61.75 965 GLN A C 1
ATOM 7994 O O . GLN A 1 965 ? 73.441 37.431 -98.299 1.00 61.75 965 GLN A O 1
ATOM 7999 N N . ARG A 1 966 ? 75.172 38.816 -97.939 1.00 64.69 966 ARG A N 1
ATOM 8000 C CA . ARG A 1 966 ? 75.222 38.617 -96.477 1.00 64.69 966 ARG A CA 1
ATOM 8001 C C . ARG A 1 966 ? 74.142 39.386 -95.725 1.00 64.69 966 ARG A C 1
ATOM 8003 O O . ARG A 1 966 ? 73.678 38.918 -94.698 1.00 64.69 966 ARG A O 1
ATOM 8010 N N . GLU A 1 967 ? 73.708 40.527 -96.255 1.00 62.19 967 GLU A N 1
ATOM 8011 C CA . GLU A 1 967 ? 72.581 41.303 -95.708 1.00 62.19 967 GLU A CA 1
ATOM 8012 C C . GLU A 1 967 ? 71.217 40.622 -95.962 1.00 62.19 967 GLU A C 1
ATOM 8014 O O . GLU A 1 967 ? 70.179 41.137 -95.553 1.00 62.19 967 GLU A O 1
ATOM 8019 N N . LEU A 1 968 ? 71.223 39.465 -96.636 1.00 59.09 968 LEU A N 1
ATOM 8020 C CA . LEU A 1 968 ? 70.059 38.654 -97.002 1.00 59.09 968 LEU A CA 1
ATOM 8021 C C . LEU A 1 968 ? 70.033 37.279 -96.300 1.00 59.09 968 LEU A C 1
ATOM 8023 O O . LEU A 1 968 ? 69.083 36.529 -96.497 1.00 59.09 968 LEU A O 1
ATOM 8027 N N . ASP A 1 969 ? 71.052 36.958 -95.491 1.00 59.53 969 ASP A N 1
ATOM 8028 C CA . ASP A 1 969 ? 71.141 35.712 -94.706 1.00 59.53 969 ASP A CA 1
ATOM 8029 C C . ASP A 1 969 ? 70.732 35.911 -93.217 1.00 59.53 969 ASP A C 1
ATOM 8031 O O . ASP A 1 969 ? 70.672 34.940 -92.464 1.00 59.53 969 ASP A O 1
ATOM 8035 N N . ASP A 1 970 ? 70.441 37.154 -92.797 1.00 54.91 970 ASP A N 1
ATOM 8036 C CA . ASP A 1 970 ? 70.092 37.573 -91.417 1.00 54.91 970 ASP A CA 1
ATOM 8037 C C . ASP A 1 970 ? 68.599 37.998 -91.260 1.00 54.91 970 ASP A C 1
ATOM 8039 O O . ASP A 1 970 ? 68.237 38.663 -90.283 1.00 54.91 970 ASP A O 1
ATOM 8043 N N . ALA A 1 971 ? 67.724 37.643 -92.217 1.00 50.16 971 ALA A N 1
ATOM 8044 C CA . ALA A 1 971 ? 66.300 38.032 -92.269 1.00 50.16 971 ALA A CA 1
ATOM 8045 C C . ALA A 1 971 ? 65.362 36.901 -92.740 1.00 50.16 971 ALA A C 1
ATOM 8047 O O . ALA A 1 971 ? 64.242 36.820 -92.181 1.00 50.16 971 ALA A O 1
#

Secondary structure (DSSP, 8-state):
--------SS------------STTSSGGGG-STTTTHHHHHHHHHHHHHHHHHHHHHHHHHHHHHHHHHHHHHHHHHHHHHHHHHHHHHHHHHHHHHHHHHHHHHHHHHHHHHHHHHHHHHHHHHHHHHHHHHHHHHHHHHHHHHHHHHHHHHHHHHHHHHHHHHHHHHHHHHHHHHHHHHHHHHHHHHHHHHHHHHHHHHHHHHHHHHHHHHHHHHHHHHHHHHHHHHHHHHHHHHHHHHHHHHHHHHHHHHHHHHHHHHHHHHHHHHHHHHHHHHHHTTTGGGSGGGS-------STTSS---SSSSS-SSS-S-----SSS-SSSHHHHHHHHHHHHHHHHHHHHHHHHHHHHHHHHHHHHHHHHHHHHHHHHHHHHHHHHHHHHHHHHHHHHHHHHHHHHHHHHHHHHHHHHHHHHHHHHHHHHHHHHHHHHTTSSSSSSSSSS---------SSSSTTHHHHHHHHHHHHHHHHHHHHHHHHHHHHHHHHHHHHHHHHHHHHHHHH------------S------SSSTTSSGGGSTTS-TT-----SSTTHHHHHHHHHHHHHHHHHHHHHHHHHHHHHHHHHHHHHHHHHHHHHHHHHHHHHHHHHHHHHHHHHHHHHHHHHHHHHHHHHHHHHHHHHHHHHHHHHHHHHHHHHHHHHHHHHHHHHHHHHHHHHHHHHHHHHHHHHHHHHHHHHHHHHHHHHHHHHHHHHHHHHHHHHHHHHHHHHHHHHHHHHHHHHHHHHHHHHHHHHHHHHHHHHHHHHHHHHHHHHHHHHHHHHHHHHHHHHHHHHHHHHHHHHHHHHHHHHHHHHHHHHHHHHHHHHHHHHHHHHHHHHHHHHHHHHHHHHHHHHHHHHHHHHHHHHHHHHHHHHHHHHHHHHHHHHTTS---------------------------TTSGGGGSHHHHHHHTTTTTTHHHHHHHHHHHHHHHHHHHHHHHTGGGS--

Foldseek 3Di:
DDDDDDDDDDDDDDDDDDDDDDPPPPDCCVVPDPVVVVVPPVCVVVVVVVVVVVVVVVVVVVVVVVVVVVVVVVVVVVVVVVVVVVVVVVVVVVVVVVVVVVVVVVVVVVVVVVVVVVVVVVVVVVVVVVVVVVVVVVVVVVVVVVVVVVVVVVVVVVVVVVVVVVVVVVVVVVVVVVVVVVVVVVVVVVVVVVVVVVVVVVVVVVVVVVVVVVVVVVVVVVVVVVVVVVVVVVVVVVVVVVVVVVVVVVVVVVVVVVVVVVVVVVVVVVVVVVVVVVVVVVVVVPPPPPPPPDDDDPDPPPDPPPDDDDDDPDPPPDDDDDDDPPPDCVPVVVVVVVVVVVVVVVVVVVVVVVVVVVVVVVVVVVVVVVVVVVVVVVVVVVVVVVVVVVVVVVVVVVVVVVVVVVVVVVVVVVVVVVVVVVVVVVVVVVVVVVVVVVPPPPPPPPPPDDDDDDDDDDDPPDPPPVVVVVVVVVVVVVVVVVVVVVVVVVVVVVVVVVVVVVVVVVVVVVVVPDDDDDDDDPDPPDDPPPPDPPPPPPDPPPPDPVVPPPDDPPCVVVVVVVVVVVVVVVVVVVVVVVVVVVVVVVVVVVVVVVVVVVVVVVVVVVVVVVVVVVVVVVVVVVVVVVVVVVVVVVVVVVVVVVVVVVVVVVVVVVVVVVVVVVVVVVVVVVVVVVVVVVVVVVVVVVVVVVVVVVVVVVVVVVVVVVVVVVVVVVVVVVVVVVVVVVVVVVVVVVVVVVVVVVVVVVVVVVVVVVVVVVVVVVVVVVVVVVVVVVVVVVVVVVVVVVVVVVVVVVVVVVVVVVVVVVVVVVVVVVVVVVVVVVVVVVVVVVVVVVVVVVVVVVVVVVVVVVVVVVVVVVVVVVVVVVVVVVVVVVVVVVVVVVVVVVVVVCVVVDDDDDDDDDYDDDDDYDDDDDPDDDDPPPPPVPPPVVVVVPPVVVVPPVVPPVPPVVVVVVVVVVVVVVVVVVVVVVD

Radius of gyration: 130.12 Å; chains: 1; bounding box: 272×168×447 Å

pLDDT: mean 71.23, std 17.06, range [29.56, 95.69]

Organism: Mytilus coruscus (NCBI:txid42192)

Sequence (971 aa):
MAEFKDHLPQEDSRSRLSVMETILNDLELRIEICMIDEEEKCNQLNEFDSKFMQTVSELEEEIEDLAIQDDSNQKLSKERQFLEERVHEIQTQLVEEEEKSKQMTKLKNEYEQIIKELVEKLRKEQQARQELEKVLESEFNDLRDQLNEKIHQVEDLQHQLSKRDEEVQHALQSAEEESVSKASSMKQMREVQNQIQELQEDLEAELESRNSVEKQKRDISEELETLKIELEESLDATAAVQEELRNQREDKLRDLKKSLEDSQKKYEGDLYELRSKHNQQNETLNEELENVEKNELDQVTIHLKQTDTKLLQVCAKNSSLEAQLAEANKEEYRKKTNGEMEAMNAKLEEAKAINDRLAKSKKKLQQEVEDANVELESQRSAFTQSKRKQRKFDQSLAEEKAVSEKLAQERDLAERDSREKKTKTLNLTNNRQKSLTTSQQRDLDDLISSKDDVGKSIMAERAIKDADMQTTRLQKLQQDYDYQLTNYEQLNADQQSRLSELKQKDDEINQLKKETRLNKVRETIQRRLRQIEDLKAEVEQQKEILKSQNLALESDLDATIKKVDTGKKENQDVVKKFETEKKGSEKMKNEFQKRFEEMAADINKFKKVEQEIENYKDEAQKQRKIIYQLEKERDRYINEASDLTQKVLEHMELVKTKEMKIFEYKKKIVEAETRLGQQQNLYEAVRSDHNLYSKNLIESQDEITEMKKKLKNMNHLIDQLKEDIQSKENAIVQAAVKAKKLEKDKDILMSERDKSRQQVLESKDVINNQAAEEKKLMKIIAEADAERVRQKKELEQVISERDILRTQLVRRNDELALLYEKIKIQQSTLNKREIQYNQRLEDIRVLEIRKLRRANNILNKSVANVGDLRCEVYHIQRELLRERTRCKALEEELENPINIHRWRKLELEAELEDERKQRANAVNSRKKIENDIKDLRQQAELAVCVKEDAVKQLKCVQAQMNANQRELDDA